Protein AF-A0A9W9LMC5-F1 (afdb_monomer)

Structure (mmCIF, N/CA/C/O backbone):
data_AF-A0A9W9LMC5-F1
#
_entry.id   AF-A0A9W9LMC5-F1
#
loop_
_atom_site.group_PDB
_atom_site.id
_atom_site.type_symbol
_atom_site.label_atom_id
_atom_site.label_alt_id
_atom_site.label_comp_id
_atom_site.label_asym_id
_atom_site.label_entity_id
_atom_site.label_seq_id
_atom_site.pdbx_PDB_ins_code
_atom_site.Cartn_x
_atom_site.Cartn_y
_atom_site.Cartn_z
_atom_site.occupancy
_atom_site.B_iso_or_equiv
_atom_site.auth_seq_id
_atom_site.auth_comp_id
_atom_site.auth_asym_id
_atom_site.auth_atom_id
_atom_site.pdbx_PDB_model_num
ATOM 1 N N . MET A 1 1 ? 5.443 -49.154 7.527 1.00 25.45 1 MET A N 1
ATOM 2 C CA . MET A 1 1 ? 6.300 -50.288 7.929 1.00 25.45 1 MET A CA 1
ATOM 3 C C . MET A 1 1 ? 6.747 -50.032 9.353 1.00 25.45 1 MET A C 1
ATOM 5 O O . MET A 1 1 ? 7.475 -49.082 9.593 1.00 25.45 1 MET A O 1
ATOM 9 N N . THR A 1 2 ? 6.220 -50.808 10.293 1.00 30.58 2 THR A N 1
ATOM 10 C CA . THR A 1 2 ? 6.602 -50.813 11.707 1.00 30.58 2 THR A CA 1
ATOM 11 C C . THR A 1 2 ? 7.947 -51.517 11.858 1.00 30.58 2 THR A C 1
ATOM 13 O O . THR A 1 2 ? 8.020 -52.737 11.733 1.00 30.58 2 THR A O 1
ATOM 16 N N . SER A 1 3 ? 9.003 -50.749 12.105 1.00 21.92 3 SER A N 1
ATOM 17 C CA . SER A 1 3 ? 10.259 -51.254 12.654 1.00 21.92 3 SER A CA 1
ATOM 18 C C . SER A 1 3 ? 10.755 -50.219 13.649 1.00 21.92 3 SER A C 1
ATOM 20 O O . SER A 1 3 ? 11.245 -49.159 13.266 1.00 21.92 3 SER A O 1
ATOM 22 N N . THR A 1 4 ? 10.561 -50.509 14.930 1.00 26.06 4 THR A N 1
ATOM 23 C CA . THR A 1 4 ? 11.143 -49.772 16.048 1.00 26.06 4 THR A CA 1
ATOM 24 C C . THR A 1 4 ? 12.639 -50.072 16.052 1.00 26.06 4 THR A C 1
ATOM 26 O O . THR A 1 4 ? 13.112 -50.972 16.742 1.00 26.06 4 THR A O 1
ATOM 29 N N . THR A 1 5 ? 13.388 -49.386 15.192 1.00 23.58 5 THR A N 1
ATOM 30 C CA . THR A 1 5 ? 14.845 -49.468 15.196 1.00 23.58 5 THR A CA 1
ATOM 31 C C . THR A 1 5 ? 15.328 -48.664 16.395 1.00 23.58 5 THR A C 1
ATOM 33 O O . THR A 1 5 ? 15.294 -47.435 16.383 1.00 23.58 5 THR A O 1
ATOM 36 N N . ILE A 1 6 ? 15.725 -49.364 17.457 1.00 27.50 6 ILE A N 1
ATOM 37 C CA . ILE A 1 6 ? 16.495 -48.785 18.559 1.00 27.50 6 ILE A CA 1
ATOM 38 C C . ILE A 1 6 ? 17.746 -48.168 17.921 1.00 27.50 6 ILE A C 1
ATOM 40 O O . ILE A 1 6 ? 18.545 -48.884 17.318 1.00 27.50 6 ILE A O 1
ATOM 44 N N . LEU A 1 7 ? 17.861 -46.839 17.974 1.00 31.98 7 LEU A N 1
ATOM 45 C CA . LEU A 1 7 ? 19.007 -46.103 17.439 1.00 31.98 7 LEU A CA 1
ATOM 46 C C . LEU A 1 7 ? 20.290 -46.629 18.096 1.00 31.98 7 LEU A C 1
ATOM 48 O O . LEU A 1 7 ? 20.354 -46.761 19.320 1.00 31.98 7 LEU A O 1
ATOM 52 N N . ASN A 1 8 ? 21.307 -46.944 17.292 1.00 28.34 8 ASN A N 1
ATOM 53 C CA . ASN A 1 8 ? 22.588 -47.412 17.814 1.00 28.34 8 ASN A CA 1
ATOM 54 C C . ASN A 1 8 ? 23.308 -46.271 18.553 1.00 28.34 8 ASN A C 1
ATOM 56 O O . ASN A 1 8 ? 23.104 -45.090 18.274 1.00 28.34 8 ASN A O 1
ATOM 60 N N . HIS A 1 9 ? 24.207 -46.619 19.477 1.00 33.59 9 HIS A N 1
ATOM 61 C CA . HIS A 1 9 ? 24.910 -45.661 20.343 1.00 33.59 9 HIS A CA 1
ATOM 62 C C . HIS A 1 9 ? 25.671 -44.553 19.565 1.00 33.59 9 HIS A C 1
ATOM 64 O O . HIS A 1 9 ? 25.837 -43.446 20.079 1.00 33.59 9 HIS A O 1
ATOM 70 N N . GLY A 1 10 ? 26.087 -44.825 18.320 1.00 29.11 10 GLY A N 1
ATOM 71 C CA . GLY A 1 10 ? 26.707 -43.845 17.416 1.00 29.11 10 GLY A CA 1
ATOM 72 C C . GLY A 1 10 ? 25.739 -42.794 16.852 1.00 29.11 10 GLY A C 1
ATOM 73 O O . GLY A 1 10 ? 26.117 -41.630 16.736 1.00 29.11 10 GLY A O 1
ATOM 74 N N . ASP A 1 11 ? 24.479 -43.160 16.594 1.00 37.22 11 ASP A N 1
ATOM 75 C CA . ASP A 1 11 ? 23.446 -42.236 16.096 1.00 37.22 11 ASP A CA 1
ATOM 76 C C . ASP A 1 11 ? 22.997 -41.261 17.200 1.00 37.22 11 ASP A C 1
ATOM 78 O O . ASP A 1 11 ? 22.735 -40.086 16.946 1.00 37.22 11 ASP A O 1
ATOM 82 N N . LEU A 1 12 ? 22.994 -41.718 18.459 1.00 39.47 12 LEU A N 1
ATOM 83 C CA . LEU A 1 12 ? 22.721 -40.897 19.647 1.00 39.47 12 LEU A CA 1
ATOM 84 C C . LEU A 1 12 ? 23.780 -39.807 19.891 1.00 39.47 12 LEU A C 1
ATOM 86 O O . LEU A 1 12 ? 23.432 -38.707 20.321 1.00 39.47 12 LEU A O 1
ATOM 90 N N . LEU A 1 13 ? 25.057 -40.064 19.590 1.00 38.19 13 LEU A N 1
ATOM 91 C CA . LEU A 1 13 ? 26.137 -39.074 19.730 1.00 38.19 13 LEU A CA 1
ATOM 92 C C . LEU A 1 13 ? 26.055 -37.963 18.667 1.00 38.19 13 LEU A C 1
ATOM 94 O O . LEU A 1 13 ? 26.247 -36.791 18.990 1.00 38.19 13 LEU A O 1
ATOM 98 N N . ALA A 1 14 ? 25.690 -38.306 17.426 1.00 39.50 14 ALA A N 1
ATOM 99 C CA . ALA A 1 14 ? 25.436 -37.326 16.365 1.00 39.50 14 ALA A CA 1
ATOM 100 C C . ALA A 1 14 ? 24.184 -36.469 16.651 1.00 39.50 14 ALA A C 1
ATOM 102 O O . ALA A 1 14 ? 24.188 -35.264 16.405 1.00 39.50 14 ALA A O 1
ATOM 103 N N . LEU A 1 15 ? 23.140 -37.066 17.242 1.00 43.94 15 LEU A N 1
ATOM 104 C CA . LEU A 1 15 ? 21.902 -36.384 17.647 1.00 43.94 15 LEU A CA 1
ATOM 105 C C . LEU A 1 15 ? 22.065 -35.476 18.880 1.00 43.94 15 LEU A C 1
ATOM 107 O O . LEU A 1 15 ? 21.291 -34.533 19.050 1.00 43.94 15 LEU A O 1
ATOM 111 N N . THR A 1 16 ? 23.049 -35.741 19.745 1.00 42.22 16 THR A N 1
ATOM 112 C CA . THR A 1 16 ? 23.275 -34.985 20.989 1.00 42.22 16 THR A CA 1
ATOM 113 C C . THR A 1 16 ? 24.383 -33.938 20.875 1.00 42.22 16 THR A C 1
ATOM 115 O O . THR A 1 16 ? 24.540 -33.147 21.798 1.00 42.22 16 THR A O 1
ATOM 118 N N . GLY A 1 17 ? 25.119 -33.834 19.763 1.00 45.84 17 GLY A N 1
ATOM 119 C CA . GLY A 1 17 ? 26.047 -32.718 19.518 1.00 45.84 17 GLY A CA 1
ATOM 120 C C . GLY A 1 17 ? 27.090 -32.494 20.624 1.00 45.84 17 GLY A C 1
ATOM 121 O O . GLY A 1 17 ? 27.415 -31.347 20.935 1.00 45.84 17 GLY A O 1
ATOM 122 N N . ALA A 1 18 ? 27.566 -33.560 21.275 1.00 38.44 18 ALA A N 1
ATOM 123 C CA . ALA A 1 18 ? 28.662 -33.460 22.237 1.00 38.44 18 ALA A CA 1
ATOM 124 C C . ALA A 1 18 ? 29.919 -32.914 21.531 1.00 38.44 18 ALA A C 1
ATOM 126 O O . ALA A 1 18 ? 30.264 -33.365 20.435 1.00 38.44 18 ALA A O 1
ATOM 127 N N . ARG A 1 19 ? 30.606 -31.927 22.132 1.00 37.31 19 ARG A N 1
ATOM 128 C CA . ARG A 1 19 ? 31.899 -31.456 21.611 1.00 37.31 19 ARG A CA 1
ATOM 129 C C . ARG A 1 19 ? 32.884 -32.623 21.695 1.00 37.31 19 ARG A C 1
ATOM 131 O O . ARG A 1 19 ? 33.070 -33.196 22.764 1.00 37.31 19 ARG A O 1
ATOM 138 N N . ASN A 1 20 ? 33.514 -32.965 20.574 1.00 29.25 20 ASN A N 1
ATOM 139 C CA . ASN A 1 20 ? 34.624 -33.912 20.569 1.00 29.25 20 ASN A CA 1
ATOM 140 C C . ASN A 1 20 ? 35.731 -33.313 21.465 1.00 29.25 20 ASN A C 1
ATOM 142 O O . ASN A 1 20 ? 36.087 -32.153 21.234 1.00 29.25 20 ASN A O 1
ATOM 146 N N . PRO A 1 21 ? 36.257 -34.015 22.486 1.00 28.77 21 PRO A N 1
ATOM 147 C CA . PRO A 1 21 ? 37.299 -33.489 23.366 1.00 28.77 21 PRO A CA 1
ATOM 148 C C . PRO A 1 21 ? 38.649 -33.461 22.631 1.00 28.77 21 PRO A C 1
ATOM 150 O O . PRO A 1 21 ? 39.606 -34.148 22.970 1.00 28.77 21 PRO A O 1
ATOM 153 N N . SER A 1 22 ? 38.751 -32.657 21.575 1.00 27.92 22 SER A N 1
ATOM 154 C CA . SER A 1 22 ? 39.969 -32.472 20.793 1.00 27.92 22 SER A CA 1
ATOM 155 C C . SER A 1 22 ? 40.875 -31.422 21.437 1.00 27.92 22 SER A C 1
ATOM 157 O O . SER A 1 22 ? 41.196 -30.396 20.840 1.00 27.92 22 SER A O 1
ATOM 159 N N . SER A 1 23 ? 41.306 -31.708 22.661 1.00 30.33 23 SER A N 1
ATOM 160 C CA . SER A 1 23 ? 42.620 -31.274 23.143 1.00 30.33 23 SER A CA 1
ATOM 161 C C . SER A 1 23 ? 43.380 -32.387 23.865 1.00 30.33 23 SER A C 1
ATOM 163 O O . SER A 1 23 ? 44.603 -32.296 23.914 1.00 30.33 23 SER A O 1
ATOM 165 N N . HIS A 1 24 ? 42.737 -33.492 24.275 1.00 32.06 24 HIS A N 1
ATOM 166 C CA . HIS A 1 24 ? 43.403 -34.693 24.799 1.00 32.06 24 HIS A CA 1
ATOM 167 C C . HIS A 1 24 ? 42.732 -35.991 24.312 1.00 32.06 24 HIS A C 1
ATOM 169 O O . HIS A 1 24 ? 42.010 -36.614 25.074 1.00 32.06 24 HIS A O 1
ATOM 175 N N . GLY A 1 25 ? 43.025 -36.403 23.067 1.00 25.66 25 GLY A N 1
ATOM 176 C CA . GLY A 1 25 ? 42.818 -37.767 22.539 1.00 25.66 25 GLY A CA 1
ATOM 177 C C . GLY A 1 25 ? 41.365 -38.257 22.437 1.00 25.66 25 GLY A C 1
ATOM 178 O O . GLY A 1 25 ? 40.541 -38.035 23.317 1.00 25.66 25 GLY A O 1
ATOM 179 N N . SER A 1 26 ? 41.013 -38.967 21.362 1.00 27.70 26 SER A N 1
ATOM 180 C CA . SER A 1 26 ? 39.728 -39.672 21.355 1.00 27.70 26 SER A CA 1
ATOM 181 C C . SER A 1 26 ? 39.727 -40.749 22.455 1.00 27.70 26 SER A C 1
ATOM 183 O O . SER A 1 26 ? 40.765 -41.335 22.761 1.00 27.70 26 SER A O 1
ATOM 185 N N . ILE A 1 27 ? 38.566 -41.057 23.044 1.00 35.03 27 ILE A N 1
ATOM 186 C CA . ILE A 1 27 ? 38.441 -42.192 23.983 1.00 35.03 27 ILE A CA 1
ATOM 187 C C . ILE A 1 27 ? 38.797 -43.523 23.280 1.00 35.03 27 ILE A C 1
ATOM 189 O O . ILE A 1 27 ? 39.233 -44.459 23.941 1.00 35.03 27 ILE A O 1
ATOM 193 N N . ALA A 1 28 ? 38.710 -43.584 21.944 1.00 33.16 28 ALA A N 1
ATOM 194 C CA . ALA A 1 28 ? 39.199 -44.712 21.147 1.00 33.16 28 ALA A CA 1
ATOM 195 C C . ALA A 1 28 ? 40.740 -44.744 21.008 1.00 33.16 28 ALA A C 1
ATOM 197 O O . ALA A 1 28 ? 41.315 -45.819 20.868 1.00 33.16 28 ALA A O 1
ATOM 198 N N . ASP A 1 29 ? 41.426 -43.602 21.116 1.00 32.34 29 ASP A N 1
ATOM 199 C CA . ASP A 1 29 ? 42.895 -43.513 21.116 1.00 32.34 29 ASP A CA 1
ATOM 200 C C . ASP A 1 29 ? 43.502 -43.721 22.517 1.00 32.34 29 ASP A C 1
ATOM 202 O O . ASP A 1 29 ? 44.700 -43.982 22.643 1.00 32.34 29 ASP A O 1
ATOM 206 N N . MET A 1 30 ? 42.692 -43.653 23.581 1.00 33.50 30 MET A N 1
ATOM 207 C CA . MET A 1 30 ? 43.127 -43.936 24.958 1.00 33.50 30 MET A CA 1
ATOM 208 C C . MET A 1 30 ? 43.367 -45.429 25.236 1.00 33.50 30 MET A C 1
ATOM 210 O O . MET A 1 30 ? 44.015 -45.755 26.229 1.00 33.50 30 MET A O 1
ATOM 214 N N . GLU A 1 31 ? 42.911 -46.338 24.369 1.00 34.50 31 GLU A N 1
ATOM 215 C CA . GLU A 1 31 ? 43.186 -47.776 24.512 1.00 34.50 31 GLU A CA 1
ATOM 216 C C . GLU A 1 31 ? 44.522 -48.222 23.892 1.00 34.50 31 GLU A C 1
ATOM 218 O O . GLU A 1 31 ? 44.938 -49.359 24.111 1.00 34.50 31 GLU A O 1
ATOM 223 N N . LEU A 1 32 ? 45.244 -47.354 23.168 1.00 34.81 32 LEU A N 1
ATOM 224 C CA . LEU A 1 32 ? 46.447 -47.769 22.428 1.00 34.81 32 LEU A CA 1
ATOM 225 C C . LEU A 1 32 ? 47.750 -47.050 22.787 1.00 34.81 32 LEU A C 1
ATOM 227 O O . LEU A 1 32 ? 48.799 -47.431 22.267 1.00 34.81 32 LEU A O 1
ATOM 231 N N . VAL A 1 33 ? 47.754 -46.090 23.716 1.00 36.56 33 VAL A N 1
ATOM 232 C CA . VAL A 1 33 ? 49.004 -45.447 24.152 1.00 36.56 33 VAL A CA 1
ATOM 233 C C . VAL A 1 33 ? 49.039 -45.270 25.672 1.00 36.56 33 VAL A C 1
ATOM 235 O O . VAL A 1 33 ? 48.442 -44.358 26.230 1.00 36.56 33 VAL A O 1
ATOM 238 N N . ASN A 1 34 ? 49.849 -46.124 26.304 1.00 33.19 34 ASN A N 1
ATOM 239 C CA . ASN A 1 34 ? 50.304 -46.121 27.700 1.00 33.19 34 ASN A CA 1
ATOM 240 C C . ASN A 1 34 ? 49.316 -46.629 28.762 1.00 33.19 34 ASN A C 1
ATOM 242 O O . ASN A 1 34 ? 48.366 -45.959 29.153 1.00 33.19 34 ASN A O 1
ATOM 246 N N . GLY A 1 35 ? 49.647 -47.803 29.313 1.00 35.72 35 GLY A N 1
ATOM 247 C CA . GLY A 1 35 ? 49.008 -48.412 30.475 1.00 35.72 35 GLY A CA 1
ATOM 248 C C . GLY A 1 35 ? 49.098 -47.551 31.735 1.00 35.72 35 GLY A C 1
ATOM 249 O O . GLY A 1 35 ? 49.960 -47.760 32.586 1.00 35.72 35 GLY A O 1
ATOM 250 N N . PHE A 1 36 ? 48.160 -46.621 31.877 1.00 36.69 36 PHE A N 1
ATOM 251 C CA . PHE A 1 36 ? 47.812 -46.022 33.153 1.00 36.69 36 PHE A CA 1
ATOM 252 C C . PHE A 1 36 ? 46.689 -46.839 33.783 1.00 36.69 36 PHE A C 1
ATOM 254 O O . PHE A 1 36 ? 45.625 -47.027 33.197 1.00 36.69 36 PHE A O 1
ATOM 261 N N . ALA A 1 37 ? 46.953 -47.348 34.986 1.00 44.38 37 ALA A N 1
ATOM 262 C CA . ALA A 1 37 ? 45.955 -47.988 35.826 1.00 44.38 37 ALA A CA 1
ATOM 263 C C . ALA A 1 37 ? 44.689 -47.118 35.912 1.00 44.38 37 ALA A C 1
ATOM 265 O O . ALA A 1 37 ? 44.782 -45.891 36.010 1.00 44.38 37 ALA A O 1
ATOM 266 N N . ALA A 1 38 ? 43.511 -47.753 35.895 1.00 45.72 38 ALA A N 1
ATOM 267 C CA . ALA A 1 38 ? 42.261 -47.081 36.236 1.00 45.72 38 ALA A CA 1
ATOM 268 C C . ALA A 1 38 ? 42.475 -46.286 37.539 1.00 45.72 38 ALA A C 1
ATOM 270 O O . ALA A 1 38 ? 43.071 -46.843 38.464 1.00 45.72 38 ALA A O 1
ATOM 271 N N . PRO A 1 39 ? 42.075 -45.001 37.620 1.00 51.47 39 PRO A N 1
ATOM 272 C CA . PRO A 1 39 ? 42.276 -44.215 38.828 1.00 51.47 39 PRO A CA 1
ATOM 273 C C . PRO A 1 39 ? 41.626 -44.952 39.998 1.00 51.47 39 PRO A C 1
ATOM 275 O O . PRO A 1 39 ? 40.413 -45.112 40.052 1.00 51.47 39 PRO A O 1
ATOM 278 N N . THR A 1 40 ? 42.452 -45.467 40.903 1.00 57.91 40 THR A N 1
ATOM 279 C CA . THR A 1 40 ? 42.001 -46.204 42.090 1.00 57.91 40 THR A CA 1
ATOM 280 C C . THR A 1 40 ? 41.688 -45.266 43.251 1.00 57.91 40 THR A C 1
ATOM 282 O O . THR A 1 40 ? 41.175 -45.707 44.277 1.00 57.91 40 THR A O 1
ATOM 285 N N . THR A 1 41 ? 41.981 -43.970 43.105 1.00 80.94 41 THR A N 1
ATOM 286 C CA . THR A 1 41 ? 41.672 -42.936 44.091 1.00 80.94 41 THR A CA 1
ATOM 287 C C . THR A 1 41 ? 40.364 -42.232 43.740 1.00 80.94 41 THR A C 1
ATOM 289 O O . THR A 1 41 ? 40.080 -41.949 42.577 1.00 80.94 41 THR A O 1
ATOM 292 N N . VAL A 1 42 ? 39.577 -41.913 44.772 1.00 85.19 42 VAL A N 1
ATOM 293 C CA . VAL A 1 42 ? 38.310 -41.167 44.656 1.00 85.19 42 VAL A CA 1
ATOM 294 C C . VAL A 1 42 ? 38.491 -39.875 43.852 1.00 85.19 42 VAL A C 1
ATOM 296 O O . VAL A 1 42 ? 37.681 -39.585 42.979 1.00 85.19 42 VAL A O 1
ATOM 299 N N . ASP A 1 43 ? 39.580 -39.145 44.101 1.00 87.06 43 ASP A N 1
ATOM 300 C CA . ASP A 1 43 ? 39.887 -37.870 43.443 1.00 87.06 43 ASP A CA 1
ATOM 301 C C . ASP A 1 43 ? 40.123 -38.030 41.929 1.00 87.06 43 ASP A C 1
ATOM 303 O O . ASP A 1 43 ? 39.556 -37.289 41.133 1.00 87.06 43 ASP A O 1
ATOM 307 N N . GLY A 1 44 ? 40.856 -39.068 41.504 1.00 86.62 44 GLY A N 1
ATOM 308 C CA . GLY A 1 44 ? 41.108 -39.320 40.081 1.00 86.62 44 GLY A CA 1
ATOM 309 C C . GLY A 1 44 ? 39.862 -39.754 39.300 1.00 86.62 44 GLY A C 1
ATOM 310 O O . GLY A 1 44 ? 39.753 -39.472 38.108 1.00 86.62 44 GLY A O 1
ATOM 311 N N . ILE A 1 45 ? 38.910 -40.425 39.957 1.00 88.94 45 ILE A N 1
ATOM 312 C CA . ILE A 1 45 ? 37.596 -40.727 39.369 1.00 88.94 45 ILE A CA 1
ATOM 313 C C . ILE A 1 45 ? 36.755 -39.447 39.305 1.00 88.94 45 ILE A C 1
ATOM 315 O O . ILE A 1 45 ? 36.156 -39.170 38.268 1.00 88.94 45 ILE A O 1
ATOM 319 N N . ALA A 1 46 ? 36.739 -38.649 40.379 1.00 91.12 46 ALA A N 1
ATOM 320 C CA . ALA A 1 46 ? 35.986 -37.400 40.435 1.00 91.12 46 ALA A CA 1
ATOM 321 C C . ALA A 1 46 ? 36.423 -36.423 39.333 1.00 91.12 46 ALA A C 1
ATOM 323 O O . ALA A 1 46 ? 35.563 -35.859 38.666 1.00 91.12 46 ALA A O 1
ATOM 324 N N . GLU A 1 47 ? 37.726 -36.295 39.065 1.00 90.75 47 GLU A N 1
ATOM 325 C CA . GLU A 1 47 ? 38.255 -35.487 37.958 1.00 90.75 47 GLU A CA 1
ATOM 326 C C . GLU A 1 47 ? 37.692 -35.904 36.593 1.00 90.75 47 GLU A C 1
ATOM 328 O O . GLU A 1 47 ? 37.156 -35.073 35.863 1.00 90.75 47 GLU A O 1
ATOM 333 N N . LYS A 1 48 ? 37.700 -37.206 36.285 1.00 90.81 48 LYS A N 1
ATOM 334 C CA . LYS A 1 48 ? 37.141 -37.713 35.022 1.00 90.81 48 LYS A CA 1
ATOM 335 C C . LYS A 1 48 ? 35.636 -37.475 34.907 1.00 90.81 48 LYS A C 1
ATOM 337 O O . LYS A 1 48 ? 35.142 -37.200 33.817 1.00 90.81 48 LYS A O 1
ATOM 342 N N . VAL A 1 49 ? 34.897 -37.577 36.015 1.00 92.50 49 VAL A N 1
ATOM 343 C CA . VAL A 1 49 ? 33.466 -37.232 36.040 1.00 92.50 49 VAL A CA 1
ATOM 344 C C . VAL A 1 49 ? 33.270 -35.747 35.728 1.00 92.50 49 VAL A C 1
ATOM 346 O O . VAL A 1 49 ? 32.386 -35.400 34.945 1.00 92.50 49 VAL A O 1
ATOM 349 N N . MET A 1 50 ? 34.105 -34.871 36.291 1.00 92.25 50 MET A N 1
ATOM 350 C CA . MET A 1 50 ? 34.049 -33.435 36.016 1.00 92.25 50 MET A CA 1
ATOM 351 C C . MET A 1 50 ? 34.377 -33.105 34.555 1.00 92.25 50 MET A C 1
ATOM 353 O O . MET A 1 50 ? 33.700 -32.254 33.982 1.00 92.25 50 MET A O 1
ATOM 357 N N . ASP A 1 51 ? 35.325 -33.808 33.930 1.00 89.62 51 ASP A N 1
ATOM 358 C CA . ASP A 1 51 ? 35.657 -33.636 32.507 1.00 89.62 51 ASP A CA 1
ATOM 359 C C . ASP A 1 51 ? 34.485 -34.015 31.590 1.00 89.62 51 ASP A C 1
ATOM 361 O O . ASP A 1 51 ? 34.181 -33.304 30.628 1.00 89.62 51 ASP A O 1
ATOM 365 N N . VAL A 1 52 ? 33.770 -35.101 31.918 1.00 90.75 52 VAL A N 1
ATOM 366 C CA . VAL A 1 52 ? 32.534 -35.471 31.211 1.00 90.75 52 VAL A CA 1
ATOM 367 C C . VAL A 1 52 ? 31.503 -34.351 31.343 1.00 90.75 52 VAL A C 1
ATOM 369 O O . VAL A 1 52 ? 30.956 -33.909 30.338 1.00 90.75 52 VAL A O 1
ATOM 372 N N . LEU A 1 53 ? 31.253 -33.846 32.554 1.00 89.94 53 LEU A N 1
ATOM 373 C CA . LEU A 1 53 ? 30.281 -32.768 32.774 1.00 89.94 53 LEU A CA 1
ATOM 374 C C . LEU A 1 53 ? 30.670 -31.462 32.065 1.00 89.94 53 LEU A C 1
ATOM 376 O O . LEU A 1 53 ? 29.798 -30.767 31.541 1.00 89.94 53 LEU A O 1
ATOM 380 N N . GLU A 1 54 ? 31.963 -31.144 32.004 1.00 87.31 54 GLU A N 1
ATOM 381 C CA . GLU A 1 54 ? 32.484 -29.967 31.309 1.00 87.31 54 GLU A CA 1
ATOM 382 C C . GLU A 1 54 ? 32.219 -30.022 29.796 1.00 87.31 54 GLU A C 1
ATOM 384 O O . GLU A 1 54 ? 31.882 -28.996 29.205 1.00 87.31 54 GLU A O 1
ATOM 389 N N . ALA A 1 55 ? 32.255 -31.206 29.174 1.00 85.94 55 ALA A N 1
ATOM 390 C CA . ALA A 1 55 ? 31.927 -31.376 27.753 1.00 85.94 55 ALA A CA 1
ATOM 391 C C . ALA A 1 55 ? 30.458 -31.042 27.415 1.00 85.94 55 ALA A C 1
ATOM 393 O O . ALA A 1 55 ? 30.137 -30.699 26.273 1.00 85.94 55 ALA A O 1
ATOM 394 N N . TYR A 1 56 ? 29.566 -31.113 28.408 1.00 86.75 56 TYR A N 1
ATOM 395 C CA . TYR A 1 56 ? 28.154 -30.743 28.286 1.00 86.75 56 TYR A CA 1
ATOM 396 C C . TYR A 1 56 ? 27.847 -29.329 28.799 1.00 86.75 56 TYR A C 1
ATOM 398 O O . TYR A 1 56 ? 26.712 -28.864 28.639 1.00 86.75 56 TYR A O 1
ATOM 406 N N . PHE A 1 57 ? 28.829 -28.643 29.393 1.00 84.06 57 PHE A N 1
ATOM 407 C CA . PHE A 1 57 ? 28.653 -27.328 29.996 1.00 84.06 57 PHE A CA 1
ATOM 408 C C . PHE A 1 57 ? 28.461 -26.245 28.925 1.00 84.06 57 PHE A C 1
ATOM 410 O O . PHE A 1 57 ? 29.355 -25.968 28.129 1.00 84.06 57 PHE A O 1
ATOM 417 N N . TRP A 1 58 ? 27.292 -25.605 28.934 1.00 77.00 58 TRP A N 1
ATOM 418 C CA . TRP A 1 58 ? 26.961 -24.457 28.094 1.00 77.00 58 TRP A CA 1
ATOM 419 C C . TRP A 1 58 ? 27.267 -23.147 28.828 1.00 77.00 58 TRP A C 1
ATOM 421 O O . TRP A 1 58 ? 26.561 -22.779 29.771 1.00 77.00 58 TRP A O 1
ATOM 431 N N . ARG A 1 59 ? 28.327 -22.444 28.417 1.00 71.25 59 ARG A N 1
ATOM 432 C CA . ARG A 1 59 ? 28.815 -21.242 29.107 1.00 71.25 59 ARG A CA 1
ATOM 433 C C . ARG A 1 59 ? 28.177 -19.987 28.533 1.00 71.25 59 ARG A C 1
ATOM 435 O O . ARG A 1 59 ? 27.980 -19.879 27.329 1.00 71.25 59 ARG A O 1
ATOM 442 N N . ALA A 1 60 ? 27.953 -18.984 29.381 1.00 63.34 60 ALA A N 1
ATOM 443 C CA . ALA A 1 60 ? 27.493 -17.667 28.926 1.00 63.34 60 ALA A CA 1
ATOM 444 C C . ALA A 1 60 ? 28.451 -17.014 27.899 1.00 63.34 60 ALA A C 1
ATOM 446 O O . ALA A 1 60 ? 28.022 -16.240 27.050 1.00 63.34 60 ALA A O 1
ATOM 447 N N . GLU A 1 61 ? 29.745 -17.346 27.954 1.00 61.56 61 GLU A N 1
ATOM 448 C CA . GLU A 1 61 ? 30.785 -16.854 27.037 1.00 61.56 61 GLU A CA 1
ATOM 449 C C . GLU A 1 61 ? 30.738 -17.507 25.645 1.00 61.56 61 GLU A C 1
ATOM 451 O O . GLU A 1 61 ? 31.217 -16.903 24.682 1.00 61.56 61 GLU A O 1
ATOM 456 N N . ASP A 1 62 ? 30.118 -18.690 25.511 1.00 56.38 62 ASP A N 1
ATOM 457 C CA . ASP A 1 62 ? 29.912 -19.343 24.210 1.00 56.38 62 ASP A CA 1
ATOM 458 C C . ASP A 1 62 ? 29.004 -18.488 23.302 1.00 56.38 62 ASP A C 1
ATOM 460 O O . ASP A 1 62 ? 29.171 -18.488 22.084 1.00 56.38 62 ASP A O 1
ATOM 464 N N . ASP A 1 63 ? 28.111 -17.684 23.891 1.00 51.78 63 ASP A N 1
ATOM 465 C CA . ASP A 1 63 ? 27.262 -16.731 23.166 1.00 51.78 63 ASP A CA 1
ATOM 466 C C . ASP A 1 63 ? 28.017 -15.434 22.781 1.00 51.78 63 ASP A C 1
ATOM 468 O O . ASP A 1 63 ? 27.545 -14.667 21.940 1.00 51.78 63 ASP A O 1
ATOM 472 N N . ALA A 1 64 ? 29.198 -15.185 23.368 1.00 45.09 64 ALA A N 1
ATOM 473 C CA . ALA A 1 64 ? 30.035 -14.001 23.136 1.00 45.09 64 ALA A CA 1
ATOM 474 C C . ALA A 1 64 ? 31.263 -14.266 22.235 1.00 45.09 64 ALA A C 1
ATOM 476 O O . ALA A 1 64 ? 31.974 -13.326 21.882 1.00 45.09 64 ALA A O 1
ATOM 477 N N . GLY A 1 65 ? 31.514 -15.520 21.839 1.00 40.84 65 GLY A N 1
ATOM 478 C CA . GLY A 1 65 ? 32.591 -15.882 20.908 1.00 40.84 65 GLY A CA 1
ATOM 479 C C . GLY A 1 65 ? 34.004 -15.891 21.508 1.00 40.84 65 GLY A C 1
ATOM 480 O O . GLY A 1 65 ? 34.981 -15.812 20.761 1.00 40.84 65 GLY A O 1
ATOM 481 N N . HIS A 1 66 ? 34.142 -15.993 22.834 1.00 38.97 66 HIS A N 1
ATOM 482 C CA . HIS A 1 66 ? 35.442 -16.051 23.509 1.00 38.97 66 HIS A CA 1
ATOM 483 C C . HIS A 1 66 ? 35.792 -17.492 23.912 1.00 38.97 66 HIS A C 1
ATOM 485 O O . HIS A 1 66 ? 35.079 -18.134 24.676 1.00 38.97 66 HIS A O 1
ATOM 491 N N . GLY A 1 67 ? 36.889 -18.015 23.355 1.00 41.44 67 GLY A N 1
ATOM 492 C CA . GLY A 1 67 ? 37.374 -19.372 23.604 1.00 41.44 67 GLY A CA 1
ATOM 493 C C . GLY A 1 67 ? 38.150 -19.516 24.917 1.00 41.44 67 GLY A C 1
ATOM 494 O O . GLY A 1 67 ? 38.933 -18.642 25.274 1.00 41.44 67 GLY A O 1
ATOM 495 N N . HIS A 1 68 ? 37.946 -20.671 25.560 1.00 50.28 68 HIS A N 1
ATOM 496 C CA . HIS A 1 68 ? 38.682 -21.261 26.688 1.00 50.28 68 HIS A CA 1
ATOM 497 C C . HIS A 1 68 ? 38.932 -20.358 27.910 1.00 50.28 68 HIS A C 1
ATOM 499 O O . HIS A 1 68 ? 39.902 -19.606 27.968 1.00 50.28 68 HIS A O 1
ATOM 505 N N . SER A 1 69 ? 38.110 -20.533 28.950 1.00 54.88 69 SER A N 1
ATOM 506 C CA . SER A 1 69 ? 38.283 -19.876 30.251 1.00 54.88 69 SER A CA 1
ATOM 507 C C . SER A 1 69 ? 38.021 -20.822 31.438 1.00 54.88 69 SER A C 1
ATOM 509 O O . SER A 1 69 ? 37.481 -21.918 31.301 1.00 54.88 69 SER A O 1
ATOM 511 N N . TYR A 1 70 ? 38.479 -20.396 32.607 1.00 65.00 70 TYR A N 1
ATOM 512 C CA . TYR A 1 70 ? 38.389 -21.022 33.927 1.00 65.00 70 TYR A CA 1
ATOM 513 C C . TYR A 1 70 ? 36.938 -21.326 34.362 1.00 65.00 70 TYR A C 1
ATOM 515 O O . TYR A 1 70 ? 36.100 -20.433 34.327 1.00 65.00 70 TYR A O 1
ATOM 523 N N . TRP A 1 71 ? 36.642 -22.558 34.814 1.00 78.00 71 TRP A N 1
ATOM 524 C CA . TRP A 1 71 ? 35.351 -22.930 35.424 1.00 78.00 71 TRP A CA 1
ATOM 525 C C . TRP A 1 71 ? 35.396 -22.697 36.951 1.00 78.00 71 TRP A C 1
ATOM 527 O O . TRP A 1 71 ? 35.934 -23.533 37.681 1.00 78.00 71 TRP A O 1
ATOM 537 N N . PRO A 1 72 ? 34.815 -21.600 37.483 1.00 78.00 72 PRO A N 1
ATOM 538 C CA . PRO A 1 72 ? 35.044 -21.177 38.868 1.00 78.00 72 PRO A CA 1
ATOM 539 C C . PRO A 1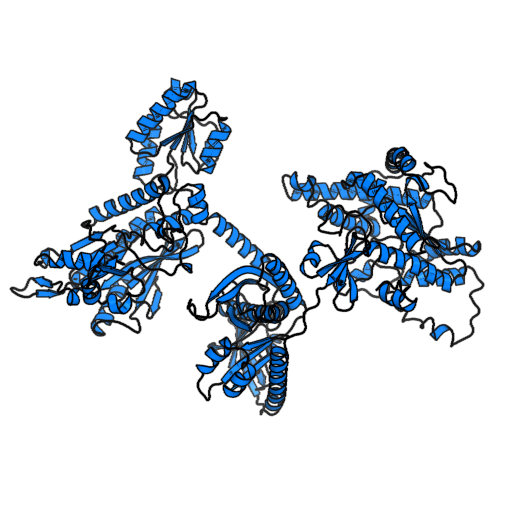 72 ? 34.482 -22.133 39.926 1.00 78.00 72 PRO A C 1
ATOM 541 O O . PRO A 1 72 ? 34.993 -22.187 41.040 1.00 78.00 72 PRO A O 1
ATOM 544 N N . GLY A 1 73 ? 33.416 -22.872 39.600 1.00 82.31 73 GLY A N 1
ATOM 545 C CA . GLY A 1 73 ? 32.772 -23.820 40.511 1.00 82.31 73 GLY A CA 1
ATOM 546 C C . GLY A 1 73 ? 33.273 -25.258 40.393 1.00 82.31 73 GLY A C 1
ATOM 547 O O . GLY A 1 73 ? 32.732 -26.125 41.078 1.00 82.31 73 GLY A O 1
ATOM 548 N N . ARG A 1 74 ? 34.272 -25.540 39.543 1.00 87.69 74 ARG A N 1
ATOM 549 C CA . ARG A 1 74 ? 34.697 -26.914 39.232 1.00 87.69 74 ARG A CA 1
ATOM 550 C C . ARG A 1 74 ? 35.079 -27.715 40.479 1.00 87.69 74 ARG A C 1
ATOM 552 O O . ARG A 1 74 ? 34.539 -28.797 40.687 1.00 87.69 74 ARG A O 1
ATOM 559 N N . GLU A 1 75 ? 35.923 -27.155 41.347 1.00 87.44 75 GLU A N 1
ATOM 560 C CA . GLU A 1 75 ? 36.355 -27.821 42.588 1.00 87.44 75 GLU A CA 1
ATOM 561 C C . GLU A 1 75 ? 35.184 -28.108 43.535 1.00 87.44 75 GLU A C 1
ATOM 563 O O . GLU A 1 75 ? 35.069 -29.200 44.083 1.00 87.44 75 GLU A O 1
ATOM 568 N N . ARG A 1 76 ? 34.240 -27.170 43.650 1.00 88.38 76 ARG A N 1
ATOM 569 C CA . ARG A 1 76 ? 33.035 -27.351 44.466 1.00 88.38 76 ARG A CA 1
ATOM 570 C C . ARG A 1 76 ? 32.163 -28.501 43.955 1.00 88.38 76 ARG A C 1
ATOM 572 O O . ARG A 1 76 ? 31.644 -29.289 44.740 1.00 88.38 76 ARG A O 1
ATOM 579 N N . PHE A 1 77 ? 31.970 -28.614 42.642 1.00 91.25 77 PHE A N 1
ATOM 580 C CA . PHE A 1 77 ? 31.215 -29.735 42.075 1.00 91.25 77 PHE A CA 1
ATOM 581 C C . PHE A 1 77 ? 31.977 -31.059 42.171 1.00 91.25 77 PHE A C 1
ATOM 583 O O . PHE A 1 77 ? 31.351 -32.100 42.381 1.00 91.25 77 PHE A O 1
ATOM 590 N N . LYS A 1 78 ? 33.312 -31.018 42.123 1.00 92.81 78 LYS A N 1
ATOM 591 C CA . LYS A 1 78 ? 34.163 -32.180 42.383 1.00 92.81 78 LYS A CA 1
ATOM 592 C C . LYS A 1 78 ? 33.977 -32.718 43.801 1.00 92.81 78 LYS A C 1
ATOM 594 O O . LYS A 1 78 ? 33.901 -33.930 43.975 1.00 92.81 78 LYS A O 1
ATOM 599 N N . GLU A 1 79 ? 33.827 -31.857 44.809 1.00 92.12 79 GLU A N 1
ATOM 600 C CA . GLU A 1 79 ? 33.504 -32.284 46.182 1.00 92.12 79 GLU A CA 1
ATOM 601 C C . GLU A 1 79 ? 32.174 -33.055 46.246 1.00 92.12 79 GLU A C 1
ATOM 603 O O . GLU A 1 79 ? 32.079 -34.089 46.915 1.00 92.12 79 GLU A O 1
ATOM 608 N N . HIS A 1 80 ? 31.156 -32.599 45.506 1.00 93.19 80 HIS A N 1
ATOM 609 C CA . HIS A 1 80 ? 29.877 -33.303 45.391 1.00 93.19 80 HIS A CA 1
ATOM 610 C C . HIS A 1 80 ? 30.023 -34.661 44.690 1.00 93.19 80 HIS A C 1
ATOM 612 O O . HIS A 1 80 ? 29.473 -35.650 45.172 1.00 93.19 80 HIS A O 1
ATOM 618 N N . ALA A 1 81 ? 30.798 -34.751 43.605 1.00 92.88 81 ALA A N 1
ATOM 619 C CA . ALA A 1 81 ? 31.082 -36.028 42.946 1.00 92.88 81 ALA A CA 1
ATOM 620 C C . ALA A 1 81 ? 31.834 -36.993 43.884 1.00 92.88 81 ALA A C 1
ATOM 622 O O . ALA A 1 81 ? 31.410 -38.134 44.078 1.00 92.88 81 ALA A O 1
ATOM 623 N N . SER A 1 82 ? 32.890 -36.513 44.547 1.00 93.31 82 SER A N 1
ATOM 624 C CA . SER A 1 82 ? 33.695 -37.273 45.514 1.00 93.31 82 SER A CA 1
ATOM 625 C C . SER A 1 82 ? 32.865 -37.844 46.665 1.00 93.31 82 SER A C 1
ATOM 627 O O . SER A 1 82 ? 33.125 -38.963 47.117 1.00 93.31 82 SER A O 1
ATOM 629 N N . HIS A 1 83 ? 31.838 -37.117 47.122 1.00 94.31 83 HIS A N 1
ATOM 630 C CA . HIS A 1 83 ? 30.910 -37.590 48.151 1.00 94.31 83 HIS A CA 1
ATOM 631 C C . HIS A 1 83 ? 30.234 -38.917 47.766 1.00 94.31 83 HIS A C 1
ATOM 633 O O . HIS A 1 83 ? 30.189 -39.839 48.586 1.00 94.31 83 HIS A O 1
ATOM 639 N N . TRP A 1 84 ? 29.725 -39.027 46.537 1.00 94.75 84 TRP A N 1
ATOM 640 C CA . TRP A 1 84 ? 29.048 -40.232 46.041 1.00 94.75 84 TRP A CA 1
ATOM 641 C C . TRP A 1 84 ? 30.040 -41.331 45.667 1.00 94.75 84 TRP A C 1
ATOM 643 O O . TRP A 1 84 ? 29.855 -42.487 46.047 1.00 94.75 84 TRP A O 1
ATOM 653 N N . ILE A 1 85 ? 31.158 -40.951 45.042 1.00 93.31 85 ILE A N 1
ATOM 654 C CA . ILE A 1 85 ? 32.223 -41.882 44.651 1.00 93.31 85 ILE A CA 1
ATOM 655 C C . ILE A 1 85 ? 32.779 -42.627 45.872 1.00 93.31 85 ILE A C 1
ATOM 657 O O . ILE A 1 85 ? 32.927 -43.847 45.828 1.00 93.31 85 ILE A O 1
ATOM 661 N N . THR A 1 86 ? 32.998 -41.931 46.995 1.00 92.69 86 THR A N 1
ATOM 662 C CA . THR A 1 86 ? 33.469 -42.538 48.259 1.00 92.69 86 THR A CA 1
ATOM 663 C C . THR A 1 86 ? 32.502 -43.598 48.805 1.00 92.69 86 THR A C 1
ATOM 665 O O . THR A 1 86 ? 32.921 -44.520 49.502 1.00 92.69 86 THR A O 1
ATOM 668 N N . ARG A 1 87 ? 31.207 -43.484 48.491 1.00 93.56 87 ARG A N 1
ATOM 669 C CA . ARG A 1 87 ? 30.147 -44.413 48.922 1.00 93.56 87 ARG A CA 1
ATOM 670 C C . ARG A 1 87 ? 29.876 -45.524 47.910 1.00 93.56 87 ARG A C 1
ATOM 672 O O . ARG A 1 87 ? 29.061 -46.396 48.187 1.00 93.56 87 ARG A O 1
ATOM 679 N N . ASN A 1 88 ? 30.567 -45.509 46.770 1.00 91.94 88 ASN A N 1
ATOM 680 C CA . ASN A 1 88 ? 30.301 -46.395 45.641 1.00 91.94 88 ASN A CA 1
ATOM 681 C C . ASN A 1 88 ? 28.837 -46.318 45.151 1.00 91.94 88 ASN A C 1
ATOM 683 O O . ASN A 1 88 ? 28.236 -47.329 44.792 1.00 91.94 88 ASN A O 1
ATOM 687 N N . GLU A 1 89 ? 28.265 -45.112 45.164 1.00 94.50 89 GLU A N 1
ATOM 688 C CA . GLU A 1 89 ? 26.902 -44.819 44.714 1.00 94.50 89 GLU A CA 1
ATOM 689 C C . GLU A 1 89 ? 26.909 -43.930 43.460 1.00 94.50 89 GLU A C 1
ATOM 691 O O . GLU A 1 89 ? 27.844 -43.147 43.287 1.00 94.50 89 GLU A O 1
ATOM 696 N N . PRO A 1 90 ? 25.863 -43.976 42.609 1.00 95.44 90 PRO A N 1
ATOM 697 C CA . PRO A 1 90 ? 25.765 -43.102 41.442 1.00 95.44 90 PRO A CA 1
ATOM 698 C C . PRO A 1 90 ? 25.943 -41.625 41.813 1.00 95.44 90 PRO A C 1
ATOM 700 O O . PRO A 1 90 ? 25.361 -41.151 42.793 1.00 95.44 90 PRO A O 1
ATOM 703 N N . VAL A 1 91 ? 26.710 -40.879 41.012 1.00 96.06 91 VAL A N 1
ATOM 704 C CA . VAL A 1 91 ? 26.858 -39.428 41.199 1.00 96.06 91 VAL A CA 1
ATOM 705 C C . VAL A 1 91 ? 25.510 -38.767 40.943 1.00 96.06 91 VAL A C 1
ATOM 707 O O . VAL A 1 91 ? 24.972 -38.850 39.840 1.00 96.06 91 VAL A O 1
ATOM 710 N N . ARG A 1 92 ? 24.947 -38.111 41.958 1.00 96.44 92 ARG A N 1
ATOM 711 C CA . ARG A 1 92 ? 23.603 -37.538 41.850 1.00 96.44 92 ARG A CA 1
ATOM 712 C C . ARG A 1 92 ? 23.642 -36.076 41.437 1.00 96.44 92 ARG A C 1
ATOM 714 O O . ARG A 1 92 ? 24.413 -35.277 41.974 1.00 96.44 92 ARG A O 1
ATOM 721 N N . ALA A 1 93 ? 22.771 -35.712 40.509 1.00 96.06 93 ALA A N 1
ATOM 722 C CA . ALA A 1 93 ? 22.579 -34.347 40.050 1.00 96.06 93 ALA A CA 1
ATOM 723 C C . ALA A 1 93 ? 21.092 -33.978 40.069 1.00 96.06 93 ALA A C 1
ATOM 725 O O . ALA A 1 93 ? 20.229 -34.845 39.957 1.00 96.06 93 ALA A O 1
ATOM 726 N N . THR A 1 94 ? 20.781 -32.689 40.202 1.00 95.19 94 THR A N 1
ATOM 727 C CA . THR A 1 94 ? 19.397 -32.193 40.181 1.00 95.19 94 THR A CA 1
ATOM 728 C C . THR A 1 94 ? 19.227 -31.102 39.141 1.00 95.19 94 THR A C 1
ATOM 730 O O . THR A 1 94 ? 19.950 -30.103 39.163 1.00 95.19 94 THR A O 1
ATOM 733 N N . LEU A 1 95 ? 18.227 -31.264 38.275 1.00 93.31 95 LEU A N 1
ATOM 734 C CA . LEU A 1 95 ? 17.822 -30.296 37.264 1.00 93.31 95 LEU A CA 1
ATOM 735 C C . LEU A 1 95 ? 16.391 -29.795 37.527 1.00 93.31 95 LEU A C 1
ATOM 737 O O . LEU A 1 95 ? 15.427 -30.518 37.303 1.00 93.31 95 LEU A O 1
ATOM 741 N N . PRO A 1 96 ? 16.230 -28.536 37.935 1.00 90.44 96 PRO A N 1
ATOM 742 C CA . PRO A 1 96 ? 14.950 -27.831 37.933 1.00 90.44 96 PRO A CA 1
ATOM 743 C C . PRO A 1 96 ? 14.592 -27.426 36.514 1.00 90.44 96 PRO A C 1
ATOM 745 O O . PRO A 1 96 ? 15.200 -26.515 35.945 1.00 90.44 96 PRO A O 1
ATOM 748 N N . ALA A 1 97 ? 13.697 -28.201 35.918 1.00 84.06 97 ALA A N 1
ATOM 749 C CA . ALA A 1 97 ? 13.301 -28.112 34.523 1.00 84.06 97 ALA A CA 1
ATOM 750 C C . ALA A 1 97 ? 11.948 -28.797 34.322 1.00 84.06 97 ALA A C 1
ATOM 752 O O . ALA A 1 97 ? 11.436 -29.464 35.220 1.00 84.06 97 ALA A O 1
ATOM 753 N N . TYR A 1 98 ? 11.417 -28.675 33.103 1.00 83.12 98 TYR A N 1
ATOM 754 C CA . TYR A 1 98 ? 10.142 -29.266 32.698 1.00 83.12 98 TYR A CA 1
ATOM 755 C C . TYR A 1 98 ? 8.956 -28.861 33.611 1.00 83.12 98 TYR A C 1
ATOM 757 O O . TYR A 1 98 ? 8.229 -29.737 34.076 1.00 83.12 98 TYR A O 1
ATOM 765 N N . PRO A 1 99 ? 8.729 -27.550 33.855 1.00 84.19 99 PRO A N 1
ATOM 766 C CA . PRO A 1 99 ? 7.615 -27.075 34.681 1.00 84.19 99 PRO A CA 1
ATOM 767 C C . PRO A 1 99 ? 6.245 -27.422 34.084 1.00 84.19 99 PRO A C 1
ATOM 769 O O . PRO A 1 99 ? 5.378 -27.975 34.752 1.00 84.19 99 PRO A O 1
ATOM 772 N N . PHE A 1 100 ? 6.059 -27.022 32.829 1.00 91.00 100 PHE A N 1
ATOM 773 C CA . PHE A 1 100 ? 4.867 -27.128 31.989 1.00 91.00 100 PHE A CA 1
ATOM 774 C C . PHE A 1 100 ? 5.266 -26.649 30.589 1.00 91.00 100 PHE A C 1
ATOM 776 O O . PHE A 1 100 ? 6.227 -25.884 30.453 1.00 91.00 100 PHE A O 1
ATOM 783 N N . LYS A 1 101 ? 4.517 -27.035 29.555 1.00 91.88 101 LYS A N 1
ATOM 784 C CA . LYS A 1 101 ? 4.658 -26.476 28.203 1.00 91.88 101 LYS A CA 1
ATOM 785 C C . LYS A 1 101 ? 4.021 -25.078 28.151 1.00 91.88 101 LYS A C 1
ATOM 787 O O . LYS A 1 101 ? 3.019 -24.818 28.812 1.00 91.88 101 LYS A O 1
ATOM 792 N N . SER A 1 102 ? 4.615 -24.157 27.394 1.00 90.44 102 SER A N 1
ATOM 793 C CA . SER A 1 102 ? 4.057 -22.811 27.178 1.00 90.44 102 SER A CA 1
ATOM 794 C C . SER A 1 102 ? 2.616 -22.870 26.642 1.00 90.44 102 SER A C 1
ATOM 796 O O . SER A 1 102 ? 2.321 -23.664 25.761 1.00 90.44 102 SER A O 1
ATOM 798 N N . ILE A 1 103 ? 1.726 -21.980 27.088 1.00 87.50 103 ILE A N 1
ATOM 799 C CA . ILE A 1 103 ? 0.386 -21.822 26.477 1.00 87.50 103 ILE A CA 1
ATOM 800 C C . ILE A 1 103 ? 0.412 -21.052 25.154 1.00 87.50 103 ILE A C 1
ATOM 802 O O . ILE A 1 103 ? -0.598 -20.965 24.454 1.00 87.50 103 ILE A O 1
ATOM 806 N N . ASN A 1 104 ? 1.550 -20.454 24.796 1.00 90.56 104 ASN A N 1
ATOM 807 C CA . ASN A 1 104 ? 1.655 -19.701 23.562 1.00 90.56 104 ASN A CA 1
ATOM 808 C C . ASN A 1 104 ? 1.893 -20.654 22.379 1.00 90.56 104 ASN A C 1
ATOM 810 O O . ASN A 1 104 ? 3.027 -21.040 22.095 1.00 90.56 104 ASN A O 1
ATOM 814 N N . LEU A 1 105 ? 0.823 -20.973 21.646 1.00 89.75 105 LEU A N 1
ATOM 815 C CA . LEU A 1 105 ? 0.860 -21.832 20.452 1.00 89.75 105 LEU A CA 1
ATOM 816 C C . LEU A 1 105 ? 1.683 -21.252 19.286 1.00 89.75 105 LEU A C 1
ATOM 818 O O . LEU A 1 105 ? 2.014 -21.965 18.344 1.00 89.75 105 LEU A O 1
ATOM 822 N N . ASP A 1 106 ? 2.069 -19.974 19.338 1.00 90.44 106 ASP A N 1
ATOM 823 C CA . ASP A 1 106 ? 3.060 -19.435 18.404 1.00 90.44 106 ASP A CA 1
ATOM 824 C C . ASP A 1 106 ? 4.492 -19.890 18.743 1.00 90.44 106 ASP A C 1
ATOM 826 O O . ASP A 1 106 ? 5.387 -19.741 17.911 1.00 90.44 106 ASP A O 1
ATOM 830 N N . LYS A 1 107 ? 4.736 -20.439 19.941 1.00 89.56 107 LYS A N 1
ATOM 831 C CA . LYS A 1 107 ? 6.040 -20.949 20.391 1.00 89.56 107 LYS A CA 1
ATOM 832 C C . LYS A 1 107 ? 6.142 -22.469 20.352 1.00 89.56 107 LYS A C 1
ATOM 834 O O . LYS A 1 107 ? 7.192 -22.970 19.961 1.00 89.56 107 LYS A O 1
ATOM 839 N N . VAL A 1 108 ? 5.090 -23.175 20.759 1.00 93.44 108 VAL A N 1
ATOM 840 C CA . VAL A 1 108 ? 5.088 -24.629 21.003 1.00 93.44 108 VAL A CA 1
ATOM 841 C C . VAL A 1 108 ? 3.981 -25.346 20.229 1.00 93.44 108 VAL A C 1
ATOM 843 O O . VAL A 1 108 ? 3.036 -24.710 19.771 1.00 93.44 108 VAL A O 1
ATOM 846 N N . LEU A 1 109 ? 4.089 -26.672 20.092 1.00 93.31 109 LEU A N 1
ATOM 847 C CA . LEU A 1 109 ? 3.136 -27.485 19.325 1.00 93.31 109 LEU A CA 1
ATOM 848 C C . LEU A 1 109 ? 1.813 -27.772 20.055 1.00 93.31 109 LEU A C 1
ATOM 850 O O . LEU A 1 109 ? 0.812 -28.085 19.414 1.00 93.31 109 LEU A O 1
ATOM 854 N N . GLY A 1 110 ? 1.806 -27.673 21.382 1.00 91.44 110 GLY A N 1
ATOM 855 C CA . GLY A 1 110 ? 0.668 -27.982 22.242 1.00 91.44 110 GLY A CA 1
ATOM 856 C C . GLY A 1 110 ? 1.042 -27.819 23.712 1.00 91.44 110 GLY A C 1
ATOM 857 O O . GLY A 1 110 ? 2.072 -27.221 24.011 1.00 91.44 110 GLY A O 1
ATOM 858 N N . VAL A 1 111 ? 0.217 -28.352 24.618 1.00 90.69 111 VAL A N 1
ATOM 859 C CA . VAL A 1 111 ? 0.434 -28.276 26.080 1.00 90.69 111 VAL A CA 1
ATOM 860 C C . VAL A 1 111 ? 1.179 -29.485 26.662 1.00 90.69 111 VAL A C 1
ATOM 862 O O . VAL A 1 111 ? 1.547 -29.481 27.833 1.00 90.69 111 VAL A O 1
ATOM 865 N N . LEU A 1 112 ? 1.420 -30.519 25.852 1.00 93.06 112 LEU A N 1
ATOM 866 C CA . LEU A 1 112 ? 2.103 -31.750 26.252 1.00 93.06 112 LEU A CA 1
ATOM 867 C C . LEU A 1 112 ? 3.554 -31.790 25.729 1.00 93.06 112 LEU A C 1
ATOM 869 O O . LEU A 1 112 ? 3.882 -31.057 24.791 1.00 93.06 112 LEU A O 1
ATOM 873 N N . PRO A 1 113 ? 4.424 -32.629 26.325 1.00 93.88 113 PRO A N 1
ATOM 874 C CA . PRO A 1 113 ? 5.761 -32.916 25.810 1.00 93.88 113 PRO A CA 1
ATOM 875 C C . PRO A 1 113 ? 5.749 -33.379 24.349 1.00 93.88 113 PRO A C 1
ATOM 877 O O . PRO A 1 113 ? 4.919 -34.198 23.960 1.00 93.88 113 PRO A O 1
ATOM 880 N N . ASP A 1 114 ? 6.710 -32.896 23.571 1.00 94.56 114 ASP A N 1
ATOM 881 C CA . ASP A 1 114 ? 6.931 -33.248 22.172 1.00 94.56 114 ASP A CA 1
ATOM 882 C C . ASP A 1 114 ? 8.392 -33.689 21.943 1.00 94.56 114 ASP A C 1
ATOM 884 O O . ASP A 1 114 ? 9.106 -34.076 22.878 1.00 94.56 114 ASP A O 1
ATOM 888 N N . TYR A 1 115 ? 8.860 -33.671 20.690 1.00 94.81 115 TYR A N 1
ATOM 889 C CA . TYR A 1 115 ? 10.215 -34.114 20.361 1.00 94.81 115 TYR A CA 1
ATOM 890 C C . TYR A 1 115 ? 11.302 -33.294 21.072 1.00 94.81 115 TYR A C 1
ATOM 892 O O . TYR A 1 115 ? 12.411 -33.793 21.276 1.00 94.81 115 TYR A O 1
ATOM 900 N N . ALA A 1 116 ? 11.006 -32.053 21.475 1.00 93.69 116 ALA A N 1
ATOM 901 C CA . ALA A 1 116 ? 11.953 -31.221 22.202 1.00 93.69 116 ALA A CA 1
ATOM 902 C C . ALA A 1 116 ? 12.258 -31.802 23.588 1.00 93.69 116 ALA A C 1
ATOM 904 O O . ALA A 1 116 ? 13.425 -31.878 23.981 1.00 93.69 116 ALA A O 1
ATOM 905 N N . GLU A 1 117 ? 11.226 -32.223 24.326 1.00 94.19 117 GLU A N 1
ATOM 906 C CA . GLU A 1 117 ? 11.380 -32.859 25.634 1.00 94.19 117 GLU A CA 1
ATOM 907 C C . GLU A 1 117 ? 12.118 -34.191 25.509 1.00 94.19 117 GLU A C 1
ATOM 909 O O . GLU A 1 117 ? 13.027 -34.458 26.296 1.00 94.19 117 GLU A O 1
ATOM 914 N N . TYR A 1 118 ? 11.806 -34.978 24.475 1.00 94.44 118 TYR A N 1
ATOM 915 C CA . TYR A 1 118 ? 12.515 -36.225 24.198 1.00 94.44 118 TYR A CA 1
ATOM 916 C C . TYR A 1 118 ? 14.019 -36.001 23.999 1.00 94.44 118 TYR A C 1
ATOM 918 O O . TYR A 1 118 ? 14.823 -36.659 24.659 1.00 94.44 118 TYR A O 1
ATOM 926 N N . LEU A 1 119 ? 14.418 -35.056 23.137 1.00 92.88 119 LEU A N 1
ATOM 927 C CA . LEU A 1 119 ? 15.836 -34.766 22.894 1.00 92.88 119 LEU A CA 1
ATOM 928 C C . LEU A 1 119 ? 16.542 -34.280 24.164 1.00 92.88 119 LEU A C 1
ATOM 930 O O . LEU A 1 119 ? 17.669 -34.696 24.438 1.00 92.88 119 LEU A O 1
ATOM 934 N N . GLY A 1 120 ? 15.872 -33.445 24.961 1.00 92.81 120 GLY A N 1
ATOM 935 C CA . GLY A 1 120 ? 16.409 -32.982 26.235 1.00 92.81 120 GLY A CA 1
ATOM 936 C C . GLY A 1 120 ? 16.616 -34.118 27.240 1.00 92.81 120 GLY A C 1
ATOM 937 O O . GLY A 1 120 ? 17.678 -34.201 27.855 1.00 92.81 120 GLY A O 1
ATOM 938 N N . LEU A 1 121 ? 15.641 -35.019 27.393 1.00 95.25 121 LEU A N 1
ATOM 939 C CA . LEU A 1 121 ? 15.751 -36.201 28.257 1.00 95.25 121 LEU A CA 1
ATOM 940 C C . LEU A 1 121 ? 16.824 -37.174 27.759 1.00 95.25 121 LEU A C 1
ATOM 942 O O . LEU A 1 121 ? 17.639 -37.639 28.555 1.00 95.25 121 LEU A O 1
ATOM 946 N N . ALA A 1 122 ? 16.877 -37.427 26.450 1.00 93.62 122 ALA A N 1
ATOM 947 C CA . ALA A 1 122 ? 17.897 -38.267 25.834 1.00 93.62 122 ALA A CA 1
ATOM 948 C C . ALA A 1 122 ? 19.304 -37.711 26.089 1.00 93.62 122 ALA A C 1
ATOM 950 O O . ALA A 1 122 ? 20.206 -38.468 26.444 1.00 93.62 122 ALA A O 1
ATOM 951 N N . ARG A 1 123 ? 19.487 -36.385 25.997 1.00 92.25 123 ARG A N 1
ATOM 952 C CA . ARG A 1 123 ? 20.759 -35.731 26.328 1.00 92.25 123 ARG A CA 1
ATOM 953 C C . ARG A 1 123 ? 21.133 -35.912 27.799 1.00 92.25 123 ARG A C 1
ATOM 955 O O . ARG A 1 123 ? 22.280 -36.230 28.090 1.00 92.25 123 ARG A O 1
ATOM 962 N N . LEU A 1 124 ? 20.193 -35.727 28.728 1.00 94.25 124 LEU A N 1
ATOM 963 C CA . LEU A 1 124 ? 20.452 -35.930 30.160 1.00 94.25 124 LEU A CA 1
ATOM 964 C C . LEU A 1 124 ? 20.822 -37.387 30.459 1.00 94.25 124 LEU A C 1
ATOM 966 O O . LEU A 1 124 ? 21.790 -37.642 31.168 1.00 94.25 124 LEU A O 1
ATOM 970 N N . ASN A 1 125 ? 20.111 -38.342 29.860 1.00 95.06 125 ASN A N 1
ATOM 971 C CA . ASN A 1 125 ? 20.444 -39.756 29.979 1.00 95.06 125 ASN A CA 1
ATOM 972 C C . ASN A 1 125 ? 21.840 -40.053 29.407 1.00 95.06 125 ASN A C 1
ATOM 974 O O . ASN A 1 125 ? 22.593 -40.826 29.997 1.00 95.06 125 ASN A O 1
ATOM 978 N N . GLN A 1 126 ? 22.215 -39.407 28.299 1.00 93.62 126 GLN A N 1
ATOM 979 C CA . GLN A 1 126 ? 23.539 -39.565 27.702 1.00 93.62 126 GLN A CA 1
ATOM 980 C C . GLN A 1 126 ? 24.661 -39.090 28.637 1.00 93.62 126 GLN A C 1
ATOM 982 O O . GLN A 1 126 ? 25.681 -39.767 28.730 1.00 93.62 126 GLN A O 1
ATOM 987 N N . ILE A 1 127 ? 24.452 -38.008 29.400 1.00 93.56 127 ILE A N 1
ATOM 988 C CA . ILE A 1 127 ? 25.397 -37.573 30.446 1.00 93.56 127 ILE A CA 1
ATOM 989 C C . ILE A 1 127 ? 25.608 -38.693 31.473 1.00 93.56 127 ILE A C 1
ATOM 991 O O . ILE A 1 127 ? 26.748 -39.014 31.806 1.00 93.56 127 ILE A O 1
ATOM 995 N N . CYS A 1 128 ? 24.533 -39.330 31.947 1.00 94.88 128 CYS A N 1
ATOM 996 C CA . CYS A 1 128 ? 24.631 -40.436 32.902 1.00 94.88 128 CYS A CA 1
ATOM 997 C C . CYS A 1 128 ? 25.407 -41.635 32.346 1.00 94.88 128 CYS A C 1
ATOM 999 O O . CYS A 1 128 ? 26.253 -42.203 33.040 1.00 94.88 128 CYS A O 1
ATOM 1001 N N . VAL A 1 129 ? 25.149 -41.988 31.084 1.00 92.81 129 VAL A N 1
ATOM 1002 C CA . VAL A 1 129 ? 25.850 -43.068 30.374 1.00 92.81 129 VAL A CA 1
ATOM 1003 C C . VAL A 1 129 ? 27.331 -42.736 30.184 1.00 92.81 129 VAL A C 1
ATOM 1005 O O . VAL A 1 129 ? 28.182 -43.606 30.358 1.00 92.81 129 VAL A O 1
ATOM 1008 N N . ASP A 1 130 ? 27.671 -41.489 29.865 1.00 92.81 130 ASP A N 1
ATOM 1009 C CA . ASP A 1 130 ? 29.066 -41.079 29.691 1.00 92.81 130 ASP A CA 1
ATOM 1010 C C . ASP A 1 130 ? 29.828 -41.048 31.020 1.00 92.81 130 ASP A C 1
ATOM 1012 O O . ASP A 1 130 ? 30.981 -41.476 31.070 1.00 92.81 130 ASP A O 1
ATOM 1016 N N . VAL A 1 131 ? 29.175 -40.658 32.121 1.00 93.38 131 VAL A N 1
ATOM 1017 C CA . VAL A 1 131 ? 29.746 -40.804 33.469 1.00 93.38 131 VAL A CA 1
ATOM 1018 C C . VAL A 1 131 ? 29.971 -42.281 33.806 1.00 93.38 131 VAL A C 1
ATOM 1020 O O . VAL A 1 131 ? 31.008 -42.625 34.371 1.00 93.38 131 VAL A O 1
ATOM 1023 N N . GLN A 1 132 ? 29.065 -43.177 33.402 1.00 92.62 132 GLN A N 1
ATOM 1024 C CA . GLN A 1 132 ? 29.209 -44.616 33.640 1.00 92.62 132 GLN A CA 1
ATOM 1025 C C . GLN A 1 132 ? 30.475 -45.214 33.007 1.00 92.62 132 GLN A C 1
ATOM 1027 O O . GLN A 1 132 ? 31.071 -46.138 33.563 1.00 92.62 132 GLN A O 1
ATOM 1032 N N . LYS A 1 133 ? 30.933 -44.658 31.877 1.00 92.38 133 LYS A N 1
ATOM 1033 C CA . LYS A 1 133 ? 32.174 -45.085 31.204 1.00 92.38 133 LYS A CA 1
ATOM 1034 C C . LYS A 1 133 ? 33.428 -44.806 32.036 1.00 92.38 133 LYS A C 1
ATOM 1036 O O . LYS A 1 133 ? 34.421 -45.510 31.881 1.00 92.38 133 LYS A O 1
ATOM 1041 N N . VAL A 1 134 ? 33.393 -43.796 32.909 1.00 92.62 134 VAL A N 1
ATOM 1042 C CA . VAL A 1 134 ? 34.526 -43.410 33.771 1.00 92.62 134 VAL A CA 1
ATOM 1043 C C . VAL A 1 134 ? 34.326 -43.791 35.243 1.00 92.62 134 VAL A C 1
ATOM 1045 O O . VAL A 1 134 ? 35.297 -43.817 35.998 1.00 92.62 134 VAL A O 1
ATOM 1048 N N . TYR A 1 135 ? 33.098 -44.129 35.647 1.00 93.94 135 TYR A N 1
ATOM 1049 C CA . TYR A 1 135 ? 32.720 -44.521 37.003 1.00 93.94 135 TYR A CA 1
ATOM 1050 C C . TYR A 1 135 ? 31.587 -45.560 36.980 1.00 93.94 135 TYR A C 1
ATOM 1052 O O . TYR A 1 135 ? 30.464 -45.239 36.615 1.00 93.94 135 TYR A O 1
ATOM 1060 N N . GLY A 1 136 ? 31.855 -46.803 37.398 1.00 87.88 136 GLY A N 1
ATOM 1061 C CA . GLY A 1 136 ? 30.945 -47.949 37.209 1.00 87.88 136 GLY A CA 1
ATOM 1062 C C . GLY A 1 136 ? 29.485 -47.769 37.680 1.00 87.88 136 GLY A C 1
ATOM 1063 O O . GLY A 1 136 ? 28.580 -48.148 36.933 1.00 87.88 136 GLY A O 1
ATOM 1064 N N . PRO A 1 137 ? 29.221 -47.186 38.869 1.00 92.25 137 PRO A N 1
ATOM 1065 C CA . PRO A 1 137 ? 27.863 -46.853 39.317 1.00 92.25 137 PRO A CA 1
ATOM 1066 C C . PRO A 1 137 ? 27.145 -45.771 38.489 1.00 92.25 137 PRO A C 1
ATOM 1068 O O . PRO A 1 137 ? 25.933 -45.630 38.609 1.00 92.25 137 PRO A O 1
ATOM 1071 N N . GLY A 1 138 ? 27.855 -45.026 37.638 1.00 93.69 138 GLY A N 1
ATOM 1072 C CA . GLY A 1 138 ? 27.286 -44.009 36.756 1.00 93.69 138 GLY A CA 1
ATOM 1073 C C . GLY A 1 138 ? 26.809 -42.753 37.483 1.00 93.69 138 GLY A C 1
ATOM 1074 O O . GLY A 1 138 ? 27.329 -42.378 38.537 1.00 93.69 138 GLY A O 1
ATOM 1075 N N . ALA A 1 139 ? 25.825 -42.079 36.889 1.00 95.56 139 ALA A N 1
ATOM 1076 C CA . ALA A 1 139 ? 25.169 -40.919 37.479 1.00 95.56 139 ALA A CA 1
ATOM 1077 C C . ALA A 1 139 ? 23.646 -41.041 37.411 1.00 95.56 139 ALA A C 1
ATOM 1079 O O . ALA A 1 139 ? 23.093 -41.686 36.523 1.00 95.56 139 ALA A O 1
ATOM 1080 N N . GLU A 1 140 ? 22.976 -40.366 38.337 1.00 96.38 140 GLU A N 1
ATOM 1081 C CA . GLU A 1 140 ? 21.521 -40.270 38.404 1.00 96.38 140 GLU A CA 1
ATOM 1082 C C . GLU A 1 140 ? 21.112 -38.793 38.398 1.00 96.38 140 GLU A C 1
ATOM 1084 O O . GLU A 1 140 ? 21.603 -37.996 39.202 1.00 96.38 140 GLU A O 1
ATOM 1089 N N . ILE A 1 141 ? 20.203 -38.412 37.502 1.00 96.25 141 ILE A N 1
ATOM 1090 C CA . ILE A 1 141 ? 19.680 -37.049 37.396 1.00 96.25 141 ILE A CA 1
ATOM 1091 C C . ILE A 1 141 ? 18.246 -37.022 37.915 1.00 96.25 141 ILE A C 1
ATOM 1093 O O . ILE A 1 141 ? 17.345 -37.653 37.371 1.00 96.25 141 ILE A O 1
ATOM 1097 N N . THR A 1 142 ? 18.015 -36.227 38.952 1.00 94.81 142 THR A N 1
ATOM 1098 C CA . THR A 1 142 ? 16.677 -35.904 39.443 1.00 94.81 142 THR A CA 1
ATOM 1099 C C . THR A 1 142 ? 16.176 -34.631 38.765 1.00 94.81 142 THR A C 1
ATOM 1101 O O . THR A 1 142 ? 16.704 -33.543 38.988 1.00 94.81 142 THR A O 1
ATOM 1104 N N . ILE A 1 143 ? 15.147 -34.744 37.938 1.00 93.75 143 ILE A N 1
ATOM 1105 C CA . ILE A 1 143 ? 14.386 -33.619 37.409 1.00 93.75 143 ILE A CA 1
ATOM 1106 C C . ILE A 1 143 ? 13.390 -33.187 38.482 1.00 93.75 143 ILE A C 1
ATOM 1108 O O . ILE A 1 143 ? 12.454 -33.916 38.801 1.00 93.75 143 ILE A O 1
ATOM 1112 N N . ALA A 1 144 ? 13.613 -32.004 39.045 1.00 90.88 144 ALA A N 1
ATOM 1113 C CA . ALA A 1 144 ? 12.720 -31.396 40.019 1.00 90.88 144 ALA A CA 1
ATOM 1114 C C . ALA A 1 144 ? 11.729 -30.491 39.278 1.00 90.88 144 ALA A C 1
ATOM 1116 O O . ALA A 1 144 ? 12.076 -29.366 38.916 1.00 90.88 144 ALA A O 1
ATOM 1117 N N . THR A 1 145 ? 10.521 -30.988 39.020 1.00 85.88 145 THR A N 1
ATOM 1118 C CA . THR A 1 145 ? 9.488 -30.244 38.297 1.00 85.88 145 THR A CA 1
ATOM 1119 C C . THR A 1 145 ? 8.867 -29.190 39.206 1.00 85.88 145 THR A C 1
ATOM 1121 O O . THR A 1 145 ? 8.376 -29.459 40.305 1.00 85.88 145 THR A O 1
ATOM 1124 N N . ASP A 1 146 ? 8.898 -27.954 38.732 1.00 72.06 146 ASP A N 1
ATOM 1125 C CA . ASP A 1 146 ? 8.561 -26.738 39.467 1.00 72.06 146 ASP A CA 1
ATOM 1126 C C . ASP A 1 146 ? 7.302 -26.053 38.937 1.00 72.06 146 ASP A C 1
ATOM 1128 O O . ASP A 1 146 ? 7.008 -24.925 39.319 1.00 72.06 146 ASP A O 1
ATOM 1132 N N . GLY A 1 147 ? 6.519 -26.718 38.084 1.00 81.06 147 GLY A N 1
ATOM 1133 C CA . GLY A 1 147 ? 5.357 -26.109 37.433 1.00 81.06 147 GLY A CA 1
ATOM 1134 C C . GLY A 1 147 ? 4.403 -25.423 38.411 1.00 81.06 147 GLY A C 1
ATOM 1135 O O . GLY A 1 147 ? 4.019 -24.276 38.196 1.00 81.06 147 GLY A O 1
ATOM 1136 N N . VAL A 1 148 ? 4.126 -26.059 39.553 1.00 82.81 148 VAL A N 1
ATOM 1137 C CA . VAL A 1 148 ? 3.254 -25.523 40.616 1.00 82.81 148 VAL A CA 1
ATOM 1138 C C . VAL A 1 148 ? 3.784 -24.242 41.270 1.00 82.81 148 VAL A C 1
ATOM 1140 O O . VAL A 1 148 ? 3.020 -23.496 41.879 1.00 82.81 148 VAL A O 1
ATOM 1143 N N . VAL A 1 149 ? 5.086 -23.971 41.145 1.00 83.56 149 VAL A N 1
ATOM 1144 C CA . VAL A 1 149 ? 5.753 -22.779 41.681 1.00 83.56 149 VAL A CA 1
ATOM 1145 C C . VAL A 1 149 ? 5.475 -21.551 40.811 1.00 83.56 149 VAL A C 1
ATOM 1147 O O . VAL A 1 149 ? 5.499 -20.432 41.326 1.00 83.56 149 VAL A O 1
ATOM 1150 N N . PHE A 1 150 ? 5.187 -21.726 39.518 1.00 87.69 150 PHE A N 1
ATOM 1151 C CA . PHE A 1 150 ? 5.094 -20.616 38.558 1.00 87.69 150 PHE A CA 1
ATOM 1152 C C . PHE A 1 150 ? 3.772 -20.524 37.798 1.00 87.69 150 PHE A C 1
ATOM 1154 O O . PHE A 1 150 ? 3.489 -19.476 37.222 1.00 87.69 150 PHE A O 1
ATOM 1161 N N . ASN A 1 151 ? 2.986 -21.594 37.742 1.00 88.94 151 ASN A N 1
ATOM 1162 C CA . ASN A 1 151 ? 1.838 -21.696 36.846 1.00 88.94 151 ASN A CA 1
ATOM 1163 C C . ASN A 1 151 ? 0.756 -20.623 37.089 1.00 88.94 151 ASN A C 1
ATOM 1165 O O . ASN A 1 151 ? 0.245 -20.055 36.125 1.00 88.94 151 ASN A O 1
ATOM 1169 N N . ASP A 1 152 ? 0.496 -20.253 38.347 1.00 86.31 152 ASP A N 1
ATOM 1170 C CA . ASP A 1 152 ? -0.408 -19.153 38.733 1.00 86.31 152 ASP A CA 1
ATOM 1171 C C . ASP A 1 152 ? 0.055 -17.782 38.205 1.00 86.31 152 ASP A C 1
ATOM 1173 O O . ASP A 1 152 ? -0.773 -16.942 37.857 1.00 86.31 152 ASP A O 1
ATOM 1177 N N . LEU A 1 153 ? 1.369 -17.549 38.100 1.00 87.19 153 LEU A N 1
ATOM 1178 C CA . LEU A 1 153 ? 1.932 -16.329 37.508 1.00 87.19 153 LEU A CA 1
ATOM 1179 C C . LEU A 1 153 ? 1.803 -16.309 35.981 1.00 87.19 153 LEU A C 1
ATOM 1181 O O . LEU A 1 153 ? 1.836 -15.240 35.378 1.00 87.19 153 LEU A O 1
ATOM 1185 N N . LEU A 1 154 ? 1.685 -17.478 35.353 1.00 87.81 154 LEU A N 1
ATOM 1186 C CA . LEU A 1 154 ? 1.803 -17.655 33.904 1.00 87.81 154 LEU A CA 1
ATOM 1187 C C . LEU A 1 154 ? 0.501 -18.097 33.238 1.00 87.81 154 LEU A C 1
ATOM 1189 O O . LEU A 1 154 ? 0.499 -18.399 32.047 1.00 87.81 154 LEU A O 1
ATOM 1193 N N . MET A 1 155 ? -0.602 -18.081 33.991 1.00 86.00 155 MET A N 1
ATOM 1194 C CA . MET A 1 155 ? -1.932 -18.479 33.526 1.00 86.00 155 MET A CA 1
ATOM 1195 C C . MET A 1 155 ? -1.985 -19.930 33.018 1.00 86.00 155 MET A C 1
ATOM 1197 O O . MET A 1 155 ? -2.755 -20.242 32.113 1.00 86.00 155 MET A O 1
ATOM 1201 N N . ILE A 1 156 ? -1.162 -20.804 33.600 1.00 89.25 156 ILE A N 1
ATOM 1202 C CA . ILE A 1 156 ? -1.148 -22.241 33.321 1.00 89.25 156 ILE A CA 1
ATOM 1203 C C . ILE A 1 156 ? -1.999 -22.938 34.388 1.00 89.25 156 ILE A C 1
ATOM 1205 O O . ILE A 1 156 ? -1.834 -22.665 35.580 1.00 89.25 156 ILE A O 1
ATOM 1209 N N . SER A 1 157 ? -2.910 -23.826 33.985 1.00 91.81 157 SER A N 1
ATOM 1210 C CA . SER A 1 157 ? -3.779 -24.521 34.940 1.00 91.81 157 SER A CA 1
ATOM 1211 C C . SER A 1 157 ? -3.015 -25.577 35.751 1.00 91.81 157 SER A C 1
ATOM 1213 O O . SER A 1 157 ? -1.959 -26.061 35.341 1.00 91.81 157 SER A O 1
ATOM 1215 N N . ASP A 1 158 ? -3.540 -25.939 36.922 1.00 92.00 158 ASP A N 1
ATOM 1216 C CA . ASP A 1 158 ? -2.981 -27.029 37.737 1.00 92.00 158 ASP A CA 1
ATOM 1217 C C . ASP A 1 158 ? -3.073 -28.379 37.006 1.00 92.00 158 ASP A C 1
ATOM 1219 O O . ASP A 1 158 ? -2.167 -29.204 37.104 1.00 92.00 158 ASP A O 1
ATOM 1223 N N . GLU A 1 159 ? -4.136 -28.559 36.217 1.00 92.25 159 GLU A N 1
ATOM 1224 C CA . GLU A 1 159 ? -4.354 -29.713 35.342 1.00 92.25 159 GLU A CA 1
ATOM 1225 C C . GLU A 1 159 ? -3.286 -29.817 34.245 1.00 92.25 159 GLU A C 1
ATOM 1227 O O . GLU A 1 159 ? -2.714 -30.887 34.049 1.00 92.25 159 GLU A O 1
ATOM 1232 N N . ASP A 1 160 ? -2.936 -28.713 33.578 1.00 92.50 160 ASP A N 1
ATOM 1233 C CA . ASP A 1 160 ? -1.881 -28.716 32.556 1.00 92.50 160 ASP A CA 1
ATOM 1234 C C . ASP A 1 160 ? -0.516 -29.082 33.154 1.00 92.50 160 ASP A C 1
ATOM 1236 O O . ASP A 1 160 ? 0.243 -29.842 32.552 1.00 92.50 160 ASP A O 1
ATOM 1240 N N . VAL A 1 161 ? -0.203 -28.580 34.356 1.00 92.06 161 VAL A N 1
ATOM 1241 C CA . VAL A 1 161 ? 1.035 -28.931 35.074 1.00 92.06 161 VAL A CA 1
ATOM 1242 C C . VAL A 1 161 ? 1.068 -30.420 35.418 1.00 92.06 161 VAL A C 1
ATOM 1244 O O . VAL A 1 161 ? 2.094 -31.079 35.221 1.00 92.06 161 VAL A O 1
ATOM 1247 N N . TRP A 1 162 ? -0.048 -30.958 35.914 1.00 92.00 162 TRP A N 1
ATOM 1248 C CA . TRP A 1 162 ? -0.184 -32.378 36.217 1.00 92.00 162 TRP A CA 1
ATOM 1249 C C . TRP A 1 162 ? 0.009 -33.241 34.967 1.00 92.00 162 TRP A C 1
ATOM 1251 O O . TRP A 1 162 ? 0.916 -34.078 34.925 1.00 92.00 162 TRP A O 1
ATOM 1261 N N . ASN A 1 163 ? -0.786 -32.984 33.927 1.00 92.62 163 ASN A N 1
ATOM 1262 C CA . ASN A 1 163 ? -0.786 -33.739 32.677 1.00 92.62 163 ASN A CA 1
ATOM 1263 C C . ASN A 1 163 ? 0.583 -33.703 31.992 1.00 92.62 163 ASN A C 1
ATOM 1265 O O . ASN A 1 163 ? 1.093 -34.738 31.556 1.00 92.62 163 ASN A O 1
ATOM 1269 N N . TYR A 1 164 ? 1.222 -32.532 31.956 1.00 93.44 164 TYR A N 1
ATOM 1270 C CA . TYR A 1 164 ? 2.569 -32.383 31.420 1.00 93.44 164 TYR A CA 1
ATOM 1271 C C . TYR A 1 164 ? 3.591 -33.214 32.209 1.00 93.44 164 TYR A C 1
ATOM 1273 O O . TYR A 1 164 ? 4.364 -33.972 31.621 1.00 93.44 164 TYR A O 1
ATOM 1281 N N . GLY A 1 165 ? 3.570 -33.135 33.544 1.00 91.00 165 GLY A N 1
ATOM 1282 C CA . GLY A 1 165 ? 4.466 -33.914 34.401 1.00 91.00 165 GLY A CA 1
ATOM 1283 C C . GLY A 1 165 ? 4.274 -35.429 34.259 1.00 91.00 165 GLY A C 1
ATOM 1284 O O . GLY A 1 165 ? 5.254 -36.178 34.258 1.00 91.00 165 GLY A O 1
ATOM 1285 N N . GLN A 1 166 ? 3.033 -35.894 34.098 1.00 90.56 166 GLN A N 1
ATOM 1286 C CA . GLN A 1 166 ? 2.734 -37.306 33.837 1.00 90.56 166 GLN A CA 1
ATOM 1287 C C . GLN A 1 166 ? 3.242 -37.758 32.467 1.00 90.56 166 GLN A C 1
ATOM 1289 O O . GLN A 1 166 ? 3.848 -38.825 32.352 1.00 90.56 166 GLN A O 1
ATOM 1294 N N . ALA A 1 167 ? 3.076 -36.928 31.439 1.00 92.19 167 ALA A N 1
ATOM 1295 C CA . ALA A 1 167 ? 3.590 -37.218 30.109 1.00 92.19 167 ALA A CA 1
ATOM 1296 C C . ALA A 1 167 ? 5.130 -37.281 30.077 1.00 92.19 167 ALA A C 1
ATOM 1298 O O . ALA A 1 167 ? 5.683 -38.183 29.449 1.00 92.19 167 ALA A O 1
ATOM 1299 N N . VAL A 1 168 ? 5.835 -36.408 30.812 1.00 92.75 168 VAL A N 1
ATOM 1300 C CA . VAL A 1 168 ? 7.304 -36.484 30.957 1.00 92.75 168 VAL A CA 1
ATOM 1301 C C . VAL A 1 168 ? 7.722 -37.790 31.641 1.00 92.75 168 VAL A C 1
ATOM 1303 O O . VAL A 1 168 ? 8.611 -38.480 31.143 1.00 92.75 168 VAL A O 1
ATOM 1306 N N . ARG A 1 169 ? 7.064 -38.182 32.744 1.00 91.56 169 ARG A N 1
ATOM 1307 C CA . ARG A 1 169 ? 7.330 -39.467 33.424 1.00 91.56 169 ARG A CA 1
ATOM 1308 C C . ARG A 1 169 ? 7.100 -40.659 32.503 1.00 91.56 169 ARG A C 1
ATOM 1310 O O . ARG A 1 169 ? 7.934 -41.561 32.434 1.00 91.56 169 ARG A O 1
ATOM 1317 N N . LYS A 1 170 ? 5.993 -40.644 31.759 1.00 91.50 170 LYS A N 1
ATOM 1318 C CA . LYS A 1 170 ? 5.691 -41.670 30.761 1.00 91.50 170 LYS A CA 1
ATOM 1319 C C . LYS A 1 170 ? 6.798 -41.747 29.706 1.00 91.50 170 LYS A C 1
ATOM 1321 O O . LYS A 1 170 ? 7.302 -42.834 29.462 1.00 91.50 170 LYS A O 1
ATOM 1326 N N . MET A 1 171 ? 7.238 -40.609 29.168 1.00 93.00 171 MET A N 1
ATOM 1327 C CA . MET A 1 171 ? 8.307 -40.542 28.167 1.00 93.00 171 MET A CA 1
ATOM 1328 C C . MET A 1 171 ? 9.635 -41.110 28.685 1.00 93.00 171 MET A C 1
ATOM 1330 O O . MET A 1 171 ? 10.304 -41.842 27.956 1.00 93.00 171 MET A O 1
ATOM 1334 N N . VAL A 1 172 ? 9.995 -40.818 29.940 1.00 92.94 172 VAL A N 1
ATOM 1335 C CA . VAL A 1 172 ? 11.177 -41.388 30.611 1.00 92.94 172 VAL A CA 1
ATOM 1336 C C . VAL A 1 172 ? 11.090 -42.918 30.677 1.00 92.94 172 VAL A C 1
ATOM 1338 O O . VAL A 1 172 ? 12.063 -43.589 30.338 1.00 92.94 172 VAL A O 1
ATOM 1341 N N . ARG A 1 173 ? 9.928 -43.480 31.040 1.00 92.06 173 ARG A N 1
ATOM 1342 C CA . ARG A 1 173 ? 9.712 -44.939 31.096 1.00 92.06 173 ARG A CA 1
ATOM 1343 C C . ARG A 1 173 ? 9.706 -45.590 29.714 1.00 92.06 173 ARG A C 1
ATOM 1345 O O . ARG A 1 173 ? 10.401 -46.581 29.506 1.00 92.06 173 ARG A O 1
ATOM 1352 N N . ASP A 1 174 ? 8.963 -45.023 28.764 1.00 91.50 174 ASP A N 1
ATOM 1353 C CA . ASP A 1 174 ? 8.810 -45.574 27.410 1.00 91.50 174 ASP A CA 1
ATOM 1354 C C . ASP A 1 174 ? 10.165 -45.721 26.690 1.00 91.50 174 ASP A C 1
ATOM 1356 O O . ASP A 1 174 ? 10.351 -46.642 25.897 1.00 91.50 174 ASP A O 1
ATOM 1360 N N . HIS A 1 175 ? 11.129 -44.845 26.999 1.00 92.06 175 HIS A N 1
ATOM 1361 C CA . HIS A 1 175 ? 12.470 -44.843 26.405 1.00 92.06 175 HIS A CA 1
ATOM 1362 C C . HIS A 1 175 ? 13.555 -45.447 27.313 1.00 92.06 175 HIS A C 1
ATOM 1364 O O . HIS A 1 175 ? 14.740 -45.348 26.999 1.00 92.06 175 HIS A O 1
ATOM 1370 N N . SER A 1 176 ? 13.174 -46.103 28.419 1.00 93.19 176 SER A N 1
ATOM 1371 C CA . SER A 1 176 ? 14.099 -46.734 29.380 1.00 93.19 176 SER A CA 1
ATOM 1372 C C . SER A 1 176 ? 15.119 -45.774 30.018 1.00 93.19 176 SER A C 1
ATOM 1374 O O . SER A 1 176 ? 16.231 -46.174 30.375 1.00 93.19 176 SER A O 1
ATOM 1376 N N . PHE A 1 177 ? 14.763 -44.493 30.150 1.00 94.06 177 PHE A N 1
ATOM 1377 C CA . PHE A 1 177 ? 15.582 -43.482 30.828 1.00 94.06 177 PHE A CA 1
ATOM 1378 C C . PHE A 1 177 ? 15.390 -43.498 32.350 1.00 94.06 177 PHE A C 1
ATOM 1380 O O . PHE A 1 177 ? 16.189 -42.910 33.074 1.00 94.06 177 PHE A O 1
ATOM 1387 N N . ASP A 1 178 ? 14.373 -44.199 32.847 1.00 90.62 178 ASP A N 1
ATOM 1388 C CA . ASP A 1 178 ? 14.007 -44.354 34.261 1.00 90.62 178 ASP A CA 1
ATOM 1389 C C . ASP A 1 178 ? 15.107 -44.995 35.125 1.00 90.62 178 ASP A C 1
ATOM 1391 O O . ASP A 1 178 ? 15.111 -44.841 36.345 1.00 90.62 178 ASP A O 1
ATOM 1395 N N . ARG A 1 179 ? 16.093 -45.654 34.498 1.00 89.56 179 ARG A N 1
ATOM 1396 C CA . ARG A 1 179 ? 17.306 -46.139 35.178 1.00 89.56 179 ARG A CA 1
ATOM 1397 C C . ARG A 1 179 ? 18.207 -45.017 35.691 1.00 89.56 179 ARG A C 1
ATOM 1399 O O . ARG A 1 179 ? 18.882 -45.203 36.695 1.00 89.56 179 ARG A O 1
ATOM 1406 N N . ASN A 1 180 ? 18.234 -43.891 34.981 1.00 94.44 180 ASN A N 1
ATOM 1407 C CA . ASN A 1 180 ? 19.171 -42.792 35.213 1.00 94.44 180 ASN A CA 1
ATOM 1408 C C . ASN A 1 180 ? 18.464 -41.471 35.542 1.00 94.44 180 ASN A C 1
ATOM 1410 O O . ASN A 1 180 ? 19.091 -40.569 36.094 1.00 94.44 180 ASN A O 1
ATOM 1414 N N . ILE A 1 181 ? 17.186 -41.326 35.183 1.00 95.19 181 ILE A N 1
ATOM 1415 C CA . ILE A 1 181 ? 16.411 -40.097 35.344 1.00 95.19 181 ILE A CA 1
ATOM 1416 C C . ILE A 1 181 ? 15.224 -40.350 36.268 1.00 95.19 181 ILE A C 1
ATOM 1418 O O . ILE A 1 181 ? 14.362 -41.178 35.982 1.00 95.19 181 ILE A O 1
ATOM 1422 N N . LYS A 1 182 ? 15.136 -39.561 37.340 1.00 91.81 182 LYS A N 1
ATOM 1423 C CA . LYS A 1 182 ? 13.968 -39.496 38.228 1.00 91.81 182 LYS A CA 1
ATOM 1424 C C . LYS A 1 182 ? 13.245 -38.176 38.031 1.00 91.81 182 LYS A C 1
ATOM 1426 O O . LYS A 1 182 ? 13.899 -37.151 37.896 1.00 91.81 182 LYS A O 1
ATOM 1431 N N . VAL A 1 183 ? 11.916 -38.179 38.047 1.00 91.25 183 VAL A N 1
ATOM 1432 C CA . VAL A 1 183 ? 11.103 -36.959 37.921 1.00 91.25 183 VAL A CA 1
ATOM 1433 C C . VAL A 1 183 ? 10.259 -36.810 39.179 1.00 91.25 183 VAL A C 1
ATOM 1435 O O . VAL A 1 183 ? 9.400 -37.650 39.445 1.00 91.25 183 VAL A O 1
ATOM 1438 N N . VAL A 1 184 ? 10.514 -35.751 39.942 1.00 89.00 184 VAL A N 1
ATOM 1439 C CA . VAL A 1 184 ? 9.868 -35.480 41.233 1.00 89.00 184 VAL A CA 1
ATOM 1440 C C . VAL A 1 184 ? 9.259 -34.086 41.234 1.00 89.00 184 VAL A C 1
ATOM 1442 O O . VAL A 1 184 ? 9.874 -33.136 40.749 1.00 89.00 184 VAL A O 1
ATOM 1445 N N . HIS A 1 185 ? 8.069 -33.946 41.806 1.00 87.19 185 HIS A N 1
ATOM 1446 C CA . HIS A 1 185 ? 7.423 -32.656 42.008 1.00 87.19 185 HIS A CA 1
ATOM 1447 C C . HIS A 1 185 ? 7.860 -31.991 43.316 1.00 87.19 185 HIS A C 1
ATOM 1449 O O . HIS A 1 185 ? 8.348 -32.628 44.250 1.00 87.19 185 HIS A O 1
ATOM 1455 N N . ALA A 1 186 ? 7.613 -30.686 43.421 1.00 86.56 186 ALA A N 1
ATOM 1456 C CA . ALA A 1 186 ? 7.946 -29.903 44.607 1.00 86.56 186 ALA A CA 1
ATOM 1457 C C . ALA A 1 186 ? 7.337 -30.443 45.925 1.00 86.56 186 ALA A C 1
ATOM 1459 O O . ALA A 1 186 ? 8.023 -30.418 46.946 1.00 86.56 186 ALA A O 1
ATOM 1460 N N . MET A 1 187 ? 6.103 -30.972 45.922 1.00 87.50 187 MET A N 1
ATOM 1461 C CA . MET A 1 187 ? 5.480 -31.583 47.116 1.00 87.50 187 MET A CA 1
ATOM 1462 C C . MET A 1 187 ? 6.206 -32.839 47.597 1.00 87.50 187 MET A C 1
ATOM 1464 O O . MET A 1 187 ? 6.280 -33.078 48.802 1.00 87.50 187 MET A O 1
ATOM 1468 N N . GLU A 1 188 ? 6.768 -33.619 46.671 1.00 87.50 188 GLU A N 1
ATOM 1469 C CA . GLU A 1 188 ? 7.551 -34.812 46.996 1.00 87.50 188 GLU A CA 1
ATOM 1470 C C . GLU A 1 188 ? 8.851 -34.404 47.703 1.00 87.50 188 GLU A C 1
ATOM 1472 O O . GLU A 1 188 ? 9.241 -35.028 48.686 1.00 87.50 188 GLU A O 1
ATOM 1477 N N . ILE A 1 189 ? 9.474 -33.299 47.271 1.00 89.06 189 ILE A N 1
ATOM 1478 C CA . ILE A 1 189 ? 10.676 -32.725 47.904 1.00 89.06 189 ILE A CA 1
ATOM 1479 C C . ILE A 1 189 ? 10.356 -32.141 49.291 1.00 89.06 189 ILE A C 1
ATOM 1481 O O . ILE A 1 189 ? 11.173 -32.244 50.204 1.00 89.06 189 ILE A O 1
ATOM 1485 N N . LEU A 1 190 ? 9.173 -31.544 49.462 1.00 88.19 190 LEU A N 1
ATOM 1486 C CA . LEU A 1 190 ? 8.705 -30.987 50.737 1.00 88.19 190 LEU A CA 1
ATOM 1487 C C . LEU A 1 190 ? 8.246 -32.055 51.745 1.00 88.19 190 LEU A C 1
ATOM 1489 O O . LEU A 1 190 ? 7.999 -31.716 52.901 1.00 88.19 190 LEU A O 1
ATOM 1493 N N . GLY A 1 191 ? 8.120 -33.320 51.328 1.00 86.50 191 GLY A N 1
ATOM 1494 C CA . GLY A 1 191 ? 7.630 -34.405 52.183 1.00 86.50 191 GLY A CA 1
ATOM 1495 C C . GLY A 1 191 ? 6.135 -34.309 52.505 1.00 86.50 191 GLY A C 1
ATOM 1496 O O . GLY A 1 191 ? 5.711 -34.765 53.561 1.00 86.50 191 GLY A O 1
ATOM 1497 N N . LEU A 1 192 ? 5.341 -33.694 51.620 1.00 85.69 192 LEU A N 1
ATOM 1498 C CA . LEU A 1 192 ? 3.888 -33.538 51.793 1.00 85.69 192 LEU A CA 1
ATOM 1499 C C . LEU A 1 192 ? 3.082 -34.764 51.341 1.00 85.69 192 LEU A C 1
ATOM 1501 O O . LEU A 1 192 ? 1.880 -34.823 51.581 1.00 85.69 192 LEU A O 1
ATOM 1505 N N . VAL A 1 193 ? 3.741 -35.726 50.697 1.00 83.06 193 VAL A N 1
ATOM 1506 C CA . VAL A 1 193 ? 3.169 -36.997 50.236 1.00 83.06 193 VAL A CA 1
ATOM 1507 C C . VAL A 1 193 ? 4.010 -38.160 50.757 1.00 83.06 193 VAL A C 1
ATOM 1509 O O . VAL A 1 193 ? 5.216 -38.010 50.980 1.00 83.06 193 VAL A O 1
ATOM 1512 N N . GLU A 1 194 ? 3.380 -39.312 50.987 1.00 69.06 194 GLU A N 1
ATOM 1513 C CA . GLU A 1 194 ? 4.038 -40.473 51.590 1.00 69.06 194 GLU A CA 1
ATOM 1514 C C . GLU A 1 194 ? 5.034 -41.102 50.600 1.00 69.06 194 GLU A C 1
ATOM 1516 O O . GLU A 1 194 ? 4.666 -41.670 49.572 1.00 69.06 194 GLU A O 1
ATOM 1521 N N . GLN A 1 195 ? 6.332 -40.982 50.889 1.00 60.75 195 GLN A N 1
ATOM 1522 C CA . GLN A 1 195 ? 7.379 -41.505 50.013 1.00 60.75 195 GLN A CA 1
ATOM 1523 C C . GLN A 1 195 ? 7.519 -43.024 50.181 1.00 60.75 195 GLN A C 1
ATOM 1525 O O . GLN A 1 195 ? 8.142 -43.500 51.131 1.00 60.75 195 GLN A O 1
ATOM 1530 N N . SER A 1 196 ? 7.006 -43.798 49.222 1.00 55.78 196 SER A N 1
ATOM 1531 C CA . SER A 1 196 ? 7.376 -45.207 49.046 1.00 55.78 196 SER A CA 1
ATOM 1532 C C . SER A 1 196 ? 8.202 -45.374 47.760 1.00 55.78 196 SER A C 1
ATOM 1534 O O . SER A 1 196 ? 7.845 -44.796 46.733 1.00 55.78 196 SER A O 1
ATOM 1536 N N . PRO A 1 197 ? 9.281 -46.187 47.749 1.00 47.88 197 PRO A N 1
ATOM 1537 C CA . PRO A 1 197 ? 10.193 -46.337 46.602 1.00 47.88 197 PRO A CA 1
ATOM 1538 C C . PRO A 1 197 ? 9.556 -46.854 45.299 1.00 47.88 197 PRO A C 1
ATOM 1540 O O . PRO A 1 197 ? 10.262 -47.028 44.308 1.00 47.88 197 PRO A O 1
ATOM 1543 N N . ARG A 1 198 ? 8.263 -47.201 45.316 1.00 48.47 198 ARG A N 1
ATOM 1544 C CA . ARG A 1 198 ? 7.537 -47.848 44.212 1.00 48.47 198 ARG A CA 1
ATOM 1545 C C . ARG A 1 198 ? 6.219 -47.171 43.834 1.00 48.47 198 ARG A C 1
ATOM 1547 O O . ARG A 1 198 ? 5.560 -47.657 42.921 1.00 48.47 198 ARG A O 1
ATOM 1554 N N . THR A 1 199 ? 5.814 -46.108 44.521 1.00 58.88 199 THR A N 1
ATOM 1555 C CA . THR A 1 199 ? 4.528 -45.442 44.277 1.00 58.88 199 THR A CA 1
ATOM 1556 C C . THR A 1 199 ? 4.773 -44.006 43.856 1.00 58.88 199 THR A C 1
ATOM 1558 O O . THR A 1 199 ? 5.283 -43.204 44.631 1.00 58.88 199 THR A O 1
ATOM 1561 N N . GLU A 1 200 ? 4.445 -43.716 42.597 1.00 71.88 200 GLU A N 1
ATOM 1562 C CA . GLU A 1 200 ? 4.353 -42.350 42.086 1.00 71.88 200 GLU A CA 1
ATOM 1563 C C . GLU A 1 200 ? 3.191 -41.637 42.783 1.00 71.88 200 GLU A C 1
ATOM 1565 O O . GLU A 1 200 ? 2.177 -42.268 43.089 1.00 71.88 200 GLU A O 1
ATOM 1570 N N . ILE A 1 201 ? 3.343 -40.333 43.019 1.00 81.88 201 ILE A N 1
ATOM 1571 C CA . ILE A 1 201 ? 2.265 -39.479 43.523 1.00 81.88 201 ILE A CA 1
ATOM 1572 C C . ILE A 1 201 ? 1.002 -39.654 42.672 1.00 81.88 201 ILE A C 1
ATOM 1574 O O . ILE A 1 201 ? 1.065 -39.667 41.439 1.00 81.88 201 ILE A O 1
ATOM 1578 N N . THR A 1 202 ? -0.142 -39.790 43.332 1.00 86.88 202 THR A N 1
ATOM 1579 C CA . THR A 1 202 ? -1.454 -39.886 42.688 1.00 86.88 202 THR A CA 1
ATOM 1580 C C . THR A 1 202 ? -2.008 -38.503 42.340 1.00 86.88 202 THR A C 1
ATOM 1582 O O . THR A 1 202 ? -1.608 -37.484 42.904 1.00 86.88 202 THR A O 1
ATOM 1585 N N . GLU A 1 203 ? -2.955 -38.451 41.402 1.00 89.12 203 GLU A N 1
ATOM 1586 C CA . GLU A 1 203 ? -3.638 -37.201 41.040 1.00 89.12 203 GLU A CA 1
ATOM 1587 C C . GLU A 1 203 ? -4.339 -36.569 42.252 1.00 89.12 203 GLU A C 1
ATOM 1589 O O . GLU A 1 203 ? -4.268 -35.360 42.467 1.00 89.12 203 GLU A O 1
ATOM 1594 N N . GLU A 1 204 ? -4.951 -37.400 43.097 1.00 89.12 204 GLU A N 1
ATOM 1595 C CA . GLU A 1 204 ? -5.611 -36.960 44.323 1.00 89.12 204 GLU A CA 1
ATOM 1596 C C . GLU A 1 204 ? -4.621 -36.307 45.303 1.00 89.12 204 GLU A C 1
ATOM 1598 O O . GLU A 1 204 ? -4.858 -35.189 45.764 1.00 89.12 204 GLU A O 1
ATOM 1603 N N . GLU A 1 205 ? -3.478 -36.947 45.568 1.00 89.00 205 GLU A N 1
ATOM 1604 C CA . GLU A 1 205 ? -2.426 -36.391 46.431 1.00 89.00 205 GLU A CA 1
ATOM 1605 C C . GLU A 1 205 ? -1.845 -35.085 45.874 1.00 89.00 205 GLU A C 1
ATOM 1607 O O . GLU A 1 205 ? -1.566 -34.150 46.631 1.00 89.00 205 GLU A O 1
ATOM 1612 N N . PHE A 1 206 ? -1.688 -34.984 44.551 1.00 89.94 206 PHE A N 1
ATOM 1613 C CA . PHE A 1 206 ? -1.228 -33.760 43.899 1.00 89.94 206 PHE A CA 1
ATOM 1614 C C . PHE A 1 206 ? -2.178 -32.590 44.179 1.00 89.94 206 PHE A C 1
ATOM 1616 O O . PHE A 1 206 ? -1.744 -31.552 44.686 1.00 89.94 206 PHE A O 1
ATOM 1623 N N . TYR A 1 207 ? -3.479 -32.760 43.926 1.00 90.38 207 TYR A N 1
ATOM 1624 C CA . TYR A 1 207 ? -4.464 -31.700 44.155 1.00 90.38 207 TYR A CA 1
ATOM 1625 C C . TYR A 1 207 ? -4.679 -31.381 45.639 1.00 90.38 207 TYR A C 1
ATOM 1627 O O . TYR A 1 207 ? -4.937 -30.225 45.980 1.00 90.38 207 TYR A O 1
ATOM 1635 N N . GLN A 1 208 ? -4.526 -32.358 46.537 1.00 90.56 208 GLN A N 1
ATOM 1636 C CA . GLN A 1 208 ? -4.603 -32.121 47.982 1.00 90.56 208 GLN A CA 1
ATOM 1637 C C . GLN A 1 208 ? -3.422 -31.290 48.509 1.00 90.56 208 GLN A C 1
ATOM 1639 O O . GLN A 1 208 ? -3.594 -30.493 49.432 1.00 90.56 208 GLN A O 1
ATOM 1644 N N . THR A 1 209 ? -2.229 -31.438 47.924 1.00 89.88 209 THR A N 1
ATOM 1645 C CA . THR A 1 209 ? -0.989 -30.841 48.458 1.00 89.88 209 THR A CA 1
ATOM 1646 C C . THR A 1 209 ? -0.516 -29.586 47.723 1.00 89.88 209 THR A C 1
ATOM 1648 O O . THR A 1 209 ? 0.358 -28.872 48.229 1.00 89.88 209 THR A O 1
ATOM 1651 N N . ILE A 1 210 ? -1.081 -29.260 46.557 1.00 89.50 210 ILE A N 1
ATOM 1652 C CA . ILE A 1 210 ? -0.589 -28.180 45.686 1.00 89.50 210 ILE A CA 1
ATOM 1653 C C . ILE A 1 210 ? -0.565 -26.794 46.350 1.00 89.50 210 ILE A C 1
ATOM 1655 O O . ILE A 1 210 ? 0.440 -26.086 46.260 1.00 89.50 210 ILE A O 1
ATOM 1659 N N . ASN A 1 211 ? -1.632 -26.411 47.058 1.00 87.75 211 ASN A N 1
ATOM 1660 C CA . ASN A 1 211 ? -1.718 -25.096 47.702 1.00 87.75 211 ASN A CA 1
ATOM 1661 C C . ASN A 1 211 ? -0.741 -24.991 48.876 1.00 87.75 211 ASN A C 1
ATOM 1663 O O . ASN A 1 211 ? 0.057 -24.058 48.924 1.00 87.75 211 ASN A O 1
ATOM 1667 N N . SER A 1 212 ? -0.707 -26.006 49.744 1.00 88.44 212 SER A N 1
ATOM 1668 C CA . SER A 1 212 ? 0.255 -26.076 50.850 1.00 88.44 212 SER A CA 1
ATOM 1669 C C . SER A 1 212 ? 1.701 -26.030 50.356 1.00 88.44 212 SER A C 1
ATOM 1671 O O . SER A 1 212 ? 2.532 -25.351 50.951 1.00 88.44 212 SER A O 1
ATOM 1673 N N . SER A 1 213 ? 1.998 -26.676 49.226 1.00 88.00 213 SER A N 1
ATOM 1674 C CA . SER A 1 213 ? 3.329 -26.638 48.610 1.00 88.00 213 SER A CA 1
ATOM 1675 C C . SER A 1 213 ? 3.727 -25.230 48.171 1.00 88.00 213 SER A C 1
ATOM 1677 O O . SER A 1 213 ? 4.848 -24.792 48.434 1.00 88.00 213 SER A O 1
ATOM 1679 N N . ARG A 1 214 ? 2.815 -24.502 47.511 1.00 88.31 214 ARG A N 1
ATOM 1680 C CA . ARG A 1 214 ? 3.054 -23.116 47.077 1.00 88.31 214 ARG A CA 1
ATOM 1681 C C . ARG A 1 214 ? 3.314 -22.199 48.256 1.00 88.31 214 ARG A C 1
ATOM 1683 O O . ARG A 1 214 ? 4.259 -21.414 48.204 1.00 88.31 214 ARG A O 1
ATOM 1690 N N . ASP A 1 215 ? 2.481 -22.303 49.282 1.00 88.06 215 ASP A N 1
ATOM 1691 C CA . ASP A 1 215 ? 2.563 -21.448 50.460 1.00 88.06 215 ASP A CA 1
ATOM 1692 C C . ASP A 1 215 ? 3.856 -21.729 51.229 1.00 88.06 215 ASP A C 1
ATOM 1694 O O . ASP A 1 215 ? 4.607 -20.804 51.519 1.00 88.06 215 ASP A O 1
ATOM 1698 N N . MET A 1 216 ? 4.232 -23.000 51.413 1.00 88.81 216 MET A N 1
ATOM 1699 C CA . MET A 1 216 ? 5.519 -23.356 52.023 1.00 88.81 216 MET A CA 1
ATOM 1700 C C . MET A 1 216 ? 6.718 -22.806 51.244 1.00 88.81 216 MET A C 1
ATOM 1702 O O . MET A 1 216 ? 7.638 -22.258 51.850 1.00 88.81 216 MET A O 1
ATOM 1706 N N . ILE A 1 217 ? 6.724 -22.906 49.910 1.00 86.62 217 ILE A N 1
ATOM 1707 C CA . ILE A 1 217 ? 7.822 -22.372 49.085 1.00 86.62 217 ILE A CA 1
ATOM 1708 C C . ILE A 1 217 ? 7.903 -20.846 49.199 1.00 86.62 217 ILE A C 1
ATOM 1710 O O . ILE A 1 217 ? 9.001 -20.296 49.331 1.00 86.62 217 ILE A O 1
ATOM 1714 N N . LYS A 1 218 ? 6.755 -20.160 49.170 1.00 86.00 218 LYS A N 1
ATOM 1715 C CA . LYS A 1 218 ? 6.670 -18.699 49.303 1.00 86.00 218 LYS A CA 1
ATOM 1716 C C . LYS A 1 218 ? 7.116 -18.230 50.685 1.00 86.00 218 LYS A C 1
ATOM 1718 O O . LYS A 1 218 ? 7.959 -17.344 50.767 1.00 86.00 218 LYS A O 1
ATOM 1723 N N . ASP A 1 219 ? 6.611 -18.850 51.741 1.00 88.38 219 ASP A N 1
ATOM 1724 C CA . ASP A 1 219 ? 6.764 -18.343 53.103 1.00 88.38 219 ASP A CA 1
ATOM 1725 C C . ASP A 1 219 ? 8.090 -18.760 53.747 1.00 88.38 219 ASP A C 1
ATOM 1727 O O . ASP A 1 219 ? 8.665 -18.001 54.525 1.00 88.38 219 ASP A O 1
ATOM 1731 N N . GLN A 1 220 ? 8.596 -19.958 53.430 1.00 87.56 220 GLN A N 1
ATOM 1732 C CA . GLN A 1 220 ? 9.777 -20.517 54.099 1.00 87.56 220 GLN A CA 1
ATOM 1733 C C . GLN A 1 220 ? 11.071 -20.351 53.297 1.00 87.56 220 GLN A C 1
ATOM 1735 O O . GLN A 1 220 ? 12.151 -20.344 53.888 1.00 87.56 220 GLN A O 1
ATOM 1740 N N . PHE A 1 221 ? 10.992 -20.228 51.966 1.00 86.62 221 PHE A N 1
ATOM 1741 C CA . PHE A 1 221 ? 12.182 -20.251 51.107 1.00 86.62 221 PHE A CA 1
ATOM 1742 C C . PHE A 1 221 ? 12.378 -18.993 50.253 1.00 86.62 221 PHE A C 1
ATOM 1744 O O . PHE A 1 221 ? 13.520 -18.689 49.895 1.00 86.62 221 PHE A O 1
ATOM 1751 N N . CYS A 1 222 ? 11.320 -18.249 49.907 1.00 88.38 222 CYS A N 1
ATOM 1752 C CA . CYS A 1 222 ? 11.472 -17.039 49.096 1.00 88.38 222 CYS A CA 1
ATOM 1753 C C . CYS A 1 222 ? 12.039 -15.875 49.918 1.00 88.38 222 CYS A C 1
ATOM 1755 O O . CYS A 1 222 ? 11.682 -15.653 51.073 1.00 88.38 222 CYS A O 1
ATOM 1757 N N . LYS A 1 223 ? 12.915 -15.086 49.291 1.00 86.88 223 LYS A N 1
ATOM 1758 C CA . LYS A 1 223 ? 13.416 -13.833 49.871 1.00 86.88 223 LYS A CA 1
ATOM 1759 C C . LYS A 1 223 ? 12.495 -12.662 49.494 1.00 86.88 223 LYS A C 1
ATOM 1761 O O . LYS A 1 223 ? 11.866 -12.718 48.436 1.00 86.88 223 LYS A O 1
ATOM 1766 N N . PRO A 1 224 ? 12.466 -11.574 50.288 1.00 86.62 224 PRO A N 1
ATOM 1767 C CA . PRO A 1 224 ? 11.760 -10.348 49.916 1.00 86.62 224 PRO A CA 1
ATOM 1768 C C . PRO A 1 224 ? 12.247 -9.788 48.572 1.00 86.62 224 PRO A C 1
ATOM 1770 O O . PRO A 1 224 ? 13.438 -9.880 48.265 1.00 86.62 224 PRO A O 1
ATOM 1773 N N . GLU A 1 225 ? 11.359 -9.149 47.804 1.00 83.88 225 GLU A N 1
ATOM 1774 C CA . GLU A 1 225 ? 11.666 -8.629 46.457 1.00 83.88 225 GLU A CA 1
ATOM 1775 C C . GLU A 1 225 ? 12.890 -7.693 46.437 1.00 83.88 225 GLU A C 1
ATOM 1777 O O . GLU A 1 225 ? 13.724 -7.796 45.543 1.00 83.88 225 GLU A O 1
ATOM 1782 N N . GLU A 1 226 ? 13.084 -6.856 47.464 1.00 85.69 226 GLU A N 1
ATOM 1783 C CA . GLU A 1 226 ? 14.269 -5.987 47.593 1.00 85.69 226 GLU A CA 1
ATOM 1784 C C . GLU A 1 226 ? 15.593 -6.761 47.676 1.00 85.69 226 GLU A C 1
ATOM 1786 O O . GLU A 1 226 ? 16.640 -6.285 47.236 1.00 85.69 226 GLU A O 1
ATOM 1791 N N . SER A 1 227 ? 15.565 -7.955 48.273 1.00 89.06 227 SER A N 1
ATOM 1792 C CA . SER A 1 227 ? 16.739 -8.828 48.356 1.00 89.06 227 SER A CA 1
ATOM 1793 C C . SER A 1 227 ? 17.001 -9.521 47.022 1.00 89.06 227 SER A C 1
ATOM 1795 O O . SER A 1 227 ? 18.154 -9.729 46.659 1.00 89.06 227 SER A O 1
ATOM 1797 N N . ILE A 1 228 ? 15.942 -9.851 46.278 1.00 91.25 228 ILE A N 1
ATOM 1798 C CA . ILE A 1 228 ? 16.048 -10.403 44.923 1.00 91.25 228 ILE A CA 1
ATOM 1799 C C . ILE A 1 228 ? 16.597 -9.353 43.958 1.00 91.25 228 ILE A C 1
ATOM 1801 O O . ILE A 1 228 ? 17.463 -9.672 43.151 1.00 91.25 228 ILE A O 1
ATOM 1805 N N . GLN A 1 229 ? 16.168 -8.095 44.080 1.00 89.19 229 GLN A N 1
ATOM 1806 C CA . GLN A 1 229 ? 16.704 -7.009 43.264 1.00 89.19 229 GLN A CA 1
ATOM 1807 C C . GLN A 1 229 ? 18.202 -6.801 43.521 1.00 89.19 229 GLN A C 1
ATOM 1809 O O . GLN A 1 229 ? 18.975 -6.767 42.569 1.00 89.19 229 GLN A O 1
ATOM 1814 N N . ARG A 1 230 ? 18.634 -6.788 44.791 1.00 90.19 230 ARG A N 1
ATOM 1815 C CA . ARG A 1 230 ? 20.066 -6.758 45.137 1.00 90.19 230 ARG A CA 1
ATOM 1816 C C . ARG A 1 230 ? 20.839 -7.937 44.545 1.00 90.19 230 ARG A C 1
ATOM 1818 O O . ARG A 1 230 ? 21.902 -7.731 43.978 1.00 90.19 230 ARG A O 1
ATOM 1825 N N . LEU A 1 231 ? 20.284 -9.150 44.594 1.00 88.38 231 LEU A N 1
ATOM 1826 C CA . LEU A 1 231 ? 20.896 -10.323 43.955 1.00 88.38 231 LEU A CA 1
ATOM 1827 C C . LEU A 1 231 ? 21.048 -10.150 42.436 1.00 88.38 231 LEU A C 1
ATOM 1829 O O . LEU A 1 231 ? 22.092 -10.485 41.893 1.00 88.38 231 LEU A O 1
ATOM 1833 N N . ILE A 1 232 ? 20.046 -9.603 41.744 1.00 88.62 232 ILE A N 1
ATOM 1834 C CA . ILE A 1 232 ? 20.122 -9.302 40.302 1.00 88.62 232 ILE A CA 1
ATOM 1835 C C . ILE A 1 232 ? 21.200 -8.241 40.007 1.00 88.62 232 ILE A C 1
ATOM 1837 O O . ILE A 1 232 ? 21.864 -8.279 38.963 1.00 88.62 232 ILE A O 1
ATOM 1841 N N . ASP A 1 233 ? 21.378 -7.286 40.915 1.00 88.00 233 ASP A N 1
ATOM 1842 C CA . ASP A 1 233 ? 22.339 -6.196 40.768 1.00 88.00 233 ASP A CA 1
ATOM 1843 C C . ASP A 1 233 ? 23.776 -6.633 41.100 1.00 88.00 233 ASP A C 1
ATOM 1845 O O . ASP A 1 233 ? 24.713 -6.117 40.495 1.00 88.00 233 ASP A O 1
ATOM 1849 N N . GLU A 1 234 ? 23.970 -7.613 41.982 1.00 87.44 234 GLU A N 1
ATOM 1850 C CA . GLU A 1 234 ? 25.289 -8.037 42.481 1.00 87.44 234 GLU A CA 1
ATOM 1851 C C . GLU A 1 234 ? 25.801 -9.348 41.854 1.00 87.44 234 GLU A C 1
ATOM 1853 O O . GLU A 1 234 ? 27.006 -9.491 41.648 1.00 87.44 234 GLU A O 1
ATOM 1858 N N . ASP A 1 235 ? 24.913 -10.288 41.509 1.00 84.31 235 ASP A N 1
ATOM 1859 C CA . ASP A 1 235 ? 25.262 -11.606 40.966 1.00 84.31 235 ASP A CA 1
ATOM 1860 C C . ASP A 1 235 ? 24.935 -11.724 39.469 1.00 84.31 235 ASP A C 1
ATOM 1862 O O . ASP A 1 235 ? 23.801 -11.548 39.009 1.00 84.31 235 ASP A O 1
ATOM 1866 N N . LEU A 1 236 ? 25.958 -12.053 38.682 1.00 79.81 236 LEU A N 1
ATOM 1867 C CA . LEU A 1 236 ? 25.868 -12.066 37.225 1.00 79.81 236 LEU A CA 1
ATOM 1868 C C . LEU A 1 236 ? 24.965 -13.199 36.703 1.00 79.81 236 LEU A C 1
ATOM 1870 O O . LEU A 1 236 ? 24.193 -12.982 35.766 1.00 79.81 236 LEU A O 1
ATOM 1874 N N . ASP A 1 237 ? 24.993 -14.372 37.341 1.00 80.75 237 ASP A N 1
ATOM 1875 C CA . ASP A 1 237 ? 24.134 -15.513 36.992 1.00 80.75 237 ASP A CA 1
ATOM 1876 C C . ASP A 1 237 ? 22.654 -15.222 37.288 1.00 80.75 237 ASP A C 1
ATOM 1878 O O . ASP A 1 237 ? 21.763 -15.571 36.500 1.00 80.75 237 ASP A O 1
ATOM 1882 N N . SER A 1 238 ? 22.378 -14.549 38.406 1.00 87.31 238 SER A N 1
ATOM 1883 C CA . SER A 1 238 ? 21.047 -14.071 38.784 1.00 87.31 238 SER A CA 1
ATOM 1884 C C . SER A 1 238 ? 20.522 -13.053 37.776 1.00 87.31 238 SER A C 1
ATOM 1886 O O . SER A 1 238 ? 19.375 -13.156 37.332 1.00 87.31 238 SER A O 1
ATOM 1888 N N . ARG A 1 239 ? 21.373 -12.125 37.324 1.00 87.12 239 ARG A N 1
ATOM 1889 C CA . ARG A 1 239 ? 21.016 -11.144 36.291 1.00 87.12 239 ARG A CA 1
ATOM 1890 C C . ARG A 1 239 ? 20.685 -11.786 34.947 1.00 87.12 239 ARG A C 1
ATOM 1892 O O . ARG A 1 239 ? 19.689 -11.416 34.322 1.00 87.12 239 ARG A O 1
ATOM 1899 N N . LEU A 1 240 ? 21.489 -12.753 34.501 1.00 83.25 240 LEU A N 1
ATOM 1900 C CA . LEU A 1 240 ? 21.226 -13.509 33.271 1.00 83.25 240 LEU A CA 1
ATOM 1901 C C . LEU A 1 240 ? 19.902 -14.277 33.362 1.00 83.25 240 LEU A C 1
ATOM 1903 O O . LEU A 1 240 ? 19.089 -14.224 32.436 1.00 83.25 240 LEU A O 1
ATOM 1907 N N . THR A 1 241 ? 19.652 -14.922 34.504 1.00 85.94 241 THR A N 1
ATOM 1908 C CA . THR A 1 241 ? 18.404 -15.654 34.765 1.00 85.94 241 THR A CA 1
ATOM 1909 C C . THR A 1 241 ? 17.192 -14.714 34.707 1.00 85.94 241 THR A C 1
ATOM 1911 O O . THR A 1 241 ? 16.233 -14.993 33.984 1.00 85.94 241 THR A O 1
ATOM 1914 N N . TYR A 1 242 ? 17.260 -13.555 35.371 1.00 89.50 242 TYR A N 1
ATOM 1915 C CA . TYR A 1 242 ? 16.199 -12.543 35.354 1.00 89.50 242 TYR A CA 1
ATOM 1916 C C . TYR A 1 242 ? 15.932 -11.979 33.950 1.00 89.50 242 TYR A C 1
ATOM 1918 O O . TYR A 1 242 ? 14.778 -11.880 33.529 1.00 89.50 242 TYR A O 1
ATOM 1926 N N . ASN A 1 243 ? 16.977 -11.663 33.180 1.00 86.69 243 ASN A N 1
ATOM 1927 C CA . ASN A 1 243 ? 16.828 -11.191 31.799 1.00 86.69 243 ASN A CA 1
ATOM 1928 C C . ASN A 1 243 ? 16.170 -12.247 30.894 1.00 86.69 243 ASN A C 1
ATOM 1930 O O . ASN A 1 243 ? 15.329 -11.910 30.050 1.00 86.69 243 ASN A O 1
ATOM 1934 N N . GLY A 1 244 ? 16.505 -13.524 31.103 1.00 84.19 244 GLY A N 1
ATOM 1935 C CA . GLY A 1 244 ? 15.841 -14.654 30.457 1.00 84.19 244 GLY A CA 1
ATOM 1936 C C . GLY A 1 244 ? 14.351 -14.718 30.802 1.00 84.19 244 GLY A C 1
ATOM 1937 O O . GLY A 1 244 ? 13.518 -14.738 29.896 1.00 84.19 244 GLY A O 1
ATOM 1938 N N . MET A 1 245 ? 14.001 -14.655 32.092 1.00 88.88 245 MET A N 1
ATOM 1939 C CA . MET A 1 245 ? 12.606 -14.657 32.563 1.00 88.88 245 MET A CA 1
ATOM 1940 C C . MET A 1 245 ? 11.805 -13.469 32.027 1.00 88.88 245 MET A C 1
ATOM 1942 O O . MET A 1 245 ? 10.680 -13.641 31.568 1.00 88.88 245 MET A O 1
ATOM 1946 N N . LYS A 1 246 ? 12.393 -12.269 32.015 1.00 88.94 246 LYS A N 1
ATOM 1947 C CA . LYS A 1 246 ? 11.761 -11.060 31.473 1.00 88.94 246 LYS A CA 1
ATOM 1948 C C . LYS A 1 246 ? 11.455 -11.186 29.982 1.00 88.94 246 LYS A C 1
ATOM 1950 O O . LYS A 1 246 ? 10.396 -10.757 29.526 1.00 88.94 246 LYS A O 1
ATOM 1955 N N . THR A 1 247 ? 12.376 -11.775 29.222 1.00 86.69 247 THR A N 1
ATOM 1956 C CA . THR A 1 247 ? 12.168 -12.057 27.796 1.00 86.69 247 THR A CA 1
ATOM 1957 C C . THR A 1 247 ? 11.075 -13.105 27.605 1.00 86.69 247 THR A C 1
ATOM 1959 O O . THR A 1 247 ? 10.221 -12.934 26.741 1.00 86.69 247 THR A O 1
ATOM 1962 N N . PHE A 1 248 ? 11.070 -14.144 28.442 1.00 87.12 248 PHE A N 1
ATOM 1963 C CA . PHE A 1 248 ? 10.072 -15.207 28.436 1.00 87.12 248 PHE A CA 1
ATOM 1964 C C . PHE A 1 248 ? 8.651 -14.679 28.675 1.00 87.12 248 PHE A C 1
ATOM 1966 O O . PHE A 1 248 ? 7.819 -14.788 27.779 1.00 87.12 248 PHE A O 1
ATOM 1973 N N . VAL A 1 249 ? 8.378 -14.027 29.813 1.00 89.38 249 VAL A N 1
ATOM 1974 C CA . VAL A 1 249 ? 7.011 -13.578 30.153 1.00 89.38 249 VAL A CA 1
ATOM 1975 C C . VAL A 1 249 ? 6.438 -12.612 29.120 1.00 89.38 249 VAL A C 1
ATOM 1977 O O . VAL A 1 249 ? 5.262 -12.692 28.776 1.00 89.38 249 VAL A O 1
ATOM 1980 N N . LYS A 1 250 ? 7.292 -11.752 28.553 1.00 88.12 250 LYS A N 1
ATOM 1981 C CA . LYS A 1 250 ? 6.917 -10.807 27.500 1.00 88.12 250 LYS A CA 1
ATOM 1982 C C . LYS A 1 250 ? 6.421 -11.503 26.229 1.00 88.12 250 LYS A C 1
ATOM 1984 O O . LYS A 1 250 ? 5.591 -10.941 25.530 1.00 88.12 250 LYS A O 1
ATOM 1989 N N . ILE A 1 251 ? 6.972 -12.664 25.880 1.00 86.25 251 ILE A N 1
ATOM 1990 C CA . ILE A 1 251 ? 6.577 -13.390 24.666 1.00 86.25 251 ILE A CA 1
ATOM 1991 C C . ILE A 1 251 ? 5.400 -14.322 24.977 1.00 86.25 251 ILE A C 1
ATOM 1993 O O . ILE A 1 251 ? 4.455 -14.403 24.198 1.00 86.25 251 ILE A O 1
ATOM 1997 N N . ASP A 1 252 ? 5.422 -15.023 26.109 1.00 87.00 252 ASP A N 1
ATOM 1998 C CA . ASP A 1 252 ? 4.388 -16.005 26.461 1.00 87.00 252 ASP A CA 1
ATOM 1999 C C . ASP A 1 252 ? 3.030 -15.359 26.729 1.00 87.00 252 ASP A C 1
ATOM 2001 O O . ASP A 1 252 ? 2.000 -15.921 26.362 1.00 87.00 252 ASP A O 1
ATOM 2005 N N . LEU A 1 253 ? 3.025 -14.151 27.294 1.00 86.94 253 LEU A N 1
ATOM 2006 C CA . LEU A 1 253 ? 1.803 -13.428 27.638 1.00 86.94 253 LEU A CA 1
ATOM 2007 C C . LEU A 1 253 ? 1.376 -12.408 26.568 1.00 86.94 253 LEU A C 1
ATOM 2009 O O . LEU A 1 253 ? 0.465 -11.619 26.802 1.00 86.94 253 LEU A O 1
ATOM 2013 N N . GLU A 1 254 ? 2.009 -12.405 25.391 1.00 82.56 254 GLU A N 1
ATOM 2014 C CA . GLU A 1 254 ? 1.698 -11.466 24.296 1.00 82.56 254 GLU A CA 1
ATOM 2015 C C . GLU A 1 254 ? 0.261 -11.651 23.764 1.00 82.56 254 GLU A C 1
ATOM 2017 O O . GLU A 1 254 ? -0.409 -10.689 23.385 1.00 82.56 254 GLU A O 1
ATOM 2022 N N . ASN A 1 255 ? -0.249 -12.885 23.808 1.00 80.50 255 ASN A N 1
ATOM 2023 C CA . ASN A 1 255 ? -1.568 -13.256 23.287 1.00 80.50 255 ASN A CA 1
ATOM 2024 C C . ASN A 1 255 ? -2.669 -13.341 24.368 1.00 80.50 255 ASN A C 1
ATOM 2026 O O . ASN A 1 255 ? -3.819 -13.674 24.058 1.00 80.50 255 ASN A O 1
ATOM 2030 N N . THR A 1 256 ? -2.355 -13.033 25.631 1.00 82.69 256 THR A N 1
ATOM 2031 C CA . THR A 1 256 ? -3.286 -13.188 26.762 1.00 82.69 256 THR A CA 1
ATOM 2032 C C . THR A 1 256 ? -4.096 -11.917 27.040 1.00 82.69 256 THR A C 1
ATOM 2034 O O . THR A 1 256 ? -3.921 -10.869 26.410 1.00 82.69 256 THR A O 1
ATOM 2037 N N . SER A 1 257 ? -5.035 -12.006 27.986 1.00 80.31 257 SER A N 1
ATOM 2038 C CA . SER A 1 257 ? -5.825 -10.857 28.446 1.00 80.31 257 SER A CA 1
ATOM 2039 C C . SER A 1 257 ? -4.964 -9.749 29.058 1.00 80.31 257 SER A C 1
ATOM 2041 O O . SER A 1 257 ? -5.345 -8.589 28.954 1.00 80.31 257 SER A O 1
ATOM 2043 N N . ILE A 1 258 ? -3.793 -10.072 29.619 1.00 80.81 258 ILE A N 1
ATOM 2044 C CA . ILE A 1 258 ? -2.864 -9.095 30.207 1.00 80.81 258 ILE A CA 1
ATOM 2045 C C . ILE A 1 258 ? -2.426 -8.074 29.149 1.00 80.81 258 ILE A C 1
ATOM 2047 O O . ILE A 1 258 ? -2.587 -6.871 29.338 1.00 80.81 258 ILE A O 1
ATOM 2051 N N . HIS A 1 259 ? -1.969 -8.538 27.982 1.00 81.94 259 HIS A N 1
ATOM 2052 C CA . HIS A 1 259 ? -1.596 -7.639 26.888 1.00 81.94 259 HIS A CA 1
ATOM 2053 C C . HIS A 1 259 ? -2.803 -6.866 26.330 1.00 81.94 259 HIS A C 1
ATOM 2055 O O . HIS A 1 259 ? -2.702 -5.671 26.061 1.00 81.94 259 HIS A O 1
ATOM 2061 N N . LYS A 1 260 ? -3.964 -7.522 26.190 1.00 82.94 260 LYS A N 1
ATOM 2062 C CA . LYS A 1 260 ? -5.192 -6.897 25.657 1.00 82.94 260 LYS A CA 1
ATOM 2063 C C . LYS A 1 260 ? -5.754 -5.794 26.560 1.00 82.94 260 LYS A C 1
ATOM 2065 O O . LYS A 1 260 ? -6.401 -4.882 26.051 1.00 82.94 260 LYS A O 1
ATOM 2070 N N . ASN A 1 261 ? -5.524 -5.888 27.867 1.00 83.56 261 ASN A N 1
ATOM 2071 C CA . ASN A 1 261 ? -6.041 -4.949 28.860 1.00 83.56 261 ASN A CA 1
ATOM 2072 C C . ASN A 1 261 ? -5.077 -3.790 29.161 1.00 83.56 261 ASN A C 1
ATOM 2074 O O . ASN A 1 261 ? -5.497 -2.816 29.782 1.00 83.56 261 ASN A O 1
ATOM 2078 N N . ALA A 1 262 ? -3.815 -3.867 28.727 1.00 84.19 262 ALA A N 1
ATOM 2079 C CA . ALA A 1 262 ? -2.846 -2.798 28.940 1.00 84.19 262 ALA A CA 1
ATOM 2080 C C . ALA A 1 262 ? -3.221 -1.544 28.129 1.00 84.19 262 ALA A C 1
ATOM 2082 O O . ALA A 1 262 ? -3.374 -1.593 26.907 1.00 84.19 262 ALA A O 1
ATOM 2083 N N . GLY A 1 263 ? -3.314 -0.389 28.793 1.00 79.94 263 GLY A N 1
ATOM 2084 C CA . GLY A 1 263 ? -3.629 0.892 28.155 1.00 79.94 263 GLY A CA 1
ATOM 2085 C C . GLY A 1 263 ? -2.486 1.440 27.295 1.00 79.94 263 GLY A C 1
ATOM 2086 O O . GLY A 1 263 ? -2.697 2.313 26.452 1.00 79.94 263 GLY A O 1
ATOM 2087 N N . SER A 1 264 ? -1.260 0.933 27.479 1.00 87.50 264 SER A N 1
ATOM 2088 C CA . SER A 1 264 ? -0.106 1.264 26.639 1.00 87.50 264 SER A CA 1
ATOM 2089 C C . SER A 1 264 ? 0.961 0.163 26.618 1.00 87.50 264 SER A C 1
ATOM 2091 O O . SER A 1 264 ? 1.090 -0.636 27.543 1.00 87.50 264 SER A O 1
ATOM 2093 N N . ARG A 1 265 ? 1.840 0.191 25.604 1.00 83.88 265 ARG A N 1
ATOM 2094 C CA . ARG A 1 265 ? 3.013 -0.703 25.532 1.00 83.88 265 ARG A CA 1
ATOM 2095 C C . ARG A 1 265 ? 3.946 -0.555 26.739 1.00 83.88 265 ARG A C 1
ATOM 2097 O O . ARG A 1 265 ? 4.566 -1.528 27.153 1.00 83.88 265 ARG A O 1
ATOM 2104 N N . LYS A 1 266 ? 4.078 0.657 27.288 1.00 87.25 266 LYS A N 1
ATOM 2105 C CA . LYS A 1 266 ? 4.929 0.918 28.458 1.00 87.25 266 LYS A CA 1
ATOM 2106 C C . LYS A 1 266 ? 4.362 0.249 29.709 1.00 87.25 266 LYS A C 1
ATOM 2108 O O . LYS A 1 266 ? 5.118 -0.353 30.460 1.00 87.25 266 LYS A O 1
ATOM 2113 N N . GLU A 1 267 ? 3.050 0.339 29.899 1.00 87.69 267 GLU A N 1
ATOM 2114 C CA . GLU A 1 267 ? 2.340 -0.314 31.000 1.00 87.69 267 GLU A CA 1
ATOM 2115 C C . GLU A 1 267 ? 2.516 -1.833 30.945 1.00 87.69 267 GLU A C 1
ATOM 2117 O O . GLU A 1 267 ? 2.991 -2.419 31.914 1.00 87.69 267 GLU A O 1
ATOM 2122 N N . TYR A 1 268 ? 2.301 -2.436 29.772 1.00 86.56 268 TYR A N 1
ATOM 2123 C CA . TYR A 1 268 ? 2.548 -3.863 29.561 1.00 86.56 268 TYR A CA 1
ATOM 2124 C C . TYR A 1 268 ? 3.992 -4.271 29.906 1.00 86.56 268 TYR A C 1
ATOM 2126 O O . TYR A 1 268 ? 4.223 -5.224 30.646 1.00 86.56 268 TYR A O 1
ATOM 2134 N N . LEU A 1 269 ? 4.996 -3.531 29.419 1.00 87.25 269 LEU A N 1
ATOM 2135 C CA . LEU A 1 269 ? 6.407 -3.839 29.698 1.00 87.25 269 LEU A CA 1
ATOM 2136 C C . LEU A 1 269 ? 6.778 -3.702 31.185 1.00 87.25 269 LEU A C 1
ATOM 2138 O O . LEU A 1 269 ? 7.663 -4.421 31.665 1.00 87.25 269 LEU A O 1
ATOM 2142 N N . ASN A 1 270 ? 6.127 -2.789 31.906 1.00 88.12 270 ASN A N 1
ATOM 2143 C CA . ASN A 1 270 ? 6.301 -2.649 33.348 1.00 88.12 270 ASN A CA 1
ATOM 2144 C C . ASN A 1 270 ? 5.707 -3.855 34.082 1.00 88.12 270 ASN A C 1
ATOM 2146 O O . ASN A 1 270 ? 6.401 -4.458 34.898 1.00 88.12 270 ASN A O 1
ATOM 2150 N N . GLU A 1 271 ? 4.487 -4.263 33.730 1.00 88.38 271 GLU A N 1
ATOM 2151 C CA . GLU A 1 271 ? 3.827 -5.436 34.312 1.00 88.38 271 GLU A CA 1
ATOM 2152 C C . GLU A 1 271 ? 4.639 -6.722 34.087 1.00 88.38 271 GLU A C 1
ATOM 2154 O O . GLU A 1 271 ? 4.861 -7.492 35.022 1.00 88.38 271 GLU A O 1
ATOM 2159 N N . MET A 1 272 ? 5.203 -6.901 32.887 1.00 91.50 272 MET A N 1
ATOM 2160 C CA . MET A 1 272 ? 6.113 -8.013 32.581 1.00 91.50 272 MET A CA 1
ATOM 2161 C C . MET A 1 272 ? 7.389 -7.989 33.432 1.00 91.50 272 MET A C 1
ATOM 2163 O O . MET A 1 272 ? 7.888 -9.039 33.830 1.00 91.50 272 MET A O 1
ATOM 2167 N N . SER A 1 273 ? 7.921 -6.803 33.741 1.00 89.94 273 SER A N 1
ATOM 2168 C CA . SER A 1 273 ? 9.100 -6.683 34.612 1.00 89.94 273 SER A CA 1
ATOM 2169 C C . SER A 1 273 ? 8.764 -7.075 36.055 1.00 89.94 273 SER A C 1
ATOM 2171 O O . SER A 1 273 ? 9.522 -7.813 36.679 1.00 89.94 273 SER A O 1
ATOM 2173 N N . THR A 1 274 ? 7.602 -6.655 36.562 1.00 89.94 274 THR A N 1
ATOM 2174 C CA . THR A 1 274 ? 7.107 -7.054 37.888 1.00 89.94 274 THR A CA 1
ATOM 2175 C C . THR A 1 274 ? 6.871 -8.561 37.973 1.00 89.94 274 THR A C 1
ATOM 2177 O O . THR A 1 274 ? 7.259 -9.196 38.953 1.00 89.94 274 THR A O 1
ATOM 2180 N N . LEU A 1 275 ? 6.271 -9.161 36.943 1.00 90.75 275 LEU A N 1
ATOM 2181 C CA . LEU A 1 275 ? 6.025 -10.600 36.910 1.00 90.75 275 LEU A CA 1
ATOM 2182 C C . LEU A 1 275 ? 7.331 -11.406 36.874 1.00 90.75 275 LEU A C 1
ATOM 2184 O O . LEU A 1 275 ? 7.477 -12.373 37.619 1.00 90.75 275 LEU A O 1
ATOM 2188 N N . ALA A 1 276 ? 8.305 -10.967 36.072 1.00 91.62 276 ALA A N 1
ATOM 2189 C CA . ALA A 1 276 ? 9.628 -11.583 36.015 1.00 91.62 276 ALA A CA 1
ATOM 2190 C C . ALA A 1 276 ? 10.365 -11.513 37.363 1.00 91.62 276 ALA A C 1
ATOM 2192 O O . ALA A 1 276 ? 11.036 -12.472 37.739 1.00 91.62 276 ALA A O 1
ATOM 2193 N N . LEU A 1 277 ? 10.213 -10.419 38.121 1.00 90.94 277 LEU A N 1
ATOM 2194 C CA . LEU A 1 277 ? 10.807 -10.293 39.455 1.00 90.94 277 LEU A CA 1
ATOM 2195 C C . LEU A 1 277 ? 10.183 -11.290 40.445 1.00 90.94 277 LEU A C 1
ATOM 2197 O O . LEU A 1 277 ? 10.905 -11.970 41.175 1.00 90.94 277 LEU A O 1
ATOM 2201 N N . LYS A 1 278 ? 8.853 -11.452 40.411 1.00 90.19 278 LYS A N 1
ATOM 2202 C CA . LYS A 1 278 ? 8.138 -12.465 41.210 1.00 90.19 278 LYS A CA 1
ATOM 2203 C C . LYS A 1 278 ? 8.564 -13.886 40.846 1.00 90.19 278 LYS A C 1
ATOM 2205 O O . LYS A 1 278 ? 8.760 -14.710 41.736 1.00 90.19 278 LYS A O 1
ATOM 2210 N N . MET A 1 279 ? 8.741 -14.173 39.556 1.00 90.75 279 MET A N 1
ATOM 2211 C CA . MET A 1 279 ? 9.288 -15.456 39.109 1.00 90.75 279 MET A CA 1
ATOM 2212 C C . MET A 1 279 ? 10.711 -15.674 39.629 1.00 90.75 279 MET A C 1
ATOM 2214 O O . MET A 1 279 ? 11.003 -16.746 40.149 1.00 90.75 279 MET A O 1
ATOM 2218 N N . MET A 1 280 ? 11.580 -14.663 39.564 1.00 90.56 280 MET A N 1
ATOM 2219 C CA . MET A 1 280 ? 12.946 -14.774 40.080 1.00 90.56 280 MET A CA 1
ATOM 2220 C C . MET A 1 280 ? 12.956 -15.074 41.585 1.00 90.56 280 MET A C 1
ATOM 2222 O O . MET A 1 280 ? 13.683 -15.962 42.027 1.00 90.56 280 MET A O 1
ATOM 2226 N N . ALA A 1 281 ? 12.093 -14.412 42.364 1.00 90.31 281 ALA A N 1
ATOM 2227 C CA . ALA A 1 281 ? 11.950 -14.669 43.796 1.00 90.31 281 ALA A CA 1
ATOM 2228 C C . ALA A 1 281 ? 11.579 -16.130 44.093 1.00 90.31 281 ALA A C 1
ATOM 2230 O O . ALA A 1 281 ? 12.213 -16.780 44.928 1.00 90.31 281 ALA A O 1
ATOM 2231 N N . ARG A 1 282 ? 10.593 -16.663 43.363 1.00 89.88 282 ARG A N 1
ATOM 2232 C CA . ARG A 1 282 ? 10.145 -18.052 43.518 1.00 89.88 282 ARG A CA 1
ATOM 2233 C C . ARG A 1 282 ? 11.165 -19.069 43.012 1.00 89.88 282 ARG A C 1
ATOM 2235 O O . ARG A 1 282 ? 11.330 -20.114 43.630 1.00 89.88 282 ARG A O 1
ATOM 2242 N N . SER A 1 283 ? 11.894 -18.751 41.943 1.00 89.19 283 SER A N 1
ATOM 2243 C CA . SER A 1 283 ? 12.992 -19.576 41.429 1.00 89.19 283 SER A CA 1
ATOM 2244 C C . SER A 1 283 ? 14.148 -19.673 42.420 1.00 89.19 283 SER A C 1
ATOM 2246 O O . SER A 1 283 ? 14.684 -20.761 42.631 1.00 89.19 283 SER A O 1
ATOM 2248 N N . GLU A 1 284 ? 14.522 -18.567 43.066 1.00 88.31 284 GLU A N 1
ATOM 2249 C CA . GLU A 1 284 ? 15.534 -18.586 44.127 1.00 88.31 284 GLU A CA 1
ATOM 2250 C C . GLU A 1 284 ? 15.059 -19.364 45.356 1.00 88.31 284 GLU A C 1
ATOM 2252 O O . GLU A 1 284 ? 15.827 -20.161 45.903 1.00 88.31 284 GLU A O 1
ATOM 2257 N N . GLY A 1 285 ? 13.790 -19.205 45.748 1.00 89.81 285 GLY A N 1
ATOM 2258 C CA . GLY A 1 285 ? 13.183 -19.991 46.823 1.00 89.81 285 GLY A CA 1
ATOM 2259 C C . GLY A 1 285 ? 13.176 -21.490 46.519 1.00 89.81 285 GLY A C 1
ATOM 2260 O O . GLY A 1 285 ? 13.656 -22.291 47.319 1.00 89.81 285 GLY A O 1
ATOM 2261 N N . PHE A 1 286 ? 12.742 -21.884 45.322 1.00 90.19 286 PHE A N 1
ATOM 2262 C CA . PHE A 1 286 ? 12.770 -23.282 44.894 1.00 90.19 286 PHE A CA 1
ATOM 2263 C C . PHE A 1 286 ? 14.202 -23.832 44.799 1.00 90.19 286 PHE A C 1
ATOM 2265 O O . PHE A 1 286 ? 14.491 -24.947 45.234 1.00 90.19 286 PHE A O 1
ATOM 2272 N N . GLY A 1 287 ? 15.144 -23.021 44.311 1.00 89.44 287 GLY A N 1
ATOM 2273 C CA . GLY A 1 287 ? 16.566 -23.346 44.341 1.00 89.44 287 GLY A CA 1
ATOM 2274 C C . GLY A 1 287 ? 17.096 -23.556 45.761 1.00 89.44 287 GLY A C 1
ATOM 2275 O O . GLY A 1 287 ? 17.918 -24.450 45.972 1.00 89.44 287 GLY A O 1
ATOM 2276 N N . HIS A 1 288 ? 16.629 -22.774 46.738 1.00 89.75 288 HIS A N 1
ATOM 2277 C CA . HIS A 1 288 ? 16.985 -22.946 48.144 1.00 89.75 288 HIS A CA 1
ATOM 2278 C C . HIS A 1 288 ? 16.413 -24.237 48.733 1.00 89.75 288 HIS A C 1
ATOM 2280 O O . HIS A 1 288 ? 17.168 -24.976 49.363 1.00 89.75 288 HIS A O 1
ATOM 2286 N N . LEU A 1 289 ? 15.142 -24.550 48.453 1.00 90.88 289 LEU A N 1
ATOM 2287 C CA . LEU A 1 289 ? 14.515 -25.821 48.823 1.00 90.88 289 LEU A CA 1
ATOM 2288 C C . LEU A 1 289 ? 15.340 -27.011 48.321 1.00 90.88 289 LEU A C 1
ATOM 2290 O O . LEU A 1 289 ? 15.701 -27.883 49.106 1.00 90.88 289 LEU A O 1
ATOM 2294 N N . ILE A 1 290 ? 15.711 -27.016 47.037 1.00 90.62 290 ILE A N 1
ATOM 2295 C CA . ILE A 1 290 ? 16.505 -28.104 46.449 1.00 90.62 290 ILE A CA 1
ATOM 2296 C C . ILE A 1 290 ? 17.869 -28.233 47.121 1.00 90.62 290 ILE A C 1
ATOM 2298 O O . ILE A 1 290 ? 18.290 -29.343 47.427 1.00 90.62 290 ILE A O 1
ATOM 2302 N N . ARG A 1 291 ? 18.567 -27.118 47.372 1.00 89.38 291 ARG A N 1
ATOM 2303 C CA . ARG A 1 291 ? 19.872 -27.158 48.053 1.00 89.38 291 ARG A CA 1
ATOM 2304 C C . ARG A 1 291 ? 19.766 -27.722 49.470 1.00 89.38 291 ARG A C 1
ATOM 2306 O O . ARG A 1 291 ? 20.690 -28.398 49.904 1.00 89.38 291 ARG A O 1
ATOM 2313 N N . ASN A 1 292 ? 18.659 -27.467 50.167 1.00 90.12 292 ASN A N 1
ATOM 2314 C CA . ASN A 1 292 ? 18.436 -27.982 51.516 1.00 90.12 292 ASN A CA 1
ATOM 2315 C C . ASN A 1 292 ? 18.048 -29.470 51.498 1.00 90.12 292 ASN A C 1
ATOM 2317 O O . ASN A 1 292 ? 18.554 -30.237 52.311 1.00 90.12 292 ASN A O 1
ATOM 2321 N N . ALA A 1 293 ? 17.185 -29.884 50.566 1.00 89.94 293 ALA A N 1
ATOM 2322 C CA . ALA A 1 293 ? 16.724 -31.267 50.453 1.00 89.94 293 ALA A CA 1
ATOM 2323 C C . ALA A 1 293 ? 17.776 -32.210 49.837 1.00 89.94 293 ALA A C 1
ATOM 2325 O O . ALA A 1 293 ? 17.805 -33.398 50.145 1.00 89.94 293 ALA A O 1
ATOM 2326 N N . MET A 1 294 ? 18.642 -31.689 48.962 1.00 92.06 294 MET A N 1
ATOM 2327 C CA . MET A 1 294 ? 19.619 -32.457 48.182 1.00 92.06 294 MET A CA 1
ATOM 2328 C C . MET A 1 294 ? 21.019 -31.801 48.231 1.00 92.06 294 MET A C 1
ATOM 2330 O O . MET A 1 294 ? 21.561 -31.413 47.192 1.00 92.06 294 MET A O 1
ATOM 2334 N N . PRO A 1 295 ? 21.646 -31.666 49.418 1.00 90.00 295 PRO A N 1
ATOM 2335 C CA . PRO A 1 295 ? 22.848 -30.842 49.618 1.00 90.00 295 PRO A CA 1
ATOM 2336 C C . PRO A 1 295 ? 24.110 -31.359 48.913 1.00 90.00 295 PRO A C 1
ATOM 2338 O O . PRO A 1 295 ? 25.062 -30.603 48.725 1.00 90.00 295 PRO A O 1
ATOM 2341 N N . HIS A 1 296 ? 24.133 -32.636 48.518 1.00 92.00 296 HIS A N 1
ATOM 2342 C CA . HIS A 1 296 ? 25.258 -33.258 47.812 1.00 92.00 296 HIS A CA 1
ATOM 2343 C C . HIS A 1 296 ? 24.987 -33.508 46.322 1.00 92.00 296 HIS A C 1
ATOM 2345 O O . HIS A 1 296 ? 25.787 -34.172 45.667 1.00 92.00 296 HIS A O 1
ATOM 2351 N N . HIS A 1 297 ? 23.871 -33.014 45.778 1.00 94.31 297 HIS A N 1
ATOM 2352 C CA . HIS A 1 297 ? 23.594 -33.134 44.349 1.00 94.31 297 HIS A CA 1
ATOM 2353 C C . HIS A 1 297 ? 24.307 -32.035 43.556 1.00 94.31 297 HIS A C 1
ATOM 2355 O O . HIS A 1 297 ? 24.322 -30.867 43.947 1.00 94.31 297 HIS A O 1
ATOM 2361 N N . ILE A 1 298 ? 24.832 -32.388 42.383 1.00 93.75 298 ILE A N 1
ATOM 2362 C CA . ILE A 1 298 ? 25.326 -31.408 41.408 1.00 93.75 298 ILE A CA 1
ATOM 2363 C C . ILE A 1 298 ? 24.126 -30.638 40.835 1.00 93.75 298 ILE A C 1
ATOM 2365 O O . ILE A 1 298 ? 23.219 -31.220 40.240 1.00 93.75 298 ILE A O 1
ATOM 2369 N N . ARG A 1 299 ? 24.096 -29.314 41.013 1.00 92.38 299 ARG A N 1
ATOM 2370 C CA . ARG A 1 299 ? 22.987 -28.465 40.554 1.00 92.38 299 ARG A CA 1
ATOM 2371 C C . ARG A 1 299 ? 23.118 -28.153 39.063 1.00 92.38 299 ARG A C 1
ATOM 2373 O O . ARG A 1 299 ? 23.931 -27.316 38.689 1.00 92.38 299 ARG A O 1
ATOM 2380 N N . LEU A 1 300 ? 22.278 -28.756 38.227 1.00 92.75 300 LEU A N 1
ATOM 2381 C CA . LEU A 1 300 ? 22.187 -28.473 36.788 1.00 92.75 300 LEU A CA 1
ATOM 2382 C C . LEU A 1 300 ? 21.220 -27.312 36.511 1.00 92.75 300 LEU A C 1
ATOM 2384 O O . LEU A 1 300 ? 20.321 -27.070 37.308 1.00 92.75 300 LEU A O 1
ATOM 2388 N N . SER A 1 301 ? 21.364 -26.600 35.395 1.00 88.25 301 SER A N 1
ATOM 2389 C CA . SER A 1 301 ? 20.549 -25.442 34.996 1.00 88.25 301 SER A CA 1
ATOM 2390 C C . SER A 1 301 ? 20.336 -25.411 33.482 1.00 88.25 301 SER A C 1
ATOM 2392 O O . SER A 1 301 ? 21.194 -25.848 32.732 1.00 88.25 301 SER A O 1
ATOM 2394 N N . ILE A 1 302 ? 19.223 -24.840 33.021 1.00 85.38 302 ILE A N 1
ATOM 2395 C CA . ILE A 1 302 ? 18.972 -24.550 31.593 1.00 85.38 302 ILE A CA 1
ATOM 2396 C C . ILE A 1 302 ? 19.227 -23.089 31.216 1.00 85.38 302 ILE A C 1
ATOM 2398 O O . ILE A 1 302 ? 19.250 -22.746 30.040 1.00 85.38 302 ILE A O 1
ATOM 2402 N N . HIS A 1 303 ? 19.398 -22.209 32.203 1.00 82.69 303 HIS A N 1
ATOM 2403 C CA . HIS A 1 303 ? 19.785 -20.819 31.965 1.00 82.69 303 HIS A CA 1
ATOM 2404 C C . HIS A 1 303 ? 21.302 -20.724 31.825 1.00 82.69 303 HIS A C 1
ATOM 2406 O O . HIS A 1 303 ? 21.969 -21.398 32.614 1.00 82.69 303 HIS A O 1
ATOM 2412 N N . PRO A 1 304 ? 21.848 -19.885 30.925 1.00 76.81 304 PRO A N 1
ATOM 2413 C CA . PRO A 1 304 ? 23.283 -19.612 30.856 1.00 76.81 304 PRO A CA 1
ATOM 2414 C C . PRO A 1 304 ? 23.860 -19.227 32.225 1.00 76.81 304 PRO A C 1
ATOM 2416 O O . PRO A 1 304 ? 23.210 -18.520 33.000 1.00 76.81 304 PRO A O 1
ATOM 2419 N N . SER A 1 305 ? 25.058 -19.719 32.532 1.00 81.38 305 SER A N 1
ATOM 2420 C CA . SER A 1 305 ? 25.761 -19.473 33.797 1.00 81.38 305 SER A CA 1
ATOM 2421 C C . SER A 1 305 ? 27.267 -19.460 33.567 1.00 81.38 305 SER A C 1
ATOM 2423 O O . SER A 1 305 ? 27.773 -20.100 32.642 1.00 81.38 305 SER A O 1
ATOM 2425 N N . TYR A 1 306 ? 27.981 -18.768 34.450 1.00 79.31 306 TYR A N 1
ATOM 2426 C CA . TYR A 1 306 ? 29.438 -18.834 34.569 1.00 79.31 306 TYR A CA 1
ATOM 2427 C C . TYR A 1 306 ? 29.921 -20.071 35.344 1.00 79.31 306 TYR A C 1
ATOM 2429 O O . TYR A 1 306 ? 31.120 -20.305 35.456 1.00 79.31 306 TYR A O 1
ATOM 2437 N N . GLY A 1 307 ? 29.011 -20.900 35.866 1.00 78.56 307 GLY A N 1
ATOM 2438 C CA . GLY A 1 307 ? 29.352 -22.193 36.455 1.00 78.56 307 GLY A CA 1
ATOM 2439 C C . GLY A 1 307 ? 29.771 -22.140 37.923 1.00 78.56 307 GLY A C 1
ATOM 2440 O O . GLY A 1 307 ? 30.388 -23.091 38.392 1.00 78.56 307 GLY A O 1
ATOM 2441 N N . ALA A 1 308 ? 29.484 -21.057 38.655 1.00 81.00 308 ALA A N 1
ATOM 2442 C CA . ALA A 1 308 ? 29.920 -20.893 40.050 1.00 81.00 308 ALA A CA 1
ATOM 2443 C C . ALA A 1 308 ? 29.038 -21.653 41.066 1.00 81.00 308 ALA A C 1
ATOM 2445 O O . ALA A 1 308 ? 29.538 -22.242 42.026 1.00 81.00 308 ALA A O 1
ATOM 2446 N N . ALA A 1 309 ? 27.716 -21.643 40.866 1.00 82.50 309 ALA A N 1
ATOM 2447 C CA . ALA A 1 309 ? 26.744 -22.258 41.781 1.00 82.50 309 ALA A CA 1
ATOM 2448 C C . ALA A 1 309 ? 25.808 -23.280 41.112 1.00 82.50 309 ALA A C 1
ATOM 2450 O O . ALA A 1 309 ? 25.133 -24.042 41.807 1.00 82.50 309 ALA A O 1
ATOM 2451 N N . LYS A 1 310 ? 25.761 -23.301 39.776 1.00 87.56 310 LYS A N 1
ATOM 2452 C CA . LYS A 1 310 ? 24.976 -24.232 38.956 1.00 87.56 310 LYS A CA 1
ATOM 2453 C C . LYS A 1 310 ? 25.712 -24.514 37.642 1.00 87.56 310 LYS A C 1
ATOM 2455 O O . LYS A 1 310 ? 26.425 -23.644 37.160 1.00 87.56 310 LYS A O 1
ATOM 2460 N N . LEU A 1 311 ? 25.536 -25.703 37.075 1.00 88.25 311 LEU A N 1
ATOM 2461 C CA . LEU A 1 311 ? 26.105 -26.120 35.793 1.00 88.25 311 LEU A CA 1
ATOM 2462 C C . LEU A 1 311 ? 25.048 -26.005 34.692 1.00 88.25 311 LEU A C 1
ATOM 2464 O O . LEU A 1 311 ? 24.025 -26.684 34.747 1.00 88.25 311 LEU A O 1
ATOM 2468 N N . SER A 1 312 ? 25.281 -25.164 33.691 1.00 87.75 312 SER A N 1
ATOM 2469 C CA . SER A 1 312 ? 24.318 -24.950 32.608 1.00 87.75 312 SER A CA 1
ATOM 2470 C C . SER A 1 312 ? 24.431 -26.002 31.513 1.00 87.75 312 SER A C 1
ATOM 2472 O O . SER A 1 312 ? 25.520 -26.276 31.030 1.00 87.75 312 SER A O 1
ATOM 2474 N N . ILE A 1 313 ? 23.311 -26.576 31.086 1.00 87.88 313 ILE A N 1
ATOM 2475 C CA . ILE A 1 313 ? 23.256 -27.601 30.045 1.00 87.88 313 ILE A CA 1
ATOM 2476 C C . ILE A 1 313 ? 22.339 -27.113 28.929 1.00 87.88 313 ILE A C 1
ATOM 2478 O O . ILE A 1 313 ? 21.162 -26.820 29.152 1.00 87.88 313 ILE A O 1
ATOM 2482 N N . CYS A 1 314 ? 22.865 -27.065 27.707 1.00 86.31 314 CYS A N 1
ATOM 2483 C CA . CYS A 1 314 ? 22.047 -26.853 26.519 1.00 86.31 314 CYS A CA 1
ATOM 2484 C C . CYS A 1 314 ? 21.338 -28.166 26.168 1.00 86.31 314 CYS A C 1
ATOM 2486 O O . CYS A 1 314 ? 21.960 -29.079 25.634 1.00 86.31 314 CYS A O 1
ATOM 2488 N N . LEU A 1 315 ? 20.051 -28.291 26.509 1.00 88.50 315 LEU A N 1
ATOM 2489 C CA . LEU A 1 315 ? 19.303 -29.548 26.354 1.00 88.50 315 LEU A CA 1
ATOM 2490 C C . LEU A 1 315 ? 19.163 -30.003 24.892 1.00 88.50 315 LEU A C 1
ATOM 2492 O O . LEU A 1 315 ? 19.069 -31.201 24.640 1.00 88.50 315 LEU A O 1
ATOM 2496 N N . VAL A 1 316 ? 19.196 -29.072 23.937 1.00 85.56 316 VAL A N 1
ATOM 2497 C CA . VAL A 1 316 ? 19.115 -29.358 22.500 1.00 85.56 316 VAL A CA 1
ATOM 2498 C C . VAL A 1 316 ? 20.221 -28.577 21.778 1.00 85.56 316 VAL A C 1
ATOM 2500 O O . VAL A 1 316 ? 20.215 -27.347 21.866 1.00 85.56 316 VAL A O 1
ATOM 2503 N N . PRO A 1 317 ? 21.157 -29.235 21.064 1.00 73.94 317 PRO A N 1
ATOM 2504 C CA . PRO A 1 317 ? 22.156 -28.553 20.236 1.00 73.94 317 PRO A CA 1
ATOM 2505 C C . PRO A 1 317 ? 21.520 -27.592 19.227 1.00 73.94 317 PRO A C 1
ATOM 2507 O O . PRO A 1 317 ? 20.395 -27.807 18.784 1.00 73.94 317 PRO A O 1
ATOM 2510 N N . GLN A 1 318 ? 22.240 -26.535 18.851 1.00 76.94 318 GLN A N 1
ATOM 2511 C CA . GLN A 1 318 ? 21.751 -25.543 17.891 1.00 76.94 318 GLN A CA 1
ATOM 2512 C C . GLN A 1 318 ? 22.623 -25.507 16.639 1.00 76.94 318 GLN A C 1
ATOM 2514 O O . GLN A 1 318 ? 23.842 -25.662 16.717 1.00 76.94 318 GLN A O 1
ATOM 2519 N N . LEU A 1 319 ? 21.988 -25.243 15.496 1.00 69.62 319 LEU A N 1
ATOM 2520 C CA . LEU A 1 319 ? 22.675 -24.896 14.255 1.00 69.62 319 LEU A CA 1
ATOM 2521 C C . LEU A 1 319 ? 23.331 -23.506 14.355 1.00 69.62 319 LEU A C 1
ATOM 2523 O O . LEU A 1 319 ? 22.867 -22.662 15.131 1.00 69.62 319 LEU A O 1
ATOM 2527 N N . PRO A 1 320 ? 24.381 -23.222 13.559 1.00 62.72 320 PRO A N 1
ATOM 2528 C CA . PRO A 1 320 ? 24.977 -21.891 13.498 1.00 62.72 320 PRO A CA 1
ATOM 2529 C C . PRO A 1 320 ? 23.926 -20.809 13.212 1.00 62.72 320 PRO A C 1
ATOM 2531 O O . PRO A 1 320 ? 23.179 -20.892 12.241 1.00 62.72 320 PRO A O 1
ATOM 2534 N N . GLY A 1 321 ? 23.866 -19.782 14.064 1.00 64.81 321 GLY A N 1
ATOM 2535 C CA . GLY A 1 321 ? 22.889 -18.692 13.948 1.00 64.81 321 GLY A CA 1
ATOM 2536 C C . GLY A 1 321 ? 21.521 -18.962 14.594 1.00 64.81 321 GLY A C 1
ATOM 2537 O O . GLY A 1 321 ? 20.700 -18.044 14.658 1.00 64.81 321 GLY A O 1
ATOM 2538 N N . CYS A 1 322 ? 21.272 -20.164 15.124 1.00 69.06 322 CYS A N 1
ATOM 2539 C CA . CYS A 1 322 ? 20.074 -20.472 15.905 1.00 69.06 322 CYS A CA 1
ATOM 2540 C C . CYS A 1 322 ? 20.291 -20.189 17.398 1.00 69.06 322 CYS A C 1
ATOM 2542 O O . CYS A 1 322 ? 21.324 -20.515 17.976 1.00 69.06 322 CYS A O 1
ATOM 2544 N N . GLN A 1 323 ? 19.283 -19.601 18.043 1.00 74.81 323 GLN A N 1
ATOM 2545 C CA . GLN A 1 323 ? 19.302 -19.343 19.483 1.00 74.81 323 GLN A CA 1
ATOM 2546 C C . GLN A 1 323 ? 18.811 -20.569 20.262 1.00 74.81 323 GLN A C 1
ATOM 2548 O O . GLN A 1 323 ? 17.739 -21.094 19.959 1.00 74.81 323 GLN A O 1
ATOM 2553 N N . ALA A 1 324 ? 19.542 -20.969 21.304 1.00 77.94 324 ALA A N 1
ATOM 2554 C CA . ALA A 1 324 ? 19.127 -22.048 22.196 1.00 77.94 324 ALA A CA 1
ATOM 2555 C C . ALA A 1 324 ? 17.881 -21.666 23.007 1.00 77.94 324 ALA A C 1
ATOM 2557 O O . ALA A 1 324 ? 17.786 -20.570 23.566 1.00 77.94 324 ALA A O 1
ATOM 2558 N N . ARG A 1 325 ? 16.916 -22.585 23.077 1.00 86.69 325 ARG A N 1
ATOM 2559 C CA . ARG A 1 325 ? 15.671 -22.437 23.842 1.00 86.69 325 ARG A CA 1
ATOM 2560 C C . ARG A 1 325 ? 15.414 -23.692 24.660 1.00 86.69 325 ARG A C 1
ATOM 2562 O O . ARG A 1 325 ? 15.830 -24.784 24.283 1.00 86.69 325 ARG A O 1
ATOM 2569 N N . ALA A 1 326 ? 14.710 -23.540 25.779 1.00 88.56 326 ALA A N 1
ATOM 2570 C CA . ALA A 1 326 ? 14.293 -24.705 26.547 1.00 88.56 326 ALA A CA 1
ATOM 2571 C C . ALA A 1 326 ? 13.205 -25.492 25.791 1.00 88.56 326 ALA A C 1
ATOM 2573 O O . ALA A 1 326 ? 12.364 -24.867 25.127 1.00 88.56 326 ALA A O 1
ATOM 2574 N N . PRO A 1 327 ? 13.166 -26.827 25.937 1.00 91.69 327 PRO A N 1
ATOM 2575 C CA . PRO A 1 327 ? 12.173 -27.680 25.287 1.00 91.69 327 PRO A CA 1
ATOM 2576 C C . PRO A 1 327 ? 10.725 -27.220 25.471 1.00 91.69 327 PRO A C 1
ATOM 2578 O O . PRO A 1 327 ? 9.991 -27.030 24.503 1.00 91.69 327 PRO A O 1
ATOM 2581 N N . TRP A 1 328 ? 10.354 -26.872 26.701 1.00 90.31 328 TRP A N 1
ATOM 2582 C CA . TRP A 1 328 ? 8.984 -26.484 27.041 1.00 90.31 328 TRP A CA 1
ATOM 2583 C C . TRP A 1 328 ? 8.573 -25.087 26.547 1.00 90.31 328 TRP A C 1
ATOM 2585 O O . TRP A 1 328 ? 7.444 -24.636 26.743 1.00 90.31 328 TRP A O 1
ATOM 2595 N N . MET A 1 329 ? 9.501 -24.381 25.904 1.00 90.25 329 MET A N 1
ATOM 2596 C CA . MET A 1 329 ? 9.321 -23.041 25.354 1.00 90.25 329 MET A CA 1
ATOM 2597 C C . MET A 1 329 ? 9.498 -23.003 23.833 1.00 90.25 329 MET A C 1
ATOM 2599 O O . MET A 1 329 ? 9.534 -21.915 23.260 1.00 90.25 329 MET A O 1
ATOM 2603 N N . SER A 1 330 ? 9.664 -24.151 23.183 1.00 92.25 330 SER A N 1
ATOM 2604 C CA . SER A 1 330 ? 9.941 -24.241 21.751 1.00 92.25 330 SER A CA 1
ATOM 2605 C C . SER A 1 330 ? 9.394 -25.536 21.153 1.00 92.25 330 SER A C 1
ATOM 2607 O O . SER A 1 330 ? 8.882 -26.399 21.865 1.00 92.25 330 SER A O 1
ATOM 2609 N N . CYS A 1 331 ? 9.496 -25.654 19.835 1.00 93.88 331 CYS A N 1
ATOM 2610 C CA . CYS A 1 331 ? 9.379 -26.911 19.113 1.00 93.88 331 CYS A CA 1
ATOM 2611 C C . CYS A 1 331 ? 10.724 -27.259 18.461 1.00 93.88 331 CYS A C 1
ATOM 2613 O O . CYS A 1 331 ? 11.586 -26.391 18.277 1.00 93.88 331 CYS A O 1
ATOM 2615 N N . ILE A 1 332 ? 10.881 -28.514 18.042 1.00 93.88 332 ILE A N 1
ATOM 2616 C CA . ILE A 1 332 ? 12.002 -28.907 17.183 1.00 93.88 332 ILE A CA 1
ATOM 2617 C C . ILE A 1 332 ? 11.651 -28.663 15.724 1.00 93.88 332 ILE A C 1
ATOM 2619 O O . ILE A 1 332 ? 10.596 -29.093 15.251 1.00 93.88 332 ILE A O 1
ATOM 2623 N N . ALA A 1 333 ? 12.568 -28.005 15.025 1.00 90.88 333 ALA A N 1
ATOM 2624 C CA . ALA A 1 333 ? 12.605 -27.933 13.579 1.00 90.88 333 ALA A CA 1
ATOM 2625 C C . ALA A 1 333 ? 13.798 -28.751 13.070 1.00 90.88 333 ALA A C 1
ATOM 2627 O O . ALA A 1 333 ? 14.911 -28.645 13.591 1.00 90.88 333 ALA A O 1
ATOM 2628 N N . VAL A 1 334 ? 13.538 -29.598 12.081 1.00 88.12 334 VAL A N 1
ATOM 2629 C CA . VAL A 1 334 ? 14.540 -30.411 11.393 1.00 88.12 334 VAL A CA 1
ATOM 2630 C C . VAL A 1 334 ? 14.805 -29.765 10.044 1.00 88.12 334 VAL A C 1
ATOM 2632 O O . VAL A 1 334 ? 13.869 -29.614 9.259 1.00 88.12 334 VAL A O 1
ATOM 2635 N N . ASP A 1 335 ? 16.048 -29.365 9.794 1.00 80.94 335 ASP A N 1
ATOM 2636 C CA . ASP A 1 335 ? 16.439 -28.808 8.498 1.00 80.94 335 ASP A CA 1
ATOM 2637 C C . ASP A 1 335 ? 16.525 -29.896 7.409 1.00 80.94 335 ASP A C 1
ATOM 2639 O O . ASP A 1 335 ? 16.412 -31.097 7.675 1.00 80.94 335 ASP A O 1
ATOM 2643 N N . ARG A 1 336 ? 16.758 -29.479 6.161 1.00 74.44 336 ARG A N 1
ATOM 2644 C CA . ARG A 1 336 ? 16.921 -30.395 5.014 1.00 74.44 336 ARG A CA 1
ATOM 2645 C C . ARG A 1 336 ? 18.079 -31.389 5.137 1.00 74.44 336 ARG A C 1
ATOM 2647 O O . ARG A 1 336 ? 18.062 -32.410 4.459 1.00 74.44 336 ARG A O 1
ATOM 2654 N N . ASN A 1 337 ? 19.072 -31.111 5.978 1.00 72.25 337 ASN A N 1
ATOM 2655 C CA . ASN A 1 337 ? 20.208 -32.003 6.213 1.00 72.25 337 ASN A CA 1
ATOM 2656 C C . ASN A 1 337 ? 19.943 -32.981 7.372 1.00 72.25 337 ASN A C 1
ATOM 2658 O O . ASN A 1 337 ? 20.824 -33.761 7.733 1.00 72.25 337 ASN A O 1
ATOM 2662 N N . GLY A 1 338 ? 18.742 -32.947 7.960 1.00 76.88 338 GLY A N 1
ATOM 2663 C CA . GLY A 1 338 ? 18.353 -33.785 9.089 1.00 76.88 338 GLY A CA 1
ATOM 2664 C C . GLY A 1 338 ? 18.797 -33.244 10.450 1.00 76.88 338 GLY A C 1
ATOM 2665 O O . GLY A 1 338 ? 18.655 -33.949 11.451 1.00 76.88 338 GLY A O 1
ATOM 2666 N N . ALA A 1 339 ? 19.326 -32.020 10.525 1.00 81.19 339 ALA A N 1
ATOM 2667 C CA . ALA A 1 339 ? 19.815 -31.445 11.768 1.00 81.19 339 ALA A CA 1
ATOM 2668 C C . ALA A 1 339 ? 18.686 -30.792 12.579 1.00 81.19 339 ALA A C 1
ATOM 2670 O O . ALA A 1 339 ? 17.893 -29.988 12.080 1.00 81.19 339 ALA A O 1
ATOM 2671 N N . ASN A 1 340 ? 18.638 -31.128 13.869 1.00 85.50 340 ASN A N 1
ATOM 2672 C CA . ASN A 1 340 ? 17.660 -30.592 14.810 1.00 85.50 340 ASN A CA 1
ATOM 2673 C C . ASN A 1 340 ? 18.104 -29.223 15.336 1.00 85.50 340 ASN A C 1
ATOM 2675 O O . ASN A 1 340 ? 19.253 -29.046 15.737 1.00 85.50 340 ASN A O 1
ATOM 2679 N N . HIS A 1 341 ? 17.170 -28.282 15.428 1.00 85.75 341 HIS A N 1
ATOM 2680 C CA . HIS A 1 341 ? 17.352 -27.034 16.164 1.00 85.75 341 HIS A CA 1
ATOM 2681 C C . HIS A 1 341 ? 16.044 -26.603 16.834 1.00 85.75 341 HIS A C 1
ATOM 2683 O O . HIS A 1 341 ? 14.951 -27.042 16.464 1.00 85.75 341 HIS A O 1
ATOM 2689 N N . THR A 1 342 ? 16.145 -25.736 17.844 1.00 89.94 342 THR A N 1
ATOM 2690 C CA . THR A 1 342 ? 14.951 -25.204 18.518 1.00 89.94 342 THR A CA 1
ATOM 2691 C C . THR A 1 342 ? 14.405 -23.989 17.779 1.00 89.94 342 THR A C 1
ATOM 2693 O O . THR A 1 342 ? 15.149 -23.065 17.441 1.00 89.94 342 THR A O 1
ATOM 2696 N N . ALA A 1 343 ? 13.091 -23.953 17.578 1.00 90.12 343 ALA A N 1
ATOM 2697 C CA . ALA A 1 343 ? 12.389 -22.853 16.927 1.00 90.12 343 ALA A CA 1
ATOM 2698 C C . ALA A 1 343 ? 11.070 -22.543 17.644 1.00 90.12 343 ALA A C 1
ATOM 2700 O O . ALA A 1 343 ? 10.560 -23.347 18.422 1.00 90.12 343 ALA A O 1
ATOM 2701 N N . HIS A 1 344 ? 10.504 -21.364 17.390 1.00 91.62 344 HIS A N 1
ATOM 2702 C CA . HIS A 1 344 ? 9.103 -21.115 17.712 1.00 91.62 344 HIS A CA 1
ATOM 2703 C C . HIS A 1 344 ? 8.227 -21.538 16.531 1.00 91.62 344 HIS A C 1
ATOM 2705 O O . HIS A 1 344 ? 8.580 -21.293 15.376 1.00 91.62 344 HIS A O 1
ATOM 2711 N N . VAL A 1 345 ? 7.049 -22.098 16.808 1.00 91.31 345 VAL A N 1
ATOM 2712 C CA . VAL A 1 345 ? 6.089 -22.538 15.781 1.00 91.31 345 VAL A CA 1
ATOM 2713 C C . VAL A 1 345 ? 5.802 -21.460 14.736 1.00 91.31 345 VAL A C 1
ATOM 2715 O O . VAL A 1 345 ? 5.808 -21.752 13.544 1.00 91.31 345 VAL A O 1
ATOM 2718 N N . LYS A 1 346 ? 5.621 -20.195 15.129 1.00 86.44 346 LYS A N 1
ATOM 2719 C CA . LYS A 1 346 ? 5.362 -19.090 14.187 1.00 86.44 346 LYS A CA 1
ATOM 2720 C C . LYS A 1 346 ? 6.466 -18.885 13.147 1.00 86.44 346 LYS A C 1
ATOM 2722 O O . LYS A 1 346 ? 6.189 -18.378 12.058 1.00 86.44 346 LYS A O 1
ATOM 2727 N N . ASP A 1 347 ? 7.697 -19.278 13.460 1.00 85.06 347 ASP A N 1
ATOM 2728 C CA . ASP A 1 347 ? 8.847 -19.093 12.578 1.00 85.06 347 ASP A CA 1
ATOM 2729 C C . ASP A 1 347 ? 8.907 -20.204 11.519 1.00 85.06 347 ASP A C 1
ATOM 2731 O O . ASP A 1 347 ? 9.266 -19.933 10.372 1.00 85.06 347 ASP A O 1
ATOM 2735 N N . VAL A 1 348 ? 8.455 -21.417 11.862 1.00 86.69 348 VAL A N 1
ATOM 2736 C CA . VAL A 1 348 ? 8.622 -22.624 11.032 1.00 86.69 348 VAL A CA 1
ATOM 2737 C C . VAL A 1 348 ? 7.331 -23.194 10.447 1.00 86.69 348 VAL A C 1
ATOM 2739 O O . VAL A 1 348 ? 7.395 -23.841 9.408 1.00 86.69 348 VAL A O 1
ATOM 2742 N N . ARG A 1 349 ? 6.149 -22.887 11.005 1.00 85.44 349 ARG A N 1
ATOM 2743 C CA . ARG A 1 349 ? 4.840 -23.448 10.585 1.00 85.44 349 ARG A CA 1
ATOM 2744 C C . ARG A 1 349 ? 4.500 -23.286 9.103 1.00 85.44 349 ARG A C 1
ATOM 2746 O O . ARG A 1 349 ? 3.626 -23.971 8.585 1.00 85.44 349 ARG A O 1
ATOM 2753 N N . VAL A 1 350 ? 5.148 -22.328 8.444 1.00 79.44 350 VAL A N 1
ATOM 2754 C CA . VAL A 1 350 ? 4.942 -22.020 7.026 1.00 79.44 350 VAL A CA 1
ATOM 2755 C C . VAL A 1 350 ? 5.965 -22.737 6.141 1.00 79.44 350 VAL A C 1
ATOM 2757 O O . VAL A 1 350 ? 5.606 -23.241 5.083 1.00 79.44 350 VAL A O 1
ATOM 2760 N N . THR A 1 351 ? 7.232 -22.782 6.559 1.00 77.94 351 THR A N 1
ATOM 2761 C CA . THR A 1 351 ? 8.357 -23.336 5.781 1.00 77.94 351 THR A CA 1
ATOM 2762 C C . THR A 1 351 ? 8.566 -24.834 6.000 1.00 77.94 351 THR A C 1
ATOM 2764 O O . THR A 1 351 ? 9.251 -25.479 5.208 1.00 77.94 351 THR A O 1
ATOM 2767 N N . HIS A 1 352 ? 7.982 -25.381 7.062 1.00 88.25 352 HIS A N 1
ATOM 2768 C CA . HIS A 1 352 ? 8.098 -26.773 7.472 1.00 88.25 352 HIS A CA 1
ATOM 2769 C C . HIS A 1 352 ? 6.727 -27.464 7.428 1.00 88.25 352 HIS A C 1
ATOM 2771 O O . HIS A 1 352 ? 5.672 -26.824 7.367 1.00 88.25 352 HIS A O 1
ATOM 2777 N N . GLU A 1 353 ? 6.745 -28.787 7.449 1.00 89.19 353 GLU A N 1
ATOM 2778 C CA . GLU A 1 353 ? 5.591 -29.657 7.644 1.00 89.19 353 GLU A CA 1
ATOM 2779 C C . GLU A 1 353 ? 5.588 -30.215 9.062 1.00 89.19 353 GLU A C 1
ATOM 2781 O O . GLU A 1 353 ? 6.631 -30.576 9.611 1.00 89.19 353 GLU A O 1
ATOM 2786 N N . LEU A 1 354 ? 4.404 -30.244 9.674 1.00 92.62 354 LEU A N 1
ATOM 2787 C CA . LEU A 1 354 ? 4.225 -30.794 11.008 1.00 92.62 354 LEU A CA 1
ATOM 2788 C C . LEU A 1 354 ? 4.126 -32.317 10.919 1.00 92.62 354 LEU A C 1
ATOM 2790 O O . LEU A 1 354 ? 3.248 -32.853 10.246 1.00 92.62 354 LEU A O 1
ATOM 2794 N N . VAL A 1 355 ? 5.010 -33.002 11.633 1.00 93.38 355 VAL A N 1
ATOM 2795 C CA . VAL A 1 355 ? 5.015 -34.457 11.772 1.00 93.38 355 VAL A CA 1
ATOM 2796 C C . VAL A 1 355 ? 4.343 -34.833 13.086 1.00 93.38 355 VAL A C 1
ATOM 2798 O O . VAL A 1 355 ? 4.609 -34.218 14.122 1.00 93.38 355 VAL A O 1
ATOM 2801 N N . TYR A 1 356 ? 3.498 -35.860 13.035 1.00 91.88 356 TYR A N 1
ATOM 2802 C CA . TYR A 1 356 ? 2.768 -36.395 14.181 1.00 91.88 356 TYR A CA 1
ATOM 2803 C C . TYR A 1 356 ? 3.377 -37.723 14.645 1.00 91.88 356 TYR A C 1
ATOM 2805 O O . TYR A 1 356 ? 3.858 -38.512 13.830 1.00 91.88 356 TYR A O 1
ATOM 2813 N N . HIS A 1 357 ? 3.333 -37.972 15.949 1.00 87.88 357 HIS A N 1
ATOM 2814 C CA . HIS A 1 357 ? 3.704 -39.231 16.588 1.00 87.88 357 HIS A CA 1
ATOM 2815 C C . HIS A 1 357 ? 2.592 -39.597 17.573 1.00 87.88 357 HIS A C 1
ATOM 2817 O O . HIS A 1 357 ? 2.214 -38.760 18.386 1.00 87.88 357 HIS A O 1
ATOM 2823 N N . ASP A 1 358 ? 2.023 -40.798 17.445 1.00 86.00 358 ASP A N 1
ATOM 2824 C CA . ASP A 1 358 ? 0.852 -41.243 18.219 1.00 86.00 358 ASP A CA 1
ATOM 2825 C C . ASP A 1 358 ? -0.303 -40.221 18.223 1.00 86.00 358 ASP A C 1
ATOM 2827 O O . ASP A 1 358 ? -0.844 -39.864 19.264 1.00 86.00 358 ASP A O 1
ATOM 2831 N N . GLU A 1 359 ? -0.647 -39.707 17.034 1.00 87.19 359 GLU A N 1
ATOM 2832 C CA . GLU A 1 359 ? -1.687 -38.681 16.800 1.00 87.19 359 GLU A CA 1
ATOM 2833 C C . GLU A 1 359 ? -1.415 -37.303 17.438 1.00 87.19 359 GLU A C 1
ATOM 2835 O O . GLU A 1 359 ? -2.175 -36.357 17.220 1.00 87.19 359 GLU A O 1
ATOM 2840 N N . LEU A 1 360 ? -0.293 -37.137 18.142 1.00 86.81 360 LEU A N 1
ATOM 2841 C CA . LEU A 1 360 ? 0.125 -35.873 18.738 1.00 86.81 360 LEU A CA 1
ATOM 2842 C C . LEU A 1 360 ? 1.153 -35.144 17.857 1.00 86.81 360 LEU A C 1
ATOM 2844 O O . LEU A 1 360 ? 2.021 -35.780 17.252 1.00 86.81 360 LEU A O 1
ATOM 2848 N N . PRO A 1 361 ? 1.095 -33.802 17.772 1.00 93.06 361 PRO A N 1
ATOM 2849 C CA . PRO A 1 361 ? 2.145 -32.998 17.152 1.00 93.06 361 PRO A CA 1
ATOM 2850 C C . PRO A 1 361 ? 3.524 -33.300 17.756 1.00 93.06 361 PRO A C 1
ATOM 2852 O O . PRO A 1 361 ? 3.697 -33.208 18.968 1.00 93.06 361 PRO A O 1
ATOM 2855 N N . TRP A 1 362 ? 4.514 -33.627 16.922 1.00 93.75 362 TRP A N 1
ATOM 2856 C CA . TRP A 1 362 ? 5.820 -34.094 17.399 1.00 93.75 362 TRP A CA 1
ATOM 2857 C C . TRP A 1 362 ? 6.970 -33.145 17.062 1.00 93.75 362 TRP A C 1
ATOM 2859 O O . TRP A 1 362 ? 7.717 -32.730 17.947 1.00 93.75 362 TRP A O 1
ATOM 2869 N N . LYS A 1 363 ? 7.130 -32.789 15.782 1.00 94.06 363 LYS A N 1
ATOM 2870 C CA . LYS A 1 363 ? 8.199 -31.898 15.300 1.00 94.06 363 LYS A CA 1
ATOM 2871 C C . LYS A 1 363 ? 7.858 -31.288 13.948 1.00 94.06 363 LYS A C 1
ATOM 2873 O O . LYS A 1 363 ? 7.040 -31.832 13.213 1.00 94.06 363 LYS A O 1
ATOM 2878 N N . TYR A 1 364 ? 8.541 -30.208 13.592 1.00 93.81 364 TYR A N 1
ATOM 2879 C CA . TYR A 1 364 ? 8.526 -29.661 12.240 1.00 93.81 364 TYR A CA 1
ATOM 2880 C C . TYR A 1 364 ? 9.691 -30.214 11.420 1.00 93.81 364 TYR A C 1
ATOM 2882 O O . TYR A 1 364 ? 10.817 -30.258 11.905 1.00 93.81 364 TYR A O 1
ATOM 2890 N N . VAL A 1 365 ? 9.438 -30.599 10.172 1.00 89.62 365 VAL A N 1
ATOM 2891 C CA . VAL A 1 365 ? 10.468 -30.997 9.200 1.00 89.62 365 VAL A CA 1
ATOM 2892 C C . VAL A 1 365 ? 10.414 -30.041 8.023 1.00 89.62 365 VAL A C 1
ATOM 2894 O O . VAL A 1 365 ? 9.334 -29.759 7.509 1.00 89.62 365 VAL A O 1
ATOM 2897 N N . GLU A 1 366 ? 11.551 -29.471 7.636 1.00 84.81 366 GLU A N 1
ATOM 2898 C CA . GLU A 1 366 ? 11.599 -28.498 6.551 1.00 84.81 366 GLU A CA 1
ATOM 2899 C C . GLU A 1 366 ? 11.064 -29.120 5.261 1.00 84.81 366 GLU A C 1
ATOM 2901 O O . GLU A 1 366 ? 11.440 -30.235 4.904 1.00 84.81 366 GLU A O 1
ATOM 2906 N N . ARG A 1 367 ? 10.182 -28.403 4.552 1.00 78.56 367 ARG A N 1
ATOM 2907 C CA . ARG A 1 367 ? 9.621 -28.903 3.293 1.00 78.56 367 ARG A CA 1
ATOM 2908 C C . ARG A 1 367 ? 10.745 -29.140 2.286 1.00 78.56 367 ARG A C 1
ATOM 2910 O O . ARG A 1 367 ? 11.536 -28.222 2.005 1.00 78.56 367 ARG A O 1
ATOM 2917 N N . GLU A 1 368 ? 10.800 -30.353 1.737 1.00 64.50 368 GLU A N 1
ATOM 2918 C CA . GLU A 1 368 ? 11.693 -30.664 0.623 1.00 64.50 368 GLU A CA 1
ATOM 2919 C C . GLU A 1 368 ? 11.352 -29.745 -0.554 1.00 64.50 368 GLU A C 1
ATOM 2921 O O . GLU A 1 368 ? 10.186 -29.589 -0.921 1.00 64.50 368 GLU A O 1
ATOM 2926 N N . ALA A 1 369 ? 12.371 -29.095 -1.129 1.00 59.94 369 ALA A N 1
ATOM 2927 C CA . ALA A 1 369 ? 12.182 -28.478 -2.432 1.00 59.94 369 ALA A CA 1
ATOM 2928 C C . ALA A 1 369 ? 12.074 -29.621 -3.446 1.00 59.94 369 ALA A C 1
ATOM 2930 O O . ALA A 1 369 ? 12.970 -30.473 -3.467 1.00 59.94 369 ALA A O 1
ATOM 2931 N N . PRO A 1 370 ? 11.020 -29.666 -4.270 1.00 64.75 370 PRO A N 1
ATOM 2932 C CA . PRO A 1 370 ? 10.985 -30.617 -5.364 1.00 64.75 370 PRO A CA 1
ATOM 2933 C C . PRO A 1 370 ? 12.232 -30.436 -6.253 1.00 64.75 370 PRO A C 1
ATOM 2935 O O . PRO A 1 370 ? 12.757 -29.323 -6.372 1.00 64.75 370 PRO A O 1
ATOM 2938 N N . PRO A 1 371 ? 12.758 -31.523 -6.845 1.00 75.50 371 PRO A N 1
ATOM 2939 C CA . PRO A 1 371 ? 13.915 -31.424 -7.721 1.00 75.50 371 PRO A CA 1
ATOM 2940 C C . PRO A 1 371 ? 13.600 -30.482 -8.886 1.00 75.50 371 PRO A C 1
ATOM 2942 O O . PRO A 1 371 ? 12.499 -30.520 -9.443 1.00 75.50 371 PRO A O 1
ATOM 2945 N N . LEU A 1 372 ? 14.578 -29.645 -9.251 1.00 83.25 372 LEU A N 1
ATOM 2946 C CA . LEU A 1 372 ? 14.422 -28.700 -10.354 1.00 83.25 372 LEU A CA 1
ATOM 2947 C C . LEU A 1 372 ? 14.049 -29.446 -11.648 1.00 83.25 372 LEU A C 1
ATOM 2949 O O . LEU A 1 372 ? 14.662 -30.473 -11.945 1.00 83.25 372 LEU A O 1
ATOM 2953 N N . PRO A 1 373 ? 13.097 -28.928 -12.444 1.00 86.88 373 PRO A N 1
ATOM 2954 C CA . PRO A 1 373 ? 12.756 -29.507 -13.738 1.00 86.88 373 PRO A CA 1
ATOM 2955 C C . PRO A 1 373 ? 13.957 -29.622 -14.689 1.00 86.88 373 PRO A C 1
ATOM 2957 O O . PRO A 1 373 ? 14.821 -28.742 -14.722 1.00 86.88 373 PRO A O 1
ATOM 2960 N N . ASP A 1 374 ? 13.949 -30.641 -15.554 1.00 90.50 374 ASP A N 1
ATOM 2961 C CA . ASP A 1 374 ? 15.030 -30.915 -16.517 1.00 90.50 374 ASP A CA 1
ATOM 2962 C C . ASP A 1 374 ? 15.384 -29.709 -17.399 1.00 90.50 374 ASP A C 1
ATOM 2964 O O . ASP A 1 374 ? 16.552 -29.482 -17.714 1.00 90.50 374 ASP A O 1
ATOM 2968 N N . PHE A 1 375 ? 14.395 -28.891 -17.776 1.00 89.56 375 PHE A N 1
ATOM 2969 C CA . PHE A 1 375 ? 14.635 -27.700 -18.595 1.00 89.56 375 PHE A CA 1
ATOM 2970 C C . PHE A 1 375 ? 15.451 -26.625 -17.855 1.00 89.56 375 PHE A C 1
ATOM 2972 O O . PHE A 1 375 ? 16.262 -25.942 -18.480 1.00 89.56 375 PHE A O 1
ATOM 2979 N N . ILE A 1 376 ? 15.291 -26.501 -16.530 1.00 91.12 376 ILE A N 1
ATOM 2980 C CA . ILE A 1 376 ? 16.085 -25.589 -15.693 1.00 91.12 376 ILE A CA 1
ATOM 2981 C C . ILE A 1 376 ? 17.510 -26.118 -15.559 1.00 91.12 376 ILE A C 1
ATOM 2983 O O . ILE A 1 376 ? 18.469 -25.366 -15.732 1.00 91.12 376 ILE A O 1
ATOM 2987 N N . LEU A 1 377 ? 17.657 -27.419 -15.299 1.00 92.38 377 LEU A N 1
ATOM 2988 C CA . LEU A 1 377 ? 18.967 -28.064 -15.205 1.00 92.38 377 LEU A CA 1
ATOM 2989 C C . LEU A 1 377 ? 19.750 -27.919 -16.517 1.00 92.38 377 LEU A C 1
ATOM 2991 O O . LEU A 1 377 ? 20.913 -27.517 -16.507 1.00 92.38 377 LEU A O 1
ATOM 2995 N N . SER A 1 378 ? 19.089 -28.161 -17.652 1.00 93.62 378 SER A N 1
ATOM 2996 C CA . SER A 1 378 ? 19.675 -28.009 -18.984 1.00 93.62 378 SER A CA 1
ATOM 2997 C C . SER A 1 378 ? 20.102 -26.563 -19.269 1.00 93.62 378 SER A C 1
ATOM 2999 O O . SER A 1 378 ? 21.236 -26.336 -19.689 1.00 93.62 378 SER A O 1
ATOM 3001 N N . ARG A 1 379 ? 19.249 -25.571 -18.965 1.00 95.31 379 ARG A N 1
ATOM 3002 C CA . ARG A 1 379 ? 19.588 -24.139 -19.064 1.00 95.31 379 ARG A CA 1
ATOM 3003 C C . ARG A 1 379 ? 20.828 -23.790 -18.243 1.00 95.31 379 ARG A C 1
ATOM 3005 O O . ARG A 1 379 ? 21.721 -23.102 -18.735 1.00 95.31 379 ARG A O 1
ATOM 3012 N N . ASN A 1 380 ? 20.877 -24.246 -16.995 1.00 94.75 380 ASN A N 1
ATOM 3013 C CA . ASN A 1 380 ? 21.964 -23.918 -16.079 1.00 94.75 380 ASN A CA 1
ATOM 3014 C C . ASN A 1 380 ? 23.291 -24.523 -16.545 1.00 94.75 380 ASN A C 1
ATOM 3016 O O . ASN A 1 380 ? 24.313 -23.842 -16.478 1.00 94.75 380 ASN A O 1
ATOM 3020 N N . GLN A 1 381 ? 23.266 -25.745 -17.087 1.00 94.75 381 GLN A N 1
ATOM 3021 C CA . GLN A 1 381 ? 24.447 -26.355 -17.696 1.00 94.75 381 GLN A CA 1
ATOM 3022 C C . GLN A 1 381 ? 24.929 -25.563 -18.919 1.00 94.75 381 GLN A C 1
ATOM 3024 O O . GLN A 1 381 ? 26.110 -25.245 -19.005 1.00 94.75 381 GLN A O 1
ATOM 3029 N N . MET A 1 382 ? 24.025 -25.166 -19.825 1.00 95.19 382 MET A N 1
ATOM 3030 C CA . MET A 1 382 ? 24.398 -24.342 -20.985 1.00 95.19 382 MET A CA 1
ATOM 3031 C C . MET A 1 382 ? 25.015 -23.002 -20.565 1.00 95.19 382 MET A C 1
ATOM 3033 O O . MET A 1 382 ? 25.976 -22.539 -21.182 1.00 95.19 382 MET A O 1
ATOM 3037 N N . PHE A 1 383 ? 24.472 -22.362 -19.524 1.00 95.50 383 PHE A N 1
ATOM 3038 C CA . PHE A 1 383 ? 25.055 -21.139 -18.976 1.00 95.50 383 PHE A CA 1
ATOM 3039 C C . PHE A 1 383 ? 26.454 -21.388 -18.410 1.00 95.50 383 PHE A C 1
ATOM 3041 O O . PHE A 1 383 ? 27.353 -20.597 -18.676 1.00 95.50 383 PHE A O 1
ATOM 3048 N N . GLU A 1 384 ? 26.649 -22.473 -17.660 1.00 94.88 384 GLU A N 1
ATOM 3049 C CA . GLU A 1 384 ? 27.949 -22.827 -17.087 1.00 94.88 384 GLU A CA 1
ATOM 3050 C C . GLU A 1 384 ? 29.007 -23.065 -18.176 1.00 94.88 384 GLU A C 1
ATOM 3052 O O . GLU A 1 384 ? 30.110 -22.526 -18.088 1.00 94.88 384 GLU A O 1
ATOM 3057 N N . ASP A 1 385 ? 28.655 -23.762 -19.258 1.00 93.88 385 ASP A N 1
ATOM 3058 C CA . ASP A 1 385 ? 29.555 -23.977 -20.397 1.00 93.88 385 ASP A CA 1
ATOM 3059 C C . ASP A 1 385 ? 29.983 -22.638 -21.037 1.00 93.88 385 ASP A C 1
ATOM 3061 O O . ASP A 1 385 ? 31.166 -22.402 -21.314 1.00 93.88 385 ASP A O 1
ATOM 3065 N N . MET A 1 386 ? 29.029 -21.716 -21.226 1.00 94.81 386 MET A N 1
ATOM 3066 C CA . MET A 1 386 ? 29.304 -20.366 -21.736 1.00 94.81 386 MET A CA 1
ATOM 3067 C C . MET A 1 386 ? 30.121 -19.524 -20.748 1.00 94.81 386 MET A C 1
ATOM 3069 O O . MET A 1 386 ? 30.999 -18.766 -21.164 1.00 94.81 386 MET A O 1
ATOM 3073 N N . TRP A 1 387 ? 29.868 -19.664 -19.447 1.00 93.12 387 TRP A N 1
ATOM 3074 C CA . TRP A 1 387 ? 30.588 -18.967 -18.384 1.00 93.12 387 TRP A CA 1
ATOM 3075 C C . TRP A 1 387 ? 32.063 -19.370 -18.343 1.00 93.12 387 TRP A C 1
ATOM 3077 O O . TRP A 1 387 ? 32.952 -18.513 -18.287 1.00 93.12 387 TRP A O 1
ATOM 3087 N N . GLN A 1 388 ? 32.349 -20.668 -18.451 1.00 92.50 388 GLN A N 1
ATOM 3088 C CA . GLN A 1 388 ? 33.717 -21.180 -18.524 1.00 92.50 388 GLN A CA 1
ATOM 3089 C C . GLN A 1 388 ? 34.443 -20.673 -19.772 1.00 92.50 388 GLN A C 1
ATOM 3091 O O . GLN A 1 388 ? 35.604 -20.263 -19.687 1.00 92.50 388 GLN A O 1
ATOM 3096 N N . GLN A 1 389 ? 33.764 -20.635 -20.924 1.00 91.12 389 GLN A N 1
ATOM 3097 C CA . GLN A 1 389 ? 34.330 -20.043 -22.135 1.00 91.12 389 GLN A CA 1
ATOM 3098 C C . GLN A 1 389 ? 34.640 -18.553 -21.944 1.00 91.12 389 GLN A C 1
ATOM 3100 O O . GLN A 1 389 ? 35.771 -18.131 -22.177 1.00 91.12 389 GLN A O 1
ATOM 3105 N N . HIS A 1 390 ? 33.680 -17.780 -21.433 1.00 89.88 390 HIS A N 1
ATOM 3106 C CA . HIS A 1 390 ? 33.850 -16.355 -21.156 1.00 89.88 390 HIS A CA 1
ATOM 3107 C C . HIS A 1 390 ? 35.029 -16.076 -20.214 1.00 89.88 390 HIS A C 1
ATOM 3109 O O . HIS A 1 390 ? 35.823 -15.170 -20.459 1.00 89.88 390 HIS A O 1
ATOM 3115 N N . THR A 1 391 ? 35.182 -16.883 -19.162 1.00 87.44 391 THR A N 1
ATOM 3116 C CA . THR A 1 391 ? 36.273 -16.756 -18.184 1.00 87.44 391 THR A CA 1
ATOM 3117 C C . THR A 1 391 ? 37.645 -16.988 -18.828 1.00 87.44 391 THR A C 1
ATOM 3119 O O . THR A 1 391 ? 38.607 -16.262 -18.544 1.00 87.44 391 THR A O 1
ATOM 3122 N N . ARG A 1 392 ? 37.742 -17.964 -19.744 1.00 88.31 392 ARG A N 1
ATOM 3123 C CA . ARG A 1 392 ? 38.961 -18.209 -20.533 1.00 88.31 392 ARG A CA 1
ATOM 3124 C C . ARG A 1 392 ? 39.275 -17.026 -21.446 1.00 88.31 392 ARG A C 1
ATOM 3126 O O . ARG A 1 392 ? 40.401 -16.526 -21.429 1.00 88.31 392 ARG A O 1
ATOM 3133 N N . ASP A 1 393 ? 38.274 -16.530 -22.168 1.00 87.06 393 ASP A N 1
ATOM 3134 C CA . ASP A 1 393 ? 38.435 -15.412 -23.100 1.00 87.06 393 ASP A CA 1
ATOM 3135 C C . ASP A 1 393 ? 38.830 -14.122 -22.372 1.00 87.06 393 ASP A C 1
ATOM 3137 O O . ASP A 1 393 ? 39.743 -13.421 -22.808 1.00 87.06 393 ASP A O 1
ATOM 3141 N N . ALA A 1 394 ? 38.208 -13.827 -21.228 1.00 83.75 394 ALA A N 1
ATOM 3142 C CA . ALA A 1 394 ? 38.531 -12.670 -20.396 1.00 83.75 394 ALA A CA 1
ATOM 3143 C C . ALA A 1 394 ? 39.992 -12.692 -19.918 1.00 83.75 394 ALA A C 1
ATOM 3145 O O . ALA A 1 394 ? 40.669 -11.664 -19.944 1.00 83.75 394 ALA A O 1
ATOM 3146 N N . THR A 1 395 ? 40.509 -13.870 -19.557 1.00 82.75 395 THR A N 1
ATOM 3147 C CA . THR A 1 395 ? 41.904 -14.041 -19.121 1.00 82.75 395 THR A CA 1
ATOM 3148 C C . THR A 1 395 ? 42.906 -13.799 -20.257 1.00 82.75 395 THR A C 1
ATOM 3150 O O . THR A 1 395 ? 44.031 -13.376 -19.996 1.00 82.75 395 THR A O 1
ATOM 3153 N N . SER A 1 396 ? 42.496 -14.011 -21.512 1.00 84.00 396 SER A N 1
ATOM 3154 C CA . SER A 1 396 ? 43.334 -13.818 -22.704 1.00 84.00 396 SER A CA 1
ATOM 3155 C C . SER A 1 396 ? 43.407 -12.370 -23.218 1.00 84.00 396 SER A C 1
ATOM 3157 O O . SER A 1 396 ? 44.222 -12.074 -24.093 1.00 84.00 396 SER A O 1
ATOM 3159 N N . ARG A 1 397 ? 42.580 -11.451 -22.694 1.00 87.19 397 ARG A N 1
ATOM 3160 C CA . ARG A 1 397 ? 42.538 -10.054 -23.164 1.00 87.19 397 ARG A CA 1
ATOM 3161 C C . ARG A 1 397 ? 43.802 -9.286 -22.772 1.00 87.19 397 ARG A C 1
ATOM 3163 O O . ARG A 1 397 ? 44.307 -9.410 -21.657 1.00 87.19 397 ARG A O 1
ATOM 3170 N N . SER A 1 398 ? 44.284 -8.438 -23.682 1.00 86.31 398 SER A N 1
ATOM 3171 C CA . SER A 1 398 ? 45.420 -7.547 -23.430 1.00 86.31 398 SER A CA 1
ATOM 3172 C C . SER A 1 398 ? 45.097 -6.540 -22.325 1.00 86.31 398 SER A C 1
ATOM 3174 O O . SER A 1 398 ? 44.043 -5.902 -22.357 1.00 86.31 398 SER A O 1
ATOM 3176 N N . ARG A 1 399 ? 46.023 -6.367 -21.379 1.00 92.12 399 ARG A N 1
ATOM 3177 C CA . ARG A 1 399 ? 45.902 -5.433 -20.254 1.00 92.12 399 ARG A CA 1
ATOM 3178 C C . ARG A 1 399 ? 46.776 -4.206 -20.496 1.00 92.12 399 ARG A C 1
ATOM 3180 O O . ARG A 1 399 ? 47.962 -4.352 -20.779 1.00 92.12 399 ARG A O 1
ATOM 3187 N N . SER A 1 400 ? 46.202 -3.019 -20.361 1.00 91.31 400 SER A N 1
ATOM 3188 C CA . SER A 1 400 ? 46.898 -1.735 -20.416 1.00 91.31 400 SER A CA 1
ATOM 3189 C C . SER A 1 400 ? 46.576 -0.905 -19.179 1.00 91.31 400 SER A C 1
ATOM 3191 O O . SER A 1 400 ? 45.509 -1.054 -18.582 1.00 91.31 400 SER A O 1
ATOM 3193 N N . GLU A 1 401 ? 47.487 -0.016 -18.795 1.00 93.69 401 GLU A N 1
ATOM 3194 C CA . GLU A 1 401 ? 47.202 0.984 -17.767 1.00 93.69 401 GLU A CA 1
ATOM 3195 C C . GLU A 1 401 ? 46.088 1.924 -18.238 1.00 93.69 401 GLU A C 1
ATOM 3197 O O . GLU A 1 401 ? 46.048 2.317 -19.405 1.00 93.69 401 GLU A O 1
ATOM 3202 N N . ILE A 1 402 ? 45.180 2.261 -17.325 1.00 95.00 402 ILE A N 1
ATOM 3203 C CA . ILE A 1 402 ? 44.077 3.195 -17.553 1.00 95.00 402 ILE A CA 1
ATOM 3204 C C . ILE A 1 402 ? 44.019 4.217 -16.419 1.00 95.00 402 ILE A C 1
ATOM 3206 O O . ILE A 1 402 ? 44.308 3.903 -15.261 1.00 95.00 402 ILE A O 1
ATOM 3210 N N . LYS A 1 403 ? 43.612 5.443 -16.735 1.00 94.50 403 LYS A N 1
ATOM 3211 C CA . LYS A 1 403 ? 43.336 6.490 -15.747 1.00 94.50 403 LYS A CA 1
ATOM 3212 C C . LYS A 1 403 ? 41.855 6.508 -15.410 1.00 94.50 403 LYS A C 1
ATOM 3214 O O . LYS A 1 403 ? 41.009 6.677 -16.288 1.00 94.50 403 LYS A O 1
ATOM 3219 N N . VAL A 1 404 ? 41.546 6.367 -14.125 1.00 94.56 404 VAL A N 1
ATOM 3220 C CA . VAL A 1 404 ? 40.172 6.352 -13.625 1.00 94.56 404 VAL A CA 1
ATOM 3221 C C . VAL A 1 404 ? 39.942 7.569 -12.743 1.00 94.56 404 VAL A C 1
ATOM 3223 O O . VAL A 1 404 ? 40.644 7.771 -11.755 1.00 94.56 404 VAL A O 1
ATOM 3226 N N . ILE A 1 405 ? 38.951 8.381 -13.098 1.00 93.50 405 ILE A N 1
ATOM 3227 C CA . ILE A 1 405 ? 38.506 9.512 -12.284 1.00 93.50 405 ILE A CA 1
ATOM 3228 C C . ILE A 1 405 ? 37.375 9.009 -11.385 1.00 93.50 405 ILE A C 1
ATOM 3230 O O . ILE A 1 405 ? 36.317 8.636 -11.881 1.00 93.50 405 ILE A O 1
ATOM 3234 N N . LEU A 1 406 ? 37.580 8.970 -10.073 1.00 90.56 406 LEU A N 1
ATOM 3235 C CA . LEU A 1 406 ? 36.552 8.589 -9.107 1.00 90.56 406 LEU A CA 1
ATOM 3236 C C . LEU A 1 406 ? 35.833 9.835 -8.598 1.00 90.56 406 LEU A C 1
ATOM 3238 O O . LEU A 1 406 ? 36.477 10.765 -8.115 1.00 90.56 406 LEU A O 1
ATOM 3242 N N . ASP A 1 407 ? 34.508 9.834 -8.667 1.00 86.00 407 ASP A N 1
ATOM 3243 C CA . ASP A 1 407 ? 33.673 10.758 -7.904 1.00 86.00 407 ASP A CA 1
ATOM 3244 C C . ASP A 1 407 ? 33.550 10.240 -6.465 1.00 86.00 407 ASP A C 1
ATOM 3246 O O . ASP A 1 407 ? 33.055 9.134 -6.220 1.00 86.00 407 ASP A O 1
ATOM 3250 N N . ASN A 1 408 ? 34.016 11.038 -5.507 1.00 76.81 408 ASN A N 1
ATOM 3251 C CA . ASN A 1 408 ? 34.037 10.668 -4.095 1.00 76.81 408 ASN A CA 1
ATOM 3252 C C . ASN A 1 408 ? 32.666 10.862 -3.407 1.00 76.81 408 ASN A C 1
ATOM 3254 O O . ASN A 1 408 ? 32.560 10.656 -2.198 1.00 76.81 408 ASN A O 1
ATOM 3258 N N . GLY A 1 409 ? 31.625 11.291 -4.136 1.00 69.50 409 GLY A N 1
ATOM 3259 C CA . GLY A 1 409 ? 30.252 11.434 -3.632 1.00 69.50 409 GLY A CA 1
ATOM 3260 C C . GLY A 1 409 ? 29.992 12.705 -2.814 1.00 69.50 409 GLY A C 1
ATOM 3261 O O . GLY A 1 409 ? 28.878 12.932 -2.352 1.00 69.50 409 GLY A O 1
ATOM 3262 N N . ASN A 1 410 ? 31.005 13.556 -2.645 1.00 73.19 410 ASN A N 1
ATOM 3263 C CA . ASN A 1 410 ? 30.936 14.845 -1.946 1.00 73.19 410 ASN A CA 1
ATOM 3264 C C . ASN A 1 410 ? 31.239 16.040 -2.873 1.00 73.19 410 ASN A C 1
ATOM 3266 O O . ASN A 1 410 ? 31.579 17.123 -2.399 1.00 73.19 410 ASN A O 1
ATOM 3270 N N . GLY A 1 411 ? 31.177 15.830 -4.192 1.00 73.38 411 GLY A N 1
ATOM 3271 C CA . GLY A 1 411 ? 31.537 16.831 -5.198 1.00 73.38 411 GLY A CA 1
ATOM 3272 C C . GLY A 1 411 ? 33.043 16.979 -5.445 1.00 73.38 411 GLY A C 1
ATOM 3273 O O . GLY A 1 411 ? 33.443 17.879 -6.182 1.00 73.38 411 GLY A O 1
ATOM 3274 N N . SER A 1 412 ? 33.883 16.118 -4.855 1.00 81.50 412 SER A N 1
ATOM 3275 C CA . SER A 1 412 ? 35.317 16.034 -5.162 1.00 81.50 412 SER A CA 1
ATOM 3276 C C . SER A 1 412 ? 35.642 14.828 -6.042 1.00 81.50 412 SER A C 1
ATOM 3278 O O . SER A 1 412 ? 34.994 13.786 -5.948 1.00 81.50 412 SER A O 1
ATOM 3280 N N . TYR A 1 413 ? 36.686 14.966 -6.861 1.00 87.38 413 TYR A N 1
ATOM 3281 C CA . TYR A 1 413 ? 37.163 13.918 -7.759 1.00 87.38 413 TYR A CA 1
ATOM 3282 C C . TYR A 1 413 ? 38.598 13.524 -7.413 1.00 87.38 413 TYR A C 1
ATOM 3284 O O . TYR A 1 413 ? 39.424 14.385 -7.102 1.00 87.38 413 TYR A O 1
ATOM 3292 N N . SER A 1 414 ? 38.908 12.232 -7.491 1.00 88.44 414 SER A N 1
ATOM 3293 C CA . SER A 1 414 ? 40.268 11.703 -7.355 1.00 88.44 414 SER A CA 1
ATOM 3294 C C . SER A 1 414 ? 40.685 10.950 -8.617 1.00 88.44 414 SER A C 1
ATOM 3296 O O . SER A 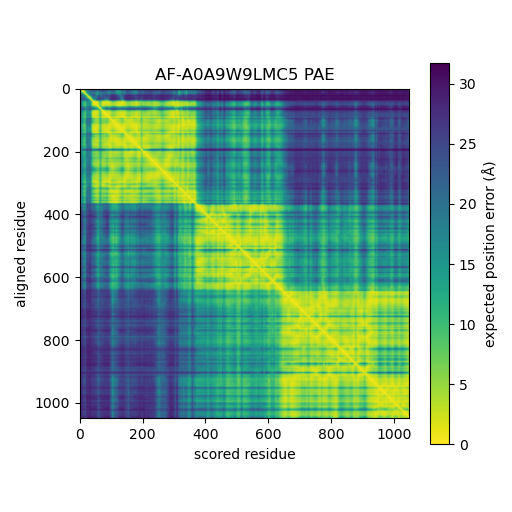1 414 ? 39.848 10.388 -9.316 1.00 88.44 414 SER A O 1
ATOM 3298 N N . VAL A 1 415 ? 41.978 10.964 -8.946 1.00 91.62 415 VAL A N 1
ATOM 3299 C CA . VAL A 1 415 ? 42.518 10.214 -10.090 1.00 91.62 415 VAL A CA 1
ATOM 3300 C C . VAL A 1 415 ? 43.283 9.016 -9.555 1.00 91.62 415 VAL A C 1
ATOM 3302 O O . VAL A 1 415 ? 44.214 9.177 -8.767 1.00 91.62 415 VAL A O 1
ATOM 3305 N N . VAL A 1 416 ? 42.891 7.824 -9.993 1.00 92.88 416 VAL A N 1
ATOM 3306 C CA . VAL A 1 416 ? 43.484 6.550 -9.583 1.00 92.88 416 VAL A CA 1
ATOM 3307 C C . VAL A 1 416 ? 43.923 5.784 -10.827 1.00 92.88 416 VAL A C 1
ATOM 3309 O O . VAL A 1 416 ? 43.244 5.796 -11.855 1.00 92.88 416 VAL A O 1
ATOM 3312 N N . ASN A 1 417 ? 45.071 5.113 -10.742 1.00 92.75 417 ASN A N 1
ATOM 3313 C CA . ASN A 1 417 ? 45.535 4.231 -11.808 1.00 92.75 417 ASN A CA 1
ATOM 3314 C C . ASN A 1 417 ? 44.811 2.883 -11.713 1.00 92.75 417 ASN A C 1
ATOM 3316 O O . ASN A 1 417 ? 44.733 2.285 -10.639 1.00 92.75 417 ASN A O 1
ATOM 3320 N N . GLY A 1 418 ? 44.300 2.406 -12.843 1.00 91.81 418 GLY A N 1
ATOM 3321 C CA . GLY A 1 418 ? 43.714 1.081 -12.995 1.00 91.81 418 GLY A CA 1
ATOM 3322 C C . GLY A 1 418 ? 44.381 0.301 -14.123 1.00 91.81 418 GLY A C 1
ATOM 3323 O O . GLY A 1 418 ? 45.232 0.812 -14.848 1.00 91.81 418 GLY A O 1
ATOM 3324 N N . VAL A 1 419 ? 43.961 -0.947 -14.293 1.00 93.81 419 VAL A N 1
ATOM 3325 C CA . VAL A 1 419 ? 44.392 -1.821 -15.386 1.00 93.81 419 VAL A CA 1
ATOM 3326 C C . VAL A 1 419 ? 43.155 -2.296 -16.145 1.00 93.81 419 VAL A C 1
ATOM 3328 O O . VAL A 1 419 ? 42.227 -2.841 -15.540 1.00 93.81 419 VAL A O 1
ATOM 3331 N N . SER A 1 420 ? 43.126 -2.097 -17.464 1.00 93.38 420 SER A N 1
ATOM 3332 C CA . SER A 1 420 ? 42.009 -2.518 -18.315 1.00 93.38 420 SER A CA 1
ATOM 3333 C C . SER A 1 420 ? 41.766 -4.025 -18.192 1.00 93.38 420 SER A C 1
ATOM 3335 O O . SER A 1 420 ? 42.727 -4.798 -18.169 1.00 93.38 420 SER A O 1
ATOM 3337 N N . TRP A 1 421 ? 40.506 -4.454 -18.179 1.00 91.12 421 TRP A N 1
ATOM 3338 C CA . TRP A 1 421 ? 40.094 -5.857 -18.023 1.00 91.12 421 TRP A CA 1
ATOM 3339 C C . TRP A 1 421 ? 40.504 -6.505 -16.687 1.00 91.12 421 TRP A C 1
ATOM 3341 O O . TRP A 1 421 ? 40.378 -7.718 -16.538 1.00 91.12 421 TRP A O 1
ATOM 3351 N N . GLN A 1 422 ? 40.962 -5.719 -15.705 1.00 91.31 422 GLN A N 1
ATOM 3352 C CA . GLN A 1 422 ? 41.349 -6.205 -14.375 1.00 91.31 422 GLN A CA 1
ATOM 3353 C C . GLN A 1 422 ? 40.762 -5.348 -13.248 1.00 91.31 422 GLN A C 1
ATOM 3355 O O . GLN A 1 422 ? 40.137 -5.883 -12.335 1.00 91.31 422 GLN A O 1
ATOM 3360 N N . SER A 1 423 ? 40.953 -4.029 -13.288 1.00 93.69 423 SER A N 1
ATOM 3361 C CA . SER A 1 423 ? 40.349 -3.119 -12.314 1.00 93.69 423 SER A CA 1
ATOM 3362 C C . SER A 1 423 ? 38.841 -3.053 -12.523 1.00 93.69 423 SER A C 1
ATOM 3364 O O . SER A 1 423 ? 38.368 -2.903 -13.644 1.00 93.69 423 SER A O 1
ATOM 3366 N N . THR A 1 424 ? 38.086 -3.134 -11.436 1.00 94.62 424 THR A N 1
ATOM 3367 C CA . THR A 1 424 ? 36.621 -3.013 -11.395 1.00 94.62 424 THR A CA 1
ATOM 3368 C C . THR A 1 424 ? 36.228 -1.829 -10.509 1.00 94.62 424 THR A C 1
ATOM 3370 O O . THR A 1 424 ? 37.019 -1.457 -9.632 1.00 94.62 424 THR A O 1
ATOM 3373 N N . PRO A 1 425 ? 35.020 -1.250 -10.650 1.00 94.25 425 PRO A N 1
ATOM 3374 C CA . PRO A 1 425 ? 34.530 -0.262 -9.692 1.00 94.25 425 PRO A CA 1
ATOM 3375 C C . PRO A 1 425 ? 34.637 -0.760 -8.242 1.00 94.25 425 PRO A C 1
ATOM 3377 O O . PRO A 1 425 ? 35.160 -0.047 -7.395 1.00 94.25 425 PRO A O 1
ATOM 3380 N N . ALA A 1 426 ? 34.281 -2.022 -7.967 1.00 92.94 426 ALA A N 1
ATOM 3381 C CA . ALA A 1 426 ? 34.443 -2.641 -6.648 1.00 92.94 426 ALA A CA 1
ATOM 3382 C C . ALA A 1 426 ? 35.891 -2.576 -6.143 1.00 92.94 426 ALA A C 1
ATOM 3384 O O . ALA A 1 426 ? 36.135 -2.202 -4.997 1.00 92.94 426 ALA A O 1
ATOM 3385 N N . SER A 1 427 ? 36.862 -2.908 -7.001 1.00 93.19 427 SER A N 1
ATOM 3386 C CA . SER A 1 427 ? 38.280 -2.905 -6.629 1.00 93.19 427 SER A CA 1
ATOM 3387 C C . SER A 1 427 ? 38.821 -1.514 -6.309 1.00 93.19 427 SER A C 1
ATOM 3389 O O . SER A 1 427 ? 39.838 -1.426 -5.642 1.00 93.19 427 SER A O 1
ATOM 3391 N N . LEU A 1 428 ? 38.165 -0.440 -6.760 1.00 91.75 428 LEU A N 1
ATOM 3392 C CA . LEU A 1 428 ? 38.596 0.943 -6.541 1.00 91.75 428 LEU A CA 1
ATOM 3393 C C . LEU A 1 428 ? 37.902 1.599 -5.337 1.00 91.75 428 LEU A C 1
ATOM 3395 O O . LEU A 1 428 ? 38.298 2.689 -4.921 1.00 91.75 428 LEU A O 1
ATOM 3399 N N . MET A 1 429 ? 36.917 0.929 -4.728 1.00 89.38 429 MET A N 1
ATOM 3400 C CA . MET A 1 429 ? 36.148 1.446 -3.590 1.00 89.38 429 MET A CA 1
ATOM 3401 C C . MET A 1 429 ? 36.971 1.634 -2.306 1.00 89.38 429 MET A C 1
ATOM 3403 O O . MET A 1 429 ? 36.499 2.308 -1.389 1.00 89.38 429 MET A O 1
ATOM 3407 N N . PHE A 1 430 ? 38.188 1.083 -2.205 1.00 86.31 430 PHE A N 1
ATOM 3408 C CA . PHE A 1 430 ? 39.080 1.351 -1.064 1.00 86.31 430 PHE A CA 1
ATOM 3409 C C . PHE A 1 430 ? 39.482 2.832 -0.966 1.00 86.31 430 PHE A C 1
ATOM 3411 O O . PHE A 1 430 ? 39.826 3.295 0.115 1.00 86.31 430 PHE A O 1
ATOM 3418 N N . ASN A 1 431 ? 39.388 3.581 -2.072 1.00 84.31 431 ASN A N 1
ATOM 3419 C CA . ASN A 1 431 ? 39.643 5.024 -2.111 1.00 84.31 431 ASN A CA 1
ATOM 3420 C C . ASN A 1 431 ? 38.465 5.860 -1.577 1.00 84.31 431 ASN A C 1
ATOM 3422 O O . ASN A 1 431 ? 38.582 7.076 -1.463 1.00 84.31 431 ASN A O 1
ATOM 3426 N N . LEU A 1 432 ? 37.326 5.228 -1.271 1.00 84.50 432 LEU A N 1
ATOM 3427 C CA . LEU A 1 432 ? 36.133 5.894 -0.749 1.00 84.50 432 LEU A CA 1
ATOM 3428 C C . LEU A 1 432 ? 36.068 5.822 0.784 1.00 84.50 432 LEU A C 1
ATOM 3430 O O . LEU A 1 432 ? 36.540 4.832 1.358 1.00 84.50 432 LEU A O 1
ATOM 3434 N N . PRO A 1 433 ? 35.396 6.789 1.441 1.00 83.31 433 PRO A N 1
ATOM 3435 C CA . PRO A 1 433 ? 35.089 6.721 2.869 1.00 83.31 433 PRO A CA 1
ATOM 3436 C C . PRO A 1 433 ? 34.313 5.447 3.245 1.00 83.31 433 PRO A C 1
ATOM 3438 O O . PRO A 1 433 ? 33.392 5.038 2.532 1.00 83.31 433 PRO A O 1
ATOM 3441 N N . ASP A 1 434 ? 34.638 4.846 4.394 1.00 80.81 434 ASP A N 1
ATOM 3442 C CA . ASP A 1 434 ? 34.076 3.552 4.820 1.00 80.81 434 ASP A CA 1
ATOM 3443 C C . ASP A 1 434 ? 32.543 3.572 4.975 1.00 80.81 434 ASP A C 1
ATOM 3445 O O . ASP A 1 434 ? 31.864 2.617 4.589 1.00 80.81 434 ASP A O 1
ATOM 3449 N N . GLU A 1 435 ? 31.970 4.675 5.469 1.00 79.06 435 GLU A N 1
ATOM 3450 C CA . GLU A 1 435 ? 30.514 4.827 5.625 1.00 79.06 435 GLU A CA 1
ATOM 3451 C C . GLU A 1 435 ? 29.762 4.828 4.287 1.00 79.06 435 GLU A C 1
ATOM 3453 O O . GLU A 1 435 ? 28.626 4.354 4.205 1.00 79.06 435 GLU A O 1
ATOM 3458 N N . PHE A 1 436 ? 30.395 5.345 3.231 1.00 82.69 436 PHE A N 1
ATOM 3459 C CA . PHE A 1 436 ? 29.817 5.393 1.892 1.00 82.69 436 PHE A CA 1
ATOM 3460 C C . PHE A 1 436 ? 29.945 4.038 1.193 1.00 82.69 436 PHE A C 1
ATOM 3462 O O . PHE A 1 436 ? 28.980 3.560 0.596 1.00 82.69 436 PHE A O 1
ATOM 3469 N N . ARG A 1 437 ? 31.096 3.365 1.352 1.00 84.38 437 ARG A N 1
ATOM 3470 C CA . ARG A 1 437 ? 31.408 2.064 0.737 1.00 84.38 437 ARG A CA 1
ATOM 3471 C C . ARG A 1 437 ? 30.314 1.016 0.963 1.00 84.38 437 ARG A C 1
ATOM 3473 O O . ARG A 1 437 ? 29.938 0.311 0.031 1.00 84.38 437 ARG A O 1
ATOM 3480 N N . ASN A 1 438 ? 29.772 0.951 2.177 1.00 82.62 438 ASN A N 1
ATOM 3481 C CA . ASN A 1 438 ? 28.761 -0.040 2.564 1.00 82.62 438 ASN A CA 1
ATOM 3482 C C . ASN A 1 438 ? 27.369 0.203 1.950 1.00 82.62 438 ASN A C 1
ATOM 3484 O O . ASN A 1 438 ? 26.505 -0.668 2.037 1.00 82.62 438 ASN A O 1
ATOM 3488 N N . LYS A 1 439 ? 27.139 1.377 1.350 1.00 87.94 439 LYS A N 1
ATOM 3489 C CA . LYS A 1 439 ? 25.858 1.774 0.744 1.00 87.94 439 LYS A CA 1
ATOM 3490 C C . LYS A 1 439 ? 25.868 1.725 -0.785 1.00 87.94 439 LYS A C 1
ATOM 3492 O O . LYS A 1 439 ? 24.816 1.909 -1.399 1.00 87.94 439 LYS A O 1
ATOM 3497 N N . VAL A 1 440 ? 27.035 1.515 -1.396 1.00 92.19 440 VAL A N 1
ATOM 3498 C CA . VAL A 1 440 ? 27.190 1.477 -2.852 1.00 92.19 440 VAL A CA 1
ATOM 3499 C C . VAL A 1 440 ? 26.503 0.236 -3.419 1.00 92.19 440 VAL A C 1
ATOM 3501 O O . VAL A 1 440 ? 26.729 -0.884 -2.964 1.00 92.19 440 VAL A O 1
ATOM 3504 N N . ILE A 1 441 ? 25.678 0.452 -4.438 1.00 93.38 441 ILE A N 1
ATOM 3505 C CA . ILE A 1 441 ? 24.910 -0.580 -5.138 1.00 93.38 441 ILE A CA 1
ATOM 3506 C C . ILE A 1 441 ? 25.499 -0.865 -6.520 1.00 93.38 441 ILE A C 1
ATOM 3508 O O . ILE A 1 441 ? 25.635 -2.021 -6.906 1.00 93.38 441 ILE A O 1
ATOM 3512 N N . ALA A 1 442 ? 25.852 0.183 -7.259 1.00 94.81 442 ALA A N 1
ATOM 3513 C CA . ALA A 1 442 ? 26.348 0.096 -8.627 1.00 94.81 442 ALA A CA 1
ATOM 3514 C C . ALA A 1 442 ? 27.246 1.296 -8.946 1.00 94.81 442 ALA A C 1
ATOM 3516 O O . ALA A 1 442 ? 27.433 2.186 -8.113 1.00 94.81 442 ALA A O 1
ATOM 3517 N N . ALA A 1 443 ? 27.798 1.326 -10.155 1.00 94.19 443 ALA A N 1
ATOM 3518 C CA . ALA A 1 443 ? 28.577 2.448 -10.660 1.00 94.19 443 ALA A CA 1
ATOM 3519 C C . ALA A 1 443 ? 27.953 3.015 -11.939 1.00 94.19 443 ALA A C 1
ATOM 3521 O O . ALA A 1 443 ? 27.335 2.291 -12.708 1.00 94.19 443 ALA A O 1
ATOM 3522 N N . LYS A 1 444 ? 28.144 4.304 -12.197 1.00 93.62 444 LYS A N 1
ATOM 3523 C CA . LYS A 1 444 ? 27.816 4.989 -13.445 1.00 93.62 444 LYS A CA 1
ATOM 3524 C C . LYS A 1 444 ? 29.120 5.410 -14.103 1.00 93.62 444 LYS A C 1
ATOM 3526 O O . LYS A 1 444 ? 29.931 6.098 -13.486 1.00 93.62 444 LYS A O 1
ATOM 3531 N N . ILE A 1 445 ? 29.329 4.971 -15.337 1.00 93.38 445 ILE A N 1
ATOM 3532 C CA . ILE A 1 445 ? 30.556 5.221 -16.088 1.00 93.38 445 ILE A CA 1
ATOM 3533 C C . ILE A 1 445 ? 30.335 6.360 -17.071 1.00 93.38 445 ILE A C 1
ATOM 3535 O O . ILE A 1 445 ? 29.372 6.339 -17.843 1.00 93.38 445 ILE A O 1
ATOM 3539 N N . ASN A 1 446 ? 31.236 7.344 -17.037 1.00 91.25 446 ASN A N 1
ATOM 3540 C CA . ASN A 1 446 ? 31.212 8.546 -17.875 1.00 91.25 446 ASN A CA 1
ATOM 3541 C C . ASN A 1 446 ? 29.868 9.294 -17.823 1.00 91.25 446 ASN A C 1
ATOM 3543 O O . ASN A 1 446 ? 29.433 9.850 -18.824 1.00 91.25 446 ASN A O 1
ATOM 3547 N N . SER A 1 447 ? 29.187 9.264 -16.673 1.00 83.62 447 SER A N 1
ATOM 3548 C CA . SER A 1 447 ? 27.863 9.873 -16.462 1.00 83.62 447 SER A CA 1
ATOM 3549 C C . SER A 1 447 ? 26.737 9.353 -17.369 1.00 83.62 447 SER A C 1
ATOM 3551 O O . SER A 1 447 ? 25.640 9.908 -17.344 1.00 83.62 447 SER A O 1
ATOM 3553 N N . GLU A 1 448 ? 26.954 8.262 -18.108 1.00 81.69 448 GLU A N 1
ATOM 3554 C CA . GLU A 1 448 ? 25.993 7.737 -19.086 1.00 81.69 448 GLU A CA 1
ATOM 3555 C C . GLU A 1 448 ? 25.453 6.360 -18.694 1.00 81.69 448 GLU A C 1
ATOM 3557 O O . GLU A 1 448 ? 24.244 6.187 -18.557 1.00 81.69 448 GLU A O 1
ATOM 3562 N N . LYS A 1 449 ? 26.331 5.366 -18.503 1.00 85.88 449 LYS A N 1
ATOM 3563 C CA . LYS A 1 449 ? 25.924 3.953 -18.400 1.00 85.88 449 LYS A CA 1
ATOM 3564 C C . LYS A 1 449 ? 26.082 3.409 -16.986 1.00 85.88 449 LYS A C 1
ATOM 3566 O O . LYS A 1 449 ? 27.164 3.503 -16.413 1.00 85.88 449 LYS A O 1
ATOM 3571 N N . CYS A 1 450 ? 25.033 2.781 -16.455 1.00 92.56 450 CYS A N 1
ATOM 3572 C CA . CYS A 1 450 ? 25.097 2.055 -15.185 1.00 92.56 450 CYS A CA 1
ATOM 3573 C C . CYS A 1 450 ? 25.771 0.688 -15.379 1.00 92.56 450 CYS A C 1
ATOM 3575 O O . CYS A 1 450 ? 25.429 -0.044 -16.306 1.00 92.56 450 CYS A O 1
ATOM 3577 N N . TRP A 1 451 ? 26.719 0.348 -14.511 1.00 93.31 451 TRP A N 1
ATOM 3578 C CA . TRP A 1 451 ? 27.564 -0.844 -14.538 1.00 93.31 451 TRP A CA 1
ATOM 3579 C C . TRP A 1 451 ? 27.551 -1.572 -13.193 1.00 93.31 451 TRP A C 1
ATOM 3581 O O . TRP A 1 451 ? 27.495 -0.952 -12.127 1.00 93.31 451 TRP A O 1
ATOM 3591 N N . ASP A 1 452 ? 27.663 -2.900 -13.260 1.00 94.44 452 ASP A N 1
ATOM 3592 C CA . ASP A 1 452 ? 27.884 -3.754 -12.097 1.00 94.44 452 ASP A CA 1
ATOM 3593 C C . ASP A 1 452 ? 29.234 -3.421 -11.456 1.00 94.44 452 ASP A C 1
ATOM 3595 O O . ASP A 1 452 ? 30.222 -3.171 -12.152 1.00 94.44 452 ASP A O 1
ATOM 3599 N N . LEU A 1 453 ? 29.314 -3.474 -10.125 1.00 94.12 453 LEU A N 1
ATOM 3600 C CA . LEU A 1 453 ? 30.566 -3.158 -9.430 1.00 94.12 453 LEU A CA 1
ATOM 3601 C C . LEU A 1 453 ? 31.692 -4.147 -9.752 1.00 94.12 453 LEU A C 1
ATOM 3603 O O . LEU A 1 453 ? 32.863 -3.793 -9.656 1.00 94.12 453 LEU A O 1
ATOM 3607 N N . THR A 1 454 ? 31.354 -5.378 -10.126 1.00 91.69 454 THR A N 1
ATOM 3608 C CA . THR A 1 454 ? 32.312 -6.436 -10.468 1.00 91.69 454 THR A CA 1
ATOM 3609 C C . THR A 1 454 ? 32.723 -6.420 -11.940 1.00 91.69 454 THR A C 1
ATOM 3611 O O . THR A 1 454 ? 33.640 -7.150 -12.312 1.00 91.69 454 THR A O 1
ATOM 3614 N N . ARG A 1 455 ? 32.099 -5.585 -12.785 1.00 91.94 455 ARG A N 1
ATOM 3615 C CA . ARG A 1 455 ? 32.442 -5.497 -14.208 1.00 91.94 455 ARG A CA 1
ATOM 3616 C C . ARG A 1 455 ? 33.822 -4.837 -14.390 1.00 91.94 455 ARG A C 1
ATOM 3618 O O . ARG A 1 455 ? 34.037 -3.746 -13.856 1.00 91.94 455 ARG A O 1
ATOM 3625 N N . PRO A 1 456 ? 34.753 -5.441 -15.154 1.00 92.44 456 PRO A N 1
ATOM 3626 C CA . PRO A 1 456 ? 36.048 -4.826 -15.441 1.00 92.44 456 PRO A CA 1
ATOM 3627 C C . PRO A 1 456 ? 35.936 -3.532 -16.253 1.00 92.44 456 PRO A C 1
ATOM 3629 O O . PRO A 1 456 ? 35.133 -3.432 -17.181 1.00 92.44 456 PRO A O 1
ATOM 3632 N N . LEU A 1 457 ? 36.783 -2.558 -15.925 1.00 93.69 457 LEU A N 1
ATOM 3633 C CA . LEU A 1 457 ? 36.953 -1.321 -16.677 1.00 93.69 457 LEU A CA 1
ATOM 3634 C C . LEU A 1 457 ? 37.762 -1.587 -17.948 1.00 93.69 457 LEU A C 1
ATOM 3636 O O . LEU A 1 457 ? 38.769 -2.286 -17.916 1.00 93.69 457 LEU A O 1
ATOM 3640 N N . GLU A 1 458 ? 37.329 -1.026 -19.073 1.00 93.00 458 GLU A N 1
ATOM 3641 C CA . GLU A 1 458 ? 37.894 -1.354 -20.393 1.00 93.00 458 GLU A CA 1
ATOM 3642 C C . GLU A 1 458 ? 38.888 -0.294 -20.895 1.00 93.00 458 GLU A C 1
ATOM 3644 O O . GLU A 1 458 ? 39.770 -0.597 -21.692 1.00 93.00 458 GLU A O 1
ATOM 3649 N N . LYS A 1 459 ? 38.745 0.953 -20.435 1.00 93.75 459 LYS A N 1
ATOM 3650 C CA . LYS A 1 459 ? 39.511 2.133 -20.861 1.00 93.75 459 LYS A CA 1
ATOM 3651 C C . LYS A 1 459 ? 39.416 3.241 -19.808 1.00 93.75 459 LYS A C 1
ATOM 3653 O O . LYS A 1 459 ? 38.661 3.103 -18.842 1.00 93.75 459 LYS A O 1
ATOM 3658 N N . ASP A 1 460 ? 40.129 4.342 -20.036 1.00 95.31 460 ASP A N 1
ATOM 3659 C CA . ASP A 1 460 ? 40.011 5.570 -19.245 1.00 95.31 460 ASP A CA 1
ATOM 3660 C C . ASP A 1 460 ? 38.547 5.995 -19.099 1.00 95.31 460 ASP A C 1
ATOM 3662 O O . ASP A 1 460 ? 37.782 6.024 -20.073 1.00 95.31 460 ASP A O 1
ATOM 3666 N N . CYS A 1 461 ? 38.143 6.291 -17.868 1.00 94.31 461 CYS A N 1
ATOM 3667 C CA . CYS A 1 461 ? 36.758 6.611 -17.564 1.00 94.31 461 CYS A CA 1
ATOM 3668 C C . CYS A 1 461 ? 36.597 7.368 -16.246 1.00 94.31 461 CYS A C 1
ATOM 3670 O O . CYS A 1 461 ? 37.483 7.383 -15.390 1.00 94.31 461 CYS A O 1
ATOM 3672 N N . THR A 1 462 ? 35.418 7.958 -16.084 1.00 93.56 462 THR A N 1
ATOM 3673 C CA . THR A 1 462 ? 34.934 8.494 -14.813 1.00 93.56 462 THR A CA 1
ATOM 3674 C C . THR A 1 462 ? 33.972 7.497 -14.178 1.00 93.56 462 THR A C 1
ATOM 3676 O O . THR A 1 462 ? 33.064 7.013 -14.853 1.00 93.56 462 THR A O 1
ATOM 3679 N N . VAL A 1 463 ? 34.151 7.203 -12.892 1.00 94.00 463 VAL A N 1
ATOM 3680 C CA . VAL A 1 463 ? 33.303 6.307 -12.098 1.00 94.00 463 VAL A CA 1
ATOM 3681 C C . VAL A 1 463 ? 32.569 7.127 -11.043 1.00 94.00 463 VAL A C 1
ATOM 3683 O O . VAL A 1 463 ? 33.194 7.682 -10.140 1.00 94.00 463 VAL A O 1
ATOM 3686 N N . THR A 1 464 ? 31.241 7.138 -11.121 1.00 93.06 464 THR A N 1
ATOM 3687 C CA . THR A 1 464 ? 30.358 7.697 -10.090 1.00 93.06 464 THR A CA 1
ATOM 3688 C C . THR A 1 464 ? 29.602 6.571 -9.403 1.00 93.06 464 THR A C 1
ATOM 3690 O O . THR A 1 464 ? 28.977 5.749 -10.065 1.00 93.06 464 THR A O 1
ATOM 3693 N N . TYR A 1 465 ? 29.641 6.502 -8.077 1.00 93.00 465 TYR A N 1
ATOM 3694 C CA . TYR A 1 465 ? 28.987 5.424 -7.333 1.00 93.00 465 TYR A CA 1
ATOM 3695 C C . TYR A 1 465 ? 27.529 5.756 -7.015 1.00 93.00 465 TYR A C 1
ATOM 3697 O O . TYR A 1 465 ? 27.208 6.865 -6.594 1.00 93.00 465 TYR A O 1
ATOM 3705 N N . LEU A 1 466 ? 26.651 4.772 -7.197 1.00 92.81 466 LEU A N 1
ATOM 3706 C CA . LEU A 1 466 ? 25.214 4.888 -6.963 1.00 92.81 466 LEU A CA 1
ATOM 3707 C C . LEU A 1 466 ? 24.834 4.195 -5.655 1.00 92.81 466 LEU A C 1
ATOM 3709 O O . LEU A 1 466 ? 25.269 3.075 -5.382 1.00 92.81 466 LEU A O 1
ATOM 3713 N N . THR A 1 467 ? 23.977 4.842 -4.871 1.00 93.06 467 THR A N 1
ATOM 3714 C CA . THR A 1 467 ? 23.368 4.294 -3.651 1.00 93.06 467 THR A CA 1
ATOM 3715 C C . THR A 1 467 ? 21.853 4.182 -3.827 1.00 93.06 467 THR A C 1
ATOM 3717 O O . THR A 1 467 ? 21.290 4.698 -4.796 1.00 93.06 467 THR A O 1
ATOM 3720 N N . PHE A 1 468 ? 21.165 3.565 -2.863 1.00 93.25 468 PHE A N 1
ATOM 3721 C CA . PHE A 1 468 ? 19.695 3.471 -2.857 1.00 93.25 468 PHE A CA 1
ATOM 3722 C C . PHE A 1 468 ? 18.981 4.837 -2.785 1.00 93.25 468 PHE A C 1
ATOM 3724 O O . PHE A 1 468 ? 17.771 4.924 -2.971 1.00 93.25 468 PHE A O 1
ATOM 3731 N N . GLU A 1 469 ? 19.702 5.917 -2.491 1.00 90.69 469 GLU A N 1
ATOM 3732 C CA . GLU A 1 469 ? 19.133 7.268 -2.445 1.00 90.69 469 GLU A CA 1
ATOM 3733 C C . GLU A 1 469 ? 18.916 7.849 -3.853 1.00 90.69 469 GLU A C 1
ATOM 3735 O O . GLU A 1 469 ? 18.095 8.746 -4.028 1.00 90.69 469 GLU A O 1
ATOM 3740 N N . SER A 1 470 ? 19.605 7.309 -4.866 1.00 91.06 470 SER A N 1
ATOM 3741 C CA . SER A 1 470 ? 19.424 7.691 -6.271 1.00 91.06 470 SER A CA 1
ATOM 3742 C C . SER A 1 470 ? 18.284 6.904 -6.940 1.00 91.06 470 SER A C 1
ATOM 3744 O O . SER A 1 470 ? 18.159 5.705 -6.669 1.00 91.06 470 SER A O 1
ATOM 3746 N N . PRO A 1 471 ? 17.487 7.513 -7.844 1.00 91.06 471 PRO A N 1
ATOM 3747 C CA . PRO A 1 471 ? 16.459 6.800 -8.607 1.00 91.06 471 PRO A CA 1
ATOM 3748 C C . PRO A 1 471 ? 17.004 5.571 -9.348 1.00 91.06 471 PRO A C 1
ATOM 3750 O O . PRO A 1 471 ? 16.416 4.494 -9.264 1.00 91.06 471 PRO A O 1
ATOM 3753 N N . GLU A 1 472 ? 18.168 5.692 -9.996 1.00 91.75 472 GLU A N 1
ATOM 3754 C CA . GLU A 1 472 ? 18.812 4.567 -10.682 1.00 91.75 472 GLU A CA 1
ATOM 3755 C C . GLU A 1 472 ? 19.222 3.455 -9.704 1.00 91.75 472 GLU A C 1
ATOM 3757 O O . GLU A 1 472 ? 19.017 2.272 -9.975 1.00 91.75 472 GLU A O 1
ATOM 3762 N N . GLY A 1 473 ? 19.759 3.811 -8.532 1.00 93.88 473 GLY A N 1
ATOM 3763 C CA . GLY A 1 473 ? 20.123 2.838 -7.501 1.00 93.88 473 GLY A CA 1
ATOM 3764 C C . GLY A 1 473 ? 18.921 2.087 -6.919 1.00 93.88 473 GLY A C 1
ATOM 3765 O O . GLY A 1 473 ? 19.040 0.899 -6.611 1.00 93.88 473 GLY A O 1
ATOM 3766 N N . GLN A 1 474 ? 17.758 2.737 -6.810 1.00 94.50 474 GLN A N 1
ATOM 3767 C CA . GLN A 1 474 ? 16.511 2.081 -6.400 1.00 94.50 474 GLN A CA 1
ATOM 3768 C C . GLN A 1 474 ? 16.043 1.060 -7.437 1.00 94.50 474 GLN A C 1
ATOM 3770 O O . GLN A 1 474 ? 15.735 -0.079 -7.083 1.00 94.50 474 GLN A O 1
ATOM 3775 N N . GLU A 1 475 ? 16.048 1.434 -8.717 1.00 94.25 475 GLU A N 1
ATOM 3776 C CA . GLU A 1 475 ? 15.667 0.532 -9.804 1.00 94.25 475 GLU A CA 1
ATOM 3777 C C . GLU A 1 475 ? 16.576 -0.708 -9.858 1.00 94.25 475 GLU A C 1
ATOM 3779 O O . GLU A 1 475 ? 16.082 -1.834 -9.940 1.00 94.25 475 GLU A O 1
ATOM 3784 N N . ILE A 1 476 ? 17.897 -0.526 -9.732 1.00 95.44 476 ILE A N 1
ATOM 3785 C CA . ILE A 1 476 ? 18.892 -1.616 -9.700 1.00 95.44 476 ILE A CA 1
ATOM 3786 C C . ILE A 1 476 ? 18.659 -2.552 -8.507 1.00 95.44 476 ILE A C 1
ATOM 3788 O O . ILE A 1 476 ? 18.710 -3.784 -8.637 1.00 95.44 476 ILE A O 1
ATOM 3792 N N . PHE A 1 477 ? 18.374 -1.980 -7.335 1.00 96.06 477 PHE A N 1
ATOM 3793 C CA . PHE A 1 477 ? 18.051 -2.746 -6.136 1.00 96.06 477 PHE A CA 1
ATOM 3794 C C . PHE A 1 477 ? 16.816 -3.624 -6.348 1.00 96.06 477 PHE A C 1
ATOM 3796 O O . PHE A 1 477 ? 16.849 -4.833 -6.100 1.00 96.06 477 PHE A O 1
ATOM 3803 N N . TRP A 1 478 ? 15.736 -3.032 -6.849 1.00 96.25 478 TRP A N 1
ATOM 3804 C CA . TRP A 1 478 ? 14.481 -3.737 -7.078 1.00 96.25 478 TRP A CA 1
ATOM 3805 C C . TRP A 1 478 ? 14.565 -4.770 -8.196 1.00 96.25 478 TRP A C 1
ATOM 3807 O O . TRP A 1 478 ? 14.008 -5.855 -8.052 1.00 96.25 478 TRP A O 1
ATOM 3817 N N . ARG A 1 479 ? 15.327 -4.496 -9.255 1.00 95.31 479 ARG A N 1
ATOM 3818 C CA . ARG A 1 479 ? 15.629 -5.460 -10.318 1.00 95.31 479 ARG A CA 1
ATOM 3819 C C . ARG A 1 479 ? 16.332 -6.698 -9.770 1.00 95.31 479 ARG A C 1
ATOM 3821 O O . ARG A 1 479 ? 15.982 -7.822 -10.109 1.00 95.31 479 ARG A O 1
ATOM 3828 N N . SER A 1 480 ? 17.284 -6.501 -8.864 1.00 95.50 480 SER A N 1
ATOM 3829 C CA . SER A 1 480 ? 17.990 -7.612 -8.219 1.00 95.50 480 SER A CA 1
ATOM 3830 C C . SER A 1 480 ? 17.087 -8.424 -7.300 1.00 95.50 480 SER A C 1
ATOM 3832 O O . SER A 1 480 ? 17.156 -9.653 -7.290 1.00 95.50 480 SER A O 1
ATOM 3834 N N . CYS A 1 481 ? 16.192 -7.748 -6.578 1.00 95.50 481 CYS A N 1
ATOM 3835 C CA . CYS A 1 481 ? 15.144 -8.411 -5.812 1.00 95.50 481 CYS A CA 1
ATOM 3836 C C . CYS A 1 481 ? 14.186 -9.197 -6.724 1.00 95.50 481 CYS A C 1
ATOM 3838 O O . CYS A 1 481 ? 13.773 -10.289 -6.343 1.00 95.50 481 CYS A O 1
ATOM 3840 N N . ALA A 1 482 ? 13.855 -8.674 -7.914 1.00 95.56 482 ALA A N 1
ATOM 3841 C CA . ALA A 1 482 ? 12.998 -9.341 -8.897 1.00 95.56 482 ALA A CA 1
ATOM 3842 C C . ALA A 1 482 ? 13.615 -10.653 -9.380 1.00 95.56 482 ALA A C 1
ATOM 3844 O O . ALA A 1 482 ? 12.935 -11.672 -9.345 1.00 95.56 482 ALA A O 1
ATOM 3845 N N . SER A 1 483 ? 14.911 -10.671 -9.708 1.00 95.19 483 SER A N 1
ATOM 3846 C CA . SER A 1 483 ? 15.612 -11.914 -10.057 1.00 95.19 483 SER A CA 1
ATOM 3847 C C . SER A 1 483 ? 15.632 -12.920 -8.904 1.00 95.19 483 SER A C 1
ATOM 3849 O O . SER A 1 483 ? 15.365 -14.095 -9.116 1.00 95.19 483 SER A O 1
ATOM 3851 N N . CYS A 1 484 ? 15.868 -12.475 -7.668 1.00 95.00 484 CYS A N 1
ATOM 3852 C CA . CYS A 1 484 ? 15.807 -13.374 -6.510 1.00 95.00 484 CYS A CA 1
ATOM 3853 C C . CYS A 1 484 ? 14.390 -13.955 -6.307 1.00 95.00 484 CYS A C 1
ATOM 3855 O O . CYS A 1 484 ? 14.244 -15.125 -5.964 1.00 95.00 484 CYS A O 1
ATOM 3857 N N . LEU A 1 485 ? 13.338 -13.157 -6.543 1.00 94.81 485 LEU A N 1
ATOM 3858 C CA . LEU A 1 485 ? 11.954 -13.634 -6.468 1.00 94.81 485 LEU A CA 1
ATOM 3859 C C . LEU A 1 485 ? 11.644 -14.619 -7.597 1.00 94.81 485 LEU A C 1
ATOM 3861 O O . LEU A 1 485 ? 10.961 -15.610 -7.356 1.00 94.81 485 LEU A O 1
ATOM 3865 N N . ALA A 1 486 ? 12.140 -14.363 -8.806 1.00 94.44 486 ALA A N 1
ATOM 3866 C CA . ALA A 1 486 ? 11.938 -15.243 -9.947 1.00 94.44 486 ALA A CA 1
ATOM 3867 C C . ALA A 1 486 ? 12.592 -16.614 -9.719 1.00 94.44 486 ALA A C 1
ATOM 3869 O O . ALA A 1 486 ? 11.950 -17.632 -9.959 1.00 94.44 486 ALA A O 1
ATOM 3870 N N . GLU A 1 487 ? 13.810 -16.644 -9.161 1.00 92.88 487 GLU A N 1
ATOM 3871 C CA . GLU A 1 487 ? 14.478 -17.884 -8.743 1.00 92.88 487 GLU A CA 1
ATOM 3872 C C . GLU A 1 487 ? 13.591 -18.689 -7.788 1.00 92.88 487 GLU A C 1
ATOM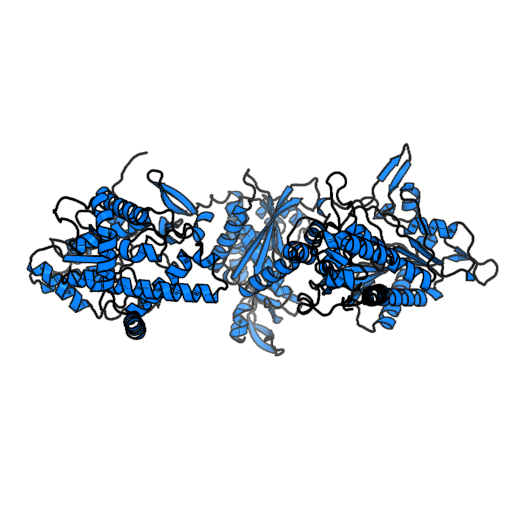 3874 O O . GLU A 1 487 ? 13.343 -19.877 -7.995 1.00 92.88 487 GLU A O 1
ATOM 3879 N N . LEU A 1 488 ? 13.071 -18.026 -6.754 1.00 90.62 488 LEU A N 1
ATOM 3880 C CA . LEU A 1 488 ? 12.221 -18.678 -5.770 1.00 90.62 488 LEU A CA 1
ATOM 3881 C C . LEU A 1 488 ? 10.911 -19.184 -6.391 1.00 90.62 488 LEU A C 1
ATOM 3883 O O . LEU A 1 488 ? 10.430 -20.255 -6.033 1.00 90.62 488 LEU A O 1
ATOM 3887 N N . CYS A 1 489 ? 10.338 -18.442 -7.340 1.00 91.00 489 CYS A N 1
ATOM 3888 C CA . CYS A 1 489 ? 9.136 -18.865 -8.052 1.00 91.00 489 CYS A CA 1
ATOM 3889 C C . CYS A 1 489 ? 9.388 -20.096 -8.938 1.00 91.00 489 CYS A C 1
ATOM 3891 O O . CYS A 1 489 ? 8.534 -20.983 -9.003 1.00 91.00 489 CYS A O 1
ATOM 3893 N N . GLU A 1 490 ? 10.548 -20.184 -9.596 1.00 90.38 490 GLU A N 1
ATOM 3894 C CA . GLU A 1 490 ? 10.953 -21.387 -10.335 1.00 90.38 490 GLU A CA 1
ATOM 3895 C C . GLU A 1 490 ? 11.078 -22.596 -9.397 1.00 90.38 490 GLU A C 1
ATOM 3897 O O . GLU A 1 490 ? 10.540 -23.659 -9.705 1.00 90.38 490 GLU A O 1
ATOM 3902 N N . GLN A 1 491 ? 11.713 -22.420 -8.234 1.00 86.38 491 GLN A N 1
ATOM 3903 C CA . GLN A 1 491 ? 11.918 -23.484 -7.243 1.00 86.38 491 GLN A CA 1
ATOM 3904 C C . GLN A 1 491 ? 10.614 -23.973 -6.596 1.00 86.38 491 GLN A C 1
ATOM 3906 O O . GLN A 1 491 ? 10.424 -25.172 -6.425 1.00 86.38 491 GLN A O 1
ATOM 3911 N N . GLU A 1 492 ? 9.709 -23.063 -6.229 1.00 84.06 492 GLU A N 1
ATOM 3912 C CA . GLU A 1 492 ? 8.499 -23.400 -5.462 1.00 84.06 492 GLU A CA 1
ATOM 3913 C C . GLU A 1 492 ? 7.318 -23.840 -6.344 1.00 84.06 492 GLU A C 1
ATOM 3915 O O . GLU A 1 492 ? 6.458 -24.606 -5.895 1.00 84.06 492 GLU A O 1
ATOM 3920 N N . TYR A 1 493 ? 7.251 -23.353 -7.591 1.00 86.31 493 TYR A N 1
ATOM 3921 C CA . TYR A 1 493 ? 6.098 -23.567 -8.479 1.00 86.31 493 TYR A CA 1
ATOM 3922 C C . TYR A 1 493 ? 6.422 -24.269 -9.793 1.00 86.31 493 TYR A C 1
ATOM 3924 O O . TYR A 1 493 ? 5.491 -24.559 -10.548 1.00 86.31 493 TYR A O 1
ATOM 3932 N N . HIS A 1 494 ? 7.700 -24.525 -10.095 1.00 87.88 494 HIS A N 1
ATOM 3933 C CA . HIS A 1 494 ? 8.130 -25.102 -11.376 1.00 87.88 494 HIS A CA 1
ATOM 3934 C C . HIS A 1 494 ? 7.531 -24.344 -12.570 1.00 87.88 494 HIS A C 1
ATOM 3936 O O . HIS A 1 494 ? 7.049 -24.931 -13.540 1.00 87.88 494 HIS A O 1
ATOM 3942 N N . CYS A 1 495 ? 7.461 -23.021 -12.445 1.00 90.44 495 CYS A N 1
ATOM 3943 C CA . CYS A 1 495 ? 6.783 -22.162 -13.399 1.00 90.44 495 CYS A CA 1
ATOM 3944 C C . CYS A 1 495 ? 7.689 -21.788 -14.581 1.00 90.44 495 CYS A C 1
ATOM 3946 O O . CYS A 1 495 ? 8.910 -21.919 -14.527 1.00 90.44 495 CYS A O 1
ATOM 3948 N N . ILE A 1 496 ? 7.075 -21.285 -15.653 1.00 93.00 496 ILE A N 1
ATOM 3949 C CA . ILE A 1 496 ? 7.772 -20.576 -16.727 1.00 93.00 496 ILE A CA 1
ATOM 3950 C C . ILE A 1 496 ? 7.617 -19.079 -16.467 1.00 93.00 496 ILE A C 1
ATOM 3952 O O . ILE A 1 496 ? 6.500 -18.555 -16.473 1.00 93.00 496 ILE A O 1
ATOM 3956 N N . LEU A 1 497 ? 8.735 -18.388 -16.261 1.00 94.44 497 LEU A N 1
ATOM 3957 C CA . LEU A 1 497 ? 8.760 -16.944 -16.037 1.00 94.44 497 LEU A CA 1
ATOM 3958 C C . LEU A 1 497 ? 8.426 -16.188 -17.327 1.00 94.44 497 LEU A C 1
ATOM 3960 O O . LEU A 1 497 ? 9.070 -16.400 -18.357 1.00 94.44 497 LEU A O 1
ATOM 3964 N N . ALA A 1 498 ? 7.448 -15.288 -17.265 1.00 93.00 498 ALA A N 1
ATOM 3965 C CA . ALA A 1 498 ? 7.078 -14.423 -18.378 1.00 93.00 498 ALA A CA 1
ATOM 3966 C C . ALA A 1 498 ? 7.809 -13.080 -18.295 1.00 93.00 498 ALA A C 1
ATOM 3968 O O . ALA A 1 498 ? 8.608 -12.762 -19.176 1.00 93.00 498 ALA A O 1
ATOM 3969 N N . ASP A 1 499 ? 7.588 -12.334 -17.211 1.00 89.56 499 ASP A N 1
ATOM 3970 C CA . ASP A 1 499 ? 8.222 -11.038 -16.966 1.00 89.56 499 ASP A CA 1
ATOM 3971 C C . ASP A 1 499 ? 8.553 -10.851 -15.481 1.00 89.56 499 ASP A C 1
ATOM 3973 O O . ASP A 1 499 ? 7.800 -11.270 -14.607 1.00 89.56 499 ASP A O 1
ATOM 3977 N N . CYS A 1 500 ? 9.694 -10.240 -15.182 1.00 90.94 500 CYS A N 1
ATOM 3978 C CA . CYS A 1 500 ? 10.162 -9.982 -13.821 1.00 90.94 500 CYS A CA 1
ATOM 3979 C C . CYS A 1 500 ? 10.828 -8.612 -13.790 1.00 90.94 500 CYS A C 1
ATOM 3981 O O . CYS A 1 500 ? 11.990 -8.465 -14.169 1.00 90.94 500 CYS A O 1
ATOM 3983 N N . THR A 1 501 ? 10.085 -7.599 -13.354 1.00 89.12 501 THR A N 1
ATOM 3984 C CA . THR A 1 501 ? 10.487 -6.198 -13.500 1.00 89.12 501 THR A CA 1
ATOM 3985 C C . THR A 1 501 ? 10.404 -5.430 -12.183 1.00 89.12 501 THR A C 1
ATOM 3987 O O . THR A 1 501 ? 9.572 -5.732 -11.318 1.00 89.12 501 THR A O 1
ATOM 3990 N N . PRO A 1 502 ? 11.283 -4.430 -11.986 1.00 91.75 502 PRO A N 1
ATOM 3991 C CA . PRO A 1 502 ? 11.156 -3.511 -10.868 1.00 91.75 502 PRO A CA 1
ATOM 3992 C C . PRO A 1 502 ? 9.887 -2.660 -11.018 1.00 91.75 502 PRO A C 1
ATOM 3994 O O . PRO A 1 502 ? 9.510 -2.241 -12.108 1.00 91.75 502 PRO A O 1
ATOM 3997 N N . THR A 1 503 ? 9.253 -2.360 -9.892 1.00 86.25 503 THR A N 1
ATOM 3998 C CA . THR A 1 503 ? 8.179 -1.369 -9.761 1.00 86.25 503 THR A CA 1
ATOM 3999 C C . THR A 1 503 ? 8.607 -0.314 -8.746 1.00 86.25 503 THR A C 1
ATOM 4001 O O . THR A 1 503 ? 9.546 -0.528 -7.988 1.00 86.25 503 THR A O 1
ATOM 4004 N N . THR A 1 504 ? 7.906 0.811 -8.645 1.00 81.12 504 THR A N 1
ATOM 4005 C CA . THR A 1 504 ? 8.232 1.829 -7.635 1.00 81.12 504 THR A CA 1
ATOM 4006 C C . THR A 1 504 ? 7.137 1.889 -6.568 1.00 81.12 504 THR A C 1
ATOM 4008 O O . THR A 1 504 ? 6.028 2.314 -6.895 1.00 81.12 504 THR A O 1
ATOM 4011 N N . PRO A 1 505 ? 7.393 1.500 -5.301 1.00 76.44 505 PRO A N 1
ATOM 4012 C CA . PRO A 1 505 ? 8.620 0.924 -4.734 1.00 76.44 505 PRO A CA 1
ATOM 4013 C C . PRO A 1 505 ? 8.539 -0.603 -4.572 1.00 76.44 505 PRO A C 1
ATOM 4015 O O . PRO A 1 505 ? 7.887 -1.089 -3.655 1.00 76.44 505 PRO A O 1
ATOM 4018 N N . GLY A 1 506 ? 9.208 -1.387 -5.418 1.00 90.38 506 GLY A N 1
ATOM 4019 C CA . GLY A 1 506 ? 9.149 -2.844 -5.325 1.00 90.38 506 GLY A CA 1
ATOM 4020 C C . GLY A 1 506 ? 9.432 -3.587 -6.623 1.00 90.38 506 GLY A C 1
ATOM 4021 O O . GLY A 1 506 ? 10.264 -3.182 -7.416 1.00 90.38 506 GLY A O 1
ATOM 4022 N N . LEU A 1 507 ? 8.742 -4.698 -6.837 1.00 93.69 507 LEU A N 1
ATOM 4023 C CA . LEU A 1 507 ? 8.926 -5.571 -7.991 1.00 93.69 507 LEU A CA 1
ATOM 4024 C C . LEU A 1 507 ? 7.652 -6.365 -8.288 1.00 93.69 507 LEU A C 1
ATOM 4026 O O . LEU A 1 507 ? 6.820 -6.595 -7.402 1.00 93.69 507 LEU A O 1
ATOM 4030 N N . LEU A 1 508 ? 7.546 -6.842 -9.523 1.00 93.06 508 LEU A N 1
ATOM 4031 C CA . LEU A 1 508 ? 6.567 -7.843 -9.919 1.00 93.06 508 LEU A CA 1
ATOM 4032 C C . LEU A 1 508 ? 7.240 -9.048 -10.583 1.00 93.06 508 LEU A C 1
ATOM 4034 O O . LEU A 1 508 ? 8.313 -8.925 -11.170 1.00 93.06 508 LEU A O 1
ATOM 4038 N N . CYS A 1 509 ? 6.593 -10.203 -10.470 1.00 94.38 509 CYS A N 1
ATOM 4039 C CA . CYS A 1 509 ? 6.953 -11.443 -11.150 1.00 94.38 509 CYS A CA 1
ATOM 4040 C C . CYS A 1 509 ? 5.684 -12.038 -11.768 1.00 94.38 509 CYS A C 1
ATOM 4042 O O . CYS A 1 509 ? 4.754 -12.393 -11.039 1.00 94.38 509 CYS A O 1
ATOM 4044 N N . ASP A 1 510 ? 5.651 -12.111 -13.094 1.00 94.38 510 ASP A N 1
ATOM 4045 C CA . ASP A 1 510 ? 4.621 -12.761 -13.891 1.00 94.38 510 ASP A CA 1
ATOM 4046 C C . ASP A 1 510 ? 5.101 -14.139 -14.315 1.00 94.38 510 ASP A C 1
ATOM 4048 O O . ASP A 1 510 ? 6.146 -14.288 -14.954 1.00 94.38 510 ASP A O 1
ATOM 4052 N N . MET A 1 511 ? 4.305 -15.152 -14.000 1.00 93.31 511 MET A N 1
ATOM 4053 C CA . MET A 1 511 ? 4.671 -16.536 -14.244 1.00 93.31 511 MET A CA 1
ATOM 4054 C C . MET A 1 511 ? 3.493 -17.371 -14.728 1.00 93.31 511 MET A C 1
ATOM 4056 O O . MET A 1 511 ? 2.343 -17.182 -14.331 1.00 93.31 511 MET A O 1
ATOM 4060 N N . SER A 1 512 ? 3.810 -18.336 -15.579 1.00 91.62 512 SER A N 1
ATOM 4061 C CA . SER A 1 512 ? 2.901 -19.377 -16.034 1.00 91.62 512 SER A CA 1
ATOM 4062 C C . SER A 1 512 ? 3.169 -20.640 -15.232 1.00 91.62 512 SER A C 1
ATOM 4064 O O . SER A 1 512 ? 4.242 -21.232 -15.343 1.00 91.62 512 SER A O 1
ATOM 4066 N N . ILE A 1 513 ? 2.210 -21.063 -14.415 1.00 83.56 513 ILE A N 1
ATOM 4067 C CA . ILE A 1 513 ? 2.356 -22.269 -13.597 1.00 83.56 513 ILE A CA 1
ATOM 4068 C C . ILE A 1 513 ? 2.072 -23.503 -14.460 1.00 83.56 513 ILE A C 1
ATOM 4070 O O . ILE A 1 513 ? 1.062 -23.553 -15.157 1.00 83.56 513 ILE A O 1
ATOM 4074 N N . LEU A 1 514 ? 2.970 -24.494 -14.422 1.00 73.06 514 LEU A N 1
ATOM 4075 C CA . LEU A 1 514 ? 2.874 -25.716 -15.235 1.00 73.06 514 LEU A CA 1
ATOM 4076 C C . LEU A 1 514 ? 2.002 -26.822 -14.605 1.00 73.06 514 LEU A C 1
ATOM 4078 O O . LEU A 1 514 ? 1.681 -27.800 -15.273 1.00 73.06 514 LEU A O 1
ATOM 4082 N N . GLY A 1 515 ? 1.612 -26.680 -13.333 1.00 66.31 515 GLY A N 1
ATOM 4083 C CA . GLY A 1 515 ? 0.767 -27.629 -12.595 1.00 66.31 515 GLY A CA 1
ATOM 4084 C C . GLY A 1 515 ? -0.502 -27.005 -11.994 1.00 66.31 515 GLY A C 1
ATOM 4085 O O . GLY A 1 515 ? -0.801 -25.834 -12.197 1.00 66.31 515 GLY A O 1
ATOM 4086 N N . ASN A 1 516 ? -1.239 -27.783 -11.193 1.00 63.88 516 ASN A N 1
ATOM 4087 C CA . ASN A 1 516 ? -2.530 -27.368 -10.610 1.00 63.88 516 ASN A CA 1
ATOM 4088 C C . ASN A 1 516 ? -2.423 -26.522 -9.318 1.00 63.88 516 ASN A C 1
ATOM 4090 O O . ASN A 1 516 ? -3.445 -26.238 -8.692 1.00 63.88 516 ASN A O 1
ATOM 4094 N N . ARG A 1 517 ? -1.219 -26.135 -8.873 1.00 74.19 517 ARG A N 1
ATOM 4095 C CA . ARG A 1 517 ? -1.024 -25.348 -7.640 1.00 74.19 517 ARG A CA 1
ATOM 4096 C C . ARG A 1 517 ? -0.956 -23.855 -7.964 1.00 74.19 517 ARG A C 1
ATOM 4098 O O . ARG A 1 517 ? 0.088 -23.373 -8.377 1.00 74.19 517 ARG A O 1
ATOM 4105 N N . ALA A 1 518 ? -2.035 -23.117 -7.726 1.00 77.69 518 ALA A N 1
ATOM 4106 C CA . ALA A 1 518 ? -2.011 -21.653 -7.770 1.00 77.69 518 ALA A CA 1
ATOM 4107 C C . ALA A 1 518 ? -1.314 -21.063 -6.531 1.00 77.69 518 ALA A C 1
ATOM 4109 O O . ALA A 1 518 ? -1.350 -21.668 -5.457 1.00 77.69 518 ALA A O 1
ATOM 4110 N N . VAL A 1 519 ? -0.742 -19.858 -6.651 1.00 82.44 519 VAL A N 1
ATOM 4111 C CA . VAL A 1 519 ? -0.262 -19.108 -5.476 1.00 82.44 519 VAL A CA 1
ATOM 4112 C C . VAL A 1 519 ? -1.445 -18.716 -4.601 1.00 82.44 519 VAL A C 1
ATOM 4114 O O . VAL A 1 519 ? -2.380 -18.052 -5.053 1.00 82.44 519 VAL A O 1
ATOM 4117 N N . THR A 1 520 ? -1.390 -19.130 -3.343 1.00 82.25 520 THR A N 1
ATOM 4118 C CA . THR A 1 520 ? -2.409 -18.870 -2.322 1.00 82.25 520 THR A CA 1
ATOM 4119 C C . THR A 1 520 ? -1.994 -17.720 -1.403 1.00 82.25 520 THR A C 1
ATOM 4121 O O . THR A 1 520 ? -0.843 -17.286 -1.389 1.00 82.25 520 THR A O 1
ATOM 4124 N N . GLU A 1 521 ? -2.917 -17.228 -0.575 1.00 76.31 521 GLU A N 1
ATOM 4125 C CA . GLU A 1 521 ? -2.592 -16.178 0.400 1.00 76.31 521 GLU A CA 1
ATOM 4126 C C . GLU A 1 521 ? -1.544 -16.650 1.428 1.00 76.31 521 GLU A C 1
ATOM 4128 O O . GLU A 1 521 ? -0.667 -15.877 1.811 1.00 76.31 521 GLU A O 1
ATOM 4133 N N . SER A 1 522 ? -1.561 -17.933 1.814 1.00 75.44 522 SER A N 1
ATOM 4134 C CA . SER A 1 522 ? -0.554 -18.520 2.712 1.00 75.44 522 SER A CA 1
ATOM 4135 C C . SER A 1 522 ? 0.842 -18.579 2.093 1.00 75.44 522 SER A C 1
ATOM 4137 O O . SER A 1 522 ? 1.839 -18.456 2.806 1.00 75.44 522 SER A O 1
ATOM 4139 N N . ASP A 1 523 ? 0.934 -18.696 0.767 1.00 82.12 523 ASP A N 1
ATOM 4140 C CA . ASP A 1 523 ? 2.221 -18.695 0.078 1.00 82.12 523 ASP A CA 1
ATOM 4141 C C . ASP A 1 523 ? 2.924 -17.331 0.158 1.00 82.12 523 ASP A C 1
ATOM 4143 O O . ASP A 1 523 ? 4.144 -17.249 0.049 1.00 82.12 523 ASP A O 1
ATOM 4147 N N . ARG A 1 524 ? 2.198 -16.235 0.405 1.00 86.44 524 ARG A N 1
ATOM 4148 C CA . ARG A 1 524 ? 2.816 -14.905 0.523 1.00 86.44 524 ARG A CA 1
ATOM 4149 C C . ARG A 1 524 ? 3.764 -14.806 1.710 1.00 86.44 524 ARG A C 1
ATOM 4151 O O . ARG A 1 524 ? 4.825 -14.181 1.607 1.00 86.44 524 ARG A O 1
ATOM 4158 N N . GLU A 1 525 ? 3.378 -15.390 2.844 1.00 83.88 525 GLU A N 1
ATOM 4159 C CA . GLU A 1 525 ? 4.234 -15.437 4.029 1.00 83.88 525 GLU A CA 1
ATOM 4160 C C . GLU A 1 525 ? 5.422 -16.376 3.790 1.00 83.88 525 GLU A C 1
ATOM 4162 O O . GLU A 1 525 ? 6.551 -16.026 4.140 1.00 83.88 525 GLU A O 1
ATOM 4167 N N . LEU A 1 526 ? 5.180 -17.512 3.122 1.00 82.75 526 LEU A N 1
ATOM 4168 C CA . LEU A 1 526 ? 6.216 -18.471 2.732 1.00 82.75 526 LEU A CA 1
ATOM 4169 C C . LEU A 1 526 ? 7.289 -17.799 1.875 1.00 82.75 526 LEU A C 1
ATOM 4171 O O . LEU A 1 526 ? 8.459 -17.786 2.252 1.00 82.75 526 LEU A O 1
ATOM 4175 N N . LEU A 1 527 ? 6.877 -17.186 0.765 1.00 87.50 527 LEU A N 1
ATOM 4176 C CA . LEU A 1 527 ? 7.773 -16.528 -0.177 1.00 87.50 527 LEU A CA 1
ATOM 4177 C C . LEU A 1 527 ? 8.526 -15.371 0.485 1.00 87.50 527 LEU A C 1
ATOM 4179 O O . LEU A 1 527 ? 9.731 -15.241 0.298 1.00 87.50 527 LEU A O 1
ATOM 4183 N N . SER A 1 528 ? 7.865 -14.570 1.332 1.00 90.44 528 SER A N 1
ATOM 4184 C CA . SER A 1 528 ? 8.542 -13.491 2.070 1.00 90.44 528 SER A CA 1
ATOM 4185 C C . SER A 1 528 ? 9.649 -14.032 2.987 1.00 90.44 528 SER A C 1
ATOM 4187 O O . SER A 1 528 ? 10.746 -13.475 3.023 1.00 90.44 528 SER A O 1
ATOM 4189 N N . LYS A 1 529 ? 9.386 -15.125 3.719 1.00 85.44 529 LYS A N 1
ATOM 4190 C CA . LYS A 1 529 ? 10.369 -15.765 4.610 1.00 85.44 529 LYS A CA 1
ATOM 4191 C C . LYS A 1 529 ? 11.522 -16.392 3.824 1.00 85.44 529 LYS A C 1
ATOM 4193 O O . LYS A 1 529 ? 12.679 -16.140 4.153 1.00 85.44 529 LYS A O 1
ATOM 4198 N N . ARG A 1 530 ? 11.219 -17.142 2.762 1.00 84.38 530 ARG A N 1
ATOM 4199 C CA . ARG A 1 530 ? 12.207 -17.760 1.862 1.00 84.38 530 ARG A CA 1
ATOM 4200 C C . ARG A 1 530 ? 13.112 -16.717 1.199 1.00 84.38 530 ARG A C 1
ATOM 4202 O O . ARG A 1 530 ? 14.325 -16.884 1.183 1.00 84.38 530 ARG A O 1
ATOM 4209 N N . MET A 1 531 ? 12.564 -15.584 0.763 1.00 88.88 531 MET A N 1
ATOM 4210 C CA . MET A 1 531 ? 13.361 -14.476 0.218 1.00 88.88 531 MET A CA 1
ATOM 4211 C C . MET A 1 531 ? 14.353 -13.891 1.229 1.00 88.88 531 MET A C 1
ATOM 4213 O O . MET A 1 531 ? 15.461 -13.503 0.861 1.00 88.88 531 MET A O 1
ATOM 4217 N N . LEU A 1 532 ? 13.988 -13.833 2.513 1.00 87.69 532 LEU A N 1
ATOM 4218 C CA . LEU A 1 532 ? 14.918 -13.404 3.559 1.00 87.69 532 LEU A CA 1
ATOM 4219 C C . LEU A 1 532 ? 16.000 -14.455 3.844 1.00 87.69 532 LEU A C 1
ATOM 4221 O O . LEU A 1 532 ? 17.113 -14.067 4.187 1.00 87.69 532 LEU A O 1
ATOM 4225 N N . GLN A 1 533 ? 15.712 -15.748 3.669 1.00 83.50 533 GLN A N 1
ATOM 4226 C CA . GLN A 1 533 ? 16.731 -16.807 3.726 1.00 83.50 533 GLN A CA 1
ATOM 4227 C C . GLN A 1 533 ? 17.724 -16.670 2.561 1.00 83.50 533 GLN A C 1
ATOM 4229 O O . GLN A 1 533 ? 18.927 -16.602 2.789 1.00 83.50 533 GLN A O 1
ATOM 4234 N N . VAL A 1 534 ? 17.226 -16.467 1.336 1.00 85.56 534 VAL A N 1
ATOM 4235 C CA . VAL A 1 534 ? 18.037 -16.157 0.140 1.00 85.56 534 VAL A CA 1
ATOM 4236 C C . VAL A 1 534 ? 18.976 -14.963 0.368 1.00 85.56 534 VAL A C 1
ATOM 4238 O O . VAL A 1 534 ? 20.127 -14.957 -0.083 1.00 85.56 534 VAL A O 1
ATOM 4241 N N . ALA A 1 535 ? 18.507 -13.938 1.080 1.00 87.44 535 ALA A N 1
ATOM 4242 C CA . ALA A 1 535 ? 19.325 -12.779 1.416 1.00 87.44 535 ALA A CA 1
ATOM 4243 C C . ALA A 1 535 ? 20.463 -13.108 2.405 1.00 87.44 535 ALA A C 1
ATOM 4245 O O . ALA A 1 535 ? 21.508 -12.459 2.370 1.00 87.44 535 ALA A O 1
ATOM 4246 N N . GLN A 1 536 ? 20.309 -14.111 3.274 1.00 83.62 536 GLN A N 1
ATOM 4247 C CA . GLN A 1 536 ? 21.331 -14.492 4.259 1.00 83.62 536 GLN A CA 1
ATOM 4248 C C . GLN A 1 536 ? 22.525 -15.226 3.634 1.00 83.62 536 GLN A C 1
ATOM 4250 O O . GLN A 1 536 ? 23.632 -15.129 4.158 1.00 83.62 536 GLN A O 1
ATOM 4255 N N . GLU A 1 537 ? 22.335 -15.882 2.488 1.00 83.75 537 GLU A N 1
ATOM 4256 C CA . GLU A 1 537 ? 23.379 -16.655 1.796 1.00 83.75 537 GLU A CA 1
ATOM 4257 C C . GLU A 1 537 ? 24.471 -15.789 1.135 1.00 83.75 537 GLU A C 1
ATOM 4259 O O . GLU A 1 537 ? 25.516 -16.308 0.750 1.00 83.75 537 GLU A O 1
ATOM 4264 N N . LYS A 1 538 ? 24.259 -14.468 1.007 1.00 87.81 538 LYS A N 1
ATOM 4265 C CA . LYS A 1 538 ? 25.214 -13.508 0.411 1.00 87.81 538 LYS A CA 1
ATOM 4266 C C . LYS A 1 538 ? 25.692 -13.927 -0.995 1.00 87.81 538 LYS A C 1
ATOM 4268 O O . LYS A 1 538 ? 26.886 -13.915 -1.297 1.00 87.81 538 LYS A O 1
ATOM 4273 N N . ARG A 1 539 ? 24.746 -14.257 -1.876 1.00 89.00 539 ARG A N 1
ATOM 4274 C CA . ARG A 1 539 ? 25.007 -14.706 -3.257 1.00 89.00 539 ARG A CA 1
ATOM 4275 C C . ARG A 1 539 ? 25.258 -13.525 -4.198 1.00 89.00 539 ARG A C 1
ATOM 4277 O O . ARG A 1 539 ? 24.647 -12.474 -4.021 1.00 89.00 539 ARG A O 1
ATOM 4284 N N . GLY A 1 540 ? 26.158 -13.687 -5.170 1.00 91.44 540 GLY A N 1
ATOM 4285 C CA . GLY A 1 540 ? 26.442 -12.695 -6.218 1.00 91.44 540 GLY A CA 1
ATOM 4286 C C . GLY A 1 540 ? 25.545 -12.839 -7.456 1.00 91.44 540 GLY A C 1
ATOM 4287 O O . GLY A 1 540 ? 24.633 -13.667 -7.477 1.00 91.44 540 GLY A O 1
ATOM 4288 N N . PHE A 1 541 ? 25.829 -12.033 -8.482 1.00 94.88 541 PHE A N 1
ATOM 4289 C CA . PHE A 1 541 ? 25.159 -12.070 -9.785 1.00 94.88 541 PHE A CA 1
ATOM 4290 C C . PHE A 1 541 ? 26.205 -12.186 -10.897 1.00 94.88 541 PHE A C 1
ATOM 4292 O O . PHE A 1 541 ? 27.060 -11.308 -11.035 1.00 94.88 541 PHE A O 1
ATOM 4299 N N . ASP A 1 542 ? 26.128 -13.250 -11.693 1.00 93.94 542 ASP A N 1
ATOM 4300 C CA . ASP A 1 542 ? 27.083 -13.508 -12.774 1.00 93.94 542 ASP A CA 1
ATOM 4301 C C . ASP A 1 542 ? 26.514 -13.018 -14.104 1.00 93.94 542 ASP A C 1
ATOM 4303 O O . ASP A 1 542 ? 25.401 -13.388 -14.472 1.00 93.94 542 ASP A O 1
ATOM 4307 N N . ARG A 1 543 ? 27.270 -12.194 -14.835 1.00 94.38 543 ARG A N 1
ATOM 4308 C CA . ARG A 1 543 ? 26.820 -11.534 -16.069 1.00 94.38 543 ARG A CA 1
ATOM 4309 C C . ARG A 1 543 ? 27.516 -12.091 -17.304 1.00 94.38 543 ARG A C 1
ATOM 4311 O O . ARG A 1 543 ? 28.740 -12.048 -17.377 1.00 94.38 543 ARG A O 1
ATOM 4318 N N . LEU A 1 544 ? 26.750 -12.438 -18.335 1.00 94.56 544 LEU A N 1
ATOM 4319 C CA . LEU A 1 544 ? 27.259 -12.731 -19.679 1.00 94.56 544 LEU A CA 1
ATOM 4320 C C . LEU A 1 544 ? 26.610 -11.844 -20.739 1.00 94.56 544 LEU A C 1
ATOM 4322 O O . LEU A 1 544 ? 25.471 -11.415 -20.588 1.00 94.56 544 LEU A O 1
ATOM 4326 N N . GLU A 1 545 ? 27.330 -11.604 -21.834 1.00 93.31 545 GLU A N 1
ATOM 4327 C CA . GLU A 1 545 ? 26.755 -11.123 -23.094 1.00 93.31 545 GLU A CA 1
ATOM 4328 C C . GLU A 1 545 ? 26.646 -12.306 -24.050 1.00 93.31 545 GLU A C 1
ATOM 4330 O O . GLU A 1 545 ? 27.637 -12.988 -24.315 1.00 93.31 545 GLU A O 1
ATOM 4335 N N . VAL A 1 546 ? 25.435 -12.567 -24.536 1.00 94.50 546 VAL A N 1
ATOM 4336 C CA . VAL A 1 546 ? 25.092 -13.782 -25.278 1.00 94.50 546 VAL A CA 1
ATOM 4337 C C . VAL A 1 546 ? 24.450 -13.402 -26.613 1.00 94.50 546 VAL A C 1
ATOM 4339 O O . VAL A 1 546 ? 23.676 -12.446 -26.693 1.00 94.50 546 VAL A O 1
ATOM 4342 N N . SER A 1 547 ? 24.788 -14.140 -27.671 1.00 94.50 547 SER A N 1
ATOM 4343 C CA . SER A 1 547 ? 24.234 -13.937 -29.014 1.00 94.50 547 SER A CA 1
ATOM 4344 C C . SER A 1 547 ? 22.788 -14.400 -29.107 1.00 94.50 547 SER A C 1
ATOM 4346 O O . SER A 1 547 ? 22.384 -15.331 -28.409 1.00 94.50 547 SER A O 1
ATOM 4348 N N . LYS A 1 548 ? 22.021 -13.812 -30.032 1.00 94.12 548 LYS A N 1
ATOM 4349 C CA . LYS A 1 548 ? 20.637 -14.220 -30.320 1.00 94.12 548 LYS A CA 1
ATOM 4350 C C . LYS A 1 548 ? 20.479 -15.737 -30.504 1.00 94.12 548 LYS A C 1
ATOM 4352 O O . LYS A 1 548 ? 19.569 -16.317 -29.921 1.00 94.12 548 LYS A O 1
ATOM 4357 N N . GLU A 1 549 ? 21.384 -16.392 -31.234 1.00 93.56 549 GLU A N 1
ATOM 4358 C CA . GLU A 1 549 ? 21.344 -17.850 -31.447 1.00 93.56 549 GLU A CA 1
ATOM 4359 C C . GLU A 1 549 ? 21.476 -18.636 -30.131 1.00 93.56 549 GLU A C 1
ATOM 4361 O O . GLU A 1 549 ? 20.702 -19.555 -29.859 1.00 93.56 549 GLU A O 1
ATOM 4366 N N . ASN A 1 550 ? 22.436 -18.264 -29.279 1.00 93.94 550 ASN A N 1
ATOM 4367 C CA . ASN A 1 550 ? 22.631 -18.933 -27.995 1.00 93.94 550 ASN A CA 1
ATOM 4368 C C . ASN A 1 550 ? 21.504 -18.606 -27.007 1.00 93.94 550 ASN A C 1
ATOM 4370 O O . ASN A 1 550 ? 21.112 -19.478 -26.238 1.00 93.94 550 ASN A O 1
ATOM 4374 N N . LEU A 1 551 ? 20.924 -17.404 -27.069 1.00 95.00 551 LEU A N 1
ATOM 4375 C CA . LEU A 1 551 ? 19.728 -17.044 -26.303 1.00 95.00 551 LEU A CA 1
ATOM 4376 C C . LEU A 1 551 ? 18.520 -17.895 -26.707 1.00 95.00 551 LEU A C 1
ATOM 4378 O O . LEU A 1 551 ? 17.810 -18.396 -25.838 1.00 95.00 551 LEU A O 1
ATOM 4382 N N . GLN A 1 552 ? 18.305 -18.109 -28.007 1.00 94.75 552 GLN A N 1
ATOM 4383 C CA . GLN A 1 552 ? 17.232 -18.975 -28.503 1.00 94.75 552 GLN A CA 1
ATOM 4384 C C . GLN A 1 552 ? 17.393 -20.421 -28.018 1.00 94.75 552 GLN A C 1
ATOM 4386 O O . GLN A 1 552 ? 16.397 -21.050 -27.672 1.00 94.75 552 GLN A O 1
ATOM 4391 N N . LYS A 1 553 ? 18.630 -20.935 -27.932 1.00 94.50 553 LYS A N 1
ATOM 4392 C CA . LYS A 1 553 ? 18.917 -22.254 -27.338 1.00 94.50 553 LYS A CA 1
ATOM 4393 C C . LYS A 1 553 ? 18.651 -22.264 -25.830 1.00 94.50 553 LYS A C 1
ATOM 4395 O O . LYS A 1 553 ? 17.938 -23.137 -25.343 1.00 94.50 553 LYS A O 1
ATOM 4400 N N . LEU A 1 554 ? 19.173 -21.269 -25.111 1.00 94.00 554 LEU A N 1
ATOM 4401 C CA . LEU A 1 554 ? 19.077 -21.154 -23.653 1.00 94.00 554 LEU A CA 1
ATOM 4402 C C . LEU A 1 554 ? 17.624 -21.037 -23.167 1.00 94.00 554 LEU A C 1
ATOM 4404 O O . LEU A 1 554 ? 17.274 -21.598 -22.132 1.00 94.00 554 LEU A O 1
ATOM 4408 N N . PHE A 1 555 ? 16.777 -20.335 -23.924 1.00 95.69 555 PHE A N 1
ATOM 4409 C CA . PHE A 1 555 ? 15.371 -20.084 -23.597 1.00 95.69 555 PHE A CA 1
ATOM 4410 C C . PHE A 1 555 ? 14.387 -20.848 -24.493 1.00 95.69 555 PHE A C 1
ATOM 4412 O O . PHE A 1 555 ? 13.213 -20.489 -24.545 1.00 95.69 555 PHE A O 1
ATOM 4419 N N . ALA A 1 556 ? 14.816 -21.925 -25.164 1.00 94.81 556 ALA A N 1
ATOM 4420 C CA . ALA A 1 556 ? 13.967 -22.704 -26.076 1.00 94.81 556 ALA A CA 1
ATOM 4421 C C . ALA A 1 556 ? 12.672 -23.226 -25.419 1.00 94.81 556 ALA A C 1
ATOM 4423 O O . ALA A 1 556 ? 11.647 -23.371 -26.082 1.00 94.81 556 ALA A O 1
ATOM 4424 N N . TYR A 1 557 ? 12.705 -23.477 -24.107 1.00 93.12 557 TYR A N 1
ATOM 4425 C CA . TYR A 1 557 ? 11.557 -23.929 -23.315 1.00 93.12 557 TYR A CA 1
ATOM 4426 C C . TYR A 1 557 ? 10.568 -22.803 -22.952 1.00 93.12 557 TYR A C 1
ATOM 4428 O O . TYR A 1 557 ? 9.466 -23.085 -22.485 1.00 93.12 557 TYR A O 1
ATOM 4436 N N . ASN A 1 558 ? 10.940 -21.529 -23.125 1.00 94.25 558 ASN A N 1
ATOM 4437 C CA . ASN A 1 558 ? 10.202 -20.377 -22.614 1.00 94.25 558 ASN A CA 1
ATOM 4438 C C . ASN A 1 558 ? 9.668 -19.492 -23.754 1.00 94.25 558 ASN A C 1
ATOM 4440 O O . ASN A 1 558 ? 10.362 -18.605 -24.257 1.00 94.25 558 ASN A O 1
ATOM 4444 N N . ARG A 1 559 ? 8.389 -19.682 -24.122 1.00 93.50 559 ARG A N 1
ATOM 4445 C CA . ARG A 1 559 ? 7.724 -18.904 -25.190 1.00 93.50 559 ARG A CA 1
ATOM 4446 C C . ARG A 1 559 ? 7.773 -17.389 -24.967 1.00 93.50 559 ARG A C 1
ATOM 4448 O O . ARG A 1 559 ? 7.852 -16.635 -25.934 1.00 93.50 559 ARG A O 1
ATOM 4455 N N . TYR A 1 560 ? 7.722 -16.944 -23.713 1.00 94.31 560 TYR A N 1
ATOM 4456 C CA . TYR A 1 560 ? 7.651 -15.526 -23.367 1.00 94.31 560 TYR A CA 1
ATOM 4457 C C . TYR A 1 560 ? 8.998 -14.846 -23.606 1.00 94.31 560 TYR A C 1
ATOM 4459 O O . TYR A 1 560 ? 9.063 -13.806 -24.255 1.00 94.31 560 TYR A O 1
ATOM 4467 N N . LYS A 1 561 ? 10.094 -15.480 -23.176 1.00 94.06 561 LYS A N 1
ATOM 4468 C CA . LYS A 1 561 ? 11.449 -14.967 -23.418 1.00 94.06 561 LYS A CA 1
ATOM 4469 C C . LYS A 1 561 ? 11.813 -15.030 -24.901 1.00 94.06 561 LYS A C 1
ATOM 4471 O O . LYS A 1 561 ? 12.398 -14.084 -25.419 1.00 94.06 561 LYS A O 1
ATOM 4476 N N . LEU A 1 562 ? 11.390 -16.078 -25.616 1.00 94.88 562 LEU A N 1
ATOM 4477 C CA . LEU A 1 562 ? 11.561 -16.165 -27.073 1.00 94.88 562 LEU A CA 1
ATOM 4478 C C . LEU A 1 562 ? 10.862 -15.020 -27.820 1.00 94.88 562 LEU A C 1
ATOM 4480 O O . LEU A 1 562 ? 11.410 -14.524 -28.804 1.00 94.88 562 LEU A O 1
ATOM 4484 N N . HIS A 1 563 ? 9.689 -14.572 -27.358 1.00 93.25 563 HIS A N 1
ATOM 4485 C CA . HIS A 1 563 ? 9.004 -13.420 -27.950 1.00 93.25 563 HIS A CA 1
ATOM 4486 C C . HIS A 1 563 ? 9.869 -12.149 -27.908 1.00 93.25 563 HIS A C 1
ATOM 4488 O O . HIS A 1 563 ? 9.938 -11.437 -28.908 1.00 93.25 563 HIS A O 1
ATOM 4494 N N . GLU A 1 564 ? 10.567 -11.891 -26.798 1.00 90.00 564 GLU A N 1
ATOM 4495 C CA . GLU A 1 564 ? 11.484 -10.748 -26.685 1.00 90.00 564 GLU A CA 1
ATOM 4496 C C . GLU A 1 564 ? 12.777 -10.954 -27.486 1.00 90.00 564 GLU A C 1
ATOM 4498 O O . GLU A 1 564 ? 13.187 -10.066 -28.231 1.00 90.00 564 GLU A O 1
ATOM 4503 N N . ILE A 1 565 ? 13.382 -12.145 -27.424 1.00 93.62 565 ILE A N 1
ATOM 4504 C CA . ILE A 1 565 ? 14.621 -12.466 -28.159 1.00 93.62 565 ILE A CA 1
ATOM 4505 C C . ILE A 1 565 ? 14.430 -12.315 -29.675 1.00 93.62 565 ILE A C 1
ATOM 4507 O O . ILE A 1 565 ? 15.331 -11.864 -30.379 1.00 93.62 565 ILE A O 1
ATOM 4511 N N . ASN A 1 566 ? 13.252 -12.657 -30.199 1.00 92.44 566 ASN A N 1
ATOM 4512 C CA . ASN A 1 566 ? 12.972 -12.569 -31.632 1.00 92.44 566 ASN A CA 1
ATOM 4513 C C . ASN A 1 566 ? 12.884 -11.127 -32.159 1.00 92.44 566 ASN A C 1
ATOM 4515 O O . ASN A 1 566 ? 12.984 -10.936 -33.371 1.00 92.44 566 ASN A O 1
ATOM 4519 N N . LYS A 1 567 ? 12.734 -10.125 -31.281 1.00 90.62 567 LYS A N 1
ATOM 4520 C CA . LYS A 1 567 ? 12.768 -8.699 -31.650 1.00 90.62 567 LYS A CA 1
ATOM 4521 C C . LYS A 1 567 ? 14.194 -8.172 -31.839 1.00 90.62 567 LYS A C 1
ATOM 4523 O O . LYS A 1 567 ? 14.357 -7.126 -32.460 1.00 90.62 567 LYS A O 1
ATOM 4528 N N . LEU A 1 568 ? 15.201 -8.880 -31.321 1.00 88.56 568 LEU A N 1
ATOM 4529 C CA . LEU A 1 568 ? 16.610 -8.514 -31.463 1.00 88.56 568 LEU A CA 1
ATOM 4530 C C . LEU A 1 568 ? 17.077 -8.700 -32.913 1.00 88.56 568 LEU A C 1
ATOM 4532 O O . LEU A 1 568 ? 16.669 -9.649 -33.597 1.00 88.56 568 LEU A O 1
ATOM 4536 N N . GLY A 1 569 ? 17.972 -7.829 -33.376 1.00 87.19 569 GLY A N 1
ATOM 4537 C CA . GLY A 1 569 ? 18.658 -8.002 -34.658 1.00 87.19 569 GLY A CA 1
ATOM 4538 C C . GLY A 1 569 ? 19.531 -9.264 -34.680 1.00 87.19 569 GLY A C 1
ATOM 4539 O O . GLY A 1 569 ? 19.968 -9.750 -33.640 1.00 87.19 569 GLY A O 1
ATOM 4540 N N . ASP A 1 570 ? 19.818 -9.817 -35.861 1.00 83.12 570 ASP A N 1
ATOM 4541 C CA . ASP A 1 570 ? 20.537 -11.102 -35.964 1.00 83.12 570 ASP A CA 1
ATOM 4542 C C . ASP A 1 570 ? 21.984 -11.052 -35.442 1.00 83.12 570 ASP A C 1
ATOM 4544 O O . ASP A 1 570 ? 22.499 -12.054 -34.952 1.00 83.12 570 ASP A O 1
ATOM 4548 N N . SER A 1 571 ? 22.622 -9.880 -35.491 1.00 78.81 571 SER A N 1
ATOM 4549 C CA . SER A 1 571 ? 23.957 -9.631 -34.929 1.00 78.81 571 SER A CA 1
ATOM 4550 C C . SER A 1 571 ? 23.929 -8.979 -33.541 1.00 78.81 571 SER A C 1
ATOM 4552 O O . SER A 1 571 ? 24.970 -8.544 -33.050 1.00 78.81 571 SER A O 1
ATOM 4554 N N . GLU A 1 572 ? 22.751 -8.827 -32.935 1.00 86.69 572 GLU A N 1
ATOM 4555 C CA . GLU A 1 572 ? 22.592 -8.173 -31.639 1.00 86.69 572 GLU A CA 1
ATOM 4556 C C . GLU A 1 572 ? 22.893 -9.152 -30.492 1.00 86.69 572 GLU A C 1
ATOM 4558 O O . GLU A 1 572 ? 22.546 -10.336 -30.534 1.00 86.69 572 GLU A O 1
ATOM 4563 N N . MET A 1 573 ? 23.573 -8.648 -29.462 1.00 90.56 573 MET A N 1
ATOM 4564 C CA . MET A 1 573 ? 23.894 -9.381 -28.236 1.00 90.56 573 MET A CA 1
ATOM 4565 C C . MET A 1 573 ? 23.021 -8.837 -27.108 1.00 90.56 573 MET A C 1
ATOM 4567 O O . MET A 1 573 ? 22.831 -7.625 -27.012 1.00 90.56 573 MET A O 1
ATOM 4571 N N . ALA A 1 574 ? 22.552 -9.706 -26.216 1.00 93.50 574 ALA A N 1
ATOM 4572 C CA . ALA A 1 574 ? 21.851 -9.286 -25.004 1.00 93.50 574 ALA A CA 1
ATOM 4573 C C . ALA A 1 574 ? 22.534 -9.844 -23.756 1.00 93.50 574 ALA A C 1
ATOM 4575 O O . ALA A 1 574 ? 23.236 -10.858 -23.804 1.00 93.50 574 ALA A O 1
ATOM 4576 N N . SER A 1 575 ? 22.346 -9.165 -22.626 1.00 94.06 575 SER A N 1
ATOM 4577 C CA . SER A 1 575 ? 22.900 -9.608 -21.353 1.00 94.06 575 SER A CA 1
ATOM 4578 C C . SER A 1 575 ? 22.000 -10.617 -20.646 1.00 94.06 575 SER A C 1
ATOM 4580 O O . SER A 1 575 ? 20.777 -10.469 -20.589 1.00 94.06 575 SER A O 1
ATOM 4582 N N . VAL A 1 576 ? 22.642 -11.632 -20.075 1.00 95.44 576 VAL A N 1
ATOM 4583 C CA . VAL A 1 576 ? 22.032 -12.676 -19.250 1.00 95.44 576 VAL A CA 1
ATOM 4584 C C . VAL A 1 576 ? 22.687 -12.636 -17.880 1.00 95.44 576 VAL A C 1
ATOM 4586 O O . VAL A 1 576 ? 23.912 -12.522 -17.787 1.00 95.44 576 VAL A O 1
ATOM 4589 N N . TYR A 1 577 ? 21.878 -12.746 -16.831 1.00 96.00 577 TYR A N 1
ATOM 4590 C CA . TYR A 1 577 ? 22.357 -12.816 -15.457 1.00 96.00 577 TYR A CA 1
ATOM 4591 C C . TYR A 1 577 ? 21.990 -14.152 -14.818 1.00 96.00 577 TYR A C 1
ATOM 4593 O O . TYR A 1 577 ? 20.865 -14.632 -14.974 1.00 96.00 577 TYR A O 1
ATOM 4601 N N . ARG A 1 578 ? 22.933 -14.722 -14.063 1.00 95.62 578 ARG A N 1
ATOM 4602 C CA . ARG A 1 578 ? 22.704 -15.864 -13.177 1.00 95.62 578 ARG A CA 1
ATOM 4603 C C . ARG A 1 578 ? 22.659 -15.411 -11.722 1.00 95.62 578 ARG A C 1
ATOM 4605 O O . ARG A 1 578 ? 23.541 -14.681 -11.272 1.00 95.62 578 ARG A O 1
ATOM 4612 N N . THR A 1 579 ? 21.657 -15.881 -10.981 1.00 92.94 579 THR A N 1
ATOM 4613 C CA . THR A 1 579 ? 21.581 -15.755 -9.519 1.00 92.94 579 THR A CA 1
ATOM 4614 C C . THR A 1 579 ? 21.051 -17.055 -8.926 1.00 92.94 579 THR A C 1
ATOM 4616 O O . THR A 1 579 ? 19.952 -17.502 -9.249 1.00 92.94 579 THR A O 1
ATOM 4619 N N . GLY A 1 580 ? 21.889 -17.724 -8.129 1.00 90.62 580 GLY A N 1
ATOM 4620 C CA . GLY A 1 580 ? 21.610 -19.084 -7.677 1.00 90.62 580 GLY A CA 1
ATOM 4621 C C . GLY A 1 580 ? 21.298 -20.022 -8.846 1.00 90.62 580 GLY A C 1
ATOM 4622 O O . GLY A 1 580 ? 22.122 -20.197 -9.742 1.00 90.62 580 GLY A O 1
ATOM 4623 N N . SER A 1 581 ? 20.103 -20.610 -8.835 1.00 91.31 581 SER A N 1
ATOM 4624 C CA . SER A 1 581 ? 19.625 -21.494 -9.909 1.00 91.31 581 SER A CA 1
ATOM 4625 C C . SER A 1 581 ? 18.980 -20.771 -11.097 1.00 91.31 581 SER A C 1
ATOM 4627 O O . SER A 1 581 ? 18.765 -21.409 -12.127 1.00 91.31 581 SER A O 1
ATOM 4629 N N . LEU A 1 582 ? 18.680 -19.473 -10.986 1.00 95.06 582 LEU A N 1
ATOM 4630 C CA . LEU A 1 582 ? 18.053 -18.692 -12.051 1.00 95.06 582 LEU A CA 1
ATOM 4631 C C . LEU A 1 582 ? 19.085 -18.244 -13.084 1.00 95.06 582 LEU A C 1
ATOM 4633 O O . LEU A 1 582 ? 20.141 -17.732 -12.720 1.00 95.06 582 LEU A O 1
ATOM 4637 N N . VAL A 1 583 ? 18.719 -18.339 -14.362 1.00 95.88 583 VAL A N 1
ATOM 4638 C CA . VAL A 1 583 ? 19.405 -17.691 -15.486 1.00 95.88 583 VAL A CA 1
ATOM 4639 C C . VAL A 1 583 ? 18.350 -16.955 -16.311 1.00 95.88 583 VAL A C 1
ATOM 4641 O O . VAL A 1 583 ? 17.463 -17.601 -16.870 1.00 95.88 583 VAL A O 1
ATOM 4644 N N . ASP A 1 584 ? 18.429 -15.624 -16.387 1.00 95.12 584 ASP A N 1
ATOM 4645 C CA . ASP A 1 584 ? 17.408 -14.806 -17.059 1.00 95.12 584 ASP A CA 1
ATOM 4646 C C . ASP A 1 584 ? 17.987 -13.616 -17.849 1.00 95.12 584 ASP A C 1
ATOM 4648 O O . ASP A 1 584 ? 19.093 -13.133 -17.586 1.00 95.12 584 ASP A O 1
ATOM 4652 N N . LEU A 1 585 ? 17.218 -13.142 -18.833 1.00 93.25 585 LEU A N 1
ATOM 4653 C CA . LEU A 1 585 ? 17.474 -11.908 -19.574 1.00 93.25 585 LEU A CA 1
ATOM 4654 C C . LEU A 1 585 ? 17.311 -10.700 -18.648 1.00 93.25 585 LEU A C 1
ATOM 4656 O O . LEU A 1 585 ? 16.252 -10.490 -18.061 1.00 93.25 585 LEU A O 1
ATOM 4660 N N . SER A 1 586 ? 18.342 -9.866 -18.560 1.00 92.19 586 SER A N 1
ATOM 4661 C CA . SER A 1 586 ? 18.294 -8.604 -17.818 1.00 92.19 586 SER A CA 1
ATOM 4662 C C . SER A 1 586 ? 19.297 -7.638 -18.421 1.00 92.19 586 SER A C 1
ATOM 4664 O O . SER A 1 586 ? 20.432 -8.017 -18.705 1.00 92.19 586 SER A O 1
ATOM 4666 N N . SER A 1 587 ? 18.918 -6.369 -18.590 1.00 88.50 587 SER A N 1
ATOM 4667 C CA . SER A 1 587 ? 19.852 -5.329 -19.046 1.00 88.50 587 SER A CA 1
ATOM 4668 C C . SER A 1 587 ? 20.867 -4.912 -17.974 1.00 88.50 587 SER A C 1
ATOM 4670 O O . SER A 1 587 ? 21.821 -4.203 -18.288 1.00 88.50 587 SER A O 1
ATOM 4672 N N . GLY A 1 588 ? 20.689 -5.376 -16.728 1.00 88.25 588 GLY A N 1
ATOM 4673 C CA . GLY A 1 588 ? 21.506 -4.981 -15.584 1.00 88.25 588 GLY A CA 1
ATOM 4674 C C . GLY A 1 588 ? 21.526 -3.467 -15.304 1.00 88.25 588 GLY A C 1
ATOM 4675 O O . GLY A 1 588 ? 20.751 -2.708 -15.890 1.00 88.25 588 GLY A O 1
ATOM 4676 N N . PRO A 1 589 ? 22.418 -3.014 -14.409 1.00 94.69 589 PRO A N 1
ATOM 4677 C CA . PRO A 1 589 ? 23.238 -3.841 -13.521 1.00 94.69 589 PRO A CA 1
ATOM 4678 C C . PRO A 1 589 ? 22.423 -4.438 -12.359 1.00 94.69 589 PRO A C 1
ATOM 4680 O O . PRO A 1 589 ? 21.239 -4.137 -12.196 1.00 94.69 589 PRO A O 1
ATOM 4683 N N . HIS A 1 590 ? 23.065 -5.287 -11.559 1.00 95.56 590 HIS A N 1
ATOM 4684 C CA . HIS A 1 590 ? 22.534 -5.868 -10.328 1.00 95.56 590 HIS A CA 1
ATOM 4685 C C . HIS A 1 590 ? 23.309 -5.391 -9.086 1.00 95.56 590 HIS A C 1
ATOM 4687 O O . HIS A 1 590 ? 24.422 -4.869 -9.180 1.00 95.56 590 HIS A O 1
ATOM 4693 N N . ILE A 1 591 ? 22.705 -5.556 -7.903 1.00 95.06 591 ILE A N 1
ATOM 4694 C CA . ILE A 1 591 ? 23.363 -5.306 -6.614 1.00 95.06 591 ILE A CA 1
ATOM 4695 C C . ILE A 1 591 ? 24.559 -6.260 -6.437 1.00 95.06 591 ILE A C 1
ATOM 4697 O O . ILE A 1 591 ? 24.556 -7.358 -6.990 1.00 95.06 591 ILE A O 1
ATOM 4701 N N . PRO A 1 592 ? 25.554 -5.924 -5.600 1.00 92.44 592 PRO A N 1
ATOM 4702 C CA . PRO A 1 592 ? 26.769 -6.725 -5.458 1.00 92.44 592 PRO A CA 1
ATOM 4703 C C . PRO A 1 592 ? 26.515 -8.118 -4.876 1.00 92.44 592 PRO A C 1
ATOM 4705 O O . PRO A 1 592 ? 27.210 -9.069 -5.221 1.00 92.44 592 PRO A O 1
ATOM 4708 N N . ASN A 1 593 ? 25.556 -8.236 -3.954 1.00 93.50 593 ASN A N 1
ATOM 4709 C CA . ASN A 1 593 ? 25.113 -9.515 -3.409 1.00 93.50 593 ASN A CA 1
ATOM 4710 C C . ASN A 1 593 ? 23.738 -9.413 -2.734 1.00 93.50 593 ASN A C 1
ATOM 4712 O O . ASN A 1 593 ? 23.303 -8.332 -2.323 1.00 93.50 593 ASN A O 1
ATOM 4716 N N . THR A 1 594 ? 23.084 -10.562 -2.556 1.00 93.81 594 THR A N 1
ATOM 4717 C CA . THR A 1 594 ? 21.741 -10.676 -1.967 1.00 93.81 594 THR A CA 1
ATOM 4718 C C . THR A 1 594 ? 21.651 -10.198 -0.515 1.00 93.81 594 THR A C 1
ATOM 4720 O O . THR A 1 594 ? 20.567 -9.817 -0.076 1.00 93.81 594 THR A O 1
ATOM 4723 N N . ALA A 1 595 ? 22.763 -10.108 0.226 1.00 91.75 595 ALA A N 1
ATOM 4724 C CA . ALA A 1 595 ? 22.741 -9.670 1.623 1.00 91.75 595 ALA A CA 1
ATOM 4725 C C . ALA A 1 595 ? 22.415 -8.183 1.803 1.00 91.75 595 ALA A C 1
ATOM 4727 O O . ALA A 1 595 ? 22.140 -7.759 2.929 1.00 91.75 595 ALA A O 1
ATOM 4728 N N . MET A 1 596 ? 22.406 -7.385 0.730 1.00 91.94 596 MET A N 1
ATOM 4729 C CA . MET A 1 596 ? 21.876 -6.018 0.777 1.00 91.94 596 MET A CA 1
ATOM 4730 C C . MET A 1 596 ? 20.349 -5.977 0.922 1.00 91.94 596 MET A C 1
ATOM 4732 O O . MET A 1 596 ? 19.814 -4.955 1.338 1.00 91.94 596 MET A O 1
ATOM 4736 N N . ILE A 1 597 ? 19.638 -7.069 0.632 1.00 93.69 597 ILE A N 1
ATOM 4737 C CA . ILE A 1 597 ? 18.186 -7.162 0.799 1.00 93.69 597 ILE A CA 1
ATOM 4738 C C . ILE A 1 597 ? 17.887 -7.384 2.288 1.00 93.69 597 ILE A C 1
ATOM 4740 O O . ILE A 1 597 ? 18.045 -8.484 2.811 1.00 93.69 597 ILE A O 1
ATOM 4744 N N . LYS A 1 598 ? 17.480 -6.331 3.009 1.00 92.69 598 LYS A N 1
ATOM 4745 C CA . LYS A 1 598 ? 17.219 -6.415 4.464 1.00 92.69 598 LYS A CA 1
ATOM 4746 C C . LYS A 1 598 ? 15.746 -6.567 4.820 1.00 92.69 598 LYS A C 1
ATOM 4748 O O . LYS A 1 598 ? 15.430 -7.045 5.914 1.00 92.69 598 LYS A O 1
ATOM 4753 N N . ALA A 1 599 ? 14.856 -6.144 3.930 1.00 92.94 599 ALA A N 1
ATOM 4754 C CA . ALA A 1 599 ? 13.418 -6.257 4.104 1.00 92.94 599 ALA A CA 1
ATOM 4755 C C . ALA A 1 599 ? 12.739 -6.524 2.759 1.00 92.94 599 ALA A C 1
ATOM 4757 O O . ALA A 1 599 ? 12.965 -5.796 1.795 1.00 92.94 599 ALA A O 1
ATOM 4758 N N . LEU A 1 600 ? 11.867 -7.529 2.716 1.00 93.62 600 LEU A N 1
ATOM 4759 C CA . LEU A 1 600 ? 11.023 -7.838 1.567 1.00 93.62 600 LEU A CA 1
ATOM 4760 C C . LEU A 1 600 ? 9.662 -8.328 2.054 1.00 93.62 600 LEU A C 1
ATOM 4762 O O . LEU A 1 600 ? 9.579 -9.037 3.058 1.00 93.62 600 LEU A O 1
ATOM 4766 N N . LYS A 1 601 ? 8.596 -7.929 1.357 1.00 92.62 601 LYS A N 1
ATOM 4767 C CA . LYS A 1 601 ? 7.234 -8.374 1.650 1.00 92.62 601 LYS A CA 1
ATOM 4768 C C . LYS A 1 601 ? 6.436 -8.576 0.368 1.00 92.62 601 LYS A C 1
ATOM 4770 O O . LYS A 1 601 ? 6.344 -7.662 -0.452 1.00 92.62 601 LYS A O 1
ATOM 4775 N N . ILE A 1 602 ? 5.805 -9.742 0.234 1.00 92.69 602 ILE A N 1
ATOM 4776 C CA . ILE A 1 602 ? 4.836 -9.998 -0.836 1.00 92.69 602 ILE A CA 1
ATOM 4777 C C . ILE A 1 602 ? 3.519 -9.269 -0.520 1.00 92.69 602 ILE A C 1
ATOM 4779 O O . ILE A 1 602 ? 2.907 -9.484 0.534 1.00 92.69 602 ILE A O 1
ATOM 4783 N N . MET A 1 603 ? 3.063 -8.408 -1.430 1.00 88.25 603 MET A N 1
ATOM 4784 C CA . MET A 1 603 ? 1.910 -7.515 -1.251 1.00 88.25 603 MET A CA 1
ATOM 4785 C C . MET A 1 603 ? 0.607 -8.046 -1.831 1.00 88.25 603 MET A C 1
ATOM 4787 O O . MET A 1 603 ? -0.446 -7.792 -1.245 1.00 88.25 603 MET A O 1
ATOM 4791 N N . GLN A 1 604 ? 0.659 -8.764 -2.948 1.00 86.50 604 GLN A N 1
ATOM 4792 C CA . GLN A 1 604 ? -0.531 -9.315 -3.587 1.00 86.50 604 GLN A CA 1
ATOM 4793 C C . GLN A 1 604 ? -0.153 -10.450 -4.545 1.00 86.50 604 GLN A C 1
ATOM 4795 O O . GLN A 1 604 ? 0.923 -10.424 -5.142 1.00 86.50 604 GLN A O 1
ATOM 4800 N N . SER A 1 605 ? -1.068 -11.408 -4.715 1.00 86.62 605 SER A N 1
ATOM 4801 C CA . SER A 1 605 ? -1.116 -12.303 -5.873 1.00 86.62 605 SER A CA 1
ATOM 4802 C C . SER A 1 605 ? -2.344 -11.952 -6.720 1.00 86.62 605 SER A C 1
ATOM 4804 O O . SER A 1 605 ? -3.424 -11.711 -6.177 1.00 86.62 605 SER A O 1
ATOM 4806 N N . SER A 1 606 ? -2.180 -11.843 -8.036 1.00 85.56 606 SER A N 1
ATOM 4807 C CA . SER A 1 606 ? -3.237 -11.464 -8.984 1.00 85.56 606 SER A CA 1
ATOM 4808 C C . SER A 1 606 ? -3.071 -12.195 -10.319 1.00 85.56 606 SER A C 1
ATOM 4810 O O . SER A 1 606 ? -2.074 -12.881 -10.525 1.00 85.56 606 SER A O 1
ATOM 4812 N N . SER A 1 607 ? -4.042 -12.069 -11.223 1.00 85.56 607 SER A N 1
ATOM 4813 C CA . SER A 1 607 ? -3.935 -12.562 -12.601 1.00 85.56 607 SER A CA 1
ATOM 4814 C C . SER A 1 607 ? -3.539 -11.433 -13.554 1.00 85.56 607 SER A C 1
ATOM 4816 O O . SER A 1 607 ? -4.089 -10.333 -13.470 1.00 85.56 607 SER A O 1
ATOM 4818 N N . ALA A 1 608 ? -2.656 -11.725 -14.500 1.00 86.62 608 ALA A N 1
ATOM 4819 C CA . ALA A 1 608 ? -2.318 -10.872 -15.633 1.00 86.62 608 ALA A CA 1
ATOM 4820 C C . ALA A 1 608 ? -2.510 -11.651 -16.943 1.00 86.62 608 ALA A C 1
ATOM 4822 O O . ALA A 1 608 ? -2.715 -12.860 -16.925 1.00 86.62 608 ALA A O 1
ATOM 4823 N N . TYR A 1 609 ? -2.446 -10.963 -18.079 1.00 85.62 609 TYR A N 1
ATOM 4824 C CA . TYR A 1 609 ? -2.450 -11.601 -19.395 1.00 85.62 609 TYR A CA 1
ATOM 4825 C C . TYR A 1 609 ? -1.162 -11.250 -20.119 1.00 85.62 609 TYR A C 1
ATOM 4827 O O . TYR A 1 609 ? -0.703 -10.104 -20.030 1.00 85.62 609 TYR A O 1
ATOM 4835 N N . PHE A 1 610 ? -0.593 -12.207 -20.849 1.00 88.88 610 PHE A N 1
ATOM 4836 C CA . PHE A 1 610 ? 0.588 -11.945 -21.661 1.00 88.88 610 PHE A CA 1
ATOM 4837 C C . PHE A 1 610 ? 0.314 -10.797 -22.655 1.00 88.88 610 PHE A C 1
ATOM 4839 O O . PHE A 1 610 ? -0.743 -10.732 -23.284 1.00 88.88 610 PHE A O 1
ATOM 4846 N N . LEU A 1 611 ? 1.235 -9.827 -22.729 1.00 83.38 611 LEU A N 1
ATOM 4847 C CA . LEU A 1 611 ? 1.106 -8.582 -23.512 1.00 83.38 611 LEU A CA 1
ATOM 4848 C C . LEU A 1 611 ? -0.140 -7.724 -23.187 1.00 83.38 611 LEU A C 1
ATOM 4850 O O . LEU A 1 611 ? -0.494 -6.830 -23.954 1.00 83.38 611 LEU A O 1
ATOM 4854 N N . GLY A 1 612 ? -0.830 -7.987 -22.071 1.00 77.06 612 GLY A N 1
ATOM 4855 C CA . GLY A 1 612 ? -2.097 -7.335 -21.729 1.00 77.06 612 GLY A CA 1
ATOM 4856 C C . GLY A 1 612 ? -3.277 -7.734 -22.626 1.00 77.06 612 GLY A C 1
ATOM 4857 O O . GLY A 1 612 ? -4.322 -7.085 -22.575 1.00 77.06 612 GLY A O 1
ATOM 4858 N N . ASN A 1 613 ? -3.136 -8.785 -23.440 1.00 75.19 613 ASN A N 1
ATOM 4859 C CA . ASN A 1 613 ? -4.164 -9.253 -24.365 1.00 75.19 613 ASN A CA 1
ATOM 4860 C C . ASN A 1 613 ? -4.964 -10.406 -23.744 1.00 75.19 613 ASN A C 1
ATOM 4862 O O . ASN A 1 613 ? -4.426 -11.477 -23.500 1.00 75.19 613 ASN A O 1
ATOM 4866 N N . GLN A 1 614 ? -6.271 -10.219 -23.546 1.00 76.25 614 GLN A N 1
ATOM 4867 C CA . GLN A 1 614 ? -7.149 -11.235 -22.940 1.00 76.25 614 GLN A CA 1
ATOM 4868 C C . GLN A 1 614 ? -7.283 -12.527 -23.764 1.00 76.25 614 GLN A C 1
ATOM 4870 O O . GLN A 1 614 ? -7.782 -13.521 -23.247 1.00 76.25 614 GLN A O 1
ATOM 4875 N N . ASN A 1 615 ? -6.867 -12.513 -25.034 1.00 80.25 615 ASN A N 1
ATOM 4876 C CA . ASN A 1 615 ? -6.845 -13.701 -25.890 1.00 80.25 615 ASN A CA 1
ATOM 4877 C C . ASN A 1 615 ? -5.546 -14.523 -25.758 1.00 80.25 615 ASN A C 1
ATOM 4879 O O . ASN A 1 615 ? -5.423 -15.551 -26.418 1.00 80.25 615 ASN A O 1
ATOM 4883 N N . GLU A 1 616 ? -4.576 -14.061 -24.965 1.00 87.94 616 GLU A N 1
ATOM 4884 C CA . GLU A 1 616 ? -3.302 -14.742 -24.704 1.00 87.94 616 GLU A CA 1
ATOM 4885 C C . GLU A 1 616 ? -3.307 -15.474 -23.351 1.00 87.94 616 GLU A C 1
ATOM 4887 O O . GLU A 1 616 ? -4.275 -15.416 -22.589 1.00 87.94 616 GLU A O 1
ATOM 4892 N N . ASP A 1 617 ? -2.198 -16.155 -23.044 1.00 86.12 617 ASP A N 1
ATOM 4893 C CA . ASP A 1 617 ? -2.008 -16.916 -21.808 1.00 86.12 617 ASP A CA 1
ATOM 4894 C C . ASP A 1 617 ? -2.287 -16.061 -20.557 1.00 86.12 617 ASP A C 1
ATOM 4896 O O . ASP A 1 617 ? -1.783 -14.940 -20.400 1.00 86.12 617 ASP A O 1
ATOM 4900 N N . SER A 1 618 ? -3.077 -16.626 -19.639 1.00 88.19 618 SER A N 1
ATOM 4901 C CA . SER A 1 618 ? -3.291 -16.071 -18.302 1.00 88.19 618 SER A CA 1
ATOM 4902 C C . SER A 1 618 ? -2.084 -16.390 -17.422 1.00 88.19 618 SER A C 1
ATOM 4904 O O . SER A 1 618 ? -1.734 -17.550 -17.220 1.00 88.19 618 SER A O 1
ATOM 4906 N N . LEU A 1 619 ? -1.488 -15.353 -16.849 1.00 91.75 619 LEU A N 1
ATOM 4907 C CA . LEU A 1 619 ? -0.309 -15.411 -15.994 1.00 91.75 619 LEU A CA 1
ATOM 4908 C C . LEU A 1 619 ? -0.696 -15.127 -14.543 1.00 91.75 619 LEU A C 1
ATOM 4910 O O . LEU A 1 619 ? -1.625 -14.363 -14.270 1.00 91.75 619 LEU A O 1
ATOM 4914 N N . GLN A 1 620 ? 0.044 -15.698 -13.599 1.00 91.19 620 GLN A N 1
ATOM 4915 C CA . GLN A 1 620 ? -0.051 -15.330 -12.194 1.00 91.19 620 GLN A CA 1
ATOM 4916 C C . GLN A 1 620 ? 1.011 -14.278 -11.869 1.00 91.19 620 GLN A C 1
ATOM 4918 O O . GLN A 1 620 ? 2.198 -14.497 -12.090 1.00 91.19 620 GLN A O 1
ATOM 4923 N N . ARG A 1 621 ? 0.567 -13.136 -11.341 1.00 91.94 621 ARG A N 1
ATOM 4924 C CA . ARG A 1 621 ? 1.395 -11.988 -10.972 1.00 91.94 621 ARG A CA 1
ATOM 4925 C C . ARG A 1 621 ? 1.570 -11.914 -9.465 1.00 91.94 621 ARG A C 1
ATOM 4927 O O . ARG A 1 621 ? 0.589 -11.757 -8.734 1.00 91.94 621 ARG A O 1
ATOM 4934 N N . ILE A 1 622 ? 2.815 -11.936 -9.010 1.00 93.06 622 ILE A N 1
ATOM 4935 C CA . ILE A 1 622 ? 3.197 -11.656 -7.625 1.00 93.06 622 ILE A CA 1
ATOM 4936 C C . ILE A 1 622 ? 3.757 -10.239 -7.556 1.00 93.06 622 ILE A C 1
ATOM 4938 O O . ILE A 1 622 ? 4.757 -9.935 -8.199 1.00 93.06 622 ILE A O 1
ATOM 4942 N N . THR A 1 623 ? 3.145 -9.376 -6.747 1.00 92.12 623 THR A N 1
ATOM 4943 C CA . THR A 1 623 ? 3.627 -8.009 -6.497 1.00 92.12 623 THR A CA 1
ATOM 4944 C C . THR A 1 623 ? 4.231 -7.919 -5.106 1.00 92.12 623 THR A C 1
ATOM 4946 O O . THR A 1 623 ? 3.616 -8.359 -4.132 1.00 92.12 623 THR A O 1
ATOM 4949 N N . SER A 1 624 ? 5.416 -7.321 -4.998 1.00 93.25 624 SER A N 1
ATOM 4950 C CA . SER A 1 624 ? 6.188 -7.259 -3.753 1.00 93.25 624 SER A CA 1
ATOM 4951 C C . SER A 1 624 ? 6.859 -5.907 -3.570 1.00 93.25 624 SER A C 1
ATOM 4953 O O . SER A 1 624 ? 7.117 -5.200 -4.536 1.00 93.25 624 SER A O 1
ATOM 4955 N N . ILE A 1 625 ? 7.193 -5.576 -2.326 1.00 94.94 625 ILE A N 1
ATOM 4956 C CA . ILE A 1 625 ? 8.008 -4.411 -1.967 1.00 94.94 625 ILE A CA 1
ATOM 4957 C C . ILE A 1 625 ? 9.296 -4.877 -1.292 1.00 94.94 625 ILE A C 1
ATOM 4959 O O . ILE A 1 625 ? 9.295 -5.882 -0.575 1.00 94.94 625 ILE A O 1
ATOM 4963 N N . ALA A 1 626 ? 10.397 -4.160 -1.509 1.00 95.06 626 ALA A N 1
ATOM 4964 C CA . ALA A 1 626 ? 11.697 -4.505 -0.943 1.00 95.06 626 ALA A CA 1
ATOM 4965 C C . ALA A 1 626 ? 12.534 -3.256 -0.653 1.00 95.06 626 ALA A C 1
ATOM 4967 O O . ALA A 1 626 ? 12.469 -2.279 -1.399 1.00 95.06 626 ALA A O 1
ATOM 4968 N N . PHE A 1 627 ? 13.341 -3.314 0.408 1.00 95.25 627 PHE A N 1
ATOM 4969 C CA . PHE A 1 627 ? 14.213 -2.222 0.840 1.00 95.25 627 PHE A CA 1
ATOM 4970 C C . PHE A 1 627 ? 15.548 -2.741 1.401 1.00 95.25 627 PHE A C 1
ATOM 4972 O O . PHE A 1 627 ? 15.595 -3.830 1.993 1.00 95.25 627 PHE A O 1
ATOM 4979 N N . PRO A 1 628 ? 16.632 -1.950 1.289 1.00 93.62 628 PRO A N 1
ATOM 4980 C CA . PRO A 1 628 ? 17.917 -2.266 1.909 1.00 93.62 628 PRO A CA 1
ATOM 4981 C C . PRO A 1 628 ? 17.932 -2.009 3.422 1.00 93.62 628 PRO A C 1
ATOM 4983 O O . PRO A 1 628 ? 18.946 -2.229 4.075 1.00 93.62 628 PRO A O 1
ATOM 4986 N N . ASP A 1 629 ? 16.818 -1.546 3.993 1.00 91.44 629 ASP A N 1
ATOM 4987 C CA . ASP A 1 629 ? 16.687 -1.236 5.410 1.00 91.44 629 ASP A CA 1
ATOM 4988 C C . ASP A 1 629 ? 15.264 -1.530 5.927 1.00 91.44 629 ASP A C 1
ATOM 4990 O O . ASP A 1 629 ? 14.265 -1.343 5.225 1.00 91.44 629 ASP A O 1
ATOM 4994 N N . LYS A 1 630 ? 15.163 -2.011 7.175 1.00 92.31 630 LYS A N 1
ATOM 4995 C CA . LYS A 1 630 ? 13.879 -2.390 7.792 1.00 92.31 630 LYS A CA 1
ATOM 4996 C C . LYS A 1 630 ? 13.035 -1.183 8.202 1.00 92.31 630 LYS A C 1
ATOM 4998 O O . LYS A 1 630 ? 11.811 -1.300 8.213 1.00 92.31 630 LYS A O 1
ATOM 5003 N N . LYS A 1 631 ? 13.654 -0.049 8.538 1.00 92.56 631 LYS A N 1
ATOM 5004 C CA . LYS A 1 631 ? 12.937 1.182 8.888 1.00 92.56 631 LYS A CA 1
ATOM 5005 C C . LYS A 1 631 ? 12.260 1.767 7.650 1.00 92.56 631 LYS A C 1
ATOM 5007 O O . LYS A 1 631 ? 11.074 2.056 7.721 1.00 92.56 631 LYS A O 1
ATOM 5012 N N . LEU A 1 632 ? 12.941 1.797 6.498 1.00 91.50 632 LEU A N 1
ATOM 5013 C CA . LEU A 1 632 ? 12.327 2.210 5.222 1.00 91.50 632 LEU A CA 1
ATOM 5014 C C . LEU A 1 632 ? 11.069 1.393 4.881 1.00 91.50 632 LEU A C 1
ATOM 5016 O O . LEU A 1 632 ? 10.055 1.952 4.468 1.00 91.50 632 LEU A O 1
ATOM 5020 N N . MET A 1 633 ? 11.105 0.076 5.113 1.00 93.06 633 MET A N 1
ATOM 5021 C CA . MET A 1 633 ? 9.931 -0.791 4.954 1.00 93.06 633 MET A CA 1
ATOM 5022 C C . MET A 1 633 ? 8.788 -0.396 5.901 1.00 93.06 633 MET A C 1
ATOM 5024 O O . MET A 1 633 ? 7.634 -0.348 5.482 1.00 93.06 633 MET A O 1
ATOM 5028 N N . GLN A 1 634 ? 9.084 -0.130 7.175 1.00 91.56 634 GLN A N 1
ATOM 5029 C CA . GLN A 1 634 ? 8.074 0.274 8.159 1.00 91.56 634 GLN A CA 1
ATOM 5030 C C . GLN A 1 634 ? 7.454 1.628 7.814 1.00 91.56 634 GLN A C 1
ATOM 5032 O O . GLN A 1 634 ? 6.229 1.742 7.826 1.00 91.56 634 GLN A O 1
ATOM 5037 N N . ASP A 1 635 ? 8.277 2.609 7.446 1.00 89.62 635 ASP A N 1
ATOM 5038 C CA . ASP A 1 635 ? 7.833 3.943 7.039 1.00 89.62 635 ASP A CA 1
ATOM 5039 C C . ASP A 1 635 ? 6.925 3.853 5.799 1.00 89.62 635 ASP A C 1
ATOM 5041 O O . ASP A 1 635 ? 5.854 4.463 5.758 1.00 89.62 635 ASP A O 1
ATOM 5045 N N . HIS A 1 636 ? 7.288 3.018 4.818 1.00 87.00 636 HIS A N 1
ATOM 5046 C CA . HIS A 1 636 ? 6.466 2.785 3.632 1.00 87.00 636 HIS A CA 1
ATOM 5047 C C . HIS A 1 636 ? 5.140 2.081 3.958 1.00 87.00 636 HIS A C 1
ATOM 5049 O O . HIS A 1 636 ? 4.085 2.497 3.482 1.00 87.00 636 HIS A O 1
ATOM 5055 N N . LEU A 1 637 ? 5.161 1.036 4.793 1.00 87.06 637 LEU A N 1
ATOM 5056 C CA . LEU A 1 637 ? 3.943 0.341 5.223 1.00 87.06 637 LEU A CA 1
ATOM 5057 C C . LEU A 1 637 ? 3.014 1.255 6.030 1.00 87.06 637 LEU A C 1
ATOM 5059 O O . LEU A 1 637 ? 1.796 1.156 5.885 1.00 87.06 637 LEU A O 1
ATOM 5063 N N . HIS A 1 638 ? 3.571 2.149 6.847 1.00 85.69 638 HIS A N 1
ATOM 5064 C CA . HIS A 1 638 ? 2.804 3.161 7.563 1.00 85.69 638 HIS A CA 1
ATOM 5065 C C . HIS A 1 638 ? 2.133 4.134 6.585 1.00 85.69 638 HIS A C 1
ATOM 5067 O O . HIS A 1 638 ? 0.918 4.311 6.651 1.00 85.69 638 HIS A O 1
ATOM 5073 N N . ALA A 1 639 ? 2.879 4.661 5.609 1.00 80.44 639 ALA A N 1
ATOM 5074 C CA . ALA A 1 639 ? 2.331 5.531 4.567 1.00 80.44 639 ALA A CA 1
ATOM 5075 C C . ALA A 1 639 ? 1.236 4.837 3.729 1.00 80.44 639 ALA A C 1
ATOM 5077 O O . ALA A 1 639 ? 0.215 5.446 3.410 1.00 80.44 639 ALA A O 1
ATOM 5078 N N . LEU A 1 640 ? 1.400 3.547 3.407 1.00 81.00 640 LEU A N 1
ATOM 5079 C CA . LEU A 1 640 ? 0.363 2.753 2.738 1.00 81.00 640 LEU A CA 1
ATOM 5080 C C . LEU A 1 640 ? -0.887 2.581 3.607 1.00 81.00 640 LEU A C 1
ATOM 5082 O O . LEU A 1 640 ? -1.999 2.666 3.087 1.00 81.00 640 LEU A O 1
ATOM 5086 N N . ALA A 1 641 ? -0.730 2.347 4.912 1.00 81.44 641 ALA A N 1
ATOM 5087 C CA . ALA A 1 641 ? -1.855 2.222 5.836 1.00 81.44 641 ALA A CA 1
ATOM 5088 C C . ALA A 1 641 ? -2.623 3.548 5.975 1.00 81.44 641 ALA A C 1
ATOM 5090 O O . ALA A 1 641 ? -3.857 3.551 5.935 1.00 81.44 641 ALA A O 1
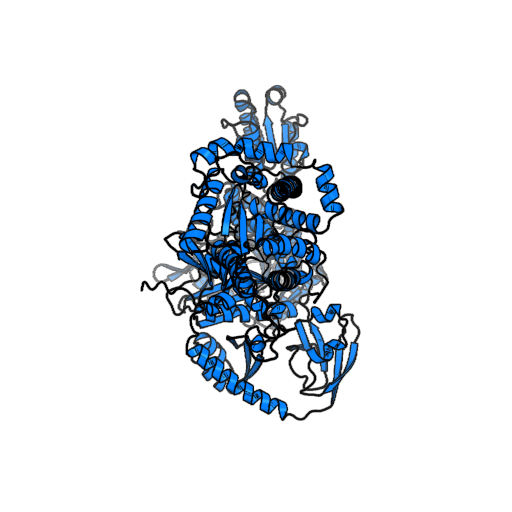ATOM 5091 N N . GLU A 1 642 ? -1.910 4.674 6.061 1.00 76.94 642 GLU A N 1
ATOM 5092 C CA . GLU A 1 642 ? -2.497 6.016 6.021 1.00 76.94 642 GLU A CA 1
ATOM 5093 C C . GLU A 1 642 ? -3.256 6.240 4.703 1.00 76.94 642 GLU A C 1
ATOM 5095 O O . GLU A 1 642 ? -4.442 6.581 4.726 1.00 76.94 642 GLU A O 1
ATOM 5100 N N . ALA A 1 643 ? -2.640 5.937 3.556 1.00 72.44 643 ALA A N 1
ATOM 5101 C CA . ALA A 1 643 ? -3.277 6.051 2.244 1.00 72.44 643 ALA A CA 1
ATOM 5102 C C . ALA A 1 643 ? -4.519 5.153 2.104 1.00 72.44 643 ALA A C 1
ATOM 5104 O O . ALA A 1 643 ? -5.544 5.577 1.569 1.00 72.44 643 ALA A O 1
ATOM 5105 N N . GLN A 1 644 ? -4.472 3.923 2.622 1.00 75.50 644 GLN A N 1
ATOM 5106 C CA . GLN A 1 644 ? -5.606 3.000 2.601 1.00 75.50 644 GLN A CA 1
ATOM 5107 C C . GLN A 1 644 ? -6.743 3.472 3.515 1.00 75.50 644 GLN A C 1
ATOM 5109 O O . GLN A 1 644 ? -7.918 3.285 3.188 1.00 75.50 644 GLN A O 1
ATOM 5114 N N . SER A 1 645 ? -6.421 4.106 4.646 1.00 76.00 645 SER A N 1
ATOM 5115 C CA . SER A 1 645 ? -7.424 4.729 5.513 1.00 76.00 645 SER A CA 1
ATOM 5116 C C . SER A 1 645 ? -8.146 5.888 4.815 1.00 76.00 645 SER A C 1
ATOM 5118 O O . SER A 1 645 ? -9.349 6.060 5.011 1.00 76.00 645 SER A O 1
ATOM 5120 N N . ALA A 1 646 ? -7.434 6.602 3.939 1.00 78.94 646 ALA A N 1
ATOM 5121 C CA . ALA A 1 646 ? -7.940 7.708 3.137 1.00 78.94 646 ALA A CA 1
ATOM 5122 C C . ALA A 1 646 ? -8.593 7.274 1.807 1.00 78.94 646 ALA A C 1
ATOM 5124 O O . ALA A 1 646 ? -9.030 8.132 1.048 1.00 78.94 646 ALA A O 1
ATOM 5125 N N . ASN A 1 647 ? -8.684 5.972 1.507 1.00 86.25 647 ASN A N 1
ATOM 5126 C CA . ASN A 1 647 ? -9.198 5.476 0.227 1.00 86.25 647 ASN A CA 1
ATOM 5127 C C . ASN A 1 647 ? -10.677 5.855 0.011 1.00 86.25 647 ASN A C 1
ATOM 5129 O O . ASN A 1 647 ? -11.551 5.509 0.819 1.00 86.25 647 ASN A O 1
ATOM 5133 N N . HIS A 1 648 ? -10.979 6.499 -1.121 1.00 91.06 648 HIS A N 1
ATOM 5134 C CA . HIS A 1 648 ? -12.323 7.008 -1.397 1.00 91.06 648 HIS A CA 1
ATOM 5135 C C . HIS A 1 648 ? -13.383 5.915 -1.498 1.00 91.06 648 HIS A C 1
ATOM 5137 O O . HIS A 1 648 ? -14.530 6.196 -1.178 1.00 91.06 648 HIS A O 1
ATOM 5143 N N . VAL A 1 649 ? -13.057 4.688 -1.915 1.00 91.12 649 VAL A N 1
ATOM 5144 C CA . VAL A 1 649 ? -14.027 3.581 -1.991 1.00 91.12 649 VAL A CA 1
ATOM 5145 C C . VAL A 1 649 ? -14.505 3.212 -0.590 1.00 91.12 649 VAL A C 1
ATOM 5147 O O . VAL A 1 649 ? -15.708 3.091 -0.353 1.00 91.12 649 VAL A O 1
ATOM 5150 N N . LYS A 1 650 ? -13.570 3.098 0.361 1.00 91.06 650 LYS A N 1
ATOM 5151 C CA . LYS A 1 650 ? -13.883 2.801 1.762 1.00 91.06 650 LYS A CA 1
ATOM 5152 C C . LYS A 1 650 ? -14.690 3.937 2.388 1.00 91.06 650 LYS A C 1
ATOM 5154 O O . LYS A 1 650 ? -15.788 3.698 2.882 1.00 91.06 650 LYS A O 1
ATOM 5159 N N . ILE A 1 651 ? -14.190 5.171 2.296 1.00 92.38 651 ILE A N 1
ATOM 5160 C CA . ILE A 1 651 ? -14.861 6.351 2.863 1.00 92.38 651 ILE A CA 1
ATOM 5161 C C . ILE A 1 651 ? -16.246 6.538 2.244 1.00 92.38 651 ILE A C 1
ATOM 5163 O O . ILE A 1 651 ? -17.212 6.812 2.951 1.00 92.38 651 ILE A O 1
ATOM 5167 N N . SER A 1 652 ? -16.368 6.366 0.929 1.00 92.94 652 SER A N 1
ATOM 5168 C CA . SER A 1 652 ? -17.644 6.527 0.238 1.00 92.94 652 SER A CA 1
ATOM 5169 C C . SER A 1 652 ? -18.663 5.476 0.636 1.00 92.94 652 SER A C 1
ATOM 5171 O O . SER A 1 652 ? -19.845 5.796 0.692 1.00 92.94 652 SER A O 1
ATOM 5173 N N . ARG A 1 653 ? -18.243 4.246 0.942 1.00 92.50 653 ARG A N 1
ATOM 5174 C CA . ARG A 1 653 ? -19.137 3.240 1.520 1.00 92.50 653 ARG A CA 1
ATOM 5175 C C . ARG A 1 653 ? -19.583 3.662 2.920 1.00 92.50 653 ARG A C 1
ATOM 5177 O O . ARG A 1 653 ? -20.780 3.679 3.192 1.00 92.50 653 ARG A O 1
ATOM 5184 N N . ASP A 1 654 ? -18.636 4.055 3.768 1.00 92.31 654 ASP A N 1
ATOM 5185 C CA . ASP A 1 654 ? -18.895 4.416 5.166 1.00 92.31 654 ASP A CA 1
ATOM 5186 C C . ASP A 1 654 ? -19.782 5.681 5.275 1.00 92.31 654 ASP A C 1
ATOM 5188 O O . ASP A 1 654 ? -20.617 5.789 6.171 1.00 92.31 654 ASP A O 1
ATOM 5192 N N . GLN A 1 655 ? -19.673 6.609 4.318 1.00 94.94 655 GLN A N 1
ATOM 5193 C CA . GLN A 1 655 ? -20.495 7.825 4.219 1.00 94.94 655 GLN A CA 1
ATOM 5194 C C . GLN A 1 655 ? -21.668 7.725 3.232 1.00 94.94 655 GLN A C 1
ATOM 5196 O O . GLN A 1 655 ? -22.385 8.709 3.033 1.00 94.94 655 GLN A O 1
ATOM 5201 N N . GLN A 1 656 ? -21.885 6.557 2.620 1.00 95.50 656 GLN A N 1
ATOM 5202 C CA . GLN A 1 656 ? -22.961 6.305 1.656 1.00 95.50 656 GLN A CA 1
ATOM 5203 C C . GLN A 1 656 ? -22.982 7.325 0.497 1.00 95.50 656 GLN A C 1
ATOM 5205 O O . GLN A 1 656 ? -24.008 7.945 0.204 1.00 95.50 656 GLN A O 1
ATOM 5210 N N . LEU A 1 657 ? -21.836 7.529 -0.159 1.00 96.62 657 LEU A N 1
ATOM 5211 C CA . LEU A 1 657 ? -21.678 8.473 -1.269 1.00 96.62 657 LEU A CA 1
ATOM 5212 C C . LEU A 1 657 ? -22.015 7.841 -2.625 1.00 96.62 657 LEU A C 1
ATOM 5214 O O . LEU A 1 657 ? -22.714 8.462 -3.424 1.00 96.62 657 LEU A O 1
ATOM 5218 N N . PHE A 1 658 ? -21.570 6.610 -2.882 1.00 96.69 658 PHE A N 1
ATOM 5219 C CA . PHE A 1 658 ? -21.875 5.888 -4.118 1.00 96.69 658 PHE A CA 1
ATOM 5220 C C . PHE A 1 658 ? -21.911 4.371 -3.904 1.00 96.69 658 PHE A C 1
ATOM 5222 O O . PHE A 1 658 ? -21.420 3.869 -2.894 1.00 96.69 658 PHE A O 1
ATOM 5229 N N . LEU A 1 659 ? -22.457 3.649 -4.883 1.00 94.38 659 LEU A N 1
ATOM 5230 C CA . LEU A 1 659 ? -22.288 2.202 -5.024 1.00 94.38 659 LEU A CA 1
ATOM 5231 C C . LEU A 1 659 ? -21.858 1.837 -6.454 1.00 94.38 659 LEU A C 1
ATOM 5233 O O . LEU A 1 659 ? -22.081 2.597 -7.399 1.00 94.38 659 LEU A O 1
ATOM 5237 N N . THR A 1 660 ? -21.263 0.660 -6.613 1.00 91.31 660 THR A N 1
ATOM 5238 C CA . THR A 1 660 ? -20.983 0.038 -7.917 1.00 91.31 660 THR A CA 1
ATOM 5239 C C . THR A 1 660 ? -21.711 -1.298 -7.995 1.00 91.31 660 THR A C 1
ATOM 5241 O O . THR A 1 660 ? -22.014 -1.895 -6.964 1.00 91.31 660 THR A O 1
ATOM 5244 N N . HIS A 1 661 ? -22.049 -1.736 -9.208 1.00 92.12 661 HIS A N 1
ATOM 5245 C CA . HIS A 1 661 ? -22.797 -2.972 -9.423 1.00 92.12 661 HIS A CA 1
ATOM 5246 C C . HIS A 1 661 ? -22.309 -3.682 -10.687 1.00 92.12 661 HIS A C 1
ATOM 5248 O O . HIS A 1 661 ? -22.057 -3.033 -11.702 1.00 92.12 661 HIS A O 1
ATOM 5254 N N . GLU A 1 662 ? -22.227 -5.012 -10.652 1.00 89.25 662 GLU A N 1
ATOM 5255 C CA . GLU A 1 662 ? -21.711 -5.837 -11.759 1.00 89.25 662 GLU A CA 1
ATOM 5256 C C . GLU A 1 662 ? -22.566 -5.756 -13.032 1.00 89.25 662 GLU A C 1
ATOM 5258 O O . GLU A 1 662 ? -22.059 -5.924 -14.133 1.00 89.25 662 GLU A O 1
ATOM 5263 N N . LEU A 1 663 ? -23.854 -5.425 -12.900 1.00 93.06 663 LEU A N 1
ATOM 5264 C CA . LEU A 1 663 ? -24.747 -5.170 -14.044 1.00 93.06 663 LEU A CA 1
ATOM 5265 C C . LEU A 1 663 ? -24.399 -3.894 -14.830 1.00 93.06 663 LEU A C 1
ATOM 5267 O O . LEU A 1 663 ? -24.869 -3.724 -15.951 1.00 93.06 663 LEU A O 1
ATOM 5271 N N . SER A 1 664 ? -23.610 -2.981 -14.258 1.00 92.00 664 SER A N 1
ATOM 5272 C CA . SER A 1 664 ? -23.105 -1.800 -14.966 1.00 92.00 664 SER A CA 1
ATOM 5273 C C . SER A 1 664 ? -21.700 -1.434 -14.466 1.00 92.00 664 SER A C 1
ATOM 5275 O O . SER A 1 664 ? -21.517 -0.430 -13.767 1.00 92.00 664 SER A O 1
ATOM 5277 N N . PRO A 1 665 ? -20.679 -2.260 -14.781 1.00 89.56 665 PRO A N 1
ATOM 5278 C CA . PRO A 1 665 ? -19.323 -2.058 -14.289 1.00 89.56 665 PRO A CA 1
ATOM 5279 C C . PRO A 1 665 ? -18.789 -0.702 -14.740 1.00 89.56 665 PRO A C 1
ATOM 5281 O O . PRO A 1 665 ? -18.961 -0.314 -15.896 1.00 89.56 665 PRO A O 1
ATOM 5284 N N . GLY A 1 666 ? -18.141 0.028 -13.832 1.00 91.00 666 GLY A N 1
ATOM 5285 C CA . GLY A 1 666 ? -17.591 1.350 -14.134 1.00 91.00 666 GLY A CA 1
ATOM 5286 C C . GLY A 1 666 ? -18.645 2.447 -14.298 1.00 91.00 666 GLY A C 1
ATOM 5287 O O . GLY A 1 666 ? -18.297 3.533 -14.746 1.00 91.00 666 GLY A O 1
ATOM 5288 N N . SER A 1 667 ? -19.907 2.201 -13.944 1.00 95.12 667 SER A N 1
ATOM 5289 C CA . SER A 1 667 ? -20.961 3.220 -13.918 1.00 95.12 667 SER A CA 1
ATOM 5290 C C . SER A 1 667 ? -21.458 3.400 -12.479 1.00 95.12 667 SER A C 1
ATOM 5292 O O . SER A 1 667 ? -22.325 2.646 -12.033 1.00 95.12 667 SER A O 1
ATOM 5294 N N . PRO A 1 668 ? -20.902 4.353 -11.709 1.00 94.69 668 PRO A N 1
ATOM 5295 C CA . PRO A 1 668 ? -21.251 4.505 -10.301 1.00 94.69 668 PRO A CA 1
ATOM 5296 C C . PRO A 1 668 ? -22.684 5.028 -10.127 1.00 94.69 668 PRO A C 1
ATOM 5298 O O . PRO A 1 668 ? -23.102 5.974 -10.802 1.00 94.69 668 PRO A O 1
ATOM 5301 N N . PHE A 1 669 ? -23.420 4.462 -9.167 1.00 95.44 669 PHE A N 1
ATOM 5302 C CA . PHE A 1 669 ? -24.682 5.038 -8.705 1.00 95.44 669 PHE A CA 1
ATOM 5303 C C . PHE A 1 669 ? -24.359 6.018 -7.585 1.00 95.44 669 PHE A C 1
ATOM 5305 O O . PHE A 1 669 ? -23.923 5.615 -6.505 1.00 95.44 669 PHE A O 1
ATOM 5312 N N . LEU A 1 670 ? -24.571 7.307 -7.832 1.00 95.81 670 LEU A N 1
ATOM 5313 C CA . LEU A 1 670 ? -24.444 8.316 -6.788 1.00 95.81 670 LEU A CA 1
ATOM 5314 C C . LEU A 1 670 ? -25.631 8.188 -5.830 1.00 95.81 670 LEU A C 1
ATOM 5316 O O . LEU A 1 670 ? -26.788 8.319 -6.226 1.00 95.81 670 LEU A O 1
ATOM 5320 N N . LEU A 1 671 ? -25.335 7.936 -4.559 1.00 96.81 671 LEU A N 1
ATOM 5321 C CA . LEU A 1 671 ? -26.327 7.906 -3.490 1.00 96.81 671 LEU A CA 1
ATOM 5322 C C . LEU A 1 671 ? -26.704 9.339 -3.088 1.00 96.81 671 LEU A C 1
ATOM 5324 O O . LEU A 1 671 ? -26.115 10.314 -3.565 1.00 96.81 671 LEU A O 1
ATOM 5328 N N . ALA A 1 672 ? -27.684 9.499 -2.197 1.00 96.56 672 ALA A N 1
ATOM 5329 C CA . ALA A 1 672 ? -28.198 10.818 -1.819 1.00 96.56 672 ALA A CA 1
ATOM 5330 C C . ALA A 1 672 ? -27.093 11.776 -1.333 1.00 96.56 672 ALA A C 1
ATOM 5332 O O . ALA A 1 672 ? -27.072 12.943 -1.727 1.00 96.56 672 ALA A O 1
ATOM 5333 N N . HIS A 1 673 ? -26.152 11.296 -0.515 1.00 97.12 673 HIS A N 1
ATOM 5334 C CA . HIS A 1 673 ? -25.051 12.117 -0.011 1.00 97.12 673 HIS A CA 1
ATOM 5335 C C . HIS A 1 673 ? -24.017 12.444 -1.099 1.00 97.12 673 HIS A C 1
ATOM 5337 O O . HIS A 1 673 ? -23.650 13.609 -1.239 1.00 97.12 673 HIS A O 1
ATOM 5343 N N . GLY A 1 674 ? -23.620 11.479 -1.936 1.00 97.00 674 GLY A N 1
ATOM 5344 C CA . GLY A 1 674 ? -22.723 11.754 -3.067 1.00 97.00 674 GLY A CA 1
ATOM 5345 C C . GLY A 1 674 ? -23.338 12.725 -4.077 1.00 97.00 674 GLY A C 1
ATOM 5346 O O . GLY A 1 674 ? -22.670 13.636 -4.558 1.00 97.00 674 GLY A O 1
ATOM 5347 N N . THR A 1 675 ? -24.647 12.620 -4.313 1.00 97.25 675 THR A N 1
ATOM 5348 C CA . THR A 1 675 ? -25.396 13.533 -5.189 1.00 97.25 675 THR A CA 1
ATOM 5349 C C . THR A 1 675 ? -25.403 14.971 -4.657 1.00 97.25 675 THR A C 1
ATOM 5351 O O . THR A 1 675 ? -25.320 15.914 -5.441 1.00 97.25 675 THR A O 1
ATOM 5354 N N . ARG A 1 676 ? -25.453 15.181 -3.330 1.00 97.25 676 ARG A N 1
ATOM 5355 C CA . ARG A 1 676 ? -25.344 16.529 -2.728 1.00 97.25 676 ARG A CA 1
ATOM 5356 C C . ARG A 1 676 ? -23.993 17.177 -3.047 1.00 97.25 676 ARG A C 1
ATOM 5358 O O . ARG A 1 676 ? -23.973 18.334 -3.463 1.00 97.25 676 ARG A O 1
ATOM 5365 N N . ILE A 1 677 ? -22.900 16.422 -2.907 1.00 97.56 677 ILE A N 1
ATOM 5366 C CA . ILE A 1 677 ? -21.535 16.874 -3.229 1.00 97.56 677 ILE A CA 1
ATOM 5367 C C . ILE A 1 677 ? -21.440 17.211 -4.720 1.00 97.56 677 ILE A C 1
ATOM 5369 O O . ILE A 1 677 ? -21.061 18.322 -5.087 1.00 97.56 677 ILE A O 1
ATOM 5373 N N . PHE A 1 678 ? -21.872 16.285 -5.576 1.00 97.00 678 PHE A N 1
ATOM 5374 C CA . PHE A 1 678 ? -21.875 16.450 -7.027 1.00 97.00 678 PHE A CA 1
ATOM 5375 C C . PHE A 1 678 ? -22.632 17.719 -7.464 1.00 97.00 678 PHE A C 1
ATOM 5377 O O . PHE A 1 678 ? -22.112 18.542 -8.218 1.00 97.00 678 PHE A O 1
ATOM 5384 N N . ASN A 1 679 ? -23.829 17.945 -6.915 1.00 96.50 679 ASN A N 1
ATOM 5385 C CA . ASN A 1 679 ? -24.633 19.135 -7.199 1.00 96.50 679 ASN A CA 1
ATOM 5386 C C . ASN A 1 679 ? -23.995 20.428 -6.673 1.00 96.50 679 ASN A C 1
ATOM 5388 O O . ASN A 1 679 ? -24.124 21.477 -7.307 1.00 96.50 679 ASN A O 1
ATOM 5392 N N . ALA A 1 680 ? -23.318 20.384 -5.523 1.00 96.56 680 ALA A N 1
ATOM 5393 C CA . ALA A 1 680 ? -22.599 21.537 -4.988 1.00 96.56 680 ALA A CA 1
ATOM 5394 C C . ALA A 1 680 ? -21.427 21.940 -5.898 1.00 96.56 680 ALA A C 1
ATOM 5396 O O . ALA A 1 680 ? -21.260 23.131 -6.171 1.00 96.56 680 ALA A O 1
ATOM 5397 N N . LEU A 1 681 ? -20.685 20.963 -6.435 1.00 97.25 681 LEU A N 1
ATOM 5398 C CA . LEU A 1 681 ? -19.631 21.195 -7.427 1.00 97.25 681 LEU A CA 1
ATOM 5399 C C . LEU A 1 681 ? -20.200 21.767 -8.731 1.00 97.25 681 LEU A C 1
ATOM 5401 O O . LEU A 1 681 ? -19.701 22.777 -9.223 1.00 97.25 681 LEU A O 1
ATOM 5405 N N . GLN A 1 682 ? -21.285 21.197 -9.265 1.00 96.38 682 GLN A N 1
ATOM 5406 C CA . GLN A 1 682 ? -21.919 21.745 -10.471 1.00 96.38 682 GLN A CA 1
ATOM 5407 C C . GLN A 1 682 ? -22.397 23.178 -10.248 1.00 96.38 682 GLN A C 1
ATOM 5409 O O . GLN A 1 682 ? -22.204 24.044 -11.096 1.00 96.38 682 GLN A O 1
ATOM 5414 N N . LYS A 1 683 ? -23.001 23.461 -9.090 1.00 96.06 683 LYS A N 1
ATOM 5415 C CA . LYS A 1 683 ? -23.454 24.809 -8.739 1.00 96.06 683 LYS A CA 1
ATOM 5416 C C . LYS A 1 683 ? -22.292 25.800 -8.647 1.00 96.06 683 LYS A C 1
ATOM 5418 O O . LYS A 1 683 ? -22.455 26.948 -9.062 1.00 96.06 683 LYS A O 1
ATOM 5423 N N . LEU A 1 684 ? -21.145 25.377 -8.111 1.00 96.12 684 LEU A N 1
ATOM 5424 C CA . LEU A 1 684 ? -19.916 26.169 -8.120 1.00 96.12 684 LEU A CA 1
ATOM 5425 C C . LEU A 1 684 ? -19.508 26.495 -9.562 1.00 96.12 684 LEU A C 1
ATOM 5427 O O . LEU A 1 684 ? -19.411 27.674 -9.901 1.00 96.12 684 LEU A O 1
ATOM 5431 N N . MET A 1 685 ? -19.370 25.481 -10.418 1.00 97.06 685 MET A N 1
ATOM 5432 C CA . MET A 1 685 ? -18.954 25.672 -11.810 1.00 97.06 685 MET A CA 1
ATOM 5433 C C . MET A 1 685 ? -19.922 26.566 -12.585 1.00 97.06 685 MET A C 1
ATOM 5435 O O . MET A 1 685 ? -19.490 27.550 -13.174 1.00 97.06 685 MET A O 1
ATOM 5439 N N . ARG A 1 686 ? -21.235 26.326 -12.485 1.00 97.00 686 ARG A N 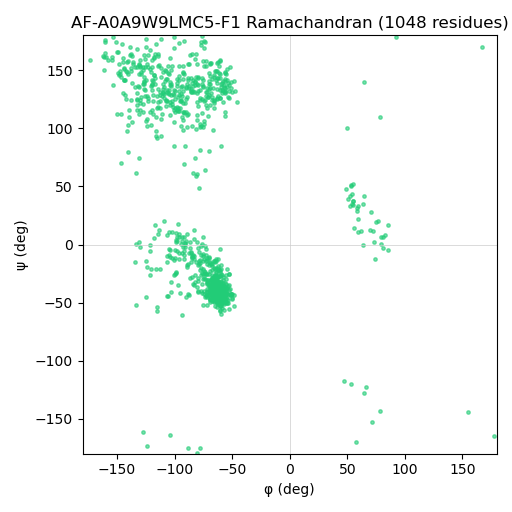1
ATOM 5440 C CA . ARG A 1 686 ? -22.272 27.187 -13.082 1.00 97.00 686 ARG A CA 1
ATOM 5441 C C . ARG A 1 686 ? -22.142 28.647 -12.651 1.00 97.00 686 ARG A C 1
ATOM 5443 O O . ARG A 1 686 ? -22.272 29.548 -13.476 1.00 97.00 686 ARG A O 1
ATOM 5450 N N . SER A 1 687 ? -21.857 28.894 -11.369 1.00 96.06 687 SER A N 1
ATOM 5451 C CA . SER A 1 687 ? -21.668 30.261 -10.871 1.00 96.06 687 SER A CA 1
ATOM 5452 C C . SER A 1 687 ? -20.437 30.945 -11.469 1.00 96.06 687 SER A C 1
ATOM 5454 O O . SER A 1 687 ? -20.486 32.141 -11.743 1.00 96.06 687 SER A O 1
ATOM 5456 N N . GLU A 1 688 ? -19.357 30.202 -11.717 1.00 96.69 688 GLU A N 1
ATOM 5457 C CA . GLU A 1 688 ? -18.144 30.742 -12.336 1.00 96.69 688 GLU A CA 1
ATOM 5458 C C . GLU A 1 688 ? -18.260 30.877 -13.861 1.00 96.69 688 GLU A C 1
ATOM 5460 O O . GLU A 1 688 ? -17.707 31.820 -14.428 1.00 96.69 688 GLU A O 1
ATOM 5465 N N . TYR A 1 689 ? -19.022 29.995 -14.509 1.00 96.50 689 TYR A N 1
ATOM 5466 C CA . TYR A 1 689 ? -19.365 30.055 -15.931 1.00 96.50 689 TYR A CA 1
ATOM 5467 C C . TYR A 1 689 ? -20.193 31.292 -16.258 1.00 96.50 689 TYR A C 1
ATOM 5469 O O . TYR A 1 689 ? -19.841 32.031 -17.175 1.00 96.50 689 TYR A O 1
ATOM 5477 N N . HIS A 1 690 ? -21.215 31.587 -15.451 1.00 95.44 690 HIS A N 1
ATOM 5478 C CA . HIS A 1 690 ? -22.045 32.775 -15.642 1.00 95.44 690 HIS A CA 1
ATOM 5479 C C . HIS A 1 690 ? -21.234 34.078 -15.552 1.00 95.44 690 HIS A C 1
ATOM 5481 O O . HIS A 1 690 ? -21.375 34.956 -16.398 1.00 95.44 690 HIS A O 1
ATOM 5487 N N . LYS A 1 691 ? -20.318 34.186 -14.578 1.00 96.25 691 LYS A N 1
ATOM 5488 C CA . LYS A 1 691 ? -19.425 35.353 -14.435 1.00 96.25 691 LYS A CA 1
ATOM 5489 C C . LYS A 1 691 ? -18.489 35.549 -15.631 1.00 96.25 691 LYS A C 1
ATOM 5491 O O . LYS A 1 691 ? -18.060 36.668 -15.882 1.00 96.25 691 LYS A O 1
ATOM 5496 N N . ARG A 1 692 ? -18.139 34.464 -16.326 1.00 96.00 692 ARG A N 1
ATOM 5497 C CA . ARG A 1 692 ? -17.147 34.440 -17.413 1.00 96.00 692 ARG A CA 1
ATOM 5498 C C . ARG A 1 692 ? -17.779 34.327 -18.803 1.00 96.00 692 ARG A C 1
ATOM 5500 O O . ARG A 1 692 ? -17.067 34.096 -19.774 1.00 96.00 692 ARG A O 1
ATOM 5507 N N . GLY A 1 693 ? -19.100 34.489 -18.903 1.00 96.25 693 GLY A N 1
ATOM 5508 C CA . GLY A 1 693 ? -19.817 34.487 -20.178 1.00 96.25 693 GLY 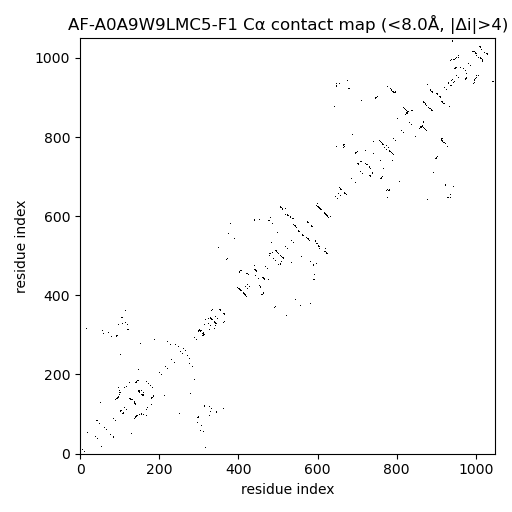A CA 1
ATOM 5509 C C . GLY A 1 693 ? -19.755 33.147 -20.909 1.00 96.25 693 GLY A C 1
ATOM 5510 O O . GLY A 1 693 ? -19.517 33.131 -22.113 1.00 96.25 693 GLY A O 1
ATOM 5511 N N . TYR A 1 694 ? -19.892 32.039 -20.177 1.00 97.69 694 TYR A N 1
ATOM 5512 C CA . TYR A 1 694 ? -20.139 30.721 -20.761 1.00 97.69 694 TYR A CA 1
ATOM 5513 C C . TYR A 1 694 ? -21.639 30.468 -20.888 1.00 97.69 694 TYR A C 1
ATOM 5515 O O . TYR A 1 694 ? -22.386 30.663 -19.925 1.00 97.69 694 TYR A O 1
ATOM 5523 N N . ASP A 1 695 ? -22.038 29.945 -22.040 1.00 96.75 695 ASP A N 1
ATOM 5524 C CA . ASP A 1 695 ? -23.376 29.438 -22.299 1.00 96.75 695 ASP A CA 1
ATOM 5525 C C . ASP A 1 695 ? -23.414 27.935 -21.998 1.00 96.75 695 ASP A C 1
ATOM 5527 O O . ASP A 1 695 ? -22.741 27.131 -22.652 1.00 96.75 695 ASP A O 1
ATOM 5531 N N . GLU A 1 696 ? -24.185 27.544 -20.980 1.00 97.06 696 GLU A N 1
ATOM 5532 C CA . GLU A 1 696 ? -24.436 26.130 -20.685 1.00 97.06 696 GLU A CA 1
ATOM 5533 C C . GLU A 1 696 ? -25.394 25.550 -21.735 1.00 97.06 696 GLU A C 1
ATOM 5535 O O . GLU A 1 696 ? -26.496 26.063 -21.937 1.00 97.06 696 GLU A O 1
ATOM 5540 N N . VAL A 1 697 ? -24.972 24.476 -22.400 1.00 96.38 697 VAL A N 1
ATOM 5541 C CA . VAL A 1 697 ? -25.719 23.780 -23.453 1.00 96.38 697 VAL A CA 1
ATOM 5542 C C . VAL A 1 697 ? -25.909 22.310 -23.093 1.00 96.38 697 VAL A C 1
ATOM 5544 O O . VAL A 1 697 ? -25.226 21.770 -22.226 1.00 96.38 697 VAL A O 1
ATOM 5547 N N . GLN A 1 698 ? -26.844 21.649 -23.775 1.00 95.62 698 GLN A N 1
ATOM 5548 C CA . GLN A 1 698 ? -27.067 20.214 -23.642 1.00 95.62 698 GLN A CA 1
ATOM 5549 C C . GLN A 1 698 ? -27.114 19.568 -25.023 1.00 95.62 698 GLN A C 1
ATOM 5551 O O . GLN A 1 698 ? -27.923 19.940 -25.873 1.00 95.62 698 GLN A O 1
ATOM 5556 N N . THR A 1 699 ? -26.255 18.574 -25.234 1.00 95.62 699 THR A N 1
ATOM 5557 C CA . THR A 1 699 ? -26.135 17.862 -26.510 1.00 95.62 699 THR A CA 1
ATOM 5558 C C . THR A 1 699 ? -26.564 16.387 -26.398 1.00 95.62 699 THR A C 1
ATOM 5560 O O . THR A 1 699 ? -26.473 15.810 -25.309 1.00 95.62 699 THR A O 1
ATOM 5563 N N . PRO A 1 700 ? -27.029 15.742 -27.493 1.00 96.12 700 PRO A N 1
ATOM 5564 C CA . PRO A 1 700 ? -27.378 14.317 -27.500 1.00 96.12 700 PRO A CA 1
ATOM 5565 C C . PRO A 1 700 ? -26.279 13.390 -26.954 1.00 96.12 700 PRO A C 1
ATOM 5567 O O . PRO A 1 700 ? -25.089 13.681 -27.058 1.00 96.12 700 PRO A O 1
ATOM 5570 N N . ASN A 1 701 ? -26.677 12.230 -26.417 1.00 95.00 701 ASN A N 1
ATOM 5571 C CA . ASN A 1 701 ? -25.743 11.220 -25.894 1.00 95.00 701 ASN A CA 1
ATOM 5572 C C . ASN A 1 701 ? -25.272 10.204 -26.944 1.00 95.00 701 ASN A C 1
ATOM 5574 O O . ASN A 1 701 ? -24.287 9.508 -26.711 1.00 95.00 701 ASN A O 1
ATOM 5578 N N . MET A 1 702 ? -25.972 10.092 -28.073 1.00 94.81 702 MET A N 1
ATOM 5579 C CA . MET A 1 702 ? -25.715 9.089 -29.103 1.00 94.81 702 MET A CA 1
ATOM 5580 C C . MET A 1 702 ? -25.736 9.753 -30.479 1.00 94.81 702 MET A C 1
ATOM 5582 O O . MET A 1 702 ? -26.638 10.540 -30.766 1.00 94.81 702 MET A O 1
ATOM 5586 N N . TYR A 1 703 ? -24.760 9.417 -31.321 1.00 95.56 703 TYR A N 1
ATOM 5587 C CA . TYR A 1 703 ? -24.609 9.987 -32.660 1.00 95.56 703 TYR A CA 1
ATOM 5588 C C . TYR A 1 703 ? -24.315 8.912 -33.704 1.00 95.56 703 TYR A C 1
ATOM 5590 O O . TYR A 1 703 ? -23.731 7.871 -33.392 1.00 95.56 703 TYR A O 1
ATOM 5598 N N . ASP A 1 704 ? -24.700 9.198 -34.948 1.00 94.81 704 ASP A N 1
ATOM 5599 C CA . ASP A 1 704 ? -24.289 8.435 -36.127 1.00 94.81 704 ASP A CA 1
ATOM 5600 C C . ASP A 1 704 ? -22.753 8.474 -36.250 1.00 94.81 704 ASP A C 1
ATOM 5602 O O . ASP A 1 704 ? -22.130 9.522 -36.039 1.00 94.81 704 ASP A O 1
ATOM 5606 N N . SER A 1 705 ? -22.134 7.336 -36.592 1.00 93.88 705 SER A N 1
ATOM 5607 C CA . SER A 1 705 ? -20.677 7.207 -36.744 1.00 93.88 705 SER A CA 1
ATOM 5608 C C . SER A 1 705 ? -20.048 8.247 -37.678 1.00 93.88 705 SER A C 1
ATOM 5610 O O . SER A 1 705 ? -18.873 8.579 -37.514 1.00 93.88 705 SER A O 1
ATOM 5612 N N . CYS A 1 706 ? -20.813 8.798 -38.628 1.00 93.62 706 CYS A N 1
ATOM 5613 C CA . CYS A 1 706 ? -20.360 9.869 -39.514 1.00 93.62 706 CYS A CA 1
ATOM 5614 C C . CYS A 1 706 ? -19.856 11.108 -38.761 1.00 93.62 706 CYS A C 1
ATOM 5616 O O . CYS A 1 706 ? -18.898 11.731 -39.221 1.00 93.62 706 CYS A O 1
ATOM 5618 N N . LEU A 1 707 ? -20.420 11.440 -37.592 1.00 95.38 707 LEU A N 1
ATOM 5619 C CA . LEU A 1 707 ? -19.938 12.567 -36.787 1.00 95.38 707 LEU A CA 1
ATOM 5620 C C . LEU A 1 707 ? -18.484 12.353 -36.338 1.00 95.38 707 LEU A C 1
ATOM 5622 O O . LEU A 1 707 ? -17.644 13.236 -36.486 1.00 95.38 707 LEU A O 1
ATOM 5626 N N . TRP A 1 708 ? -18.178 11.153 -35.844 1.00 94.25 708 TRP A N 1
ATOM 5627 C CA . TRP A 1 708 ? -16.849 10.787 -35.339 1.00 94.25 708 TRP A CA 1
ATOM 5628 C C . TRP A 1 708 ? -15.829 10.583 -36.457 1.00 94.25 708 TRP A C 1
ATOM 5630 O O . TRP A 1 708 ? -14.636 10.796 -36.258 1.00 94.25 708 TRP A O 1
ATOM 5640 N N . LYS A 1 709 ? -16.290 10.160 -37.640 1.00 93.38 709 LYS A N 1
ATOM 5641 C CA . LYS A 1 709 ? -15.458 10.097 -38.849 1.00 93.38 709 LYS A CA 1
ATOM 5642 C C . LYS A 1 709 ? -15.073 11.501 -39.304 1.00 93.38 709 LYS A C 1
ATOM 5644 O O . LYS A 1 709 ? -13.901 11.740 -39.561 1.00 93.38 709 LYS A O 1
ATOM 5649 N N . THR A 1 710 ? -16.034 12.428 -39.314 1.00 93.38 710 THR A N 1
ATOM 5650 C CA . THR A 1 710 ? -15.797 13.845 -39.643 1.00 93.38 710 THR A CA 1
ATOM 5651 C C . THR A 1 710 ? -14.814 14.479 -38.663 1.00 93.38 710 THR A C 1
ATOM 5653 O O . THR A 1 710 ? -13.894 15.172 -39.074 1.00 93.38 710 THR A O 1
ATOM 5656 N N . SER A 1 711 ? -14.938 14.189 -37.366 1.00 90.31 711 SER A N 1
ATOM 5657 C CA . SER A 1 711 ? -14.010 14.711 -36.360 1.00 90.31 711 SER A CA 1
ATOM 5658 C C . SER A 1 711 ? -12.648 14.008 -36.307 1.00 90.31 711 SER A C 1
ATOM 5660 O O . SER A 1 711 ? -11.842 14.359 -35.450 1.00 90.31 711 SER A O 1
ATOM 5662 N N . GLY A 1 712 ? -12.399 12.977 -37.121 1.00 87.88 712 GLY A N 1
ATOM 5663 C CA . GLY A 1 712 ? -11.183 12.149 -37.072 1.00 87.88 712 GLY A CA 1
ATOM 5664 C C . GLY A 1 712 ? -11.112 11.161 -35.897 1.00 87.88 712 GLY A C 1
ATOM 5665 O O . GLY A 1 712 ? -10.315 10.224 -35.919 1.00 87.88 712 GLY A O 1
ATOM 5666 N N . HIS A 1 713 ? -11.988 11.285 -34.898 1.00 89.62 713 HIS A N 1
ATOM 5667 C CA . HIS A 1 713 ? -11.976 10.454 -33.691 1.00 89.62 713 HIS A CA 1
ATOM 5668 C C . HIS A 1 713 ? -12.258 8.979 -33.977 1.00 89.62 713 HIS A C 1
ATOM 5670 O O . HIS A 1 713 ? -11.776 8.107 -33.263 1.00 89.62 713 HIS A O 1
ATOM 5676 N N . TRP A 1 714 ? -12.986 8.670 -35.049 1.00 90.56 714 TRP A N 1
ATOM 5677 C CA . TRP A 1 714 ? -13.228 7.285 -35.448 1.00 90.56 714 TRP A CA 1
ATOM 5678 C C . TRP A 1 714 ? -11.945 6.534 -35.833 1.00 90.56 714 TRP A C 1
ATOM 5680 O O . TRP A 1 714 ? -11.859 5.330 -35.624 1.00 90.56 714 TRP A O 1
ATOM 5690 N N . ALA A 1 715 ? -10.941 7.217 -36.388 1.00 87.12 715 ALA A N 1
ATOM 5691 C CA . ALA A 1 715 ? -9.684 6.579 -36.780 1.00 87.12 715 ALA A CA 1
ATOM 5692 C C . ALA A 1 715 ? -8.770 6.280 -35.579 1.00 87.12 715 ALA A C 1
ATOM 5694 O O . ALA A 1 715 ? -7.943 5.375 -35.651 1.00 87.12 715 ALA A O 1
ATOM 5695 N N . HIS A 1 716 ? -8.928 7.031 -34.484 1.00 82.56 716 HIS A N 1
ATOM 5696 C CA . HIS A 1 716 ? -7.999 7.020 -33.350 1.00 82.56 716 HIS A CA 1
ATOM 5697 C C . HIS A 1 716 ? -8.605 6.514 -32.034 1.00 82.56 716 HIS A C 1
ATOM 5699 O O . HIS A 1 716 ? -7.852 6.118 -31.155 1.00 82.56 716 HIS A O 1
ATOM 5705 N N . TYR A 1 717 ? -9.934 6.536 -31.880 1.00 83.00 717 TYR A N 1
ATOM 5706 C CA . TYR A 1 717 ? -10.618 6.331 -30.592 1.00 83.00 717 TYR A CA 1
ATOM 5707 C C . TYR A 1 717 ? -11.756 5.299 -30.642 1.00 83.00 717 TYR A C 1
ATOM 5709 O O . TYR A 1 717 ? -12.444 5.078 -29.651 1.00 83.00 717 TYR A O 1
ATOM 5717 N N . LYS A 1 718 ? -11.996 4.664 -31.798 1.00 89.12 718 LYS A N 1
ATOM 5718 C CA . LYS A 1 718 ? -13.142 3.761 -32.020 1.00 89.12 718 LYS A CA 1
ATOM 5719 C C . LYS A 1 718 ? -13.203 2.587 -31.041 1.00 89.12 718 LYS A C 1
ATOM 5721 O O . LYS A 1 718 ? -14.303 2.187 -30.653 1.00 89.12 718 LYS A O 1
ATOM 5726 N N . ASP A 1 719 ? -12.058 2.021 -30.676 1.00 87.56 719 ASP A N 1
ATOM 5727 C CA . ASP A 1 719 ? -12.000 0.842 -29.804 1.00 87.56 719 ASP A CA 1
ATOM 5728 C C . ASP A 1 719 ? -12.361 1.186 -28.347 1.00 87.56 719 ASP A C 1
ATOM 5730 O O . ASP A 1 719 ? -12.959 0.369 -27.643 1.00 87.56 719 ASP A O 1
ATOM 5734 N N . ASP A 1 720 ? -12.159 2.450 -27.961 1.00 89.62 720 ASP A N 1
ATOM 5735 C CA . ASP A 1 720 ? -12.532 3.019 -26.663 1.00 89.62 720 ASP A CA 1
ATOM 5736 C C . ASP A 1 720 ? -13.964 3.595 -26.643 1.00 89.62 720 ASP A C 1
ATOM 5738 O O . ASP A 1 720 ? -14.378 4.239 -25.674 1.00 89.62 720 ASP A O 1
ATOM 5742 N N . MET A 1 721 ? -14.769 3.372 -27.689 1.00 94.25 721 MET A N 1
ATOM 5743 C CA . MET A 1 721 ? -16.156 3.845 -27.781 1.00 94.25 721 MET A CA 1
ATOM 5744 C C . MET A 1 721 ? -17.173 2.714 -27.606 1.00 94.25 721 MET A C 1
ATOM 5746 O O . MET A 1 721 ? -17.033 1.623 -28.159 1.00 94.25 721 MET A O 1
ATOM 5750 N N . PHE A 1 722 ? -18.282 3.009 -26.920 1.00 94.44 722 PHE A N 1
ATOM 5751 C CA . PHE A 1 722 ? -19.455 2.132 -26.932 1.00 94.44 722 PHE A CA 1
ATOM 5752 C C . PHE A 1 722 ? -20.209 2.280 -28.250 1.00 94.44 722 PHE A C 1
ATOM 5754 O O . PHE A 1 722 ? -20.794 3.331 -28.531 1.00 94.44 722 PHE A O 1
ATOM 5761 N N . ARG A 1 723 ? -20.199 1.212 -29.047 1.00 93.88 723 ARG A N 1
ATOM 5762 C CA . ARG A 1 723 ? -20.791 1.159 -30.386 1.00 93.88 723 ARG A CA 1
ATOM 5763 C C . ARG A 1 723 ? -22.101 0.385 -30.370 1.00 93.88 723 ARG A C 1
ATOM 5765 O O . ARG A 1 723 ? -22.224 -0.640 -29.705 1.00 93.88 723 ARG A O 1
ATOM 5772 N N . LEU A 1 724 ? -23.076 0.892 -31.112 1.00 92.06 724 LEU A N 1
ATOM 5773 C CA . LEU A 1 724 ? -24.427 0.356 -31.208 1.00 92.06 724 LEU A CA 1
ATOM 5774 C C . LEU A 1 724 ? -24.784 0.206 -32.686 1.00 92.06 724 LEU A C 1
ATOM 5776 O O . LEU A 1 724 ? -24.693 1.161 -33.456 1.00 92.06 724 LEU A O 1
ATOM 5780 N N . ASN A 1 725 ? -25.221 -0.985 -33.083 1.00 90.94 725 ASN A N 1
ATOM 5781 C CA . ASN A 1 725 ? -25.707 -1.227 -34.438 1.00 90.94 725 ASN A CA 1
ATOM 5782 C C . ASN A 1 725 ? -27.225 -1.041 -34.462 1.00 90.94 725 ASN A C 1
ATOM 5784 O O . ASN A 1 725 ? -27.961 -1.850 -33.901 1.00 90.94 725 ASN A O 1
ATOM 5788 N N . LEU A 1 726 ? -27.693 0.030 -35.108 1.00 88.44 726 LEU A N 1
ATOM 5789 C CA . LEU A 1 726 ? -29.117 0.327 -35.270 1.00 88.44 726 LEU A CA 1
ATOM 5790 C C . LEU A 1 726 ? -29.491 0.174 -36.749 1.00 88.44 726 LEU A C 1
ATOM 5792 O O . LEU A 1 726 ? -29.324 1.084 -37.568 1.00 88.44 726 LEU A O 1
ATOM 5796 N N . GLY A 1 727 ? -29.968 -1.021 -37.105 1.00 86.38 727 GLY A N 1
ATOM 5797 C CA . GLY A 1 727 ? -30.253 -1.397 -38.490 1.00 86.38 727 GLY A CA 1
ATOM 5798 C C . GLY A 1 727 ? -28.972 -1.473 -39.327 1.00 86.38 727 GLY A C 1
ATOM 5799 O O . GLY A 1 727 ? -28.057 -2.217 -38.994 1.00 86.38 727 GLY A O 1
ATOM 5800 N N . LYS A 1 728 ? -28.902 -0.699 -40.419 1.00 86.12 728 LYS A N 1
ATOM 5801 C CA . LYS A 1 728 ? -27.717 -0.615 -41.301 1.00 86.12 728 LYS A CA 1
ATOM 5802 C C . LYS A 1 728 ? -26.724 0.486 -40.905 1.00 86.12 728 LYS A C 1
ATOM 5804 O O . LYS A 1 728 ? -25.737 0.686 -41.607 1.00 86.12 728 LYS A O 1
ATOM 5809 N N . LYS A 1 729 ? -27.004 1.242 -39.838 1.00 88.88 729 LYS A N 1
ATOM 5810 C CA . LYS A 1 729 ? -26.170 2.362 -39.394 1.00 88.88 729 LYS A CA 1
ATOM 5811 C C . LYS A 1 729 ? -25.455 2.023 -38.094 1.00 88.88 729 LYS A C 1
ATOM 5813 O O . LYS A 1 729 ? -26.067 1.515 -37.155 1.00 88.88 729 LYS A O 1
ATOM 5818 N N . GLU A 1 730 ? -24.173 2.357 -38.045 1.00 92.94 730 GLU A N 1
ATOM 5819 C CA . GLU A 1 730 ? -23.357 2.273 -36.836 1.00 92.94 730 GLU A CA 1
ATOM 5820 C C . GLU A 1 730 ? -23.471 3.597 -36.073 1.00 92.94 730 GLU A C 1
ATOM 5822 O O . GLU A 1 730 ? -23.276 4.680 -36.634 1.00 92.94 730 GLU A O 1
ATOM 5827 N N . TRP A 1 731 ? -23.815 3.497 -34.797 1.00 95.31 731 TRP A N 1
ATOM 5828 C CA . TRP A 1 731 ? -23.938 4.602 -33.857 1.00 95.31 731 TRP A CA 1
ATOM 5829 C C . TRP A 1 731 ? -22.937 4.412 -32.726 1.00 95.31 731 TRP A C 1
ATOM 5831 O O . TRP A 1 731 ? -22.462 3.304 -32.472 1.00 95.31 731 TRP A O 1
ATOM 5841 N N . ALA A 1 732 ? -22.634 5.488 -32.013 1.00 95.44 732 ALA A N 1
ATOM 5842 C CA . ALA A 1 732 ? -21.853 5.397 -30.791 1.00 95.44 732 ALA A CA 1
ATOM 5843 C C . ALA A 1 732 ? -22.368 6.365 -29.729 1.00 95.44 732 ALA A C 1
ATOM 5845 O O . ALA A 1 732 ? -22.863 7.453 -30.049 1.00 95.44 732 ALA A O 1
ATOM 5846 N N . LEU A 1 733 ? -22.229 5.965 -28.464 1.00 96.56 733 LEU A N 1
ATOM 5847 C CA . LEU A 1 733 ? -22.355 6.894 -27.346 1.00 96.56 733 LEU A CA 1
ATOM 5848 C C . LEU A 1 733 ? -21.187 7.882 -27.385 1.00 96.56 733 LEU A C 1
ATOM 5850 O O . LEU A 1 733 ? -20.068 7.501 -27.732 1.00 96.56 733 LEU A O 1
ATOM 5854 N N . LYS A 1 734 ? -21.437 9.147 -27.038 1.00 95.69 734 LYS A N 1
ATOM 5855 C CA . LYS A 1 734 ? -20.395 10.177 -27.081 1.00 95.69 734 LYS A CA 1
ATOM 5856 C C . LYS A 1 734 ? -19.277 9.900 -26.056 1.00 95.69 734 LYS A C 1
ATOM 5858 O O . LYS A 1 734 ? -19.569 9.818 -24.861 1.00 95.69 734 LYS A O 1
ATOM 5863 N N . PRO A 1 735 ? -18.000 9.815 -26.477 1.00 94.62 735 PRO A N 1
ATOM 5864 C CA . PRO A 1 735 ? -16.859 9.755 -25.558 1.00 94.62 735 PRO A CA 1
ATOM 5865 C C . PRO A 1 735 ? -16.378 11.144 -25.099 1.00 94.62 735 PRO A C 1
ATOM 5867 O O . PRO A 1 735 ? -15.536 11.240 -24.202 1.00 94.62 735 PRO A O 1
ATOM 5870 N N . MET A 1 736 ? -16.892 12.206 -25.733 1.00 94.62 736 MET A N 1
ATOM 5871 C CA . MET A 1 736 ? -16.587 13.624 -25.499 1.00 94.62 736 MET A CA 1
ATOM 5872 C C . MET A 1 736 ? -17.675 14.531 -26.097 1.00 94.62 736 MET A C 1
ATOM 5874 O O . MET A 1 736 ? -18.421 14.087 -26.974 1.00 94.62 736 MET A O 1
ATOM 5878 N N . ASN A 1 737 ? -17.756 15.797 -25.669 1.00 95.62 737 ASN A N 1
ATOM 5879 C CA . ASN A 1 737 ? -18.795 16.726 -26.140 1.00 95.62 737 ASN A CA 1
ATOM 5880 C C . ASN A 1 737 ? -18.408 17.525 -27.398 1.00 95.62 737 ASN A C 1
ATOM 5882 O O . ASN A 1 737 ? -19.301 18.020 -28.087 1.00 95.62 737 ASN A O 1
ATOM 5886 N N . CYS A 1 738 ? -17.112 17.635 -27.722 1.00 94.12 738 CYS A N 1
ATOM 5887 C CA . CYS A 1 738 ? -16.583 18.582 -28.715 1.00 94.12 738 CYS A CA 1
ATOM 5888 C C . CYS A 1 738 ? -17.343 18.576 -30.055 1.00 94.12 738 CYS A C 1
ATOM 5890 O O . CYS A 1 738 ? -17.845 19.630 -30.451 1.00 94.12 738 CYS A O 1
ATOM 5892 N N . PRO A 1 739 ? -17.539 17.417 -30.725 1.00 94.94 739 PRO A N 1
ATOM 5893 C CA . PRO A 1 739 ? -18.236 17.383 -32.013 1.00 94.94 739 PRO A CA 1
ATOM 5894 C C . PRO A 1 739 ? -19.682 17.887 -31.958 1.00 94.94 739 PRO A C 1
ATOM 5896 O O . PRO A 1 739 ? -20.148 18.509 -32.909 1.00 94.94 739 PRO A O 1
ATOM 5899 N N . GLY A 1 740 ? -20.385 17.683 -30.839 1.00 95.62 740 GLY A N 1
ATOM 5900 C CA . GLY A 1 740 ? -21.727 18.232 -30.639 1.00 95.62 740 GLY A CA 1
ATOM 5901 C C . GLY A 1 740 ? -21.720 19.763 -30.583 1.00 95.62 740 GLY A C 1
ATOM 5902 O O . GLY A 1 740 ? -22.563 20.408 -31.203 1.00 95.62 740 GLY A O 1
ATOM 5903 N N . HIS A 1 741 ? -20.732 20.361 -29.912 1.00 96.81 741 HIS A N 1
ATOM 5904 C CA . HIS A 1 741 ? -20.580 21.820 -29.845 1.00 96.81 741 HIS A CA 1
ATOM 5905 C C . HIS A 1 741 ? -20.206 22.446 -31.193 1.00 96.81 741 HIS A C 1
ATOM 5907 O O . HIS A 1 741 ? -20.622 23.566 -31.493 1.00 96.81 741 HIS A O 1
ATOM 5913 N N . PHE A 1 742 ? -19.474 21.722 -32.041 1.00 96.69 742 PHE A N 1
ATOM 5914 C CA . PHE A 1 742 ? -19.143 22.182 -33.393 1.00 96.69 742 PHE A CA 1
ATOM 5915 C C . PHE A 1 742 ? -20.389 22.271 -34.284 1.00 96.69 742 PHE A C 1
ATOM 5917 O O . PHE A 1 742 ? -20.547 23.230 -35.044 1.00 96.69 742 PHE A O 1
ATOM 5924 N N . LEU A 1 743 ? -21.336 21.340 -34.125 1.00 96.00 743 LEU A N 1
ATOM 5925 C CA . LEU A 1 743 ? -22.646 21.425 -34.780 1.00 96.00 743 LEU A CA 1
ATOM 5926 C C . LEU A 1 743 ? -23.455 22.643 -34.297 1.00 96.00 743 LEU A C 1
ATOM 5928 O O . LEU A 1 743 ? -24.087 23.320 -35.104 1.00 96.00 743 LEU A O 1
ATOM 5932 N N . LEU A 1 744 ? -23.399 22.978 -33.001 1.00 95.88 744 LEU A N 1
ATOM 5933 C CA . LEU A 1 744 ? -24.051 24.188 -32.472 1.00 95.88 744 LEU A CA 1
ATOM 5934 C C . LEU A 1 744 ? -23.448 25.471 -33.057 1.00 95.88 744 LEU A C 1
ATOM 5936 O O . LEU A 1 744 ? -24.163 26.428 -33.361 1.00 95.88 744 LEU A O 1
ATOM 5940 N N . PHE A 1 745 ? -22.126 25.511 -33.235 1.00 96.38 745 PHE A N 1
ATOM 5941 C CA . PHE A 1 745 ? -21.463 26.654 -33.856 1.00 96.38 745 PHE A CA 1
ATOM 5942 C C . PHE A 1 745 ? -21.934 26.862 -35.302 1.00 96.38 745 PHE A C 1
ATOM 5944 O O . PHE A 1 745 ? -22.348 27.970 -35.649 1.00 96.38 745 PHE A O 1
ATOM 5951 N N . THR A 1 746 ? -21.931 25.788 -36.096 1.00 94.94 746 THR A N 1
ATOM 5952 C CA . THR A 1 746 ? -22.219 25.788 -37.545 1.00 94.94 746 THR A CA 1
ATOM 5953 C C . THR A 1 746 ? -23.701 25.942 -37.899 1.00 94.94 746 THR A C 1
ATOM 5955 O O . THR A 1 746 ? -24.037 26.165 -39.058 1.00 94.94 746 THR A O 1
ATOM 5958 N N . GLN A 1 747 ? -24.595 25.893 -36.909 1.00 93.31 747 GLN A N 1
ATOM 5959 C CA . GLN A 1 747 ? -26.044 26.037 -37.091 1.00 93.31 747 GLN A CA 1
ATOM 5960 C C . GLN A 1 747 ? -26.479 27.400 -37.670 1.00 93.31 747 GLN A C 1
ATOM 5962 O O . GLN A 1 747 ? -27.568 27.504 -38.238 1.00 93.31 747 GLN A O 1
ATOM 5967 N N . LYS A 1 748 ? -25.656 28.446 -37.535 1.00 92.12 748 LYS A N 1
ATOM 5968 C CA . LYS A 1 748 ? -25.867 29.752 -38.178 1.00 92.12 748 LYS A CA 1
ATOM 5969 C C . LYS A 1 748 ? -24.537 30.381 -38.584 1.00 92.12 748 LYS A C 1
ATOM 5971 O O . LYS A 1 748 ? -23.506 30.080 -37.985 1.00 92.12 748 LYS A O 1
ATOM 5976 N N . GLU A 1 749 ? -24.574 31.292 -39.554 1.00 91.69 749 GLU A N 1
ATOM 5977 C CA . GLU A 1 749 ? -23.408 32.116 -39.887 1.00 91.69 749 GLU A CA 1
ATOM 5978 C C . GLU A 1 749 ? -22.998 32.990 -38.691 1.00 91.69 749 GLU A C 1
ATOM 5980 O O . GLU A 1 749 ? -23.850 33.459 -37.932 1.00 91.69 749 GLU A O 1
ATOM 5985 N N . ARG A 1 750 ? -21.684 33.183 -38.515 1.00 94.38 750 ARG A N 1
ATOM 5986 C CA . ARG A 1 750 ? -21.095 33.883 -37.365 1.00 94.38 750 ARG A CA 1
ATOM 5987 C C . ARG A 1 750 ? -20.315 35.113 -37.809 1.00 94.38 750 ARG A C 1
ATOM 5989 O O . ARG A 1 750 ? -19.562 35.043 -38.776 1.00 94.38 750 ARG A O 1
ATOM 5996 N N . SER A 1 751 ? -20.445 36.215 -37.077 1.00 94.44 751 SER A N 1
ATOM 5997 C CA . SER A 1 751 ? -19.623 37.417 -37.255 1.00 94.44 751 SER A CA 1
ATOM 5998 C C . SER A 1 751 ? -18.403 37.405 -36.334 1.00 94.44 751 SER A C 1
ATOM 6000 O O . SER A 1 751 ? -18.491 36.941 -35.198 1.00 94.44 751 SER A O 1
ATOM 6002 N N . TYR A 1 752 ? -17.285 38.005 -36.761 1.00 93.62 752 TYR A N 1
ATOM 6003 C CA . TYR A 1 752 ? -16.105 38.212 -35.907 1.00 93.62 752 TYR A CA 1
ATOM 6004 C C . TYR A 1 752 ? -16.430 38.924 -34.579 1.00 93.62 752 TYR A C 1
ATOM 6006 O O . TYR A 1 752 ? -15.706 38.734 -33.604 1.00 93.62 752 TYR A O 1
ATOM 6014 N N . ARG A 1 753 ? -17.519 39.713 -34.533 1.00 94.25 753 ARG A N 1
ATOM 6015 C CA . ARG A 1 753 ? -18.010 40.434 -33.342 1.00 94.25 753 ARG A CA 1
ATOM 6016 C C . ARG A 1 753 ? -18.683 39.539 -32.303 1.00 94.25 753 ARG A C 1
ATOM 6018 O O . ARG A 1 753 ? -18.780 39.937 -31.150 1.00 94.25 753 ARG A O 1
ATOM 6025 N N . GLU A 1 754 ? -19.171 38.369 -32.710 1.00 94.50 754 GLU A N 1
ATOM 6026 C CA . GLU A 1 754 ? -19.757 37.382 -31.793 1.00 94.50 754 GLU A CA 1
ATOM 6027 C C . GLU A 1 754 ? -18.676 36.546 -31.091 1.00 94.50 754 GLU A C 1
ATOM 6029 O O . GLU A 1 754 ? -18.978 35.869 -30.114 1.00 94.50 754 GLU A O 1
ATOM 6034 N N . LEU A 1 755 ? -17.430 36.571 -31.580 1.00 95.19 755 LEU A N 1
ATOM 6035 C CA . LEU A 1 755 ? -16.322 35.811 -31.006 1.00 95.19 755 LEU A CA 1
ATOM 6036 C C . LEU A 1 755 ? -15.626 36.610 -29.888 1.00 95.19 755 LEU A C 1
ATOM 6038 O O . LEU A 1 755 ? -15.307 37.790 -30.086 1.00 95.19 755 LEU A O 1
ATOM 6042 N N . PRO A 1 756 ? -15.319 35.980 -28.739 1.00 97.19 756 PRO A N 1
ATOM 6043 C CA . PRO A 1 756 ? -15.333 34.533 -28.496 1.00 97.19 756 PRO A CA 1
ATOM 6044 C C . PRO A 1 756 ? -16.696 33.993 -28.020 1.00 97.19 756 PRO A C 1
ATOM 6046 O O . PRO A 1 756 ? -17.355 34.596 -27.176 1.00 97.19 756 PRO A O 1
ATOM 6049 N N . ILE A 1 757 ? -17.074 32.805 -28.504 1.00 97.44 757 ILE A N 1
ATOM 6050 C CA . ILE A 1 757 ? -18.238 32.037 -28.026 1.00 97.44 757 ILE A CA 1
ATOM 6051 C C . ILE A 1 757 ? -17.740 30.940 -27.090 1.00 97.44 757 ILE A C 1
ATOM 6053 O O . ILE A 1 757 ? -16.808 30.218 -27.437 1.00 97.44 757 ILE A O 1
ATOM 6057 N N . ARG A 1 758 ? -18.366 30.776 -25.922 1.00 97.94 758 ARG A N 1
ATOM 6058 C CA . ARG A 1 758 ? -17.921 29.822 -24.899 1.00 97.94 758 ARG A CA 1
ATOM 6059 C C . ARG A 1 758 ? -19.050 28.869 -24.526 1.00 97.94 758 ARG A C 1
ATOM 6061 O O . ARG A 1 758 ? -19.964 29.261 -23.813 1.00 97.94 758 ARG A O 1
ATOM 6068 N N . TYR A 1 759 ? -18.974 27.616 -24.960 1.00 97.88 759 TYR A N 1
ATOM 6069 C CA . TYR A 1 759 ? -19.938 26.587 -24.565 1.00 97.88 759 TYR A CA 1
ATOM 6070 C C . TYR A 1 759 ? -19.451 25.814 -23.342 1.00 97.88 759 TYR A C 1
ATOM 6072 O O . TYR A 1 759 ? -18.260 25.514 -23.233 1.00 97.88 759 TYR A O 1
ATOM 6080 N N . ALA A 1 760 ? -20.372 25.463 -22.448 1.00 97.19 760 ALA A N 1
ATOM 6081 C CA . ALA A 1 760 ? -20.145 24.532 -21.347 1.00 97.19 760 ALA A CA 1
ATOM 6082 C C . ALA A 1 760 ? -21.196 23.412 -21.365 1.00 97.19 760 ALA A C 1
ATOM 6084 O O . ALA A 1 760 ? -22.371 23.694 -21.575 1.00 97.19 760 ALA A O 1
ATOM 6085 N N . ASP A 1 761 ? -20.803 22.160 -21.126 1.00 96.31 761 ASP A N 1
ATOM 6086 C CA . ASP A 1 761 ? -21.726 21.012 -21.128 1.00 96.31 761 ASP A CA 1
ATOM 6087 C C . ASP A 1 761 ? -21.347 20.023 -20.017 1.00 96.31 761 ASP A C 1
ATOM 6089 O O . ASP A 1 761 ? -20.213 19.549 -19.942 1.00 96.31 761 ASP A O 1
ATOM 6093 N N . PHE A 1 762 ? -22.315 19.707 -19.152 1.00 95.50 762 PHE A N 1
ATOM 6094 C CA . PHE A 1 762 ? -22.195 18.697 -18.092 1.00 95.50 762 PHE A CA 1
ATOM 6095 C C . PHE A 1 762 ? -22.782 17.339 -18.502 1.00 95.50 762 PHE A C 1
ATOM 6097 O O . PHE A 1 762 ? -23.121 16.525 -17.644 1.00 95.50 762 PHE A O 1
ATOM 6104 N N . GLY A 1 763 ? -22.981 17.111 -19.798 1.00 93.00 763 GLY A N 1
ATOM 6105 C CA . GLY A 1 763 ? -23.588 15.919 -20.366 1.00 93.00 763 GLY A CA 1
ATOM 6106 C C . GLY A 1 763 ? -22.811 14.641 -20.060 1.00 93.00 763 GLY A C 1
ATOM 6107 O O . GLY A 1 763 ? -21.600 14.647 -19.838 1.00 93.00 763 GLY A O 1
ATOM 6108 N N . ALA A 1 764 ? -23.531 13.519 -20.048 1.00 95.25 764 ALA A N 1
ATOM 6109 C CA . ALA A 1 764 ? -22.950 12.217 -19.755 1.00 95.25 764 ALA A CA 1
ATOM 6110 C C . ALA A 1 764 ? -22.080 11.726 -20.920 1.00 95.25 764 ALA A C 1
ATOM 6112 O O . ALA A 1 764 ? -22.528 11.648 -22.066 1.00 95.25 764 ALA A O 1
ATOM 6113 N N . LEU A 1 765 ? -20.849 11.347 -20.601 1.00 96.88 765 LEU A N 1
ATOM 6114 C CA . LEU A 1 765 ? -19.858 10.797 -21.513 1.00 96.88 765 LEU A CA 1
ATOM 6115 C C . LEU A 1 765 ? -19.621 9.321 -21.207 1.00 96.88 765 LEU A C 1
ATOM 6117 O O . LEU A 1 765 ? -19.729 8.896 -20.053 1.00 96.88 765 LEU A O 1
ATOM 6121 N N . HIS A 1 766 ? -19.305 8.552 -22.250 1.00 96.75 766 HIS A N 1
ATOM 6122 C CA . HIS A 1 766 ? -19.090 7.114 -22.146 1.00 96.75 766 HIS A CA 1
ATOM 6123 C C . HIS A 1 766 ? -17.813 6.677 -22.869 1.00 96.75 766 HIS A C 1
ATOM 6125 O O . HIS A 1 766 ? -17.669 6.911 -24.068 1.00 96.75 766 HIS A O 1
ATOM 6131 N N . ARG A 1 767 ? -16.909 6.003 -22.152 1.00 95.12 767 ARG A N 1
ATOM 6132 C CA . ARG A 1 767 ? -15.670 5.414 -22.686 1.00 95.12 767 ARG A CA 1
ATOM 6133 C C . ARG A 1 767 ? -15.601 3.937 -22.331 1.00 95.12 767 ARG A C 1
ATOM 6135 O O . ARG A 1 767 ? -15.857 3.569 -21.186 1.00 95.12 767 ARG A O 1
ATOM 6142 N N . ASN A 1 768 ? -15.273 3.093 -23.299 1.00 91.69 768 ASN A N 1
ATOM 6143 C CA . ASN A 1 768 ? -15.200 1.644 -23.148 1.00 91.69 768 ASN A CA 1
ATOM 6144 C C . ASN A 1 768 ? -13.873 1.210 -22.505 1.00 91.69 768 ASN A C 1
ATOM 6146 O O . ASN A 1 768 ? -13.091 0.465 -23.082 1.00 91.69 768 ASN A O 1
ATOM 6150 N N . GLU A 1 769 ? -13.627 1.683 -21.284 1.00 88.12 769 GLU A N 1
ATOM 6151 C CA . GLU A 1 769 ? -12.442 1.324 -20.505 1.00 88.12 769 GLU A CA 1
ATOM 6152 C C . GLU A 1 769 ? -12.386 -0.190 -20.239 1.00 88.12 769 GLU A C 1
ATOM 6154 O O . GLU A 1 769 ? -13.415 -0.835 -19.965 1.00 88.12 769 GLU A O 1
ATOM 6159 N N . ALA A 1 770 ? -11.173 -0.748 -20.259 1.00 79.50 770 ALA A N 1
ATOM 6160 C CA . ALA A 1 770 ? -10.925 -2.141 -19.904 1.00 79.50 770 ALA A CA 1
ATOM 6161 C C . ALA A 1 770 ? -11.434 -2.436 -18.482 1.00 79.50 770 ALA A C 1
ATOM 6163 O O . ALA A 1 770 ? -11.195 -1.666 -17.552 1.00 79.50 770 ALA A O 1
ATOM 6164 N N . SER A 1 771 ? -12.126 -3.565 -18.296 1.00 75.81 771 SER A N 1
ATOM 6165 C CA . SER A 1 771 ? -12.765 -3.922 -17.018 1.00 75.81 771 SER A CA 1
ATOM 6166 C C . SER A 1 771 ? -11.780 -3.962 -15.846 1.00 75.81 771 SER A C 1
ATOM 6168 O O . SER A 1 771 ? -12.104 -3.471 -14.769 1.00 75.81 771 SER A O 1
ATOM 6170 N N . GLY A 1 772 ? -10.565 -4.473 -16.072 1.00 71.44 772 GLY A N 1
ATOM 6171 C CA . GLY A 1 772 ? -9.502 -4.530 -15.062 1.00 71.44 772 GLY A CA 1
ATOM 6172 C C . GLY A 1 772 ? -8.910 -3.171 -14.672 1.00 71.44 772 GLY A C 1
ATOM 6173 O O . GLY A 1 772 ? -8.240 -3.078 -13.650 1.00 71.44 772 GLY A O 1
ATOM 6174 N N . ALA A 1 773 ? -9.160 -2.113 -15.449 1.00 74.50 773 ALA A N 1
ATOM 6175 C CA . ALA A 1 773 ? -8.679 -0.765 -15.152 1.00 74.50 773 ALA A CA 1
ATOM 6176 C C . ALA A 1 773 ? -9.681 0.068 -14.328 1.00 74.50 773 ALA A C 1
ATOM 6178 O O . ALA A 1 773 ? -9.349 1.166 -13.883 1.00 74.50 773 ALA A O 1
ATOM 6179 N N . LEU A 1 774 ? -10.912 -0.417 -14.137 1.00 85.44 774 LEU A N 1
ATOM 6180 C CA . LEU A 1 774 ? -11.959 0.310 -13.419 1.00 85.44 774 LEU A CA 1
ATOM 6181 C C . LEU A 1 774 ? -11.643 0.394 -11.925 1.00 85.44 774 LEU A C 1
ATOM 6183 O O . LEU A 1 774 ? -11.322 -0.609 -11.289 1.00 85.44 774 LEU A O 1
ATOM 6187 N N . HIS A 1 775 ? -11.785 1.585 -11.343 1.00 86.75 775 HIS A N 1
ATOM 6188 C CA . HIS A 1 775 ? -11.521 1.788 -9.922 1.00 86.75 775 HIS A CA 1
ATOM 6189 C C . HIS A 1 775 ? -12.395 2.898 -9.335 1.00 86.75 775 HIS A C 1
ATOM 6191 O O . HIS A 1 775 ? -12.219 4.075 -9.656 1.00 86.75 775 HIS A O 1
ATOM 6197 N N . GLY A 1 776 ? -13.318 2.508 -8.447 1.00 89.94 776 GLY A N 1
ATOM 6198 C CA . GLY A 1 776 ? -14.149 3.423 -7.662 1.00 89.94 776 GLY A CA 1
ATOM 6199 C C . GLY A 1 776 ? -14.771 4.544 -8.498 1.00 89.94 776 GLY A C 1
ATOM 6200 O O . GLY A 1 776 ? -15.561 4.279 -9.403 1.00 89.94 776 GLY A O 1
ATOM 6201 N N . LEU A 1 777 ? -14.406 5.790 -8.181 1.00 92.88 777 LEU A N 1
ATOM 6202 C CA . LEU A 1 777 ? -14.793 6.986 -8.938 1.00 92.88 777 LEU A CA 1
ATOM 6203 C C . LEU A 1 777 ? -13.664 7.553 -9.811 1.00 92.88 777 LEU A C 1
ATOM 6205 O O . LEU A 1 777 ? -13.917 8.444 -10.617 1.00 92.88 777 LEU A O 1
ATOM 6209 N N . THR A 1 778 ? -12.425 7.082 -9.657 1.00 89.12 778 THR A N 1
ATOM 6210 C CA . THR A 1 778 ? -11.264 7.674 -10.339 1.00 89.12 778 THR A CA 1
ATOM 6211 C C . THR A 1 778 ? -11.088 7.180 -11.770 1.00 89.12 778 THR A C 1
ATOM 6213 O O . THR A 1 778 ? -10.548 7.923 -12.592 1.00 89.12 778 THR A O 1
ATOM 6216 N N . ARG A 1 779 ? -11.573 5.971 -12.090 1.00 89.56 779 ARG A N 1
ATOM 6217 C CA . ARG A 1 779 ? -11.601 5.430 -13.456 1.00 89.56 779 ARG A CA 1
ATOM 6218 C C . ARG A 1 779 ? -12.909 4.689 -13.721 1.00 89.56 779 ARG A C 1
ATOM 6220 O O . ARG A 1 779 ? -13.161 3.626 -13.154 1.00 89.56 779 ARG A O 1
ATOM 6227 N N . VAL A 1 780 ? -13.741 5.285 -14.571 1.00 94.31 780 VAL A N 1
ATOM 6228 C CA . VAL A 1 780 ? -15.142 4.909 -14.810 1.00 94.31 780 VAL A CA 1
ATOM 6229 C C . VAL A 1 780 ? -15.452 4.905 -16.310 1.00 94.31 780 VAL A C 1
ATOM 6231 O O . VAL A 1 780 ? -14.811 5.603 -17.089 1.00 94.31 780 VAL A O 1
ATOM 6234 N N . ARG A 1 781 ? -16.462 4.132 -16.712 1.00 95.31 781 ARG A N 1
ATOM 6235 C CA . ARG A 1 781 ? -16.976 4.066 -18.087 1.00 95.31 781 ARG A CA 1
ATOM 6236 C C . ARG A 1 781 ? -17.969 5.171 -18.389 1.00 95.31 781 ARG A C 1
ATOM 6238 O O . ARG A 1 781 ? -17.986 5.657 -19.511 1.00 95.31 781 ARG A O 1
ATOM 6245 N N . LYS A 1 782 ? -18.780 5.568 -17.406 1.00 96.06 782 LYS A N 1
ATOM 6246 C CA . LYS A 1 782 ? -19.713 6.695 -17.505 1.00 96.06 782 LYS A CA 1
ATOM 6247 C C . LYS A 1 782 ? -19.264 7.804 -16.569 1.00 96.06 782 LYS A C 1
ATOM 6249 O O . LYS A 1 782 ? -19.087 7.564 -15.376 1.00 96.06 782 LYS A O 1
ATOM 6254 N N . PHE A 1 783 ? -19.158 9.017 -17.095 1.00 96.38 783 PHE A N 1
ATOM 6255 C CA . PHE A 1 783 ? -18.753 10.192 -16.328 1.00 96.38 783 PHE A CA 1
ATOM 6256 C C . PHE A 1 783 ? -19.400 11.469 -16.856 1.00 96.38 783 PHE A C 1
ATOM 6258 O O . PHE A 1 783 ? -19.937 11.496 -17.962 1.00 96.38 783 PHE A O 1
ATOM 6265 N N . HIS A 1 784 ? -19.343 12.533 -16.067 1.00 96.06 784 HIS A N 1
ATOM 6266 C CA . HIS A 1 784 ? -19.683 13.884 -16.499 1.00 96.06 784 HIS A CA 1
ATOM 6267 C C . HIS A 1 784 ? -18.456 14.757 -16.339 1.00 96.06 784 HIS A C 1
ATOM 6269 O O . HIS A 1 784 ? -17.780 14.677 -15.317 1.00 96.06 784 HIS A O 1
ATOM 6275 N N . GLN A 1 785 ? -18.175 15.601 -17.319 1.00 94.31 785 GLN A N 1
ATOM 6276 C CA . GLN A 1 785 ? -17.034 16.508 -17.288 1.00 94.31 785 GLN A CA 1
ATOM 6277 C C . GLN A 1 785 ? -17.523 17.949 -17.178 1.00 94.31 785 GLN A C 1
ATOM 6279 O O . GLN A 1 785 ? -18.623 18.264 -17.622 1.00 94.31 785 GLN A O 1
ATOM 6284 N N . ASP A 1 786 ? -16.723 18.830 -16.583 1.00 95.56 786 ASP A N 1
ATOM 6285 C CA . ASP A 1 786 ? -16.963 20.277 -16.589 1.00 95.56 786 ASP A CA 1
ATOM 6286 C C . ASP A 1 786 ? -16.532 20.903 -17.932 1.00 95.56 786 ASP A C 1
ATOM 6288 O O . ASP A 1 786 ? -15.777 21.876 -18.011 1.00 95.56 786 ASP A O 1
ATOM 6292 N N . ASP A 1 787 ? -16.977 20.267 -19.011 1.00 94.31 787 ASP A N 1
ATOM 6293 C CA . ASP A 1 787 ? -16.389 20.388 -20.333 1.00 94.31 787 ASP A CA 1
ATOM 6294 C C . ASP A 1 787 ? -16.690 21.754 -20.946 1.00 94.31 787 ASP A C 1
ATOM 6296 O O . ASP A 1 787 ? -17.836 22.207 -20.951 1.00 94.31 787 ASP A O 1
ATOM 6300 N N . GLY A 1 788 ? -15.659 22.419 -21.465 1.00 95.75 788 GLY A N 1
ATOM 6301 C CA . GLY A 1 788 ? -15.743 23.765 -22.015 1.00 95.75 788 GLY A CA 1
ATOM 6302 C C . GLY A 1 788 ? -15.085 23.865 -23.384 1.00 95.75 788 GLY A C 1
ATOM 6303 O O . GLY A 1 788 ? -13.987 23.354 -23.585 1.00 95.75 788 GLY A O 1
ATOM 6304 N N . HIS A 1 789 ? -15.749 24.546 -24.316 1.00 97.44 789 HIS A N 1
ATOM 6305 C CA . HIS A 1 789 ? -15.247 24.767 -25.672 1.00 97.44 789 HIS A CA 1
ATOM 6306 C C . HIS A 1 789 ? -15.380 26.239 -26.033 1.00 97.44 789 HIS A C 1
ATOM 6308 O O . HIS A 1 789 ? -16.493 26.751 -26.172 1.00 97.44 789 HIS A O 1
ATOM 6314 N N . ILE A 1 790 ? -14.243 26.915 -26.168 1.00 98.06 790 ILE A N 1
ATOM 6315 C CA . ILE A 1 790 ? -14.187 28.322 -26.555 1.00 98.06 790 ILE A CA 1
ATOM 6316 C C . ILE A 1 790 ? -13.852 28.394 -28.036 1.00 98.06 790 ILE A C 1
ATOM 6318 O O . ILE A 1 790 ? -12.768 27.988 -28.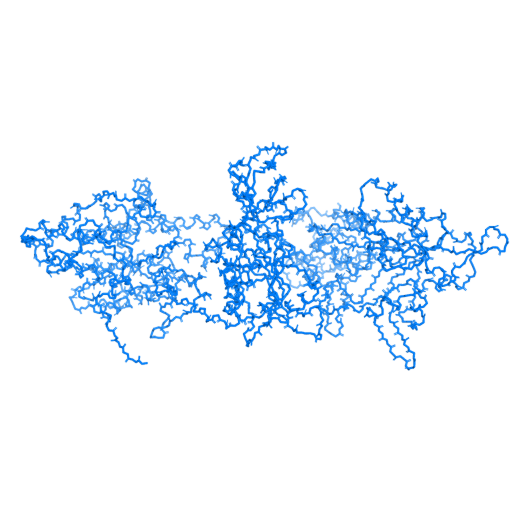442 1.00 98.06 790 ILE A O 1
ATOM 6322 N N . VAL A 1 791 ? -14.773 28.914 -28.838 1.00 97.81 791 VAL A N 1
ATOM 6323 C CA . VAL A 1 791 ? -14.541 29.204 -30.251 1.00 97.81 791 VAL A CA 1
ATOM 6324 C C . VAL A 1 791 ? -14.157 30.672 -30.362 1.00 97.81 791 VAL A C 1
ATOM 6326 O O . VAL A 1 791 ? -14.956 31.553 -30.039 1.00 97.81 791 VAL A O 1
ATOM 6329 N N . CYS A 1 792 ? -12.928 30.945 -30.784 1.00 97.12 792 CYS A N 1
ATOM 6330 C CA . CYS A 1 792 ? -12.359 32.290 -30.800 1.00 97.12 792 CYS A CA 1
ATOM 6331 C C . CYS A 1 792 ? -11.557 32.554 -32.077 1.00 97.12 792 CYS A C 1
ATOM 6333 O O . CYS A 1 792 ? -11.322 31.655 -32.888 1.00 97.12 792 CYS A O 1
ATOM 6335 N N . ARG A 1 793 ? -11.167 33.812 -32.282 1.00 94.94 793 ARG A N 1
ATOM 6336 C CA . ARG A 1 793 ? -10.212 34.167 -33.333 1.00 94.94 793 ARG A CA 1
ATOM 6337 C C . ARG A 1 793 ? -8.775 33.894 -32.873 1.00 94.94 793 ARG A C 1
ATOM 6339 O O . ARG A 1 793 ? -8.518 33.971 -31.671 1.00 94.94 793 ARG A O 1
ATOM 6346 N N . PRO A 1 794 ? -7.824 33.673 -33.799 1.00 91.19 794 PRO A N 1
ATOM 6347 C CA . PRO A 1 794 ? -6.418 33.477 -33.446 1.00 91.19 794 PRO A CA 1
ATOM 6348 C C . PRO A 1 794 ? -5.837 34.572 -32.533 1.00 91.19 794 PRO A C 1
ATOM 6350 O O . PRO A 1 794 ? -5.117 34.264 -31.589 1.00 91.19 794 PRO A O 1
ATOM 6353 N N . ASP A 1 795 ? -6.211 35.841 -32.740 1.00 92.25 795 ASP A N 1
ATOM 6354 C CA . ASP A 1 795 ? -5.752 36.973 -31.919 1.00 92.25 795 ASP A CA 1
ATOM 6355 C C . ASP A 1 795 ? -6.282 36.959 -30.471 1.00 92.25 795 ASP A C 1
ATOM 6357 O O . ASP A 1 795 ? -5.726 37.629 -29.604 1.00 92.25 795 ASP A O 1
ATOM 6361 N N . GLN A 1 796 ? -7.334 36.183 -30.188 1.00 95.38 796 GLN A N 1
ATOM 6362 C CA . GLN A 1 796 ? -7.993 36.115 -28.879 1.00 95.38 796 GLN A CA 1
ATOM 6363 C C . GLN A 1 796 ? -7.492 34.955 -28.003 1.00 95.38 796 GLN A C 1
ATOM 6365 O O . GLN A 1 796 ? -7.780 34.934 -26.804 1.00 95.38 796 GLN A O 1
ATOM 6370 N N . ILE A 1 797 ? -6.735 34.003 -28.565 1.00 93.75 797 ILE A N 1
ATOM 6371 C CA . ILE A 1 797 ? -6.310 32.769 -27.878 1.00 93.75 797 ILE A CA 1
ATOM 6372 C C . ILE A 1 797 ? -5.620 33.078 -26.547 1.00 93.75 797 ILE A C 1
ATOM 6374 O O . ILE A 1 797 ? -5.970 32.509 -25.514 1.00 93.75 797 ILE A O 1
ATOM 6378 N N . MET A 1 798 ? -4.679 34.025 -26.555 1.00 92.50 798 MET A N 1
ATOM 6379 C CA . MET A 1 798 ? -3.903 34.381 -25.368 1.00 92.50 798 MET A CA 1
ATOM 6380 C C . MET A 1 798 ? -4.796 34.890 -24.226 1.00 92.50 798 MET A C 1
ATOM 6382 O O . MET A 1 798 ? -4.676 34.420 -23.095 1.00 92.50 798 MET A O 1
ATOM 6386 N N . SER A 1 799 ? -5.730 35.804 -24.518 1.00 94.81 799 SER A N 1
ATOM 6387 C CA . SER A 1 799 ? -6.663 36.323 -23.508 1.00 94.81 799 SER A CA 1
ATOM 6388 C C . SER A 1 799 ? -7.610 35.247 -22.972 1.00 94.81 799 SER A C 1
ATOM 6390 O O . SER A 1 799 ? -7.943 35.256 -21.787 1.00 94.81 799 SER A O 1
ATOM 6392 N N . GLU A 1 800 ? -8.018 34.290 -23.811 1.00 96.44 800 GLU A N 1
ATOM 6393 C CA . GLU A 1 800 ? -8.888 33.195 -23.376 1.00 96.44 800 GLU A CA 1
ATOM 6394 C C . GLU A 1 800 ? -8.144 32.199 -22.478 1.00 96.44 800 GLU A C 1
ATOM 6396 O O . GLU A 1 800 ? -8.690 31.780 -21.457 1.00 96.44 800 GLU A O 1
ATOM 6401 N N . ILE A 1 801 ? -6.881 31.875 -22.779 1.00 95.19 801 ILE A N 1
ATOM 6402 C CA . ILE A 1 801 ? -6.047 31.033 -21.906 1.00 95.19 801 ILE A CA 1
ATOM 6403 C C . ILE A 1 801 ? -5.814 31.713 -20.550 1.00 95.19 801 ILE A C 1
ATOM 6405 O O . ILE A 1 801 ? -5.949 31.067 -19.510 1.00 95.19 801 ILE A O 1
ATOM 6409 N N . GLU A 1 802 ? -5.534 33.019 -20.529 1.00 93.81 802 GLU A N 1
ATOM 6410 C CA . GLU A 1 802 ? -5.400 33.784 -19.280 1.00 93.81 802 GLU A CA 1
ATOM 6411 C C . GLU A 1 802 ? -6.688 33.749 -18.441 1.00 93.81 802 GLU A C 1
ATOM 6413 O O . GLU A 1 802 ? -6.634 33.531 -17.227 1.00 93.81 802 GLU A O 1
ATOM 6418 N N . GLY A 1 803 ? -7.854 33.875 -19.083 1.00 95.50 803 GLY A N 1
ATOM 6419 C CA . GLY A 1 803 ? -9.152 33.728 -18.421 1.00 95.50 803 GLY A CA 1
ATOM 6420 C C . GLY A 1 803 ? -9.394 32.322 -17.856 1.00 95.50 803 GLY A C 1
ATOM 6421 O O . GLY A 1 803 ? -9.977 32.172 -16.778 1.00 95.50 803 GLY A O 1
ATOM 6422 N N . ILE A 1 804 ? -8.914 31.279 -18.542 1.00 96.19 804 ILE A N 1
ATOM 6423 C CA . ILE A 1 804 ? -8.964 29.896 -18.049 1.00 96.19 804 ILE A CA 1
ATOM 6424 C C . ILE A 1 804 ? -8.030 29.717 -16.843 1.00 96.19 804 ILE A C 1
ATOM 6426 O O . ILE A 1 804 ? -8.415 29.066 -15.872 1.00 96.19 804 ILE A O 1
ATOM 6430 N N . PHE A 1 805 ? -6.839 30.318 -16.845 1.00 94.75 805 PHE A N 1
ATOM 6431 C CA . PHE A 1 805 ? -5.932 30.269 -15.698 1.00 94.75 805 PHE A CA 1
ATOM 6432 C C . PHE A 1 805 ? -6.481 30.985 -14.457 1.00 94.75 805 PHE A C 1
ATOM 6434 O O . PHE A 1 805 ? -6.283 30.512 -13.335 1.00 94.75 805 PHE A O 1
ATOM 6441 N N . ASP A 1 806 ? -7.193 32.098 -14.634 1.00 95.00 806 ASP A N 1
ATOM 6442 C CA . ASP A 1 806 ? -7.916 32.760 -13.544 1.00 95.00 806 ASP A CA 1
ATOM 6443 C C . ASP A 1 806 ? -9.034 31.867 -12.972 1.00 95.00 806 ASP A C 1
ATOM 6445 O O . ASP A 1 806 ? -9.166 31.711 -11.751 1.00 95.00 806 ASP A O 1
ATOM 6449 N N . LEU A 1 807 ? -9.797 31.205 -13.851 1.00 95.56 807 LEU A N 1
ATOM 6450 C CA . LEU A 1 807 ? -10.801 30.222 -13.445 1.00 95.56 807 LEU A CA 1
ATOM 6451 C C . LEU A 1 807 ? -10.163 29.061 -12.666 1.00 95.56 807 LEU A C 1
ATOM 6453 O O . LEU A 1 807 ? -10.658 28.697 -11.600 1.00 95.56 807 LEU A O 1
ATOM 6457 N N . LEU A 1 808 ? -9.045 28.521 -13.155 1.00 94.06 808 LEU A N 1
ATOM 6458 C CA . LEU A 1 808 ? -8.284 27.455 -12.502 1.00 94.06 808 LEU A CA 1
ATOM 6459 C C . LEU A 1 808 ? -7.845 27.863 -11.087 1.00 94.06 808 LEU A C 1
ATOM 6461 O O . LEU A 1 808 ? -8.129 27.146 -10.127 1.00 94.06 808 LEU A O 1
ATOM 6465 N N . LYS A 1 809 ? -7.217 29.042 -10.943 1.00 92.25 809 LYS A N 1
ATOM 6466 C CA . LYS A 1 809 ? -6.792 29.598 -9.644 1.00 92.25 809 LYS A CA 1
ATOM 6467 C C . LYS A 1 809 ? -7.965 29.741 -8.676 1.00 92.25 809 LYS A C 1
ATOM 6469 O O . LYS A 1 809 ? -7.851 29.350 -7.517 1.00 92.25 809 LYS A O 1
ATOM 6474 N N . THR A 1 810 ? -9.093 30.263 -9.157 1.00 93.75 810 THR A N 1
ATOM 6475 C CA . THR A 1 810 ? -10.307 30.453 -8.349 1.00 93.75 810 THR A CA 1
ATOM 6476 C C . THR A 1 810 ? -10.847 29.119 -7.832 1.00 93.75 810 THR A C 1
ATOM 6478 O O . THR A 1 810 ? -11.114 28.971 -6.639 1.00 93.75 810 THR A O 1
ATOM 6481 N N . ILE A 1 811 ? -10.997 28.131 -8.718 1.00 94.81 811 ILE A N 1
ATOM 6482 C CA . ILE A 1 811 ? -11.591 26.838 -8.371 1.00 94.81 811 ILE A CA 1
ATOM 6483 C C . ILE A 1 811 ? -10.669 26.050 -7.440 1.00 94.81 811 ILE A C 1
ATOM 6485 O O . ILE A 1 811 ? -11.120 25.602 -6.389 1.00 94.81 811 ILE A O 1
ATOM 6489 N N . TYR A 1 812 ? -9.384 25.914 -7.766 1.00 92.44 812 TYR A N 1
ATOM 6490 C CA . TYR A 1 812 ? -8.450 25.151 -6.931 1.00 92.44 812 TYR A CA 1
ATOM 6491 C C . TYR A 1 812 ? -8.175 25.836 -5.588 1.00 92.44 812 TYR A C 1
ATOM 6493 O O . TYR A 1 812 ? -8.031 25.151 -4.574 1.00 92.44 812 TYR A O 1
ATOM 6501 N N . GLY A 1 813 ? -8.219 27.173 -5.542 1.00 90.62 813 GLY A N 1
ATOM 6502 C CA . GLY A 1 813 ? -8.125 27.945 -4.303 1.00 90.62 813 GLY A CA 1
ATOM 6503 C C . GLY A 1 813 ? -9.228 27.615 -3.291 1.00 90.62 813 GLY A C 1
ATOM 6504 O O . GLY A 1 813 ? -8.950 27.547 -2.097 1.00 90.62 813 GLY A O 1
ATOM 6505 N N . HIS A 1 814 ? -10.454 27.316 -3.741 1.00 91.88 814 HIS A N 1
ATOM 6506 C CA . HIS A 1 814 ? -11.544 26.885 -2.851 1.00 91.88 814 HIS A CA 1
ATOM 6507 C C . HIS A 1 814 ? -11.292 25.539 -2.157 1.00 91.88 814 HIS A C 1
ATOM 6509 O O . HIS A 1 814 ? -11.920 25.262 -1.135 1.00 91.88 814 HIS A O 1
ATOM 6515 N N . PHE A 1 815 ? -10.403 24.709 -2.706 1.00 91.44 815 PHE A N 1
ATOM 6516 C CA . PHE A 1 815 ? -10.056 23.395 -2.162 1.00 91.44 815 PHE A CA 1
ATOM 6517 C C . PHE A 1 815 ? -8.675 23.368 -1.499 1.00 91.44 815 PHE A C 1
ATOM 6519 O O . PHE A 1 815 ? -8.358 22.396 -0.830 1.00 91.44 815 PHE A O 1
ATOM 6526 N N . GLY A 1 816 ? -7.869 24.425 -1.650 1.00 88.38 816 GLY A N 1
ATOM 6527 C CA . GLY A 1 816 ? -6.499 24.469 -1.133 1.00 88.38 816 GLY A CA 1
ATOM 6528 C C . GLY A 1 816 ? -5.499 23.643 -1.950 1.00 88.38 816 GLY A C 1
ATOM 6529 O O . GLY A 1 816 ? -4.434 23.308 -1.438 1.00 88.38 816 GLY A O 1
ATOM 6530 N N . PHE A 1 817 ? -5.817 23.309 -3.206 1.00 88.38 817 PHE A N 1
ATOM 6531 C CA . PHE A 1 817 ? -4.911 22.543 -4.061 1.00 88.38 817 PHE A CA 1
ATOM 6532 C C . PHE A 1 817 ? -3.759 23.395 -4.594 1.00 88.38 817 PHE A C 1
ATOM 6534 O O . PHE A 1 817 ? -3.956 24.501 -5.103 1.00 88.38 817 PHE A O 1
ATOM 6541 N N . THR A 1 818 ? -2.558 22.821 -4.566 1.00 85.56 818 THR A N 1
ATOM 6542 C CA . THR A 1 818 ? -1.429 23.262 -5.389 1.00 85.56 818 THR A CA 1
ATOM 6543 C C . THR A 1 818 ? -1.406 22.463 -6.691 1.00 85.56 818 THR A C 1
ATOM 6545 O O . THR A 1 818 ? -1.919 21.342 -6.761 1.00 85.56 818 THR A O 1
ATOM 6548 N N . PHE A 1 819 ? -0.843 23.048 -7.749 1.00 88.50 819 PHE A N 1
ATOM 6549 C CA . PHE A 1 819 ? -0.816 22.420 -9.066 1.00 88.50 819 PHE A CA 1
ATOM 6550 C C . PHE A 1 819 ? 0.490 22.686 -9.811 1.00 88.50 819 PHE A C 1
ATOM 6552 O O . PHE A 1 819 ? 1.103 23.744 -9.652 1.00 88.50 819 PHE A O 1
ATOM 6559 N N . LYS A 1 820 ? 0.874 21.718 -10.646 1.00 90.81 820 LYS A N 1
ATOM 6560 C CA . LYS A 1 820 ? 1.978 21.790 -11.606 1.00 90.81 820 LYS A CA 1
ATOM 6561 C C . LYS A 1 820 ? 1.422 21.925 -13.019 1.00 90.81 820 LYS A C 1
ATOM 6563 O O . LYS A 1 820 ? 0.345 21.401 -13.310 1.00 90.81 820 LYS A O 1
ATOM 6568 N N . LEU A 1 821 ? 2.155 22.634 -13.872 1.00 92.69 821 LEU A N 1
ATOM 6569 C CA . LEU A 1 821 ? 1.806 22.847 -15.272 1.00 92.69 821 LEU A CA 1
ATOM 6570 C C . LEU A 1 821 ? 2.830 22.163 -16.169 1.00 92.69 821 LEU A C 1
ATOM 6572 O O . LEU A 1 821 ? 4.037 22.322 -15.972 1.00 92.69 821 LEU A O 1
ATOM 6576 N N . THR A 1 822 ? 2.334 21.448 -17.171 1.00 93.50 822 THR A N 1
ATOM 6577 C CA . THR A 1 822 ? 3.168 20.734 -18.131 1.00 93.50 822 THR A CA 1
ATOM 6578 C C . THR A 1 822 ? 2.692 21.006 -19.553 1.00 93.50 822 THR A C 1
ATOM 6580 O O . THR A 1 822 ? 1.502 20.901 -19.841 1.00 93.50 822 THR A O 1
ATOM 6583 N N . LEU A 1 823 ? 3.614 21.374 -20.443 1.00 94.94 823 LEU A N 1
ATOM 6584 C CA . LEU A 1 823 ? 3.365 21.536 -21.873 1.00 94.94 823 LEU A CA 1
ATOM 6585 C C . LEU A 1 823 ? 3.614 20.212 -22.592 1.00 94.94 823 LEU A C 1
ATOM 6587 O O . LEU A 1 823 ? 4.759 19.768 -22.687 1.00 94.94 823 LEU A O 1
ATOM 6591 N N . SER A 1 824 ? 2.561 19.625 -23.143 1.00 94.25 824 SER A N 1
ATOM 6592 C CA . SER A 1 824 ? 2.631 18.381 -23.906 1.00 94.25 824 SER A CA 1
ATOM 6593 C C . SER A 1 824 ? 2.659 18.689 -25.404 1.00 94.25 824 SER A C 1
ATOM 6595 O O . SER A 1 824 ? 1.712 19.271 -25.948 1.00 94.25 824 SER A O 1
ATOM 6597 N N . THR A 1 825 ? 3.774 18.343 -26.054 1.00 91.69 825 THR A N 1
ATOM 6598 C CA . THR A 1 825 ? 4.093 18.734 -27.443 1.00 91.69 825 THR A CA 1
ATOM 6599 C C . THR A 1 825 ? 3.726 17.654 -28.463 1.00 91.69 825 THR A C 1
ATOM 6601 O O . THR A 1 825 ? 3.316 16.551 -28.100 1.00 91.69 825 THR A O 1
ATOM 6604 N N . ARG A 1 826 ? 3.852 17.977 -29.754 1.00 92.44 826 ARG A N 1
ATOM 6605 C CA . ARG A 1 826 ? 3.419 17.170 -30.901 1.00 92.44 826 ARG A CA 1
ATOM 6606 C C . ARG A 1 826 ? 3.815 15.684 -30.803 1.00 92.44 826 ARG A C 1
ATOM 6608 O O . ARG A 1 826 ? 5.010 15.385 -30.740 1.00 92.44 826 ARG A O 1
ATOM 6615 N N . PRO A 1 827 ? 2.844 14.750 -30.858 1.00 88.00 827 PRO A N 1
ATOM 6616 C CA . PRO A 1 827 ? 3.102 13.309 -30.862 1.00 88.00 827 PRO A CA 1
ATOM 6617 C C . PRO A 1 827 ? 3.635 12.816 -32.216 1.00 88.00 827 PRO A C 1
ATOM 6619 O O . PRO A 1 827 ? 3.558 13.509 -33.228 1.00 88.00 827 PRO A O 1
ATOM 6622 N N . ALA A 1 828 ? 4.111 11.565 -32.267 1.00 84.94 828 ALA A N 1
ATOM 6623 C CA . ALA A 1 828 ? 4.588 10.943 -33.511 1.00 84.94 828 ALA A CA 1
ATOM 6624 C C . ALA A 1 828 ? 3.488 10.786 -34.585 1.00 84.94 828 ALA A C 1
ATOM 6626 O O . ALA A 1 828 ? 3.777 10.836 -35.778 1.00 84.94 828 ALA A O 1
ATOM 6627 N N . LYS A 1 829 ? 2.226 10.600 -34.169 1.00 81.06 829 LYS A N 1
ATOM 6628 C CA . LYS A 1 829 ? 1.042 10.552 -35.044 1.00 81.06 829 LYS A CA 1
ATOM 6629 C C . LYS A 1 829 ? 0.170 11.784 -34.777 1.00 81.06 829 LYS A C 1
ATOM 6631 O O . LYS A 1 829 ? -0.474 11.840 -33.733 1.00 81.06 829 LYS A O 1
ATOM 6636 N N . PHE A 1 830 ? 0.131 12.738 -35.706 1.00 81.56 830 PHE A N 1
ATOM 6637 C CA . PHE A 1 830 ? -0.616 13.997 -35.574 1.00 81.56 830 PHE A CA 1
ATOM 6638 C C . PHE A 1 830 ? -1.360 14.364 -36.871 1.00 81.56 830 PHE A C 1
ATOM 6640 O O . PHE A 1 830 ? -1.054 13.833 -37.938 1.00 81.56 830 PHE A O 1
ATOM 6647 N N . LEU A 1 831 ? -2.341 15.266 -36.772 1.00 80.50 831 LEU A N 1
ATOM 6648 C CA . LEU A 1 831 ? -3.076 15.860 -37.894 1.00 80.50 831 LEU A CA 1
ATOM 6649 C C . LEU A 1 831 ? -2.669 17.327 -38.099 1.00 80.50 831 LEU A C 1
ATOM 6651 O O . LEU A 1 831 ? -2.372 18.029 -37.131 1.00 80.50 831 LEU A O 1
ATOM 6655 N N . GLY A 1 832 ? -2.724 17.802 -39.345 1.00 82.06 832 GLY A N 1
ATOM 6656 C CA . GLY A 1 832 ? -2.442 19.194 -39.706 1.00 82.06 832 GLY A CA 1
ATOM 6657 C C . GLY A 1 832 ? -0.996 19.491 -40.096 1.00 82.06 832 GLY A C 1
ATOM 6658 O O . GLY A 1 832 ? -0.130 18.618 -40.064 1.00 82.06 832 GLY A O 1
ATOM 6659 N N . ASP A 1 833 ? -0.744 20.751 -40.447 1.00 87.38 833 ASP A N 1
ATOM 6660 C CA . ASP A 1 833 ? 0.564 21.220 -40.902 1.00 87.38 833 ASP A CA 1
ATOM 6661 C C . ASP A 1 833 ? 1.532 21.467 -39.736 1.00 87.38 833 ASP A C 1
ATOM 6663 O O . ASP A 1 833 ? 1.154 21.961 -38.669 1.00 87.38 833 ASP A O 1
ATOM 6667 N N . ILE A 1 834 ? 2.816 21.169 -39.959 1.00 88.94 834 ILE A N 1
ATOM 6668 C CA . ILE A 1 834 ? 3.892 21.343 -38.966 1.00 88.94 834 ILE A CA 1
ATOM 6669 C C . ILE A 1 834 ? 3.998 22.798 -38.496 1.00 88.94 834 ILE A C 1
ATOM 6671 O O . ILE A 1 834 ? 4.210 23.035 -37.309 1.00 88.94 834 ILE A O 1
ATOM 6675 N N . GLU A 1 835 ? 3.808 23.765 -39.395 1.00 89.56 835 GLU A N 1
ATOM 6676 C CA . GLU A 1 835 ? 3.879 25.192 -39.058 1.00 89.56 835 GLU A CA 1
ATOM 6677 C C . GLU A 1 835 ? 2.774 25.612 -38.082 1.00 89.56 835 GLU A C 1
ATOM 6679 O O . GLU A 1 835 ? 3.040 26.315 -37.108 1.00 89.56 835 GLU A O 1
ATOM 6684 N N . THR A 1 836 ? 1.546 25.115 -38.269 1.00 86.88 836 THR A N 1
ATOM 6685 C CA . THR A 1 836 ? 0.439 25.357 -37.330 1.00 86.88 836 THR A CA 1
ATOM 6686 C C . THR A 1 836 ? 0.743 24.775 -35.953 1.00 86.88 836 THR A C 1
ATOM 6688 O O . THR A 1 836 ? 0.441 25.397 -34.938 1.00 86.88 836 THR A O 1
ATOM 6691 N N . TRP A 1 837 ? 1.377 23.604 -35.908 1.00 91.00 837 TRP A N 1
ATOM 6692 C CA . TRP A 1 837 ? 1.821 22.986 -34.662 1.00 91.00 837 TRP A CA 1
ATOM 6693 C C . TRP A 1 837 ? 2.902 23.795 -33.949 1.00 91.00 837 TRP A C 1
ATOM 6695 O O . TRP A 1 837 ? 2.797 24.004 -32.743 1.00 91.00 837 TRP A O 1
ATOM 6705 N N . ASN A 1 838 ? 3.913 24.260 -34.685 1.00 90.81 838 ASN A N 1
ATOM 6706 C CA . ASN A 1 838 ? 4.993 25.067 -34.121 1.00 90.81 838 ASN A CA 1
ATOM 6707 C C . ASN A 1 838 ? 4.433 26.359 -33.499 1.00 90.81 838 ASN A C 1
ATOM 6709 O O . ASN A 1 838 ? 4.780 26.698 -32.369 1.00 90.81 838 ASN A O 1
ATOM 6713 N N . GLU A 1 839 ? 3.510 27.032 -34.194 1.00 89.31 839 GLU A N 1
ATOM 6714 C CA . GLU A 1 839 ? 2.845 28.233 -33.677 1.00 89.31 839 GLU A CA 1
ATOM 6715 C C . GLU A 1 839 ? 1.952 27.919 -32.465 1.00 89.31 839 GLU A C 1
ATOM 6717 O O . GLU A 1 839 ? 1.993 28.635 -31.467 1.00 89.31 839 GLU A O 1
ATOM 6722 N N . ALA A 1 840 ? 1.174 26.833 -32.498 1.00 89.44 840 ALA A N 1
ATOM 6723 C CA . ALA A 1 840 ? 0.321 26.439 -31.376 1.00 89.44 840 ALA A CA 1
ATOM 6724 C C . ALA A 1 840 ? 1.134 26.102 -30.111 1.00 89.44 840 ALA A C 1
ATOM 6726 O O . ALA A 1 840 ? 0.753 26.487 -29.003 1.00 89.44 840 ALA A O 1
ATOM 6727 N N . GLU A 1 841 ? 2.263 25.402 -30.259 1.00 92.69 841 GLU A N 1
ATOM 6728 C CA . GLU A 1 841 ? 3.176 25.098 -29.152 1.00 92.69 841 GLU A CA 1
ATOM 6729 C C . GLU A 1 841 ? 3.813 26.365 -28.581 1.00 92.69 841 GLU A C 1
ATOM 6731 O O . GLU A 1 841 ? 3.904 26.515 -27.360 1.00 92.69 841 GLU A O 1
ATOM 6736 N N . ASP A 1 842 ? 4.224 27.290 -29.448 1.00 92.31 842 ASP A N 1
ATOM 6737 C CA . ASP A 1 842 ? 4.799 28.566 -29.034 1.00 92.31 842 ASP A CA 1
ATOM 6738 C C . ASP A 1 842 ? 3.772 29.466 -28.324 1.00 92.31 842 ASP A C 1
ATOM 6740 O O . ASP A 1 842 ? 4.086 30.090 -27.309 1.00 92.31 842 ASP A O 1
ATOM 6744 N N . GLN A 1 843 ? 2.515 29.483 -28.774 1.00 90.50 843 GLN A N 1
ATOM 6745 C CA . GLN A 1 843 ? 1.433 30.202 -28.095 1.00 90.50 843 GLN A CA 1
ATOM 6746 C C . GLN A 1 843 ? 1.190 29.676 -26.677 1.00 90.50 843 GLN A C 1
ATOM 6748 O O . GLN A 1 843 ? 1.117 30.467 -25.732 1.00 90.50 843 GLN A O 1
ATOM 6753 N N . LEU A 1 844 ? 1.107 28.351 -26.498 1.00 93.12 844 LEU A N 1
ATOM 6754 C CA . LEU A 1 844 ? 0.948 27.756 -25.167 1.00 93.12 844 LEU A CA 1
ATOM 6755 C C . LEU A 1 844 ? 2.175 27.998 -24.284 1.00 93.12 844 LEU A C 1
ATOM 6757 O O . LEU A 1 844 ? 2.023 28.296 -23.099 1.00 93.12 844 LEU A O 1
ATOM 6761 N N . ARG A 1 845 ? 3.383 27.936 -24.856 1.00 94.00 845 ARG A N 1
ATOM 6762 C CA . ARG A 1 845 ? 4.633 28.274 -24.165 1.00 94.00 845 ARG A CA 1
ATOM 6763 C C . ARG A 1 845 ? 4.619 29.717 -23.666 1.00 94.00 845 ARG A C 1
ATOM 6765 O O . ARG A 1 845 ? 4.847 29.946 -22.483 1.00 94.00 845 ARG A O 1
ATOM 6772 N N . ARG A 1 846 ? 4.286 30.685 -24.528 1.00 93.06 846 ARG A N 1
ATOM 6773 C CA . ARG A 1 846 ? 4.154 32.104 -24.152 1.00 93.06 846 ARG A CA 1
ATOM 6774 C C . ARG A 1 846 ? 3.113 32.301 -23.049 1.00 93.06 846 ARG A C 1
ATOM 6776 O O . ARG A 1 846 ? 3.372 33.043 -22.100 1.00 93.06 846 ARG A O 1
ATOM 6783 N N . ALA A 1 847 ? 1.973 31.613 -23.136 1.00 92.31 847 ALA A N 1
ATOM 6784 C CA . ALA A 1 847 ? 0.933 31.659 -22.111 1.00 92.31 847 ALA A CA 1
ATOM 6785 C C . ALA A 1 847 ? 1.412 31.135 -20.751 1.00 92.31 847 ALA A C 1
ATOM 6787 O O . ALA A 1 847 ? 1.196 31.788 -19.728 1.00 92.31 847 ALA A O 1
ATOM 6788 N N . LEU A 1 848 ? 2.111 29.998 -20.740 1.00 93.12 848 LEU A N 1
ATOM 6789 C CA . LEU A 1 848 ? 2.703 29.413 -19.537 1.00 93.12 848 LEU A CA 1
ATOM 6790 C C . LEU A 1 848 ? 3.765 30.324 -18.922 1.00 93.12 848 LEU A C 1
ATOM 6792 O O . LEU A 1 848 ? 3.671 30.655 -17.737 1.00 93.12 848 LEU A O 1
ATOM 6796 N N . THR A 1 849 ? 4.720 30.795 -19.727 1.00 92.88 849 THR A N 1
ATOM 6797 C CA . THR A 1 849 ? 5.798 31.672 -19.260 1.00 92.88 849 THR A CA 1
ATOM 6798 C C . THR A 1 849 ? 5.255 32.975 -18.685 1.00 92.88 849 THR A C 1
ATOM 6800 O O . THR A 1 849 ? 5.700 33.420 -17.630 1.00 92.88 849 THR A O 1
ATOM 6803 N N . ARG A 1 850 ? 4.232 33.575 -19.304 1.00 92.00 850 ARG A N 1
ATOM 6804 C CA . ARG A 1 850 ? 3.607 34.789 -18.762 1.00 92.00 850 ARG A CA 1
ATOM 6805 C C . ARG A 1 850 ? 2.887 34.540 -17.434 1.00 92.00 850 ARG A C 1
ATOM 6807 O O . ARG A 1 850 ? 2.861 35.421 -16.578 1.00 92.00 850 ARG A O 1
ATOM 6814 N N . PHE A 1 851 ? 2.291 33.364 -17.258 1.00 90.69 851 PHE A N 1
ATOM 6815 C CA . PHE A 1 851 ? 1.520 33.029 -16.064 1.00 90.69 851 PHE A CA 1
ATOM 6816 C C . PHE A 1 851 ? 2.386 32.605 -14.866 1.00 90.69 851 PHE A C 1
ATOM 6818 O O . PHE A 1 851 ? 2.034 32.913 -13.722 1.00 90.69 851 PHE A O 1
ATOM 6825 N N . LYS A 1 852 ? 3.484 31.881 -15.117 1.00 88.06 852 LYS A N 1
ATOM 6826 C CA . LYS A 1 852 ? 4.286 31.185 -14.094 1.00 88.06 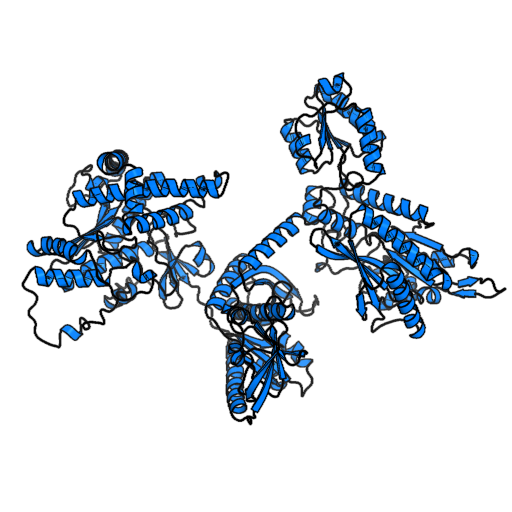852 LYS A CA 1
ATOM 6827 C C . LYS A 1 852 ? 5.802 31.385 -14.202 1.00 88.06 852 LYS A C 1
ATOM 6829 O O . LYS A 1 852 ? 6.528 30.848 -13.372 1.00 88.06 852 LYS A O 1
ATOM 6834 N N . GLY A 1 853 ? 6.293 32.160 -15.167 1.00 90.44 853 GLY A N 1
ATOM 6835 C CA . GLY A 1 853 ? 7.728 32.255 -15.442 1.00 90.44 853 GLY A CA 1
ATOM 6836 C C . GLY A 1 853 ? 8.269 30.909 -15.920 1.00 90.44 853 GLY A C 1
ATOM 6837 O O . GLY A 1 853 ? 7.687 30.296 -16.811 1.00 90.44 853 GLY A O 1
ATOM 6838 N N . ASP A 1 854 ? 9.336 30.425 -15.290 1.00 86.56 854 ASP A N 1
ATOM 6839 C CA . ASP A 1 854 ? 9.968 29.142 -15.631 1.00 86.56 854 ASP A CA 1
ATOM 6840 C C . ASP A 1 854 ? 9.453 27.957 -14.778 1.00 86.56 854 ASP A C 1
ATOM 6842 O O . ASP A 1 854 ? 9.961 26.845 -14.883 1.00 86.56 854 ASP A O 1
ATOM 6846 N N . ASP A 1 855 ? 8.427 28.168 -13.939 1.00 90.00 855 ASP A N 1
ATOM 6847 C CA . ASP A 1 855 ? 7.805 27.143 -13.074 1.00 90.00 855 ASP A CA 1
ATOM 6848 C C . ASP A 1 855 ? 6.787 26.268 -13.844 1.00 90.00 855 ASP A C 1
ATOM 6850 O O . ASP A 1 855 ? 5.587 26.251 -13.545 1.00 90.00 855 ASP A O 1
ATOM 6854 N N . TRP A 1 856 ? 7.254 25.586 -14.896 1.00 93.38 856 TRP A N 1
ATOM 6855 C CA . TRP A 1 856 ? 6.504 24.593 -15.681 1.00 93.38 856 TRP A CA 1
ATOM 6856 C C . TRP A 1 856 ? 7.455 23.641 -16.427 1.00 93.38 856 TRP A C 1
ATOM 6858 O O . TRP A 1 856 ? 8.625 23.948 -16.642 1.00 93.38 856 TRP A O 1
ATOM 6868 N N . THR A 1 857 ? 6.966 22.462 -16.819 1.00 92.94 857 THR A N 1
ATOM 6869 C CA . THR A 1 857 ? 7.782 21.423 -17.480 1.00 92.94 857 THR A CA 1
ATOM 6870 C C . THR A 1 857 ? 7.293 21.098 -18.890 1.00 92.94 857 THR A C 1
ATOM 6872 O O . THR A 1 857 ? 6.152 21.381 -19.244 1.00 92.94 857 THR A O 1
ATOM 6875 N N . VAL A 1 858 ? 8.145 20.486 -19.716 1.00 92.50 858 VAL A N 1
ATOM 6876 C CA . VAL A 1 858 ? 7.768 19.968 -21.042 1.00 92.50 858 VAL A CA 1
ATOM 6877 C C . VAL A 1 858 ? 7.614 18.450 -20.958 1.00 92.50 858 VAL A C 1
ATOM 6879 O O . VAL A 1 858 ? 8.473 17.788 -20.382 1.00 92.50 858 VAL A O 1
ATOM 6882 N N . ASN A 1 859 ? 6.557 17.908 -21.563 1.00 91.19 859 ASN A N 1
ATOM 6883 C CA . ASN A 1 859 ? 6.346 16.476 -21.770 1.00 91.19 859 ASN A CA 1
ATOM 6884 C C . ASN A 1 859 ? 6.364 16.165 -23.281 1.00 91.19 859 ASN A C 1
ATOM 6886 O O . ASN A 1 859 ? 5.339 16.314 -23.958 1.00 91.19 859 ASN A O 1
ATOM 6890 N N . PRO A 1 860 ? 7.536 15.822 -23.850 1.00 90.56 860 PRO A N 1
ATOM 6891 C CA . PRO A 1 860 ? 7.679 15.663 -25.289 1.00 90.56 860 PRO A CA 1
ATOM 6892 C C . PRO A 1 860 ? 6.802 14.541 -25.852 1.00 90.56 860 PRO A C 1
ATOM 6894 O O . PRO A 1 860 ? 6.883 13.402 -25.402 1.00 90.56 860 PRO A O 1
ATOM 6897 N N . GLY A 1 861 ? 6.011 14.847 -26.882 1.00 88.06 861 GLY A N 1
ATOM 6898 C CA . GLY A 1 861 ? 5.264 13.839 -27.640 1.00 88.06 861 GLY A CA 1
ATOM 6899 C C . GLY A 1 861 ? 3.946 13.365 -27.023 1.00 88.06 861 GLY A C 1
ATOM 6900 O O . GLY A 1 861 ? 3.340 12.449 -27.573 1.00 88.06 861 GLY A O 1
ATOM 6901 N N . ASP A 1 862 ? 3.487 13.978 -25.928 1.00 87.94 862 ASP A N 1
ATOM 6902 C CA . ASP A 1 862 ? 2.232 13.612 -25.251 1.00 87.94 862 ASP A CA 1
ATOM 6903 C C . ASP A 1 862 ? 1.027 14.487 -25.659 1.00 87.94 862 ASP A C 1
ATOM 6905 O O . ASP A 1 862 ? -0.045 14.400 -25.068 1.00 87.94 862 ASP A O 1
ATOM 6909 N N . GLY A 1 863 ? 1.170 15.375 -26.649 1.00 85.69 863 GLY A N 1
ATOM 6910 C CA . GLY A 1 863 ? 0.073 16.202 -27.167 1.00 85.69 863 GLY A CA 1
ATOM 6911 C C . GLY A 1 863 ? -1.084 15.378 -27.755 1.00 85.69 863 GLY A C 1
ATOM 6912 O O . GLY A 1 863 ? -0.917 14.224 -28.151 1.00 85.69 863 GLY A O 1
ATOM 6913 N N . ALA A 1 864 ? -2.280 15.970 -27.842 1.00 84.44 864 ALA A N 1
ATOM 6914 C CA . ALA A 1 864 ? -3.411 15.322 -28.510 1.00 84.44 864 ALA A CA 1
ATOM 6915 C C . ALA A 1 864 ? -3.163 15.243 -30.026 1.00 84.44 864 ALA A C 1
ATOM 6917 O O . ALA A 1 864 ? -2.440 16.060 -30.580 1.00 84.44 864 ALA A O 1
ATOM 6918 N N . PHE A 1 865 ? -3.791 14.312 -30.748 1.00 83.00 865 PHE A N 1
ATOM 6919 C CA . PHE A 1 865 ? -3.523 14.160 -32.189 1.00 83.00 865 PHE A CA 1
ATOM 6920 C C . PHE A 1 865 ? -3.895 15.399 -33.036 1.00 83.00 865 PHE A C 1
ATOM 6922 O O . PHE A 1 865 ? -3.410 15.527 -34.158 1.00 83.00 865 PHE A O 1
ATOM 6929 N N . TYR A 1 866 ? -4.733 16.302 -32.514 1.00 80.88 866 TYR A N 1
ATOM 6930 C CA . TYR A 1 866 ? -5.203 17.529 -33.176 1.00 80.88 866 TYR A CA 1
ATOM 6931 C C . TYR A 1 866 ? -4.555 18.830 -32.661 1.00 80.88 866 TYR A C 1
ATOM 6933 O O . TYR A 1 866 ? -4.835 19.892 -33.217 1.00 80.88 866 TYR A O 1
ATOM 6941 N N . GLY A 1 867 ? -3.698 18.774 -31.634 1.00 87.62 867 GLY A N 1
ATOM 6942 C CA . GLY A 1 867 ? -2.978 19.956 -31.152 1.00 87.62 867 GLY A CA 1
ATOM 6943 C C . GLY A 1 867 ? -2.289 19.794 -29.789 1.00 87.62 867 GLY A C 1
ATOM 6944 O O . GLY A 1 867 ? -2.482 18.788 -29.093 1.00 87.62 867 GLY A O 1
ATOM 6945 N N . PRO A 1 868 ? -1.450 20.770 -29.397 1.00 91.69 868 PRO A N 1
ATOM 6946 C CA . PRO A 1 868 ? -0.727 20.732 -28.133 1.00 91.69 868 PRO A CA 1
ATOM 6947 C C . PRO A 1 868 ? -1.660 21.051 -26.958 1.00 91.69 868 PRO A C 1
ATOM 6949 O O . PRO A 1 868 ? -2.713 21.682 -27.116 1.00 91.69 868 PRO A O 1
ATOM 6952 N N . LYS A 1 869 ? -1.264 20.622 -25.757 1.00 94.06 869 LYS A N 1
ATOM 6953 C CA . LYS A 1 869 ? -2.054 20.825 -24.536 1.00 94.06 869 LYS A CA 1
ATOM 6954 C C . LYS A 1 869 ? -1.199 21.238 -23.348 1.00 94.06 869 LYS A C 1
ATOM 6956 O O . LYS A 1 869 ? -0.030 20.879 -23.241 1.00 94.06 869 LYS A O 1
ATOM 6961 N N . ILE A 1 870 ? -1.829 21.967 -22.438 1.00 94.75 870 ILE A N 1
ATOM 6962 C CA . ILE A 1 870 ? -1.353 22.192 -21.082 1.00 94.75 870 ILE A CA 1
ATOM 6963 C C . ILE A 1 870 ? -2.042 21.166 -20.194 1.00 94.75 870 ILE A C 1
ATOM 6965 O O . ILE A 1 870 ? -3.268 21.182 -20.055 1.00 94.75 870 ILE A O 1
ATOM 6969 N N . ASP A 1 871 ? -1.252 20.294 -19.585 1.00 92.88 871 ASP A N 1
ATOM 6970 C CA . ASP A 1 871 ? -1.705 19.347 -18.581 1.00 92.88 871 ASP A CA 1
ATOM 6971 C C . ASP A 1 871 ? -1.486 19.934 -17.190 1.00 92.88 871 ASP A C 1
ATOM 6973 O O . ASP A 1 871 ? -0.412 20.449 -16.866 1.00 92.88 871 ASP A O 1
ATOM 6977 N N . ILE A 1 872 ? -2.538 19.893 -16.371 1.00 91.62 872 ILE A N 1
ATOM 6978 C CA . ILE A 1 872 ? -2.511 20.426 -15.015 1.00 91.62 872 ILE A CA 1
ATOM 6979 C C . ILE A 1 872 ? -2.701 19.287 -14.023 1.00 91.62 872 ILE A C 1
ATOM 6981 O O . ILE A 1 872 ? -3.758 18.643 -13.950 1.00 91.62 872 ILE A O 1
ATOM 6985 N N . THR A 1 873 ? -1.672 19.108 -13.208 1.00 89.38 873 THR A N 1
ATOM 6986 C CA . THR A 1 873 ? -1.569 18.033 -12.230 1.00 89.38 873 THR A CA 1
ATOM 6987 C C . THR A 1 873 ? -1.705 18.606 -10.831 1.00 89.38 873 THR A C 1
ATOM 6989 O O . THR A 1 873 ? -0.981 19.533 -10.471 1.00 89.38 873 THR A O 1
ATOM 6992 N N . ILE A 1 874 ? -2.637 18.070 -10.042 1.00 86.38 874 ILE A N 1
ATOM 6993 C CA . ILE A 1 874 ? -2.800 18.429 -8.628 1.00 86.38 874 ILE A CA 1
ATOM 6994 C C . ILE A 1 874 ? -2.077 17.423 -7.740 1.00 86.38 874 ILE A C 1
ATOM 6996 O O . ILE A 1 874 ? -2.046 16.230 -8.048 1.00 86.38 874 ILE A O 1
ATOM 7000 N N . ALA A 1 875 ? -1.516 17.914 -6.638 1.00 74.62 875 ALA A N 1
ATOM 7001 C CA . ALA A 1 875 ? -1.037 17.068 -5.555 1.00 74.62 875 ALA A CA 1
ATOM 7002 C C . ALA A 1 875 ? -2.161 16.900 -4.525 1.00 74.62 875 ALA A C 1
ATOM 7004 O O . ALA A 1 875 ? -2.676 17.886 -3.994 1.00 74.62 875 ALA A O 1
ATOM 7005 N N . ASP A 1 876 ? -2.564 15.661 -4.253 1.00 68.69 876 ASP A N 1
ATOM 7006 C CA . ASP A 1 876 ? -3.530 15.379 -3.190 1.00 68.69 876 ASP A CA 1
ATOM 7007 C C . ASP A 1 876 ? -2.870 15.359 -1.792 1.00 68.69 876 ASP A C 1
ATOM 7009 O O . ASP A 1 876 ? -1.664 15.566 -1.639 1.00 68.69 876 ASP A O 1
ATOM 7013 N N . ALA A 1 877 ? -3.660 15.100 -0.740 1.00 61.94 877 ALA A N 1
ATOM 7014 C CA . ALA A 1 877 ? -3.150 15.024 0.637 1.00 61.94 877 ALA A CA 1
ATOM 7015 C C . ALA A 1 877 ? -2.164 13.857 0.865 1.00 61.94 877 ALA A C 1
ATOM 7017 O O . ALA A 1 877 ? -1.432 13.853 1.853 1.00 61.94 877 ALA A O 1
ATOM 7018 N N . LEU A 1 878 ? -2.117 12.896 -0.063 1.00 61.59 878 LEU A N 1
ATOM 7019 C CA . LEU A 1 878 ? -1.205 11.753 -0.078 1.00 61.59 878 LEU A CA 1
ATOM 7020 C C . LEU A 1 878 ? 0.004 11.994 -1.004 1.00 61.59 878 LEU A C 1
ATOM 7022 O O . LEU A 1 878 ? 0.770 11.066 -1.263 1.00 61.59 878 LEU A O 1
ATOM 7026 N N . LYS A 1 879 ? 0.188 13.232 -1.496 1.00 65.94 879 LYS A N 1
ATOM 7027 C CA . LYS A 1 879 ? 1.248 13.664 -2.425 1.00 65.94 879 LYS A CA 1
ATOM 7028 C C . LYS A 1 879 ? 1.260 12.919 -3.762 1.00 65.94 879 LYS A C 1
ATOM 7030 O O . LYS A 1 879 ? 2.283 12.905 -4.445 1.00 65.94 879 LYS A O 1
ATOM 7035 N N . ARG A 1 880 ? 0.141 12.313 -4.162 1.00 70.25 880 ARG A N 1
ATOM 7036 C CA . ARG A 1 880 ? 0.016 11.722 -5.495 1.00 70.25 880 ARG A CA 1
ATOM 7037 C C . ARG A 1 880 ? -0.273 12.818 -6.502 1.00 70.25 880 ARG A C 1
ATOM 7039 O O . ARG A 1 880 ? -1.093 13.702 -6.263 1.00 70.25 880 ARG A O 1
ATOM 7046 N N . GLU A 1 881 ? 0.396 12.717 -7.637 1.00 77.50 881 GLU A N 1
ATOM 7047 C CA . GLU A 1 881 ? 0.241 13.628 -8.758 1.00 77.50 881 GLU A CA 1
ATOM 7048 C C . GLU A 1 881 ? -0.870 13.125 -9.683 1.00 77.50 881 GLU A C 1
ATOM 7050 O O . GLU A 1 881 ? -0.758 12.074 -10.311 1.00 77.50 881 GLU A O 1
ATOM 7055 N N . LEU A 1 882 ? -1.982 13.861 -9.730 1.00 80.94 882 LEU A N 1
ATOM 7056 C CA . LEU A 1 882 ? -3.171 13.489 -10.490 1.00 80.94 882 LEU A CA 1
ATOM 7057 C C . LEU A 1 882 ? -3.512 14.574 -11.507 1.00 80.94 882 LEU A C 1
ATOM 7059 O O . LEU A 1 882 ? -3.921 15.679 -11.150 1.00 80.94 882 LEU A O 1
ATOM 7063 N N . GLN A 1 883 ? -3.395 14.245 -12.790 1.00 84.69 883 GLN A N 1
ATOM 7064 C CA . GLN A 1 883 ? -3.869 15.119 -13.858 1.00 84.69 883 GLN A CA 1
ATOM 7065 C C . GLN A 1 883 ? -5.398 15.238 -13.802 1.00 84.69 883 GLN A C 1
ATOM 7067 O O . GLN A 1 883 ? -6.102 14.228 -13.899 1.00 84.69 883 GLN A O 1
ATOM 7072 N N . CYS A 1 884 ? -5.904 16.464 -13.658 1.00 84.69 884 CYS A N 1
ATOM 7073 C CA . CYS A 1 884 ? -7.345 16.738 -13.558 1.00 84.69 884 CYS A CA 1
ATOM 7074 C C . CYS A 1 884 ? -7.822 17.750 -14.595 1.00 84.69 884 CYS A C 1
ATOM 7076 O O . CYS A 1 884 ? -8.833 17.515 -15.254 1.00 84.69 884 CYS A O 1
ATOM 7078 N N . ALA A 1 885 ? -7.077 18.842 -14.767 1.00 90.12 885 ALA A N 1
ATOM 7079 C CA . ALA A 1 885 ? -7.408 19.887 -15.721 1.00 90.12 885 ALA A CA 1
ATOM 7080 C C . ALA A 1 885 ? -6.548 19.785 -16.981 1.00 90.12 885 ALA A C 1
ATOM 7082 O O . ALA A 1 885 ? -5.430 19.263 -16.969 1.00 90.12 885 ALA A O 1
ATOM 7083 N N . THR A 1 886 ? -7.093 20.294 -18.080 1.00 93.12 886 THR A N 1
ATOM 7084 C CA . THR A 1 886 ? -6.414 20.347 -19.374 1.00 93.12 886 THR A CA 1
ATOM 7085 C C . THR A 1 886 ? -6.878 21.572 -20.149 1.00 93.12 886 THR A C 1
ATOM 7087 O O . THR A 1 886 ? -8.038 21.978 -20.031 1.00 93.12 886 THR A O 1
ATOM 7090 N N . ILE A 1 887 ? -5.974 22.159 -20.928 1.00 95.31 887 ILE A N 1
ATOM 7091 C CA . ILE A 1 887 ? -6.255 23.233 -21.885 1.00 95.31 887 ILE A CA 1
ATOM 7092 C C . ILE A 1 887 ? -5.621 22.816 -23.205 1.00 95.31 887 ILE A C 1
ATOM 7094 O O . ILE A 1 887 ? -4.420 22.575 -23.237 1.00 95.31 887 ILE A O 1
ATOM 7098 N N . GLN A 1 888 ? -6.397 22.702 -24.276 1.00 93.62 888 GLN A N 1
ATOM 7099 C CA . GLN A 1 888 ? -5.921 22.155 -25.551 1.00 93.62 888 GLN A CA 1
ATOM 7100 C C . GLN A 1 888 ? -6.321 23.081 -26.690 1.00 93.62 888 GLN A C 1
ATOM 7102 O O . GLN A 1 888 ? -7.467 23.535 -26.735 1.00 93.62 888 GLN A O 1
ATOM 7107 N N . LEU A 1 889 ? -5.390 23.347 -27.604 1.00 93.50 889 LEU A N 1
ATOM 7108 C CA . LEU A 1 889 ? -5.676 24.099 -28.824 1.00 93.50 889 LEU A CA 1
ATOM 7109 C C . LEU A 1 889 ? -6.021 23.133 -29.950 1.00 93.50 889 LEU A C 1
ATOM 7111 O O . LEU A 1 889 ? -5.289 22.178 -30.180 1.00 93.50 889 LEU A O 1
ATOM 7115 N N . ASP A 1 890 ? -7.109 23.405 -30.663 1.00 93.50 890 ASP A N 1
ATOM 7116 C CA . ASP A 1 890 ? -7.531 22.627 -31.823 1.00 93.50 890 ASP A CA 1
ATOM 7117 C C . ASP A 1 890 ? -7.755 23.547 -33.028 1.00 93.50 890 ASP A C 1
ATOM 7119 O O . ASP A 1 890 ? -8.652 24.400 -33.062 1.00 93.50 890 ASP A O 1
ATOM 7123 N N . TYR A 1 891 ? -6.896 23.346 -34.024 1.00 90.00 891 TYR A N 1
ATOM 7124 C CA . TYR A 1 891 ? -6.934 24.011 -35.323 1.00 90.00 891 TYR A CA 1
ATOM 7125 C C . TYR A 1 891 ? -7.552 23.122 -36.414 1.00 90.00 891 TYR A C 1
ATOM 7127 O O . TYR A 1 891 ? -7.880 23.611 -37.492 1.00 90.00 891 TYR A O 1
ATOM 7135 N N . GLN A 1 892 ? -7.725 21.825 -36.150 1.00 90.12 892 GLN A N 1
ATOM 7136 C CA . GLN A 1 892 ? -8.173 20.831 -37.125 1.00 90.12 892 GLN A CA 1
ATOM 7137 C C . GLN A 1 892 ? -9.692 20.692 -37.149 1.00 90.12 892 GLN A C 1
ATOM 7139 O O . GLN A 1 892 ? -10.296 20.682 -38.225 1.00 90.12 892 GLN A O 1
ATOM 7144 N N . ALA A 1 893 ? -10.345 20.625 -35.986 1.00 90.94 893 ALA A N 1
ATOM 7145 C CA . ALA A 1 893 ? -11.799 20.522 -35.936 1.00 90.94 893 ALA A CA 1
ATOM 7146 C C . ALA A 1 893 ? -12.522 21.686 -36.638 1.00 90.94 893 ALA A C 1
ATOM 7148 O O . ALA A 1 893 ? -13.479 21.406 -37.368 1.00 90.94 893 ALA A O 1
ATOM 7149 N N . PRO A 1 894 ? -12.074 22.955 -36.525 1.00 94.06 894 PRO A N 1
ATOM 7150 C CA . PRO A 1 894 ? -12.675 24.049 -37.279 1.00 94.06 894 PRO A CA 1
ATOM 7151 C C . PRO A 1 894 ? -12.681 23.841 -38.792 1.00 94.06 894 PRO A C 1
ATOM 7153 O O . PRO A 1 894 ? -13.658 24.197 -39.450 1.00 94.06 894 PRO A O 1
ATOM 7156 N N . ILE A 1 895 ? -11.635 23.225 -39.343 1.00 92.62 895 ILE A N 1
ATOM 7157 C CA . ILE A 1 895 ? -11.540 22.909 -40.771 1.00 92.62 895 ILE A CA 1
ATOM 7158 C C . ILE A 1 895 ? -12.501 21.764 -41.106 1.00 92.62 895 ILE A C 1
ATOM 7160 O O . ILE A 1 895 ? -13.356 21.906 -41.980 1.00 92.62 895 ILE A O 1
ATOM 7164 N N . ASN A 1 896 ? -12.426 20.663 -40.354 1.00 92.75 896 ASN A N 1
ATOM 7165 C CA . ASN A 1 896 ? -13.231 19.459 -40.587 1.00 92.75 896 ASN A CA 1
ATOM 7166 C C . ASN A 1 896 ? -14.745 19.712 -40.512 1.00 92.75 896 ASN A C 1
ATOM 7168 O O . ASN A 1 896 ? -15.517 19.092 -41.242 1.00 92.75 896 ASN A O 1
ATOM 7172 N N . PHE A 1 897 ? -15.176 20.626 -39.638 1.00 95.31 897 PHE A N 1
ATOM 7173 C CA . PHE A 1 897 ? -16.582 20.992 -39.447 1.00 95.31 897 PHE A CA 1
ATOM 7174 C C . PHE A 1 897 ? -16.999 22.260 -40.200 1.00 95.31 897 PHE A C 1
ATOM 7176 O O . PHE A 1 897 ? -18.143 22.688 -40.064 1.00 95.31 897 PHE A O 1
ATOM 7183 N N . ASN A 1 898 ? -16.111 22.869 -40.993 1.00 94.81 898 ASN A N 1
ATOM 7184 C CA . ASN A 1 898 ? -16.367 24.134 -41.684 1.00 94.81 898 ASN A CA 1
ATOM 7185 C C . ASN A 1 898 ? -16.822 25.272 -40.738 1.00 94.81 898 ASN A C 1
ATOM 7187 O O . ASN A 1 898 ? -17.760 26.027 -41.016 1.00 94.81 898 ASN A O 1
ATOM 7191 N N . MET A 1 899 ? -16.164 25.394 -39.584 1.00 96.44 899 MET A N 1
ATOM 7192 C CA . MET A 1 899 ? -16.438 26.411 -38.567 1.00 96.44 899 MET A CA 1
ATOM 7193 C C . MET A 1 899 ? -15.834 27.757 -38.981 1.00 96.44 899 MET A C 1
ATOM 7195 O O . MET A 1 899 ? -14.751 28.148 -38.535 1.00 96.44 899 MET A O 1
ATOM 7199 N N . THR A 1 900 ? -16.551 28.472 -39.845 1.00 96.00 900 THR A N 1
ATOM 7200 C CA . THR A 1 900 ? -16.129 29.772 -40.376 1.00 96.00 900 THR A CA 1
ATOM 7201 C C . THR A 1 900 ? -16.898 30.943 -39.765 1.00 96.00 900 THR A C 1
ATOM 7203 O O . THR A 1 900 ? -18.043 30.805 -39.330 1.00 96.00 900 THR A O 1
ATOM 7206 N N . TYR A 1 901 ? -16.267 32.117 -39.747 1.00 95.38 901 TYR A N 1
ATOM 7207 C CA . TYR A 1 901 ? -16.887 33.394 -39.390 1.00 95.38 901 TYR A CA 1
ATOM 7208 C C . TYR A 1 901 ? -16.574 34.463 -40.446 1.00 95.38 901 TYR A C 1
ATOM 7210 O O . TYR A 1 901 ? -15.546 34.392 -41.122 1.00 95.38 901 TYR A O 1
ATOM 7218 N N . THR A 1 902 ? -17.452 35.455 -40.601 1.00 94.56 902 THR A N 1
ATOM 7219 C CA . THR A 1 902 ? -17.215 36.619 -41.469 1.00 94.56 902 THR A CA 1
ATOM 7220 C C . THR A 1 902 ? -16.281 37.603 -40.773 1.00 94.56 902 THR A C 1
ATOM 7222 O O . THR A 1 902 ? -16.578 38.027 -39.646 1.00 94.56 902 THR A O 1
ATOM 7225 N N . THR A 1 903 ? -15.186 37.976 -41.431 1.00 92.62 903 THR A N 1
ATOM 7226 C CA . THR A 1 903 ? -14.210 38.934 -40.894 1.00 92.62 903 THR A CA 1
ATOM 7227 C C . THR A 1 903 ? -14.732 40.374 -40.994 1.00 92.62 903 THR A C 1
ATOM 7229 O O . THR A 1 903 ? -15.859 40.627 -41.426 1.00 92.62 903 THR A O 1
ATOM 7232 N N . ASP A 1 904 ? -13.936 41.334 -40.533 1.00 87.50 904 ASP A N 1
ATOM 7233 C CA . ASP A 1 904 ? -14.166 42.771 -40.709 1.00 87.50 904 ASP A CA 1
ATOM 7234 C C . ASP A 1 904 ? -13.970 43.242 -42.163 1.00 87.50 904 ASP A C 1
ATOM 7236 O O . ASP A 1 904 ? -14.388 44.344 -42.521 1.00 87.50 904 ASP A O 1
ATOM 7240 N N . VAL A 1 905 ? -13.407 42.383 -43.016 1.00 86.69 905 VAL A N 1
ATOM 7241 C CA . VAL A 1 905 ? -13.261 42.594 -44.457 1.00 86.69 905 VAL A CA 1
ATOM 7242 C C . VAL A 1 905 ? -14.485 42.039 -45.190 1.00 86.69 905 VAL A C 1
ATOM 7244 O O . VAL A 1 905 ? -14.853 40.869 -45.059 1.00 86.69 905 VAL A O 1
ATOM 7247 N N . GLN A 1 906 ? -15.133 42.888 -45.990 1.00 79.88 906 GLN A N 1
ATOM 7248 C CA . GLN A 1 906 ? -16.397 42.564 -46.652 1.00 79.88 906 GLN A CA 1
ATOM 7249 C C . GLN A 1 906 ? -16.278 41.318 -47.548 1.00 79.88 906 GLN A C 1
ATOM 7251 O O . GLN A 1 906 ? -15.472 41.271 -48.472 1.00 79.88 906 GLN A O 1
ATOM 7256 N N . GLY A 1 907 ? -17.116 40.311 -47.281 1.00 78.69 907 GLY A N 1
ATOM 7257 C CA . GLY A 1 907 ? -17.183 39.070 -48.060 1.00 78.69 907 GLY A CA 1
ATOM 7258 C C . GLY A 1 907 ? -16.118 38.020 -47.721 1.00 78.69 907 GLY A C 1
ATOM 7259 O O . GLY A 1 907 ? -16.178 36.920 -48.267 1.00 78.69 907 GLY A O 1
ATOM 7260 N N . GLN A 1 908 ? -15.180 38.304 -46.812 1.00 89.81 908 GLN A N 1
ATOM 7261 C CA . GLN A 1 908 ? -14.147 37.349 -46.417 1.00 89.81 908 GLN A CA 1
ATOM 7262 C C . GLN A 1 908 ? -14.607 36.487 -45.229 1.00 89.81 908 GLN A C 1
ATOM 7264 O O . GLN A 1 908 ? -15.155 36.978 -44.238 1.00 89.81 908 GLN A O 1
ATOM 7269 N N . LYS A 1 909 ? -14.373 35.174 -45.332 1.00 92.31 909 LYS A N 1
ATOM 7270 C CA . LYS A 1 909 ? -14.579 34.199 -44.254 1.00 92.31 909 LYS A CA 1
ATOM 7271 C C . LYS A 1 909 ? -13.231 33.648 -43.791 1.00 92.31 909 LYS A C 1
ATOM 7273 O O . LYS A 1 909 ? -12.334 33.451 -44.607 1.00 92.31 909 LYS A O 1
ATOM 7278 N N . ALA A 1 910 ? -13.106 33.388 -42.497 1.00 93.81 910 ALA A N 1
ATOM 7279 C CA . ALA A 1 910 ? -11.938 32.751 -41.896 1.00 93.81 910 ALA A CA 1
ATOM 7280 C C . ALA A 1 910 ? -12.370 31.607 -40.973 1.00 93.81 910 ALA A C 1
ATOM 7282 O O . ALA A 1 910 ? -13.494 31.609 -40.465 1.00 93.81 910 ALA A O 1
ATOM 7283 N N . TYR A 1 911 ? -11.482 30.637 -40.755 1.00 94.75 911 TYR A N 1
ATOM 7284 C CA . TYR A 1 911 ? -11.698 29.578 -39.771 1.00 94.75 911 TYR A CA 1
ATOM 7285 C C . TYR A 1 911 ? -11.459 30.108 -38.357 1.00 94.75 911 TYR A C 1
ATOM 7287 O O . TYR A 1 911 ? -10.526 30.877 -38.114 1.00 94.75 911 TYR A O 1
ATOM 7295 N N . ALA A 1 912 ? -12.325 29.710 -37.429 1.00 95.38 912 ALA A N 1
ATOM 7296 C CA . ALA A 1 912 ? -12.105 29.946 -36.008 1.00 95.38 912 ALA A CA 1
ATOM 7297 C C . ALA A 1 912 ? -11.068 28.961 -35.435 1.00 95.38 912 ALA A C 1
ATOM 7299 O O . ALA A 1 912 ? -10.682 28.001 -36.096 1.00 95.38 912 ALA A O 1
ATOM 7300 N N . VAL A 1 913 ? -10.655 29.183 -34.188 1.00 94.69 913 VAL A N 1
ATOM 7301 C CA . VAL A 1 913 ? -9.831 28.257 -33.396 1.00 94.69 913 VAL A CA 1
ATOM 7302 C C . VAL A 1 913 ? -10.630 27.815 -32.177 1.00 94.69 913 VAL A C 1
ATOM 7304 O O . VAL A 1 913 ? -11.394 28.606 -31.613 1.00 94.69 913 VAL A O 1
ATOM 7307 N N . VAL A 1 914 ? -10.476 26.554 -31.772 1.00 97.06 914 VAL A N 1
ATOM 7308 C CA . VAL A 1 914 ? -11.145 26.005 -30.589 1.00 97.06 914 VAL A CA 1
ATOM 7309 C C . VAL A 1 914 ? -10.139 25.829 -29.456 1.00 97.06 914 VAL A C 1
ATOM 7311 O O . VAL A 1 914 ? -9.085 25.224 -29.631 1.00 97.06 914 VAL A O 1
ATOM 7314 N N . VAL A 1 915 ? -10.496 26.319 -28.269 1.00 97.00 915 VAL A N 1
ATOM 7315 C CA . VAL A 1 915 ? -9.822 25.988 -27.011 1.00 97.00 915 VAL A CA 1
ATOM 7316 C C . VAL A 1 915 ? -10.702 25.008 -26.243 1.00 97.00 915 VAL A C 1
ATOM 7318 O O . VAL A 1 915 ? -11.787 25.366 -25.773 1.00 97.00 915 VAL A O 1
ATOM 7321 N N . HIS A 1 916 ? -10.240 23.767 -26.118 1.00 96.00 916 HIS A N 1
ATOM 7322 C CA . HIS A 1 916 ? -10.858 22.755 -25.267 1.00 96.00 916 HIS A CA 1
ATOM 7323 C C . HIS A 1 916 ? -10.354 22.928 -23.848 1.00 96.00 916 HIS A C 1
ATOM 7325 O O . HIS A 1 916 ? -9.150 23.097 -23.634 1.00 96.00 916 HIS A O 1
ATOM 7331 N N . ARG A 1 917 ? -11.245 22.843 -22.864 1.00 95.50 917 ARG A N 1
ATOM 7332 C CA . ARG A 1 917 ? -10.828 22.918 -21.468 1.00 95.50 917 ARG A CA 1
ATOM 7333 C C . ARG A 1 917 ? -11.708 22.107 -20.533 1.00 95.50 917 ARG A C 1
ATOM 7335 O O . ARG A 1 917 ? -12.925 22.061 -20.684 1.00 95.50 917 ARG A O 1
ATOM 7342 N N . ALA A 1 918 ? -11.080 21.591 -19.486 1.00 94.81 918 ALA A N 1
ATOM 7343 C CA . ALA A 1 918 ? -11.731 21.089 -18.281 1.00 94.81 918 ALA A CA 1
ATOM 7344 C C . ALA A 1 918 ? -10.930 21.574 -17.065 1.00 94.81 918 ALA A C 1
ATOM 7346 O O . ALA A 1 918 ? -9.700 21.606 -17.127 1.00 94.81 918 ALA A O 1
ATOM 7347 N N . ILE A 1 919 ? -11.609 21.989 -15.992 1.00 95.06 919 ILE A N 1
ATOM 7348 C CA . ILE A 1 919 ? -10.979 22.515 -14.767 1.00 95.06 919 ILE A CA 1
ATOM 7349 C C . ILE A 1 919 ? -11.057 21.494 -13.637 1.00 95.06 919 ILE A C 1
ATOM 7351 O O . ILE A 1 919 ? -10.085 21.281 -12.926 1.00 95.06 919 ILE A O 1
ATOM 7355 N N . LEU A 1 920 ? -12.208 20.853 -13.457 1.00 94.19 920 LEU A N 1
ATOM 7356 C CA . LEU A 1 920 ? -12.335 19.736 -12.520 1.00 94.19 920 LEU A CA 1
ATOM 7357 C C . LEU A 1 920 ? -11.917 18.417 -13.179 1.00 94.19 920 LEU A C 1
ATOM 7359 O O . LEU A 1 920 ? -11.496 17.485 -12.493 1.00 94.19 920 LEU A O 1
ATOM 7363 N N . GLY A 1 921 ? -12.066 18.334 -14.504 1.00 93.44 921 GLY A N 1
ATOM 7364 C CA . GLY A 1 921 ? -12.073 17.069 -15.222 1.00 93.44 921 GLY A CA 1
ATOM 7365 C C . GLY A 1 921 ? -13.434 16.399 -15.051 1.00 93.44 921 GLY A C 1
ATOM 7366 O O . GLY A 1 921 ? -14.476 17.060 -15.016 1.00 93.44 921 GLY A O 1
ATOM 7367 N N . SER A 1 922 ? -13.458 15.070 -14.929 1.00 94.25 922 SER A N 1
ATOM 7368 C CA . SER A 1 922 ? -14.713 14.394 -14.601 1.00 94.25 922 SER A CA 1
ATOM 7369 C C . SER A 1 922 ? -15.113 14.650 -13.147 1.00 94.25 922 SER A C 1
ATOM 7371 O O . SER A 1 922 ? -14.291 14.464 -12.245 1.00 94.25 922 SER A O 1
ATOM 7373 N N . PHE A 1 923 ? -16.382 14.962 -12.902 1.00 95.75 923 PHE A N 1
ATOM 7374 C CA . PHE A 1 923 ? -16.933 15.144 -11.560 1.00 95.75 923 PHE A CA 1
ATOM 7375 C C . PHE A 1 923 ? -16.767 13.900 -10.689 1.00 95.75 923 PHE A C 1
ATOM 7377 O O . PHE A 1 923 ? -16.513 14.027 -9.492 1.00 95.75 923 PHE A O 1
ATOM 7384 N N . GLU A 1 924 ? -16.889 12.705 -11.268 1.00 95.00 924 GLU A N 1
ATOM 7385 C CA . GLU A 1 924 ? -16.670 11.439 -10.575 1.00 95.00 924 GLU A CA 1
ATOM 7386 C C . GLU A 1 924 ? -15.228 11.369 -10.048 1.00 95.00 924 GLU A C 1
ATOM 7388 O O . GLU A 1 924 ? -15.031 11.318 -8.830 1.00 95.00 924 GLU A O 1
ATOM 7393 N N . ARG A 1 925 ? -14.222 11.496 -10.928 1.00 92.75 925 ARG A N 1
ATOM 7394 C CA . ARG A 1 925 ? -12.805 11.489 -10.524 1.00 92.75 925 ARG A CA 1
ATOM 7395 C C . ARG A 1 925 ? -12.495 12.585 -9.517 1.00 92.75 925 ARG A C 1
ATOM 7397 O O . ARG A 1 925 ? -11.859 12.297 -8.508 1.00 92.75 925 ARG A O 1
ATOM 7404 N N . PHE A 1 926 ? -12.976 13.806 -9.746 1.00 94.56 926 PHE A N 1
ATOM 7405 C CA . PHE A 1 926 ? -12.742 14.921 -8.833 1.00 94.56 926 PHE A CA 1
ATOM 7406 C C . PHE A 1 926 ? -13.371 14.669 -7.455 1.00 94.56 926 PHE A C 1
ATOM 7408 O O . PHE A 1 926 ? -12.734 14.913 -6.438 1.00 94.56 926 PHE A O 1
ATOM 7415 N N . THR A 1 927 ? -14.576 14.092 -7.393 1.00 95.12 927 THR A N 1
ATOM 7416 C CA . THR A 1 927 ? -15.216 13.693 -6.125 1.00 95.12 927 THR A CA 1
ATOM 7417 C C . THR A 1 927 ? -14.413 12.609 -5.413 1.00 95.12 927 THR A C 1
ATOM 7419 O O . THR A 1 927 ? -14.237 12.686 -4.197 1.00 95.12 927 THR A O 1
ATOM 7422 N N . GLY A 1 928 ? -13.891 11.629 -6.159 1.00 93.00 928 GLY A N 1
ATOM 7423 C CA . GLY A 1 928 ? -12.937 10.647 -5.646 1.00 93.00 928 GLY A CA 1
ATOM 7424 C C . GLY A 1 928 ? -11.750 11.339 -4.979 1.00 93.00 928 GLY A C 1
ATOM 7425 O O . GLY A 1 928 ? -11.539 11.162 -3.785 1.00 93.00 928 GLY A O 1
ATOM 7426 N N . ILE A 1 929 ? -11.069 12.225 -5.707 1.00 91.38 929 ILE A N 1
ATOM 7427 C CA . ILE A 1 929 ? -9.896 12.960 -5.213 1.00 91.38 929 ILE A CA 1
ATOM 7428 C C . ILE A 1 929 ? -10.223 13.807 -3.981 1.00 91.38 929 ILE A C 1
ATOM 7430 O O . ILE A 1 929 ? -9.487 13.759 -3.000 1.00 91.38 929 ILE A O 1
ATOM 7434 N N . LEU A 1 930 ? -11.333 14.551 -3.984 1.00 93.06 930 LEU A N 1
ATOM 7435 C CA . LEU A 1 930 ? -11.741 15.356 -2.830 1.00 93.06 930 LEU A CA 1
ATOM 7436 C C . LEU A 1 930 ? -12.040 14.496 -1.597 1.00 93.06 930 LEU A C 1
ATOM 7438 O O . LEU A 1 930 ? -11.750 14.913 -0.476 1.00 93.06 930 LEU A O 1
ATOM 7442 N N . THR A 1 931 ? -12.609 13.304 -1.796 1.00 93.44 931 THR A N 1
ATOM 7443 C CA . THR A 1 931 ? -12.898 12.374 -0.697 1.00 93.44 931 THR A CA 1
ATOM 7444 C C . THR A 1 931 ? -11.605 11.976 0.015 1.00 93.44 931 THR A C 1
ATOM 7446 O O . THR A 1 931 ? -11.566 11.989 1.245 1.00 93.44 931 THR A O 1
ATOM 7449 N N . GLU A 1 932 ? -10.549 11.674 -0.746 1.00 90.31 932 GLU A N 1
ATOM 7450 C CA . GLU A 1 932 ? -9.237 11.279 -0.208 1.00 90.31 932 GLU A CA 1
ATOM 7451 C C . GLU A 1 932 ? -8.490 12.490 0.357 1.00 90.31 932 GLU A C 1
ATOM 7453 O O . GLU A 1 932 ? -7.967 12.427 1.466 1.00 90.31 932 GLU A O 1
ATOM 7458 N N . HIS A 1 933 ? -8.519 13.624 -0.350 1.00 89.94 933 HIS A N 1
ATOM 7459 C CA . HIS A 1 933 ? -7.880 14.869 0.074 1.00 89.94 933 HIS A CA 1
ATOM 7460 C C . HIS A 1 933 ? -8.398 15.368 1.430 1.00 89.94 933 HIS A C 1
ATOM 7462 O O . HIS A 1 933 ? -7.609 15.781 2.275 1.00 89.94 933 HIS A O 1
ATOM 7468 N N . PHE A 1 934 ? -9.710 15.289 1.673 1.00 90.50 934 PHE A N 1
ATOM 7469 C CA . PHE A 1 934 ? -10.298 15.669 2.959 1.00 90.50 934 PHE A CA 1
ATOM 7470 C C . PHE A 1 934 ? -10.413 14.507 3.956 1.00 90.50 934 PHE A C 1
ATOM 7472 O O . PHE A 1 934 ? -10.918 14.712 5.059 1.00 90.50 934 PHE A O 1
ATOM 7479 N N . GLY A 1 935 ? -10.027 13.278 3.594 1.00 90.56 935 GLY A N 1
ATOM 7480 C CA . GLY A 1 935 ? -10.246 12.089 4.431 1.00 90.56 935 GLY A CA 1
ATOM 7481 C C . GLY A 1 935 ? -11.715 11.914 4.850 1.00 90.56 935 GLY A C 1
ATOM 7482 O O . GLY A 1 935 ? -12.009 11.548 5.987 1.00 90.56 935 GLY A O 1
ATOM 7483 N N . GLY A 1 936 ? -12.655 12.277 3.969 1.00 91.38 936 GLY A N 1
ATOM 7484 C CA . GLY A 1 936 ? -14.094 12.303 4.254 1.00 91.38 936 GLY A CA 1
ATOM 7485 C C . GLY A 1 936 ? -14.573 13.442 5.172 1.00 91.38 936 GLY A C 1
ATOM 7486 O O . GLY A 1 936 ? -15.765 13.522 5.473 1.00 91.38 936 GLY A O 1
ATOM 7487 N N . LYS A 1 937 ? -13.697 14.349 5.616 1.00 93.19 937 LYS A N 1
ATOM 7488 C CA . LYS A 1 937 ? -14.043 15.509 6.454 1.00 93.19 937 LYS A CA 1
ATOM 7489 C C . LYS A 1 937 ? -14.352 16.740 5.610 1.00 93.19 937 LYS A C 1
ATOM 7491 O O . LYS A 1 937 ? -13.625 17.727 5.612 1.00 93.19 937 LYS A O 1
ATOM 7496 N N . TRP A 1 938 ? -15.476 16.701 4.905 1.00 95.31 938 TRP A N 1
ATOM 7497 C CA . TRP A 1 938 ? -15.869 17.753 3.965 1.00 95.31 938 TRP A CA 1
ATOM 7498 C C . TRP A 1 938 ? -15.938 19.157 4.599 1.00 95.31 938 TRP A C 1
ATOM 7500 O O . TRP A 1 938 ? -16.436 19.283 5.731 1.00 95.31 938 TRP A O 1
ATOM 7510 N N . PRO A 1 939 ? -15.527 20.218 3.876 1.00 95.75 939 PRO A N 1
ATOM 7511 C CA . PRO A 1 939 ? -15.817 21.595 4.264 1.00 95.75 939 PRO A CA 1
ATOM 7512 C C . PRO A 1 939 ? -17.327 21.857 4.208 1.00 95.75 939 PRO A C 1
ATOM 7514 O O . PRO A 1 939 ? -18.050 21.265 3.401 1.00 95.75 939 PRO A O 1
ATOM 7517 N N . PHE A 1 940 ? -17.825 22.749 5.064 1.00 96.75 940 PHE A N 1
ATOM 7518 C CA . PHE A 1 940 ? -19.255 22.901 5.345 1.00 96.75 940 PHE A CA 1
ATOM 7519 C C . PHE A 1 940 ? -20.100 23.146 4.095 1.00 96.75 940 PHE A C 1
ATOM 7521 O O . PHE A 1 940 ? -21.205 22.621 3.982 1.00 96.75 940 PHE A O 1
ATOM 7528 N N . TRP A 1 941 ? -19.600 23.934 3.142 1.00 95.62 941 TRP A N 1
ATOM 7529 C CA . TRP A 1 941 ? -20.336 24.286 1.927 1.00 95.62 941 TRP A CA 1
ATOM 7530 C C . TRP A 1 941 ? -20.519 23.111 0.953 1.00 95.62 941 TRP A C 1
ATOM 7532 O O . TRP A 1 941 ? -21.480 23.118 0.181 1.00 95.62 941 TRP A O 1
ATOM 7542 N N . LEU A 1 942 ? -19.619 22.124 1.008 1.00 96.56 942 LEU A N 1
ATOM 7543 C CA . LEU A 1 942 ? -19.609 20.926 0.168 1.00 96.56 942 LEU A CA 1
ATOM 7544 C C . LEU A 1 942 ? -20.211 19.710 0.884 1.00 96.56 942 LEU A C 1
ATOM 7546 O O . LEU A 1 942 ? -20.684 18.778 0.238 1.00 96.56 942 LEU A O 1
ATOM 7550 N N . SER A 1 943 ? -20.190 19.719 2.216 1.00 96.50 943 SER A N 1
ATOM 7551 C CA . SER A 1 943 ? -20.567 18.576 3.035 1.00 96.50 943 SER A CA 1
ATOM 7552 C C . SER A 1 943 ? -21.998 18.096 2.776 1.00 96.50 943 SER A C 1
ATOM 7554 O O . SER A 1 943 ? -22.947 18.891 2.829 1.00 96.50 943 SER A O 1
ATOM 7556 N N . PRO A 1 944 ? -22.202 16.780 2.584 1.00 95.94 944 PRO A N 1
ATOM 7557 C CA . PRO A 1 944 ? -23.537 16.212 2.475 1.00 95.94 944 PRO A CA 1
ATOM 7558 C C . PRO A 1 944 ? -24.263 16.142 3.826 1.00 95.94 944 PRO A C 1
ATOM 7560 O O . PRO A 1 944 ? -25.472 15.894 3.841 1.00 95.94 944 PRO A O 1
ATOM 7563 N N . ARG A 1 945 ? -23.543 16.343 4.939 1.00 96.06 945 ARG A N 1
ATOM 7564 C CA . ARG A 1 945 ? -23.985 16.193 6.331 1.00 96.06 945 ARG A CA 1
ATOM 7565 C C . ARG A 1 945 ? -23.600 17.442 7.127 1.00 96.06 945 ARG A C 1
ATOM 7567 O O . ARG A 1 945 ? -22.644 17.452 7.899 1.00 96.06 945 ARG A O 1
ATOM 7574 N N . GLN A 1 946 ? -24.336 18.525 6.885 1.00 97.31 946 GLN A N 1
ATOM 7575 C CA . GLN A 1 946 ? -24.002 19.845 7.420 1.00 97.31 946 GLN A CA 1
ATOM 7576 C C . GLN A 1 946 ? -24.344 19.973 8.915 1.00 97.31 946 GLN A C 1
ATOM 7578 O O . GLN A 1 946 ? -23.479 20.360 9.697 1.00 97.31 946 GLN A O 1
ATOM 7583 N N . VAL A 1 947 ? -25.577 19.645 9.322 1.00 98.06 947 VAL A N 1
ATOM 7584 C CA . VAL A 1 947 ? -26.026 19.787 10.721 1.00 98.06 947 VAL A CA 1
ATOM 7585 C C . VAL A 1 947 ? -26.845 18.582 11.195 1.00 98.06 947 VAL A C 1
ATOM 7587 O O . VAL A 1 947 ? -27.877 18.268 10.604 1.00 98.06 947 VAL A O 1
ATOM 7590 N N . LEU A 1 948 ? -26.426 17.946 12.289 1.00 98.31 948 LEU A N 1
ATOM 7591 C CA . LEU A 1 948 ? -27.210 16.927 12.990 1.00 98.31 948 LEU A CA 1
ATOM 7592 C C . LEU A 1 948 ? -27.852 17.536 14.232 1.00 98.31 948 LEU A C 1
ATOM 7594 O O . LEU A 1 948 ? -27.156 18.131 15.044 1.00 98.31 948 LEU A O 1
ATOM 7598 N N . ILE A 1 949 ? -29.151 17.355 14.417 1.00 98.25 949 ILE A N 1
ATOM 7599 C CA . ILE A 1 949 ? -29.861 17.790 15.619 1.00 98.25 949 ILE A CA 1
ATOM 7600 C C . ILE A 1 949 ? -30.116 16.574 16.510 1.00 98.25 949 ILE A C 1
ATOM 7602 O O . ILE A 1 949 ? -30.648 15.562 16.054 1.00 98.25 949 ILE A O 1
ATOM 7606 N N . VAL A 1 950 ? -29.752 16.674 17.785 1.00 97.38 950 VAL A N 1
ATOM 7607 C CA . VAL A 1 950 ? -29.875 15.595 18.766 1.00 97.38 950 VAL A CA 1
ATOM 7608 C C . VAL A 1 950 ? -30.695 16.088 19.964 1.00 97.38 950 VAL A C 1
ATOM 7610 O O . VAL A 1 950 ? -30.159 16.805 20.813 1.00 97.38 950 VAL A O 1
ATOM 7613 N N . PRO A 1 951 ? -31.988 15.726 20.062 1.00 96.50 951 PRO A N 1
ATOM 7614 C CA . PRO A 1 951 ? -32.775 16.005 21.257 1.00 96.50 951 PRO A CA 1
ATOM 7615 C C . PRO A 1 951 ? -32.290 15.143 22.434 1.00 96.50 951 PRO A C 1
ATOM 7617 O O . PRO A 1 951 ? -32.008 13.951 22.269 1.00 96.50 951 PRO A O 1
ATOM 7620 N N . VAL A 1 952 ? -32.202 15.742 23.627 1.00 93.69 952 VAL A N 1
ATOM 7621 C CA . VAL A 1 952 ? -31.782 15.051 24.861 1.00 93.69 952 VAL A CA 1
ATOM 7622 C C . VAL A 1 952 ? -32.849 14.056 25.316 1.00 93.69 952 VAL A C 1
ATOM 7624 O O . VAL A 1 952 ? -32.518 12.932 25.693 1.00 93.69 952 VAL A O 1
ATOM 7627 N N . THR A 1 953 ? -34.127 14.439 25.244 1.00 90.00 953 THR A N 1
ATOM 7628 C CA . THR A 1 953 ? -35.265 13.564 25.553 1.00 90.00 953 THR A CA 1
ATOM 7629 C C . THR A 1 953 ? -36.341 13.652 24.472 1.00 90.00 953 THR A C 1
ATOM 7631 O O . THR A 1 953 ? -36.337 14.563 23.642 1.00 90.00 953 THR A O 1
ATOM 7634 N N . ARG A 1 954 ? -37.316 12.731 24.502 1.00 88.56 954 ARG A N 1
ATOM 7635 C CA . ARG A 1 954 ? -38.449 12.741 23.560 1.00 88.56 954 ARG A CA 1
ATOM 7636 C C . ARG A 1 954 ? -39.288 14.023 23.638 1.00 88.56 954 ARG A C 1
ATOM 7638 O O . ARG A 1 954 ? -39.889 14.388 22.634 1.00 88.56 954 ARG A O 1
ATOM 7645 N N . GLN A 1 955 ? -39.296 14.728 24.771 1.00 89.94 955 GLN A N 1
ATOM 7646 C CA . GLN A 1 955 ? -40.077 15.959 24.944 1.00 89.94 955 GLN A CA 1
ATOM 7647 C C . GLN A 1 955 ? -39.534 17.138 24.116 1.00 89.94 955 GLN A C 1
ATOM 7649 O O . GLN A 1 955 ? -40.290 18.039 23.779 1.00 89.94 955 GLN A O 1
ATOM 7654 N N . GLN A 1 956 ? -38.253 17.119 23.724 1.00 92.94 956 GLN A N 1
ATOM 7655 C CA . GLN A 1 956 ? -37.648 18.163 22.881 1.00 92.94 956 GLN A CA 1
ATOM 7656 C C . GLN A 1 956 ? -37.743 17.869 21.375 1.00 92.94 956 GLN A C 1
ATOM 7658 O O . GLN A 1 956 ? -37.231 18.639 20.560 1.00 92.94 956 GLN A O 1
ATOM 7663 N N . THR A 1 957 ? -38.371 16.758 20.980 1.00 92.88 957 THR A N 1
ATOM 7664 C CA . THR A 1 957 ? -38.428 16.321 19.574 1.00 92.88 957 THR A CA 1
ATOM 7665 C C . THR A 1 957 ? -39.151 17.342 18.693 1.00 92.88 957 THR A C 1
ATOM 7667 O O . THR A 1 957 ? -38.678 17.646 17.598 1.00 92.88 957 THR A O 1
ATOM 7670 N N . ASP A 1 958 ? -40.231 17.954 19.186 1.00 95.00 958 ASP A N 1
ATOM 7671 C CA . ASP A 1 958 ? -40.984 18.967 18.437 1.00 95.00 958 ASP A CA 1
ATOM 7672 C C . ASP A 1 958 ? -40.129 20.201 18.125 1.00 95.00 958 ASP A C 1
ATOM 7674 O O . ASP A 1 958 ? -40.068 20.644 16.973 1.00 95.00 958 ASP A O 1
ATOM 7678 N N . TYR A 1 959 ? -39.381 20.700 19.117 1.00 95.94 959 TYR A N 1
ATOM 7679 C CA . TYR A 1 959 ? -38.435 21.797 18.913 1.00 95.94 959 TYR A CA 1
ATOM 7680 C C . TYR A 1 959 ? -37.297 21.388 17.963 1.00 95.94 959 TYR A C 1
ATOM 7682 O O . TYR A 1 959 ? -36.948 22.144 17.058 1.00 95.94 959 TYR A O 1
ATOM 7690 N N . ALA A 1 960 ? -36.774 20.161 18.064 1.00 97.00 960 ALA A N 1
ATOM 7691 C CA . ALA A 1 960 ? -35.769 19.654 17.127 1.00 97.00 960 ALA A CA 1
ATOM 7692 C C . ALA A 1 960 ? -36.263 19.650 15.666 1.00 97.00 960 ALA A C 1
ATOM 7694 O O . ALA A 1 960 ? -35.532 20.057 14.755 1.00 97.00 960 ALA A O 1
ATOM 7695 N N . HIS A 1 961 ? -37.514 19.250 15.422 1.00 97.38 961 HIS A N 1
ATOM 7696 C CA . HIS A 1 961 ? -38.118 19.314 14.089 1.00 97.38 961 HIS A CA 1
ATOM 7697 C C . HIS A 1 961 ? -38.436 20.745 13.643 1.00 97.38 961 HIS A C 1
ATOM 7699 O O . HIS A 1 961 ? -38.336 21.044 12.450 1.00 97.38 961 HIS A O 1
ATOM 7705 N N . GLU A 1 962 ? -38.777 21.650 14.561 1.00 96.88 962 GLU A N 1
ATOM 7706 C CA . GLU A 1 962 ? -38.887 23.079 14.266 1.00 96.88 962 GLU A CA 1
ATOM 7707 C C . GLU A 1 962 ? -37.548 23.647 13.778 1.00 96.88 962 GLU A C 1
ATOM 7709 O O . GLU A 1 962 ? -37.488 24.195 12.673 1.00 96.88 962 GLU A O 1
ATOM 7714 N N . VAL A 1 963 ? -36.466 23.430 14.534 1.00 97.56 963 VAL A N 1
ATOM 7715 C CA . VAL A 1 963 ? -35.104 23.851 14.173 1.00 97.56 963 VAL A CA 1
ATOM 7716 C C . VAL A 1 963 ? -34.702 23.268 12.816 1.00 97.56 963 VAL A C 1
ATOM 7718 O O . VAL A 1 963 ? -34.205 23.997 11.953 1.00 97.56 963 VAL A O 1
ATOM 7721 N N . LYS A 1 964 ? -34.989 21.981 12.565 1.00 97.81 964 LYS A N 1
ATOM 7722 C CA . LYS A 1 964 ? -34.770 21.351 11.252 1.00 97.81 964 LYS A CA 1
ATOM 7723 C C . LYS A 1 964 ? -35.480 22.116 10.135 1.00 97.81 964 LYS A C 1
ATOM 7725 O O . LYS A 1 964 ? -34.848 22.424 9.127 1.00 97.81 964 LYS A O 1
ATOM 7730 N N . ARG A 1 965 ? -36.774 22.430 10.287 1.00 97.94 965 ARG A N 1
ATOM 7731 C CA . ARG A 1 965 ? -37.545 23.165 9.265 1.00 97.94 965 ARG A CA 1
ATOM 7732 C C . ARG A 1 965 ? -36.937 24.538 8.982 1.00 97.94 965 ARG A C 1
ATOM 7734 O O . ARG A 1 965 ? -36.790 24.889 7.813 1.00 97.94 965 ARG A O 1
ATOM 7741 N N . ILE A 1 966 ? -36.542 25.270 10.025 1.00 97.19 966 ILE A N 1
ATOM 7742 C CA . ILE A 1 966 ? -35.921 26.598 9.905 1.00 97.19 966 ILE A CA 1
ATOM 7743 C C . ILE A 1 966 ? -34.612 26.509 9.108 1.00 97.19 966 ILE A C 1
ATOM 7745 O O . ILE A 1 966 ? -34.451 27.203 8.105 1.00 97.19 966 ILE A O 1
ATOM 7749 N N . LEU A 1 967 ? -33.700 25.614 9.494 1.00 97.25 967 LEU A N 1
ATOM 7750 C CA . LEU A 1 967 ? -32.403 25.480 8.826 1.00 97.25 967 LEU A CA 1
ATOM 7751 C C . LEU A 1 967 ? -32.528 24.908 7.401 1.00 97.25 967 LEU A C 1
ATOM 7753 O O . LEU A 1 967 ? -31.805 25.326 6.492 1.00 97.25 967 LEU A O 1
ATOM 7757 N N . CYS A 1 968 ? -33.471 23.993 7.158 1.00 96.44 968 CYS A N 1
ATOM 7758 C CA . CYS A 1 968 ? -33.764 23.503 5.810 1.00 96.44 968 CYS A CA 1
ATOM 7759 C C . CYS A 1 968 ? -34.332 24.600 4.897 1.00 96.44 968 CYS A C 1
ATOM 7761 O O . CYS A 1 968 ? -34.006 24.609 3.708 1.00 96.44 968 CYS A O 1
ATOM 7763 N N . ALA A 1 969 ? -35.114 25.552 5.422 1.00 96.69 969 ALA A N 1
ATOM 7764 C CA . ALA A 1 969 ? -35.588 26.706 4.652 1.00 96.69 969 ALA A CA 1
ATOM 7765 C C . ALA A 1 969 ? -34.427 27.597 4.163 1.00 96.69 969 ALA A C 1
ATOM 7767 O O . ALA A 1 969 ? -34.508 28.190 3.086 1.00 96.69 969 ALA A O 1
ATOM 7768 N N . ASP A 1 970 ? -33.293 27.607 4.872 1.00 95.69 970 ASP A N 1
ATOM 7769 C CA . ASP A 1 970 ? -32.042 28.228 4.410 1.00 95.69 970 ASP A CA 1
ATOM 7770 C C . ASP A 1 970 ? -31.208 27.335 3.474 1.00 95.69 970 ASP A C 1
ATOM 7772 O O . ASP A 1 970 ? -30.057 27.649 3.156 1.00 95.69 970 ASP A O 1
ATOM 7776 N N . LYS A 1 971 ? -31.789 26.237 2.978 1.00 94.69 971 LYS A N 1
ATOM 7777 C CA . LYS A 1 971 ? -31.159 25.285 2.051 1.00 94.69 971 LYS A CA 1
ATOM 7778 C C . LYS A 1 971 ? -29.944 24.585 2.669 1.00 94.69 971 LYS A C 1
ATOM 7780 O O . LYS A 1 971 ? -28.961 24.319 1.967 1.00 94.69 971 LYS A O 1
ATOM 7785 N N . LEU A 1 972 ? -29.987 24.310 3.975 1.00 96.12 972 LEU A N 1
ATOM 7786 C CA . LEU A 1 972 ? -28.997 23.489 4.677 1.00 96.12 972 LEU A CA 1
ATOM 7787 C C . LEU A 1 972 ? -29.428 22.016 4.727 1.00 96.12 972 LEU A C 1
ATOM 7789 O O . LEU A 1 972 ? -30.616 21.696 4.803 1.00 96.12 972 LEU A O 1
ATOM 7793 N N . HIS A 1 973 ? -28.449 21.112 4.692 1.00 96.56 973 HIS A N 1
ATOM 7794 C CA . HIS A 1 973 ? -28.670 19.677 4.865 1.00 96.56 973 HIS A CA 1
ATOM 7795 C C . HIS A 1 973 ? -28.691 19.327 6.352 1.00 96.56 973 HIS A C 1
ATOM 7797 O O . HIS A 1 973 ? -27.637 19.250 6.986 1.00 96.56 973 HIS A O 1
ATOM 7803 N N . VAL A 1 974 ? -29.898 19.133 6.888 1.00 97.75 974 VAL A N 1
ATOM 7804 C CA . VAL A 1 974 ? -30.131 18.938 8.322 1.00 97.75 974 VAL A CA 1
ATOM 7805 C C . VAL A 1 974 ? -30.925 17.665 8.585 1.00 97.75 974 VAL A C 1
ATOM 7807 O O . VAL A 1 974 ? -31.948 17.416 7.941 1.00 97.75 974 VAL A O 1
ATOM 7810 N N . GLU A 1 975 ? -30.472 16.874 9.552 1.00 97.31 975 GLU A N 1
ATOM 7811 C CA . GLU A 1 975 ? -31.163 15.672 10.030 1.00 97.31 975 GLU A CA 1
ATOM 7812 C C . GLU A 1 975 ? -31.368 15.736 11.547 1.00 97.31 975 GLU A C 1
ATOM 7814 O O . GLU A 1 975 ? -30.707 16.505 12.240 1.00 97.31 975 GLU A O 1
ATOM 7819 N N . VAL A 1 976 ? -32.326 14.957 12.047 1.00 97.81 976 VAL A N 1
ATOM 7820 C CA . VAL A 1 976 ? -32.640 14.836 13.477 1.00 97.81 976 VAL A CA 1
ATOM 7821 C C . VAL A 1 976 ? -32.430 13.373 13.858 1.00 97.81 976 VAL A C 1
ATOM 7823 O O . VAL A 1 976 ? -32.899 12.499 13.133 1.00 97.81 976 VAL A O 1
ATOM 7826 N N . ASP A 1 977 ? -31.728 13.112 14.962 1.00 96.75 977 ASP A N 1
ATOM 7827 C CA . ASP A 1 977 ? -31.588 11.770 15.541 1.00 96.75 977 ASP A CA 1
ATOM 7828 C C . ASP A 1 977 ? -32.534 11.592 16.740 1.00 96.75 977 ASP A C 1
ATOM 7830 O O . ASP A 1 977 ? -32.172 11.777 17.907 1.00 96.75 977 ASP A O 1
ATOM 7834 N N . ASP A 1 978 ? -33.776 11.226 16.444 1.00 93.06 978 ASP A N 1
ATOM 7835 C CA . ASP A 1 978 ? -34.854 10.968 17.404 1.00 93.06 978 ASP A CA 1
ATOM 7836 C C . ASP A 1 978 ? -34.952 9.490 17.832 1.00 93.06 978 ASP A C 1
ATOM 7838 O O . ASP A 1 978 ? -35.840 9.123 18.602 1.00 93.06 978 ASP A O 1
ATOM 7842 N N . ARG A 1 979 ? -34.002 8.640 17.412 1.00 92.19 979 ARG A N 1
ATOM 7843 C CA . ARG A 1 979 ? -33.969 7.208 17.761 1.00 92.19 979 ARG A CA 1
ATOM 7844 C C . ARG A 1 979 ? -33.867 6.986 19.268 1.00 92.19 979 ARG A C 1
ATOM 7846 O O . ARG A 1 979 ? -33.352 7.826 20.007 1.00 92.19 979 ARG A O 1
ATOM 7853 N N . ASP A 1 980 ? -34.282 5.811 19.728 1.00 90.75 980 ASP A N 1
ATOM 7854 C CA . ASP A 1 980 ? -34.234 5.455 21.149 1.00 90.75 980 ASP A CA 1
ATOM 7855 C C . ASP A 1 980 ? -32.838 4.965 21.577 1.00 90.75 980 ASP A C 1
ATOM 7857 O O . ASP A 1 980 ? -32.552 3.772 21.698 1.00 90.75 980 ASP A O 1
ATOM 7861 N N . HIS A 1 981 ? -31.909 5.911 21.707 1.00 91.50 981 HIS A N 1
ATOM 7862 C CA . HIS A 1 981 ? -30.515 5.688 22.085 1.00 91.50 981 HIS A CA 1
ATOM 7863 C C . HIS A 1 981 ? -30.058 6.729 23.107 1.00 91.50 981 HIS A C 1
ATOM 7865 O O . HIS A 1 981 ? -30.586 7.839 23.159 1.00 91.50 981 HIS A O 1
ATOM 7871 N N . THR A 1 982 ? -29.026 6.396 23.886 1.00 92.69 982 THR A N 1
ATOM 7872 C CA . THR A 1 982 ? -28.411 7.358 24.809 1.00 92.69 982 THR A CA 1
ATOM 7873 C C . THR A 1 982 ? -27.828 8.548 24.044 1.00 92.69 982 THR A C 1
ATOM 7875 O O . THR A 1 982 ? -27.326 8.394 22.927 1.00 92.69 982 THR A O 1
ATOM 7878 N N . LEU A 1 983 ? -27.845 9.735 24.660 1.00 91.88 983 LEU A N 1
ATOM 7879 C CA . LEU A 1 983 ? -27.306 10.968 24.073 1.00 91.88 983 LEU A CA 1
ATOM 7880 C C . LEU A 1 983 ? -25.876 10.774 23.542 1.00 91.88 983 LEU A C 1
ATOM 7882 O O . LEU A 1 983 ? -25.586 11.104 22.395 1.00 91.88 983 LEU A O 1
ATOM 7886 N N . ASN A 1 984 ? -25.006 10.154 24.344 1.00 92.56 984 ASN A N 1
ATOM 7887 C CA . ASN A 1 984 ? -23.620 9.886 23.959 1.00 92.56 984 ASN A CA 1
ATOM 7888 C C . ASN A 1 984 ? -23.518 8.971 22.734 1.00 92.56 984 ASN A C 1
ATOM 7890 O O . ASN A 1 984 ? -22.685 9.214 21.866 1.00 92.56 984 ASN A O 1
ATOM 7894 N N . LYS A 1 985 ? -24.386 7.956 22.617 1.00 94.19 985 LYS A N 1
ATOM 7895 C CA . LYS A 1 985 ? -24.407 7.064 21.452 1.00 94.19 985 LYS A CA 1
ATOM 7896 C C . LYS A 1 985 ? -24.842 7.804 20.184 1.00 94.19 985 LYS A C 1
ATOM 7898 O O . LYS A 1 985 ? -24.248 7.585 19.132 1.00 94.19 985 LYS A O 1
ATOM 7903 N N . LYS A 1 986 ? -25.827 8.704 20.280 1.00 95.06 986 LYS A N 1
ATOM 7904 C CA . LYS A 1 986 ? -26.263 9.556 19.157 1.00 95.06 986 LYS A CA 1
ATOM 7905 C C . LYS A 1 986 ? -25.163 10.519 18.712 1.00 95.06 986 LYS A C 1
ATOM 7907 O O . LYS A 1 986 ? -24.870 10.620 17.524 1.00 95.06 986 LYS A O 1
ATOM 7912 N N . ILE A 1 987 ? -24.510 11.180 19.669 1.00 93.88 987 ILE A N 1
ATOM 7913 C CA . ILE A 1 987 ? -23.392 12.094 19.398 1.00 93.88 987 ILE A CA 1
ATOM 7914 C C . ILE A 1 987 ? -22.232 11.340 18.747 1.00 93.88 987 ILE A C 1
ATOM 7916 O O . ILE A 1 987 ? -21.726 11.790 17.722 1.00 93.88 987 ILE A O 1
ATOM 7920 N N . LEU A 1 988 ? -21.855 10.174 19.282 1.00 93.88 988 LEU A N 1
ATOM 7921 C CA . LEU A 1 988 ? -20.796 9.339 18.717 1.00 93.88 988 LEU A CA 1
ATOM 7922 C C . LEU A 1 988 ? -21.128 8.898 17.286 1.00 93.88 988 LEU A C 1
ATOM 7924 O O . LEU A 1 988 ? -20.279 9.004 16.405 1.00 93.88 988 LEU A O 1
ATOM 7928 N N . ALA A 1 989 ? -22.367 8.468 17.025 1.00 93.38 989 ALA A N 1
ATOM 7929 C CA . ALA A 1 989 ? -22.811 8.122 15.676 1.00 93.38 989 ALA A CA 1
ATOM 7930 C C . ALA A 1 989 ? -22.729 9.329 14.720 1.00 93.38 989 ALA A C 1
ATOM 7932 O O . ALA A 1 989 ? -22.306 9.189 13.571 1.00 93.38 989 ALA A O 1
ATOM 7933 N N . GLY A 1 990 ? -23.081 10.526 15.202 1.00 94.19 990 GLY A N 1
ATOM 7934 C CA . GLY A 1 990 ? -22.921 11.778 14.464 1.00 94.19 990 GLY A CA 1
ATOM 7935 C C . GLY A 1 990 ? -21.458 12.106 14.144 1.00 94.19 990 GLY A C 1
ATOM 7936 O O . GLY A 1 990 ? -21.128 12.434 13.004 1.00 94.19 990 GLY A O 1
ATOM 7937 N N . GLN A 1 991 ? -20.565 11.963 15.124 1.00 92.81 991 GLN A N 1
ATOM 7938 C CA . GLN A 1 991 ? -19.128 12.189 14.952 1.00 92.81 991 GLN A CA 1
ATOM 7939 C C . GLN A 1 991 ? -18.513 11.189 13.966 1.00 92.81 991 GLN A C 1
ATOM 7941 O O . GLN A 1 991 ? -17.781 11.592 13.066 1.00 92.81 991 GLN A O 1
ATOM 7946 N N . GLN A 1 992 ? -18.846 9.900 14.085 1.00 91.75 992 GLN A N 1
ATOM 7947 C CA . GLN A 1 992 ? -18.368 8.851 13.179 1.00 91.75 992 GLN A CA 1
ATOM 7948 C C . GLN A 1 992 ? -18.801 9.111 11.735 1.00 91.75 992 GLN A C 1
ATOM 7950 O O . GLN A 1 992 ? -17.984 9.003 10.823 1.00 91.75 992 GLN A O 1
ATOM 7955 N N . ALA A 1 993 ? -20.046 9.551 11.537 1.00 92.19 993 ALA A N 1
ATOM 7956 C CA . ALA A 1 993 ? -20.567 9.938 10.229 1.00 92.19 993 ALA A CA 1
ATOM 7957 C C . ALA A 1 993 ? -20.070 11.312 9.724 1.00 92.19 993 ALA A C 1
ATOM 7959 O O . ALA A 1 993 ? -20.537 11.783 8.687 1.00 92.19 993 ALA A O 1
ATOM 7960 N N . GLN A 1 994 ? -19.135 11.947 10.441 1.00 94.62 994 GLN A N 1
ATOM 7961 C CA . GLN A 1 994 ? -18.443 13.185 10.069 1.00 94.62 994 GLN A CA 1
ATOM 7962 C C . GLN A 1 994 ? -19.356 14.403 9.833 1.00 94.62 994 GLN A C 1
ATOM 7964 O O . GLN A 1 994 ? -19.018 15.269 9.019 1.00 94.62 994 GLN A O 1
ATOM 7969 N N . TRP A 1 995 ? -20.477 14.515 10.558 1.00 96.75 995 TRP A N 1
ATOM 7970 C CA . TRP A 1 995 ? -21.307 15.730 10.549 1.00 96.75 995 TRP A CA 1
ATOM 7971 C C . TRP A 1 995 ? -20.483 16.957 10.951 1.00 96.75 995 TRP A C 1
ATOM 7973 O O . TRP A 1 995 ? -19.739 16.883 11.925 1.00 96.75 995 TRP A O 1
ATOM 7983 N N . ASN A 1 996 ? -20.602 18.082 10.234 1.00 96.88 996 ASN A N 1
ATOM 7984 C CA . ASN A 1 996 ? -19.814 19.281 10.567 1.00 96.88 996 ASN A CA 1
ATOM 7985 C C . ASN A 1 996 ? -20.202 19.850 11.937 1.00 96.88 996 ASN A C 1
ATOM 7987 O O . ASN A 1 996 ? -19.330 20.113 12.762 1.00 96.88 996 ASN A O 1
ATOM 7991 N N . PHE A 1 997 ? -21.508 19.997 12.176 1.00 97.19 997 PHE A N 1
ATOM 7992 C CA . PHE A 1 997 ? -22.046 20.484 13.442 1.00 97.19 997 PHE A CA 1
ATOM 7993 C C . PHE A 1 997 ? -23.096 19.528 14.000 1.00 97.19 997 PHE A C 1
ATOM 7995 O O . PHE A 1 997 ? -23.957 19.038 13.267 1.00 97.19 997 PHE A O 1
ATOM 8002 N N . ILE A 1 998 ? -23.047 19.301 15.310 1.00 97.25 998 ILE A N 1
ATOM 8003 C CA . ILE A 1 998 ? -24.070 18.582 16.066 1.00 97.25 998 ILE A CA 1
ATOM 8004 C C . ILE A 1 998 ? -24.705 19.577 17.039 1.00 97.25 998 ILE A C 1
ATOM 8006 O O . ILE A 1 998 ? -24.018 20.126 17.898 1.00 97.25 998 ILE A O 1
ATOM 8010 N N . LEU A 1 999 ? -26.005 19.821 16.893 1.00 97.00 999 LEU A N 1
ATOM 8011 C CA . LEU A 1 999 ? -26.795 20.689 17.760 1.00 97.00 999 LEU A CA 1
ATOM 8012 C C . LEU A 1 999 ? -27.522 19.834 18.796 1.00 97.00 999 LEU A C 1
ATOM 8014 O O . LEU A 1 999 ? -28.381 19.030 18.437 1.00 97.00 999 LEU A O 1
ATOM 8018 N N . VAL A 1 1000 ? -27.183 19.998 20.070 1.00 96.12 1000 VAL A N 1
ATOM 8019 C CA . VAL A 1 1000 ? -27.823 19.279 21.178 1.00 96.12 1000 VAL A CA 1
ATOM 8020 C C . VAL A 1 1000 ? -28.913 20.158 21.784 1.00 96.12 1000 VAL A C 1
ATOM 8022 O O . VAL A 1 1000 ? -28.650 21.318 22.098 1.00 96.12 1000 VAL A O 1
ATOM 8025 N N . LEU A 1 1001 ? -30.125 19.612 21.931 1.00 96.00 1001 LEU A N 1
ATOM 8026 C CA . LEU A 1 1001 ? -31.306 20.350 22.396 1.00 96.00 1001 LEU A CA 1
ATOM 8027 C C . LEU A 1 1001 ? -31.925 19.679 23.631 1.00 96.00 1001 LEU A C 1
ATOM 8029 O O . LEU A 1 1001 ? -32.516 18.600 23.524 1.00 96.00 1001 LEU A O 1
ATOM 8033 N N . GLY A 1 1002 ? -31.772 20.299 24.798 1.00 94.00 1002 GLY A N 1
ATOM 8034 C CA . GLY A 1 1002 ? -32.441 19.951 26.050 1.00 94.00 1002 GLY A CA 1
ATOM 8035 C C . GLY A 1 1002 ? -33.571 20.927 26.392 1.00 94.00 1002 GLY A C 1
ATOM 8036 O O . GLY A 1 1002 ? -34.063 21.655 25.528 1.00 94.00 1002 GLY A O 1
ATOM 8037 N N . PHE A 1 1003 ? -34.022 20.898 27.649 1.00 93.06 1003 PHE A N 1
ATOM 8038 C CA . PHE A 1 1003 ? -35.102 21.769 28.130 1.00 93.06 1003 PHE A CA 1
ATOM 8039 C C . PHE A 1 1003 ? -34.710 23.247 28.069 1.00 93.06 1003 PHE A C 1
ATOM 8041 O O . PHE A 1 1003 ? -35.430 24.023 27.450 1.00 93.06 1003 PHE A O 1
ATOM 8048 N N . ASP A 1 1004 ? -33.536 23.607 28.603 1.00 92.62 1004 ASP A N 1
ATOM 8049 C CA . ASP A 1 1004 ? -33.034 24.988 28.579 1.00 92.62 1004 ASP A CA 1
ATOM 8050 C C . ASP A 1 1004 ? -32.981 25.537 27.144 1.00 92.62 1004 ASP A C 1
ATOM 8052 O O . ASP A 1 1004 ? -33.378 26.675 26.887 1.00 92.62 1004 ASP A O 1
ATOM 8056 N N . GLU A 1 1005 ? -32.514 24.720 26.191 1.00 95.00 1005 GLU A N 1
ATOM 8057 C CA . GLU A 1 1005 ? -32.408 25.088 24.779 1.00 95.00 1005 GLU A CA 1
ATOM 8058 C C . GLU A 1 1005 ? -33.783 25.315 24.130 1.00 95.00 1005 GLU A C 1
ATOM 8060 O O . GLU A 1 1005 ? -33.945 26.256 23.349 1.00 95.00 1005 GLU A O 1
ATOM 8065 N N . ALA A 1 1006 ? -34.776 24.488 24.469 1.00 93.56 1006 ALA A N 1
ATOM 8066 C CA . ALA A 1 1006 ? -36.143 24.631 23.976 1.00 93.56 1006 ALA A CA 1
ATOM 8067 C C . ALA A 1 1006 ? -36.844 25.869 24.561 1.00 93.56 1006 ALA A C 1
ATOM 8069 O O . ALA A 1 1006 ? -37.426 26.649 23.806 1.00 93.56 1006 ALA A O 1
ATOM 8070 N N . ASP A 1 1007 ? -36.726 26.091 25.873 1.00 93.75 1007 ASP A N 1
ATOM 8071 C CA . ASP A 1 1007 ? -37.385 27.199 26.576 1.00 93.75 1007 ASP A CA 1
ATOM 8072 C C . ASP A 1 1007 ? -36.814 28.561 26.162 1.00 93.75 1007 ASP A C 1
ATOM 8074 O O . ASP A 1 1007 ? -37.547 29.537 25.995 1.00 93.75 1007 ASP A O 1
ATOM 8078 N N . THR A 1 1008 ? -35.497 28.634 25.947 1.00 94.69 1008 THR A N 1
ATOM 8079 C CA . THR A 1 1008 ? -34.804 29.885 25.586 1.00 94.69 1008 THR A CA 1
ATOM 8080 C C . THR A 1 1008 ? -34.630 30.089 24.081 1.00 94.69 1008 THR A C 1
ATOM 8082 O O . THR A 1 1008 ? -34.070 31.102 23.661 1.00 94.69 1008 THR A O 1
ATOM 8085 N N . ARG A 1 1009 ? -35.105 29.151 23.249 1.00 95.12 1009 ARG A N 1
ATOM 8086 C CA . ARG A 1 1009 ? -34.898 29.133 21.786 1.00 95.12 1009 ARG A CA 1
ATOM 8087 C C . ARG A 1 1009 ? -33.418 29.258 21.386 1.00 95.12 1009 ARG A C 1
ATOM 8089 O O . ARG A 1 1009 ? -33.047 29.967 20.443 1.00 95.12 1009 ARG A O 1
ATOM 8096 N N . THR A 1 1010 ? -32.563 28.547 22.113 1.00 95.81 1010 THR A N 1
ATOM 8097 C CA . THR A 1 1010 ? -31.114 28.465 21.885 1.00 95.81 1010 THR A CA 1
ATOM 8098 C C . THR A 1 1010 ? -30.716 27.063 21.422 1.00 95.81 1010 THR A C 1
ATOM 8100 O O . THR A 1 1010 ? -31.559 26.173 21.280 1.00 95.81 1010 THR A O 1
ATOM 8103 N N . VAL A 1 1011 ? -29.431 26.868 21.121 1.00 94.81 1011 VAL A N 1
ATOM 8104 C CA . VAL A 1 1011 ? -28.842 25.563 20.808 1.00 94.81 1011 VAL A CA 1
ATOM 8105 C C . VAL A 1 1011 ? -27.478 25.415 21.484 1.00 94.81 1011 VAL A C 1
ATOM 8107 O O . VAL A 1 1011 ? -26.735 26.389 21.631 1.00 94.81 1011 VAL A O 1
ATOM 8110 N N . ASN A 1 1012 ? -27.115 24.183 21.843 1.00 94.75 1012 ASN A N 1
ATOM 8111 C CA . ASN A 1 1012 ? -25.743 23.833 22.196 1.00 94.75 1012 ASN A CA 1
ATOM 8112 C C . ASN A 1 1012 ? -25.026 23.264 20.964 1.00 94.75 1012 ASN A C 1
ATOM 8114 O O . ASN A 1 1012 ? -25.505 22.303 20.363 1.00 94.75 1012 ASN A O 1
ATOM 8118 N N . ILE A 1 1013 ? -23.895 23.854 20.575 1.00 94.50 1013 ILE A N 1
ATOM 8119 C CA . ILE A 1 1013 ? -23.199 23.515 19.328 1.00 94.50 1013 ILE A CA 1
ATOM 8120 C C . ILE A 1 1013 ? -21.952 22.697 19.629 1.00 94.50 1013 ILE A C 1
ATOM 8122 O O . ILE A 1 1013 ? -21.100 23.119 20.407 1.00 94.50 1013 ILE A O 1
ATOM 8126 N N . ARG A 1 1014 ? -21.808 21.574 18.929 1.00 94.69 1014 ARG A N 1
ATOM 8127 C CA . ARG A 1 1014 ? -20.569 20.802 18.867 1.00 94.69 1014 ARG A CA 1
ATOM 8128 C C . ARG A 1 1014 ? -20.032 20.824 17.449 1.00 94.69 1014 ARG A C 1
ATOM 8130 O O . ARG A 1 1014 ? -20.751 20.486 16.510 1.00 94.69 1014 ARG A O 1
ATOM 8137 N N . ASN A 1 1015 ? -18.773 21.197 17.301 1.00 93.75 1015 ASN A N 1
ATOM 8138 C CA . ASN A 1 1015 ? -18.073 21.304 16.032 1.00 93.75 1015 ASN A CA 1
ATOM 8139 C C . ASN A 1 1015 ? -17.068 20.158 15.894 1.00 93.75 1015 ASN A C 1
ATOM 8141 O O . ASN A 1 1015 ? -16.195 19.978 16.742 1.00 93.75 1015 ASN A O 1
ATOM 8145 N N . ARG A 1 1016 ? -17.180 19.386 14.810 1.00 92.69 1016 ARG A N 1
ATOM 8146 C CA . ARG A 1 1016 ? -16.298 18.246 14.517 1.00 92.69 1016 ARG A CA 1
ATOM 8147 C C . ARG A 1 1016 ? -14.812 18.605 14.559 1.00 92.69 1016 ARG A C 1
ATOM 8149 O O . ARG A 1 1016 ? -14.005 17.770 14.961 1.00 92.69 1016 ARG A O 1
ATOM 8156 N N . ASP A 1 1017 ? -14.466 19.818 14.137 1.00 89.00 1017 ASP A N 1
ATOM 8157 C CA . ASP A 1 1017 ? -13.078 20.236 13.947 1.00 89.00 1017 ASP A CA 1
ATOM 8158 C C . ASP A 1 1017 ? -12.485 20.913 15.206 1.00 89.00 1017 ASP A C 1
ATOM 8160 O O . ASP A 1 1017 ? -11.284 21.167 15.259 1.00 89.00 1017 ASP A O 1
ATOM 8164 N N . GLU A 1 1018 ? -13.291 21.143 16.253 1.00 88.94 1018 GLU A N 1
ATOM 8165 C CA . GLU A 1 1018 ? -12.871 21.788 17.505 1.00 88.94 1018 GLU A CA 1
ATOM 8166 C C . GLU A 1 1018 ? -13.097 20.863 18.715 1.00 88.94 1018 GLU A C 1
ATOM 8168 O O . GLU A 1 1018 ? -14.224 20.758 19.215 1.00 88.94 1018 GLU A O 1
ATOM 8173 N N . PRO A 1 1019 ? -12.046 20.219 19.261 1.00 83.88 1019 PRO A N 1
ATOM 8174 C CA . PRO A 1 1019 ? -12.176 19.296 20.394 1.00 83.88 1019 PRO A CA 1
ATOM 8175 C C . PRO A 1 1019 ? -12.805 19.924 21.647 1.00 83.88 1019 PRO A C 1
ATOM 8177 O O . PRO A 1 1019 ? -13.548 19.262 22.367 1.00 83.88 1019 PRO A O 1
ATOM 8180 N N . GLN A 1 1020 ? -12.556 21.215 21.890 1.00 82.44 1020 GLN A N 1
ATOM 8181 C CA . GLN A 1 1020 ? -13.100 21.944 23.044 1.00 82.44 1020 GLN A CA 1
ATOM 8182 C C . GLN A 1 1020 ? -14.630 22.083 22.981 1.00 82.44 1020 GLN A C 1
ATOM 8184 O O . GLN A 1 1020 ? -15.295 22.063 24.015 1.00 82.44 1020 GLN A O 1
ATOM 8189 N N . SER A 1 1021 ? -15.202 22.137 21.774 1.00 83.62 1021 SER A N 1
ATOM 8190 C CA . SER A 1 1021 ? -16.652 22.242 21.563 1.00 83.62 1021 SER A CA 1
ATOM 8191 C C . SER A 1 1021 ? -17.414 20.942 21.864 1.00 83.62 1021 SER A C 1
ATOM 8193 O O . SER A 1 1021 ? -18.638 20.911 21.791 1.00 83.62 1021 SER A O 1
ATOM 8195 N N . GLN A 1 1022 ? -16.716 19.848 22.195 1.00 84.44 1022 GLN A N 1
ATOM 8196 C CA . GLN A 1 1022 ? -17.350 18.569 22.532 1.00 84.44 1022 GLN A CA 1
ATOM 8197 C C . GLN A 1 1022 ? -17.902 18.536 23.965 1.00 84.44 1022 GLN A C 1
ATOM 8199 O O . GLN A 1 1022 ? -18.726 17.676 24.285 1.00 84.44 1022 GLN A O 1
ATOM 8204 N N . ALA A 1 1023 ? -17.482 19.460 24.830 1.00 81.31 1023 ALA A N 1
ATOM 8205 C CA . ALA A 1 1023 ? -18.118 19.694 26.123 1.00 81.31 1023 ALA A CA 1
ATOM 8206 C C . ALA A 1 1023 ? -19.366 20.586 25.964 1.00 81.31 1023 ALA A C 1
ATOM 8208 O O . ALA A 1 1023 ? -19.545 21.245 24.941 1.00 81.31 1023 ALA A O 1
ATOM 8209 N N . ARG A 1 1024 ? -20.248 20.631 26.975 1.00 80.94 1024 ARG A N 1
ATOM 8210 C CA . ARG A 1 1024 ? -21.387 21.568 26.962 1.00 80.94 1024 ARG A CA 1
ATOM 8211 C C . ARG A 1 1024 ? -20.853 23.005 27.059 1.00 80.94 1024 ARG A C 1
ATOM 8213 O O . ARG A 1 1024 ? -20.509 23.458 28.143 1.00 80.94 1024 ARG A O 1
ATOM 8220 N N . GLY A 1 1025 ? -20.759 23.686 25.917 1.00 78.81 1025 GLY A N 1
ATOM 8221 C CA . GLY A 1 1025 ? -20.444 25.116 25.833 1.00 78.81 1025 GLY A CA 1
ATOM 8222 C C . GLY A 1 1025 ? -21.632 26.034 26.149 1.00 78.81 1025 GLY A C 1
ATOM 8223 O O . GLY A 1 1025 ? -22.717 25.571 26.508 1.00 78.81 1025 GLY A O 1
ATOM 8224 N N . ALA A 1 1026 ? -21.422 27.342 25.983 1.00 84.31 1026 ALA A N 1
ATOM 8225 C CA . ALA A 1 1026 ? -22.464 28.354 26.144 1.00 84.31 1026 ALA A CA 1
ATOM 8226 C C . ALA A 1 1026 ? -23.628 28.139 25.160 1.00 84.31 1026 ALA A C 1
ATOM 8228 O O . ALA A 1 1026 ? -23.429 27.686 24.029 1.00 84.31 1026 ALA A O 1
ATOM 8229 N N . LEU A 1 1027 ? -24.842 28.469 25.601 1.00 90.88 1027 LEU A N 1
ATOM 8230 C CA . LEU A 1 1027 ? -26.035 28.421 24.760 1.00 90.88 1027 LEU A CA 1
ATOM 8231 C C . LEU A 1 1027 ? -26.004 29.575 23.760 1.00 90.88 1027 LEU A C 1
ATOM 8233 O O . LEU A 1 1027 ? -25.776 30.721 24.147 1.00 90.88 1027 LEU A O 1
ATOM 8237 N N . VAL A 1 1028 ? -26.245 29.272 22.486 1.00 93.56 1028 VAL A N 1
ATOM 8238 C CA . VAL A 1 1028 ? -26.225 30.271 21.410 1.00 93.56 1028 VAL A CA 1
ATOM 8239 C C . VAL A 1 1028 ? -27.640 30.451 20.857 1.00 93.56 1028 VAL A C 1
ATOM 8241 O O . VAL A 1 1028 ? -28.293 29.445 20.558 1.00 93.56 1028 VAL A O 1
ATOM 8244 N N . PRO A 1 1029 ? -28.144 31.690 20.696 1.00 96.56 1029 PRO A N 1
ATOM 8245 C CA . PRO A 1 1029 ? -29.437 31.942 20.063 1.00 96.56 1029 PRO A CA 1
ATOM 8246 C C . PRO A 1 1029 ? -29.528 31.318 18.667 1.00 96.56 1029 PRO A C 1
ATOM 8248 O O . PRO A 1 1029 ? -28.612 31.461 17.853 1.00 96.56 1029 PRO A O 1
ATOM 8251 N N . LEU A 1 1030 ? -30.651 30.658 18.360 1.00 94.62 1030 LEU A N 1
ATOM 8252 C CA . LEU A 1 1030 ? -30.826 29.955 17.083 1.00 94.62 1030 LEU A CA 1
ATOM 8253 C C . LEU A 1 1030 ? -30.627 30.875 15.865 1.00 94.62 1030 LEU A C 1
ATOM 8255 O O . LEU A 1 1030 ? -30.017 30.464 14.876 1.00 94.62 1030 LEU A O 1
ATOM 8259 N N . ASP A 1 1031 ? -31.102 32.119 15.937 1.00 94.94 1031 ASP A N 1
ATOM 8260 C CA . ASP A 1 1031 ? -30.960 33.091 14.847 1.00 94.94 1031 ASP A CA 1
ATOM 8261 C C . ASP A 1 1031 ? -29.498 33.483 14.590 1.00 94.94 1031 ASP A C 1
ATOM 8263 O O . ASP A 1 1031 ? -29.095 33.642 13.434 1.00 94.94 1031 ASP A O 1
ATOM 8267 N N . GLU A 1 1032 ? -28.673 33.559 15.637 1.00 95.81 1032 GLU A N 1
ATOM 8268 C CA . GLU A 1 1032 ? -27.240 33.824 15.497 1.00 95.81 1032 GLU A CA 1
ATOM 8269 C C . GLU A 1 1032 ? -26.540 32.654 14.792 1.00 95.81 1032 GLU A C 1
ATOM 8271 O O . GLU A 1 1032 ? -25.809 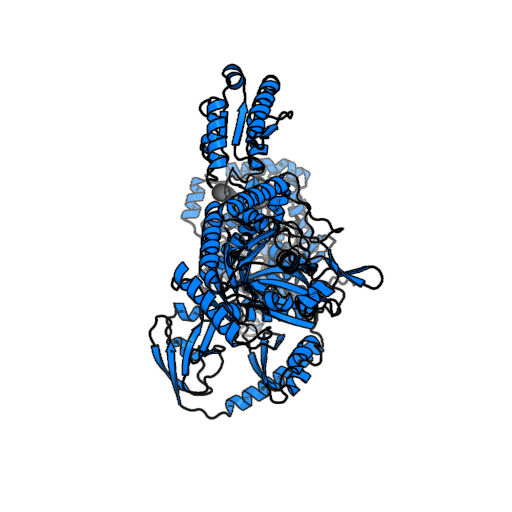32.849 13.817 1.00 95.81 1032 GLU A O 1
ATOM 8276 N N . VAL A 1 1033 ? -26.828 31.418 15.216 1.00 94.50 1033 VAL A N 1
ATOM 8277 C CA . VAL A 1 1033 ? -26.286 30.198 14.591 1.00 94.50 1033 VAL A CA 1
ATOM 8278 C C . VAL A 1 1033 ? -26.688 30.111 13.125 1.00 94.50 1033 VAL A C 1
ATOM 8280 O O . VAL A 1 1033 ? -25.864 29.823 12.255 1.00 94.50 1033 VAL A O 1
ATOM 8283 N N . ARG A 1 1034 ? -27.951 30.413 12.828 1.00 95.31 1034 ARG A N 1
ATOM 8284 C CA . ARG A 1 1034 ? -28.486 30.458 11.470 1.00 95.31 1034 ARG A CA 1
ATOM 8285 C C . ARG A 1 1034 ? -27.725 31.459 10.595 1.00 95.31 1034 ARG A C 1
ATOM 8287 O O . ARG A 1 1034 ? -27.362 31.126 9.465 1.00 95.31 1034 ARG A O 1
ATOM 8294 N N . MET A 1 1035 ? -27.456 32.666 11.100 1.00 95.94 1035 MET A N 1
ATOM 8295 C CA . MET A 1 1035 ? -26.664 33.674 10.383 1.00 95.94 1035 MET A CA 1
ATOM 8296 C C . MET A 1 1035 ? -25.237 33.186 10.109 1.00 95.94 1035 MET A C 1
ATOM 8298 O O . MET A 1 1035 ? -24.779 33.263 8.964 1.00 95.94 1035 MET A O 1
ATOM 8302 N N . LYS A 1 1036 ? -24.571 32.621 11.121 1.00 95.44 1036 LYS A N 1
ATOM 8303 C CA . LYS A 1 1036 ? -23.197 32.107 11.026 1.00 95.44 1036 LYS A CA 1
ATOM 8304 C C . LYS A 1 1036 ? -23.072 30.943 10.040 1.00 95.44 1036 LYS A C 1
ATOM 8306 O O . LYS A 1 1036 ? -22.229 30.983 9.146 1.00 95.44 1036 LYS A O 1
ATOM 8311 N N . LEU A 1 1037 ? -23.977 29.961 10.087 1.00 95.88 1037 LEU A N 1
ATOM 8312 C CA . LEU A 1 1037 ? -23.994 28.834 9.139 1.00 95.88 1037 LEU A CA 1
ATOM 8313 C C . LEU A 1 1037 ? -24.205 29.297 7.687 1.00 95.88 1037 LEU A C 1
ATOM 8315 O O . LEU A 1 1037 ? -23.584 28.773 6.758 1.00 95.88 1037 LEU A O 1
ATOM 8319 N N . LYS A 1 1038 ? -25.067 30.296 7.462 1.00 94.88 1038 LYS A N 1
ATOM 8320 C CA . LYS A 1 1038 ? -25.284 30.868 6.123 1.00 94.88 1038 LYS A CA 1
ATOM 8321 C C . LYS A 1 1038 ? -24.052 31.605 5.613 1.00 94.88 1038 LYS A C 1
ATOM 8323 O O . LYS A 1 1038 ? -23.714 31.445 4.438 1.00 94.88 1038 LYS A O 1
ATOM 8328 N N . ALA A 1 1039 ? -23.394 32.383 6.473 1.00 94.62 1039 ALA A N 1
ATOM 8329 C CA . ALA A 1 1039 ? -22.138 33.049 6.144 1.00 94.62 1039 ALA A CA 1
ATOM 8330 C C . ALA A 1 1039 ? -21.068 32.016 5.767 1.00 94.62 1039 ALA A C 1
ATOM 8332 O O . ALA A 1 1039 ? -20.547 32.066 4.654 1.00 94.62 1039 ALA A O 1
ATOM 8333 N N . LEU A 1 1040 ? -20.875 30.992 6.603 1.00 93.56 1040 LEU A N 1
ATOM 8334 C CA . LEU A 1 1040 ? -19.908 29.921 6.371 1.00 93.56 1040 LEU A CA 1
ATOM 8335 C C . LEU A 1 1040 ? -20.139 29.200 5.030 1.00 93.56 1040 LEU A C 1
ATOM 8337 O O . LEU A 1 1040 ? -19.202 28.976 4.261 1.00 93.56 1040 LEU A O 1
ATOM 8341 N N . LYS A 1 1041 ? -21.400 28.889 4.689 1.00 92.44 1041 LYS A N 1
ATOM 8342 C CA . LYS A 1 1041 ? -21.753 28.287 3.389 1.00 92.44 1041 LYS A CA 1
ATOM 8343 C C . LYS A 1 1041 ? -21.481 29.223 2.209 1.00 92.44 1041 LYS A C 1
ATOM 8345 O O . LYS A 1 1041 ? -21.087 28.753 1.142 1.00 92.44 1041 LYS A O 1
ATOM 8350 N N . LYS A 1 1042 ? -21.731 30.525 2.372 1.00 92.06 1042 LYS A N 1
ATOM 8351 C CA . LYS A 1 1042 ? -21.546 31.537 1.320 1.00 92.06 1042 LYS A CA 1
ATOM 8352 C C . LYS A 1 1042 ? -20.067 31.803 1.043 1.00 92.06 1042 LYS A C 1
ATOM 8354 O O . LYS A 1 1042 ? -19.690 31.937 -0.116 1.00 92.06 1042 LYS A O 1
ATOM 8359 N N . GLU A 1 1043 ? -19.257 31.866 2.089 1.00 92.44 1043 GLU A N 1
ATOM 8360 C CA . GLU A 1 1043 ? -17.827 32.176 2.013 1.00 92.44 1043 GLU A CA 1
ATOM 8361 C C . GLU A 1 1043 ? -16.980 30.990 1.542 1.00 92.44 1043 GLU A C 1
ATOM 8363 O O . GLU A 1 1043 ? -15.842 31.186 1.131 1.00 92.44 1043 GLU A O 1
ATOM 8368 N N . ARG A 1 1044 ? -17.536 29.768 1.565 1.00 93.06 1044 ARG A N 1
ATOM 8369 C CA . ARG A 1 1044 ? -16.880 28.536 1.091 1.00 93.06 1044 ARG A CA 1
ATOM 8370 C C . ARG A 1 1044 ? -15.513 28.291 1.754 1.00 93.06 1044 ARG A C 1
ATOM 8372 O O . ARG A 1 1044 ? -14.583 27.820 1.104 1.00 93.06 1044 ARG A O 1
ATOM 8379 N N . ARG A 1 1045 ? -15.392 28.611 3.048 1.00 89.06 1045 ARG A N 1
ATOM 8380 C CA . ARG A 1 1045 ? -14.158 28.395 3.825 1.00 89.06 1045 ARG A CA 1
ATOM 8381 C C . ARG A 1 1045 ? -13.831 26.899 3.931 1.00 89.06 1045 ARG A C 1
ATOM 8383 O O . ARG A 1 1045 ? -14.738 26.065 3.964 1.00 89.06 1045 ARG A O 1
ATOM 8390 N N . LEU A 1 1046 ? -12.536 26.583 4.020 1.00 89.38 1046 LEU A N 1
ATOM 8391 C CA . LEU A 1 1046 ? -12.047 25.225 4.292 1.00 89.38 1046 LEU A CA 1
ATOM 8392 C C . LEU A 1 1046 ? -12.235 24.831 5.761 1.00 89.38 1046 LEU A C 1
ATOM 8394 O O . LEU A 1 1046 ? -12.629 23.706 6.056 1.00 89.38 1046 LEU A O 1
ATOM 8398 N N . HIS A 1 1047 ? -11.990 25.770 6.675 1.00 87.62 1047 HIS A N 1
ATOM 8399 C CA . HIS A 1 1047 ? -12.189 25.567 8.106 1.00 87.62 1047 HIS A CA 1
ATOM 8400 C C . HIS A 1 1047 ? -13.652 25.788 8.487 1.00 87.62 1047 HIS A C 1
ATOM 8402 O O . HIS A 1 1047 ? -14.251 26.803 8.121 1.00 87.62 1047 HIS A O 1
ATOM 8408 N N . ASN A 1 1048 ? -14.214 24.847 9.243 1.00 87.56 1048 ASN A N 1
ATOM 8409 C CA . ASN A 1 1048 ? -15.582 24.932 9.736 1.00 87.56 1048 ASN A CA 1
ATOM 8410 C C . ASN A 1 1048 ? -15.579 25.603 11.107 1.00 87.56 1048 ASN A C 1
ATOM 8412 O O . ASN A 1 1048 ? -15.548 24.909 12.109 1.00 87.56 1048 ASN A O 1
ATOM 8416 N N . SER A 1 1049 ? -15.598 26.931 11.163 1.00 87.38 1049 SER A N 1
ATOM 8417 C CA . SER A 1 1049 ? -15.757 27.689 12.413 1.00 87.38 1049 SER A CA 1
ATOM 8418 C C . SER A 1 1049 ? -16.911 28.686 12.288 1.00 87.38 1049 SER A C 1
ATOM 8420 O O . SER A 1 1049 ? -17.170 29.194 11.191 1.00 87.38 1049 SER A O 1
ATOM 8422 N N . LEU A 1 1050 ? -17.648 28.893 13.387 1.00 83.62 1050 LEU A N 1
ATOM 8423 C CA . LEU A 1 1050 ? -18.863 29.721 13.448 1.00 83.62 1050 LEU A CA 1
ATOM 8424 C C . LEU A 1 1050 ? -18.624 31.104 14.044 1.00 83.62 1050 LEU A C 1
ATOM 8426 O O . LEU A 1 1050 ? -17.853 31.210 15.019 1.00 83.62 1050 LEU A O 1
#

Secondary structure (DSSP, 8-state):
--------HHHHHHHHTPPP-TTS--TTTTTTS--PPP--SHHHHHHHHHHHHHHTB-BGGGGTT------TTHHHHHHHHHHHHTTT-PEEEEEE------S-TTTSS-SS--HHHHHHHHHHHHHHHHHHHHSTT-EEEEEEE-HHHHHHHHT--HHHHHHHHHHHHHHHHHTT-TTTEEEEEHHHHHT-S---TT-PPPHHHHHHHHHHHHHHIIIIIPPPHHHHHHHHHH-HHHHHHHHHHHHHHHHHTTTSHHHHH-SSHHHHHHHHHHHHHHHHHHHHHHHHHHHHH-TTSEEEESS-B-SSSSEEB-SS---TTPPP--GGG-EEEE-TTS-EEEE-HHHHTTTEEEEEETTEEEEEEEPPPPPPPHHHHHHHHHHHHHHHHHHHHHHHS---EEEEEEE-SSS-EEEEEEETTT--HHHHGGGS-HHHHTTEEEEEETTTEEE-TTSPP-SSEEEEEEETTSHHHHHHHHHHHHHHHHHHHHHHH-PEEEEEEEETTEEEEEEE-SSS-PPPHHHHHHHHHHHHHHHHTT---EEEEEEHHHHHHHTTT-HHHHHHHTTS-TT-EEEEEEETTEEEE------S-GGG--EEEEEEEEEEEGGG-TTS-EEEEEEEEEESSHHHHHHHHHHHHHHHHT-HHHHHHHTT-EE--TTSTT--EE-HHHHHHHHHHHHHHHHHHHHTT-EE----SEEEHHHHHHTSHHHHHGGGS-EEEETTEEEEE-S-SHHHHHHHHHTS-EEGGGPPEEEEE--EEE----GGG-BTTTB-SEEEB-EEEEEE-GGGHHHHHHHHHHHHHHHHHTTT--EEEEEEPPPSS--S-HHHHHHHHHHHHHHHHHHHTT--EEETT-SBTTB-EEEEEEE-TT--EEEEEEEEEESSHHHHTT-EEE-SSTT-EEE-EEEEEESS-BHHHHHHHHHHHTTT---TTT-S--EEEEESSGGGHHHHHHHHHHHHHTT--EEE--SSS-HHHHHHHHHHTT-SEEEEE-HHHHHTTEEEEEETT-GGGGS----EEHHHHHHHHHHHHHHT-SS---

InterPro domains:
  IPR002314 Aminoacyl-tRNA synthetase, class II (G/ P/ S/T) [PF00587] (728-933)
  IPR002320 Threonine-tRNA ligase, class IIa [MF_00184] (472-1039)
  IPR002320 Threonine-tRNA ligase, class IIa [PR01047] (733-761)
  IPR002320 Threonine-tRNA ligase, class IIa [PR01047] (766-789)
  IPR002320 Threonine-tRNA ligase, class IIa [PR01047] (868-896)
  IPR002320 Threonine-tRNA ligase, class IIa [PR01047] (912-925)
  IPR002320 Threonine-tRNA ligase, class IIa [PR01047] (939-951)
  IPR002320 Threonine-tRNA ligase, class IIa [TIGR00418] (479-1036)
  IPR004154 Anticodon-binding [PF03129] (946-1039)
  IPR006195 Aminoacyl-tRNA synthetase, class II [PS50862] (674-939)
  IPR007817 Isocyanide synthase/Spore wall maturation protein DIT1 [PF05141] (83-353)
  IPR012675 Beta-grasp domain superfamily [G3DSA:3.10.20.30] (400-466)
  IPR012947 Threonyl/alanyl tRNA synthetase, SAD [PF07973] (575-622)
  IPR012947 Threonyl/alanyl tRNA synthetase, SAD [SM00863] (574-623)
  IPR018163 Threonyl/alanyl tRNA synthetase, class II-like, putative editing domain superfamily [SSF55186] (470-644)
  IPR033728 Threonine-tRNA ligase catalytic core domain [cd00771] (648-944)
  IPR036621 Anticodon-binding domain superfamily [G3DSA:3.40.50.800] (938-1049)
  IPR045864 Class II Aminoacyl-tRNA synthetase/Biotinyl protein ligase (BPL) and lipoyl protein ligase (LPL) [G3DSA:3.30.930.10] (629-937)
  IPR045864 Class II Aminoacyl-tRNA synthetase/Biotinyl protein ligase (BPL) and lipoyl protein ligase (LPL) [SSF55681] (647-930)
  IPR047246 Threonine-tRNA ligase, class IIa, anticodon-binding domain [cd00860] (944-1038)

Foldseek 3Di:
DDDPPPDDPVVLCVQLVQPQPPPDDGPVVVVPDDDDPQPPDLLSLLVQLLVLLVSQFDAPCVVVPDDDDDQQASVVLSVLSSVQSVVLAAREAEEADQQWFFPPQLFDQDGAFFQQLLLLLSNQLVSQVSSCVSRVNGHAYEHEHENLQQCVLQVHDLVSRVRRLVRSVVSCVVSVVVSRYHYHYQCVLVVQDDDDPPDDDDPVSSVVCSVVSNCCLCPPQFDPLVVLVVCLVPPPQSVQQLVVQLVQSCNSCCPDVLVVVDPDPVSSSVVSSVSSSSVSRSVRSSVRSCCVSPVSHAAAYCGHDSNNRYGHGQSGDADVPADGDRSSRFFWEQEPVRHTHTDGCNLQVLQWDFDDDPNGTHHTYGDDFPPFDPLLVVLLVLVVVVLVVVVVVLVVDDKDKAWEWEDQVPRDIDIDIDIASPDFLLNVCVVHDPVVNVFFFWWDWQVHDTGHRPGGHHHYIYIYTDGCVDPVNQQQAQQQLQQLLVVVCCRRQVWAWQDWGQDVQHIKTWTHGPDDDDDDPSVQVVSQSVLVVQLVVFWAKDKDWAALVSQCVSCVVHPNSVVVSVVDDNGDIFMWIDTPSDIDTDNDDHGGTSNLWPGKGWDDWDWAARVNDPVGDIIIMITMGTDSDPVVVVVVVVLVVLLVLLFLQVLCVLLVQWDADPVFQQDIHGDLFVVLLLVLVVVVLVVLCVVVVEDEDEFDQKDWCVLCVLVVNCVPAVVFWAWDDDDPTIMTGAQDCVSRVLCVLPVDAAALVVPFHKYWYQDKHATNDDSVVRDQLQGGGIFGFRKMKTWHAPVCVLVVLVSVVVVLCVVVVLLVWDKAKEKEAAAPAADDDPVVQVVQSVSVVVSCCVVPNPRHYYDYRRADRQYIKIWMWIQAPSRDTHTFKMKTKGPDSQVSSVSWHDYPDPPDIDGIIMIIITNRHTSSSSSSRSSSRCSNQFQQLSGSQAEEEEEQDLVCVVVSVVLVVVLVVLVHNYDYDNDPDHSVVSVVVCLSSNHQKYWYDYPVCSVVQWTQIAGSVDPVSVPRDDTGHSVVVSVLSSVSNVVSDRDRDD

Organism: NCBI:txid69766

Mean predicted aligned error: 14.9 Å

Sequence (1050 aa):
MTSTTILNHGDLLALTGARNPSSHGSIADMELVNGFAAPTTVDGIAEKVMDVLEAYFWRAEDDAGHGHSYWPGRERFKEHASHWITRNEPVRATLPAYPFKSINLDKVLGVLPDYAEYLGLARLNQICVDVQKVYGPGAEITIATDGVVFNDLLMISDEDVWNYGQAVRKMVRDHSFDRNIKVVHAMEILGLVEQSPRTEITEEEFYQTINSSRDMIKDQFCKPEESIQRLIDEDLDSRLTYNGMKTFVKIDLENTSIHKNAGSRKEYLNEMSTLALKMMARSEGFGHLIRNAMPHHIRLSIHPSYGAAKLSICLVPQLPGCQARAPWMSCIAVDRNGANHTAHVKDVRVTHELVYHDELPWKYVEREAPPLPDFILSRNQMFEDMWQQHTRDATSRSRSEIKVILDNGNGSYSVVNGVSWQSTPASLMFNLPDEFRNKVIAAKINSEKCWDLTRPLEKDCTVTYLTFESPEGQEIFWRSCASCLAELCEQEYHCILADCTPTTPGLLCDMSILGNRAVTESDRELLSKRMLQVAQEKRGFDRLEVSKENLQKLFAYNRYKLHEINKLGDSEMASVYRTGSLVDLSSGPHIPNTAMIKALKIMQSSSAYFLGNQNEDSLQRITSIAFPDKKLMQDHLHALAEAQSANHVKISRDQQLFLTHELSPGSPFLLAHGTRIFNALQKLMRSEYHKRGYDEVQTPNMYDSCLWKTSGHWAHYKDDMFRLNLGKKEWALKPMNCPGHFLLFTQKERSYRELPIRYADFGALHRNEASGALHGLTRVRKFHQDDGHIVCRPDQIMSEIEGIFDLLKTIYGHFGFTFKLTLSTRPAKFLGDIETWNEAEDQLRRALTRFKGDDWTVNPGDGAFYGPKIDITIADALKRELQCATIQLDYQAPINFNMTYTTDVQGQKAYAVVVHRAILGSFERFTGILTEHFGGKWPFWLSPRQVLIVPVTRQQTDYAHEVKRILCADKLHVEVDDRDHTLNKKILAGQQAQWNFILVLGFDEADTRTVNIRNRDEPQSQARGALVPLDEVRMKLKALKKERRLHNSL

Nearest PDB structures (foldseek):
  4p3n-assembly2_C  TM=9.545E-01  e=1.857E-51  Homo sapiens
  7l3o-assembly1_A  TM=9.723E-01  e=2.252E-49  Cryptosporidium parvum Iowa II
  4yye-assembly1_B  TM=9.460E-01  e=7.178E-45  Saccharomyces cerevisiae S288C
  4yye-assembly1_A  TM=9.495E-01  e=1.639E-44  Saccharomyces cerevisiae S288C
  4eo4-assembly2_D  TM=9.406E-01  e=2.351E-44  Saccharomyces cerevisiae S288C

pLDDT: mean 87.47, std 13.02, range [21.92, 98.31]

Radius of gyration: 40.18 Å; Cα contacts (8 Å, |Δi|>4): 1852; chains: 1; bounding box: 91×94×102 Å

Solvent-accessible surface area (backbone atoms only — not comparable to full-atom values): 56649 Å² total; per-residue (Å²): 136,95,69,90,71,77,75,52,79,70,56,54,50,69,72,49,59,64,61,76,62,85,87,72,62,56,80,79,54,60,79,77,63,76,98,67,75,77,63,87,48,54,65,56,36,22,51,53,43,50,53,54,52,54,53,52,49,37,45,54,46,68,82,70,75,62,81,88,79,84,62,77,17,50,68,65,50,34,54,31,35,33,59,25,51,73,68,72,40,41,32,43,28,36,31,67,45,76,31,45,38,42,87,32,61,55,24,19,81,48,56,56,76,35,51,27,44,51,47,29,51,52,39,55,43,47,52,23,55,58,30,28,77,66,37,85,66,22,28,35,39,36,31,38,27,47,21,80,73,48,23,82,84,67,78,43,53,73,64,50,29,49,53,20,48,52,48,50,52,49,53,33,52,79,70,65,36,54,85,32,43,44,80,41,47,59,39,60,72,70,61,74,51,86,87,49,103,86,57,78,87,46,74,66,58,49,69,72,37,48,63,62,41,40,49,48,42,53,73,74,41,33,59,58,67,73,57,46,52,49,40,40,74,74,35,68,48,49,32,50,43,40,54,50,41,34,55,46,49,53,60,55,40,57,85,39,68,67,48,72,67,39,93,40,75,66,54,39,54,48,53,30,47,53,51,24,51,54,48,46,27,46,50,52,6,51,52,47,49,47,47,70,74,42,71,57,39,42,43,40,32,73,52,56,21,72,32,63,85,39,43,13,37,66,51,55,49,58,48,94,93,51,66,80,59,58,41,49,63,22,29,30,35,25,47,89,87,68,50,62,25,51,37,38,34,71,77,38,66,70,60,25,43,83,41,68,53,94,91,35,68,32,36,32,36,42,58,79,72,66,81,79,55,69,71,55,54,52,33,48,50,55,49,49,57,52,48,55,50,50,55,54,54,58,72,70,55,84,69,45,84,25,56,34,36,35,46,66,83,78,90,46,76,47,82,45,84,42,36,21,69,66,35,19,61,55,74,56,42,81,82,42,60,72,82,57,53,80,48,55,34,32,30,26,42,67,87,74,47,70,36,35,29,81,48,53,36,76,59,65,42,36,42,37,72,28,28,66,88,38,74,67,28,39,48,26,47,23,37,40,50,16,52,55,50,47,32,50,44,38,59,77,50,60,35,47,70,55,48,63,42,52,46,94,79,14,21,33,37,31,27,40,64,76,60,94,74,74,91,50,79,72,46,36,60,37,52,29,53,51,53,53,52,55,13,70,70,52,43,54,66,52,80,45,81,39,45,44,70,58,48,49,62,58,36,64,90,33,71,52,50,43,60,58,55,67,73,53,54,90,88,39,68,48,39,35,37,34,43,90,84,30,74,46,83,43,89,65,38,42,38,73,36,35,51,53,53,59,31,59,42,56,73,47,77,48,80,44,36,50,97,73,35,87,91,46,61,74,22,45,30,40,35,32,35,61,32,70,37,57,63,62,47,51,56,50,52,49,52,50,50,54,50,58,71,27,30,35,62,60,46,25,54,75,61,45,21,47,50,77,47,87,95,43,66,36,42,66,46,67,30,76,37,31,42,44,33,54,51,43,52,50,52,50,51,53,56,54,31,58,76,68,64,40,47,79,53,86,65,83,51,64,43,57,46,65,60,36,51,53,66,49,44,47,83,79,44,49,84,42,35,46,72,44,78,60,85,96,43,55,28,29,41,30,67,62,63,65,73,57,53,52,52,63,57,54,71,50,92,40,50,56,84,64,48,68,41,32,44,31,37,69,53,69,27,28,36,49,63,60,75,91,66,49,42,77,43,67,32,52,26,48,43,31,31,57,35,33,43,34,43,25,48,80,90,45,50,65,62,52,52,53,52,50,51,53,49,43,52,57,57,35,55,58,72,69,54,54,74,49,46,31,43,18,33,74,28,98,68,66,59,82,59,70,67,61,51,55,50,52,45,49,52,52,48,52,52,46,36,74,74,51,51,82,71,57,47,79,41,85,44,66,18,52,50,49,32,35,28,39,43,30,28,34,49,47,76,82,69,48,79,42,78,40,25,40,41,32,47,32,67,47,59,26,61,61,64,62,34,51,28,36,50,97,50,90,94,42,71,43,71,38,33,37,39,41,35,24,66,58,21,37,55,45,31,40,50,29,50,51,31,32,47,43,58,58,54,54,30,54,53,50,31,56,44,32,36,38,34,36,40,66,48,80,87,31,42,65,54,48,54,49,53,40,52,57,46,40,74,73,74,44,49,60,50,72,58,83,66,99,63,55,62,68,58,52,52,49,54,42,56,75,65,46,27,44,30,40,37,44,30,44,69,71,24,58,78,68,52,29,33,32,63,27,38,70,85,39,78,79,33,72,48,95,61,76,76,40,52,46,68,58,53,53,51,38,54,52,48,42,43,72,69,42,45,67,70,76,74,119